Protein AF-A0A257SRW9-F1 (afdb_monomer_lite)

pLDDT: mean 84.06, std 11.7, range [25.64, 97.94]

Secondary structure (DSSP, 8-state):
---HHHHHHHHHHHHHT--SHHHHHHHHHHHHHHTT-SEEEEEEE-TTSBEEEEEEEETTHHHHHHH---BSSSSGGGSSHHHHHHHHSS-EEES-TTT-GGGTTTHHHHHHTT--EEEEEEEEETTEEEEEEEEEESSTTTTSSHHHHHHHHHHHHHHHHHHHHHHTTSB-TTT-SB-HHHHHHHHHHHHHHHHHHT-EEEEEEEEEETHHHHHHHH-HHHHHHHHHHHHHHHHHHS-TT-EEEEEETTEEEEEEEEESSGGGTHHHHHHHHHHHSS-EEETTEEE--EEEEEEEEETTSS---HHHHHHHHHHHHHHHHHTTTT-SSSEE-TT-----S------------PPPPSSSHHHHHHHGGGHHHHHHHHHHHHHHHHHHHTT-HHHHHHHTTS-HHHHHHHHHHHHHHHHHHT-TT--HHHHHHHHHHHHHHHHHHT--HHHHHHHHHHHHHHHHHHHTT--HHHHHHHHHHHHHHHHHHHHHHHHHHHHHHHHHHHHHHHHHHHHH--SHHHHHHHHHHHHHTSTT-SEEEEEEE-TTSBEEEEEEESHHHHHHHHHHHTTSSPPPBS-TTSGGGSSHHHHHHHHTS-EEES-TTT-STTGGGHHHHHHTT--EEEEEEEE-TTSSEEEEEEEEESSTTTT-SHHHHHHHHHHHHHHHHHHHHHHHHH-PPPP--HHHHHHHHHHHHTT-EEEEEEEEEETTT--EEEEEEEEEEEETTEEE-HHHHGGG--HHHHHHHHHHHHHHHHHHHHHHHHTT---EEEEEE-GGGGT-HHHHHHHHHHHHHSPPPTT--EEEEE---S--TT-SS-HHHHHHHHHHTT-EEEEEEETSSS-HHHHHHHS--SEEEEPHHHHTGGGG-HHHHHHHHHHHHHHHHHTT-EEEE----SHHHHHHHHHTT-SEE-STTT---EEGGGHHHHHHHHPSP----TTS--SHHHHHHHHHHHHHHHHHHTT-HHHHHHHHHHHHHHHHHHHHHTT-TTSHHHHHHHHHHHHHTTS-TTSHHHHHHHHHHHHHHHHHHHHHTT-

Sequence (1043 aa):
MIEPLTTLIDLGRRLLRVESREALDQVLVDWVLASGVDGAWSGRPDAEGHMRYCAWGGAGVAEYLRAVTIRADTGPSAEGPAGRAWRTGTIQTTADWDRSPEMAPWREAGALAGWRSTSAVPLAGPEGPVGVLLLYSHEPDRFSTHPWHQVLEHVALVAGMTLHRLNLALTDHLTGLPNRRAMEAQLEGALNRSARHKRLLAIGLLDLDDFKPVNDTYGHTMGDKVLRELAERLRDTSRSNDFVARMGGDEFLLIFEDLEDLDDLEPLLERVDARLTAPLPIDDLTVRVGASLGLVIYPLCEQDSPGELLRLADRALYQAKARKGTRTTWWSLPGEDHAPALNRQRVLPHPATESVPLYGETAARLLIPLREVLARSTEDLIRAFRDHIATNPGAAEILGKLTAVESARIEDNLAAHFRMISDPELSELRHRVAAERAGCVHCIMGVDQGWLINVYSLWLARLRSIAGSGVLRAHLALPILDQRLTADAEFQAAGYEQVARAREQVRTRIDTLAWTSERYADLIEGAVQAVVELQEVVAAAIARPNEQSIFLPEAIAGDACLRYLEAVQSGAVPPIATDPSFPGGRGIGPQSWRTHTIQRNIHFATDPDVSPWRDLALDAGVCSVASVPLSGVGGQTEAILLLFSPFPGGLNTAGQRALLEHLERTLSLGITRIEAEAGRTQVQALPERLHYRVLLRNGGLVMHYQPVVNLRTGHVVKMEALARLRHGEELIPPARFLPAFVAEDLFELFRLGLVTALDASRSWAREGLSVGVSVNLPPEGLLDRRYLEVTREALADHPLPEGCHLSLEVLETKEFARADRPLVEHIAPYRALGVEFAEDDLGTGYSNLSRLRELPFDVVKIDKSLVLPGREDPTRLLNLIGQLTALAHALGARVVVEGLADASLIEAVATLGADFGQGFGISPPLPAEDIPRWAKAHLPWVRSDPRRPRSALAVLAGFLQWQARVVLLGSDTPLTEQLAAHLSTLVAPYLEAHTLQESALARIVHQLGETARTGDLEAPDYCTHRQRFVTLLAEHIRTEASE

Foldseek 3Di:
DPALVVLLVVLLVCLVPDQDPLSLQASLQVSLVVVVFQWKWKFAADPVFWTDTSDIDHPLPVVLVVVATAGLDDDLNLLDQQNCCQVVVDKGWDQALVPDPSNVRRSVSCVVRLFTIKMKAFQDEPVGGGMIMMTTHNHGRPQVDPSNVVSSVSSNVSSRVSVHVNQVPFADPLQRAGEPVVVQVVLLVQLVVCVVVVAKKKKKKKFWPPLVVVCVPPNVVQSSVLQNQLSVLVVVLDDPPKGWYAHDDRIIMIMDHRHRDLVSVLVSQVSSQVSQQPWDDDPPDTDGIHMAMQMDMPPQDVDSDPVVRVVQRVQQSVVLNVCVPPDPGRGGGRPPDDDDDDDDDDDDDDPDPDARDLADDSLLSLLVVCLVVQLVCLVVLLVVVVVVLCPPPVSVVLLVQDDPVVNVVVSVLSSVLSSQLSHSHRDPVNLLVSLLVVLLQCLQSQPDLVVLVVSLVSVLVVLCVSLVPRRPSSVNNSVSSNVSSVVSSVSSVNSNVVLLVLLVVLLVQLLCLLVPPLAPLSNQQSNQVSQCSRLFFQKKFKWFADPQQFTFTLYMDHDLVVLVVVCCVVVVFPTQGLDCVDLNCLDQQSVCLVVVDKGWDQALVRDPSNVRCSVSCVVSLFGIKIKAFAAAPPSHGGMIMITTGSHRRRCPHPSSVVSSVSSRVSSNSSRRVSCVFVNHQDGDHNVRLVVLLCQLVVVQKFWFWFFKAFLAALDTAETETFIWGDDPPDTHHCVRHVSSDDPVSVLSNQLVSLLNQLVLQVVVVVVVDNHAYEYEDEQCLLVDCSNLVSNLVSCVVRPGDPPYAYEYEYEDGPDPVVRPDQSQVSCVSVVVVRYAYEHPAPPPDDCPVVCLVRDLHQEYEHDLVLVVVCLVPLLVSLVVLLVVQVVCVVSVHAYEYEAQCADLSSLLSVLSVHGIYTHVNQNDTHGSVCVSVSCVVQPSPDNNPSQQRQALSSLSSNVVVLLVVLLVCAQVQPVQLVSLVCQLSSCVNNCVNVVCCVPPLVVLSVQLSVVRSRSPCVPPSNVVSVVVNVVVSVVRNVVVVVD

Structure (mmCIF, N/CA/C/O backbone):
data_AF-A0A257SRW9-F1
#
_entry.id   AF-A0A257SRW9-F1
#
loop_
_atom_site.group_PDB
_atom_site.id
_atom_site.type_symbol
_atom_site.label_atom_id
_atom_site.label_alt_id
_atom_site.label_comp_id
_atom_site.label_asym_id
_atom_site.label_entity_id
_atom_site.label_seq_id
_atom_site.pdbx_PDB_ins_code
_atom_site.Cartn_x
_atom_site.Cartn_y
_atom_site.Cartn_z
_atom_site.occupancy
_atom_site.B_iso_or_equiv
_atom_site.auth_seq_id
_atom_site.auth_comp_id
_atom_site.auth_asym_id
_atom_site.auth_atom_id
_atom_site.pdbx_PDB_model_num
ATOM 1 N N . MET A 1 1 ? 0.388 40.499 -103.700 1.00 40.41 1 MET A N 1
ATOM 2 C CA . MET A 1 1 ? 1.775 40.021 -103.541 1.00 40.41 1 MET A CA 1
ATOM 3 C C . MET A 1 1 ? 2.471 40.964 -102.581 1.00 40.41 1 MET A C 1
ATOM 5 O O . MET A 1 1 ? 2.555 42.144 -102.889 1.00 40.41 1 MET A O 1
ATOM 9 N N . ILE A 1 2 ? 2.833 40.476 -101.396 1.00 44.50 2 ILE A N 1
ATOM 10 C CA . ILE A 1 2 ? 3.617 41.223 -100.402 1.00 44.50 2 ILE A CA 1
ATOM 11 C C . ILE A 1 2 ? 5.076 41.218 -100.890 1.00 44.50 2 ILE A C 1
ATOM 13 O O . ILE A 1 2 ? 5.514 40.215 -101.452 1.00 44.50 2 ILE A O 1
ATOM 17 N N . GLU A 1 3 ? 5.800 42.333 -100.761 1.00 55.59 3 GLU A N 1
ATOM 18 C CA . GLU A 1 3 ? 7.199 42.424 -101.201 1.00 55.59 3 GLU A CA 1
ATOM 19 C C . GLU A 1 3 ? 8.093 41.413 -100.447 1.00 55.59 3 GLU A C 1
ATOM 21 O O . GLU A 1 3 ? 8.016 41.342 -99.219 1.00 55.59 3 GLU A O 1
ATOM 26 N N . PRO A 1 4 ? 9.004 40.687 -101.129 1.00 57.69 4 PRO A N 1
ATOM 27 C CA . PRO A 1 4 ? 9.885 39.682 -100.509 1.00 57.69 4 PRO A CA 1
ATOM 28 C C . PRO A 1 4 ? 10.727 40.189 -99.319 1.00 57.69 4 PRO A C 1
ATOM 30 O O . PRO A 1 4 ? 11.128 39.414 -98.450 1.00 57.69 4 PRO A O 1
ATOM 33 N N . LEU A 1 5 ? 10.988 41.499 -99.255 1.00 56.44 5 LEU A N 1
ATOM 34 C CA . LEU A 1 5 ? 11.765 42.148 -98.194 1.00 56.44 5 LEU A CA 1
ATOM 35 C C . LEU A 1 5 ? 11.001 42.283 -96.866 1.00 56.44 5 LEU A C 1
ATOM 37 O O . LEU A 1 5 ? 11.609 42.180 -95.801 1.00 56.44 5 LEU A O 1
ATOM 41 N N . THR A 1 6 ? 9.678 42.481 -96.890 1.00 60.62 6 THR A N 1
ATOM 42 C CA . THR A 1 6 ? 8.885 42.650 -95.656 1.00 60.62 6 THR A CA 1
ATOM 43 C C . THR A 1 6 ? 8.702 41.325 -94.913 1.00 60.62 6 THR A C 1
ATOM 45 O O . THR A 1 6 ? 8.698 41.303 -93.682 1.00 60.62 6 THR A O 1
ATOM 48 N N . THR A 1 7 ? 8.636 40.211 -95.644 1.00 68.31 7 THR A N 1
ATOM 49 C CA . THR A 1 7 ? 8.534 38.849 -95.094 1.00 68.31 7 THR A CA 1
ATOM 50 C C . THR A 1 7 ? 9.811 38.386 -94.385 1.00 68.31 7 THR A C 1
ATOM 52 O O . THR A 1 7 ? 9.722 37.708 -93.362 1.00 68.31 7 THR A O 1
ATOM 55 N N . LEU A 1 8 ? 10.999 38.790 -94.853 1.00 73.06 8 LEU A N 1
ATOM 56 C CA . LEU A 1 8 ? 12.280 38.399 -94.238 1.00 73.06 8 LEU A CA 1
ATOM 57 C C . LEU A 1 8 ? 12.555 39.112 -92.900 1.00 73.06 8 LEU A C 1
ATOM 59 O O . LEU A 1 8 ? 13.119 38.514 -91.983 1.00 73.06 8 LEU A O 1
ATOM 63 N N . ILE A 1 9 ? 12.116 40.367 -92.748 1.00 76.81 9 ILE A N 1
ATOM 64 C CA . ILE A 1 9 ? 12.246 41.113 -91.482 1.00 76.81 9 ILE A CA 1
ATOM 65 C C . ILE A 1 9 ? 11.379 40.483 -90.379 1.00 76.81 9 ILE A C 1
ATOM 67 O O . ILE A 1 9 ? 11.805 40.418 -89.222 1.00 76.81 9 ILE A O 1
ATOM 71 N N . ASP A 1 10 ? 10.180 40.001 -90.724 1.00 79.94 10 ASP A N 1
ATOM 72 C CA . ASP A 1 10 ? 9.308 39.288 -89.782 1.00 79.94 10 ASP A CA 1
ATOM 73 C C . ASP A 1 10 ? 9.964 37.993 -89.282 1.00 79.94 10 ASP A C 1
ATOM 75 O O . ASP A 1 10 ? 10.011 37.754 -88.072 1.00 79.94 10 ASP A O 1
ATOM 79 N N . LEU A 1 11 ? 10.570 37.216 -90.188 1.00 82.31 11 LEU A N 1
ATOM 80 C CA . LEU A 1 11 ? 11.301 36.002 -89.824 1.00 82.31 11 LEU A CA 1
ATOM 81 C C . LEU A 1 11 ? 12.422 36.298 -88.821 1.00 82.31 11 LEU A C 1
ATOM 83 O O . LEU A 1 11 ? 12.477 35.678 -87.760 1.00 82.31 11 LEU A O 1
ATOM 87 N N . GLY A 1 12 ? 13.270 37.294 -89.101 1.00 78.56 12 GLY A N 1
ATOM 88 C CA . GLY A 1 12 ? 14.362 37.675 -88.200 1.00 78.56 12 GLY A CA 1
ATOM 89 C C . GLY A 1 12 ? 13.887 38.046 -86.787 1.00 78.56 12 GLY A C 1
ATOM 90 O O . GLY A 1 12 ? 14.513 37.657 -85.799 1.00 78.56 12 GLY A O 1
ATOM 91 N N . ARG A 1 13 ? 12.743 38.736 -86.656 1.00 81.88 13 ARG A N 1
ATOM 92 C CA . ARG A 1 13 ? 12.160 39.080 -85.343 1.00 81.88 13 ARG A CA 1
ATOM 93 C C . ARG A 1 13 ? 11.629 37.868 -84.587 1.00 81.88 13 ARG A C 1
ATOM 95 O O . ARG A 1 13 ? 11.797 37.812 -83.369 1.00 81.88 13 ARG A O 1
ATOM 102 N N . ARG A 1 14 ? 10.985 36.922 -85.279 1.00 84.56 14 ARG A N 1
ATOM 103 C CA . ARG A 1 14 ? 10.487 35.686 -84.655 1.00 84.56 14 ARG A CA 1
ATOM 104 C C . ARG A 1 14 ? 11.648 34.825 -84.167 1.00 84.56 14 ARG A C 1
ATOM 106 O O . ARG A 1 14 ? 11.629 34.384 -83.023 1.00 84.56 14 ARG A O 1
ATOM 113 N N . LEU A 1 15 ? 12.692 34.687 -84.985 1.00 84.44 15 LEU A N 1
ATOM 114 C CA . LEU A 1 15 ? 13.878 33.889 -84.670 1.00 84.44 15 LEU A CA 1
ATOM 115 C C . LEU A 1 15 ? 14.668 34.422 -83.464 1.00 84.44 15 LEU A C 1
ATOM 117 O O . LEU A 1 15 ? 15.165 33.636 -82.659 1.00 84.44 15 LEU A O 1
ATOM 121 N N . LEU A 1 16 ? 14.705 35.742 -83.240 1.00 78.00 16 LEU A N 1
ATOM 122 C CA . LEU A 1 16 ? 15.348 36.318 -82.050 1.00 78.00 16 LEU A CA 1
ATOM 123 C C . LEU A 1 16 ? 14.735 35.844 -80.723 1.00 78.00 16 LEU A C 1
ATOM 125 O O . LEU A 1 16 ? 15.458 35.799 -79.727 1.00 78.00 16 LEU A O 1
ATOM 129 N N . ARG A 1 17 ? 13.452 35.466 -80.702 1.00 79.62 17 ARG A N 1
ATOM 130 C CA . ARG A 1 17 ? 12.715 35.037 -79.497 1.00 79.62 17 ARG A CA 1
ATOM 131 C C . ARG A 1 17 ? 12.738 33.527 -79.261 1.00 79.62 17 ARG A C 1
ATOM 133 O O . ARG A 1 17 ? 12.138 33.056 -78.307 1.00 79.62 17 ARG A O 1
ATOM 140 N N . VAL A 1 18 ? 13.387 32.770 -80.140 1.00 81.25 18 VAL A N 1
ATOM 141 C CA . VAL A 1 18 ? 13.453 31.312 -80.037 1.00 81.25 18 VAL A CA 1
ATOM 142 C C . VAL A 1 18 ? 14.453 30.911 -78.951 1.00 81.25 18 VAL A C 1
ATOM 144 O O . VAL A 1 18 ? 15.627 31.279 -79.026 1.00 81.25 18 VAL A O 1
ATOM 147 N N . GLU A 1 19 ? 13.984 30.143 -77.967 1.00 75.75 19 GLU A N 1
ATOM 148 C CA . GLU A 1 19 ? 14.767 29.679 -76.806 1.00 75.75 19 GLU A CA 1
ATOM 149 C C . GLU A 1 19 ? 15.113 28.182 -76.858 1.00 75.75 19 GLU A C 1
ATOM 151 O O . GLU A 1 19 ? 15.943 27.714 -76.084 1.00 75.75 19 GLU A O 1
ATOM 156 N N . SER A 1 20 ? 14.528 27.428 -77.792 1.00 78.88 20 SER A N 1
ATOM 157 C CA . SER A 1 20 ? 14.808 26.003 -77.993 1.00 78.88 20 SER A CA 1
ATOM 158 C C . SER A 1 20 ? 14.834 25.636 -79.474 1.00 78.88 20 SER A C 1
ATOM 160 O O . SER A 1 20 ? 14.333 26.362 -80.335 1.00 78.88 20 SER A O 1
ATOM 162 N N . ARG A 1 21 ? 15.429 24.485 -79.786 1.00 77.75 21 ARG A N 1
ATOM 163 C CA . ARG A 1 21 ? 15.545 24.004 -81.165 1.00 77.75 21 ARG A CA 1
ATOM 164 C C . ARG A 1 21 ? 14.207 23.517 -81.719 1.00 77.75 21 ARG A C 1
ATOM 166 O O . ARG A 1 21 ? 13.920 23.734 -82.887 1.00 77.75 21 ARG A O 1
ATOM 173 N N . GLU A 1 22 ? 13.362 22.932 -80.882 1.00 77.12 22 GLU A N 1
ATOM 174 C CA . GLU A 1 22 ? 12.011 22.508 -81.255 1.00 77.12 22 GLU A CA 1
ATOM 175 C C . GLU A 1 22 ? 11.134 23.719 -81.615 1.00 77.12 22 GLU A C 1
ATOM 177 O O . GLU A 1 22 ? 10.390 23.682 -82.595 1.00 77.12 22 GLU A O 1
ATOM 182 N N . ALA A 1 23 ? 11.274 24.833 -80.885 1.00 82.44 23 ALA A N 1
ATOM 183 C CA . ALA A 1 23 ? 10.573 26.075 -81.204 1.00 82.44 23 ALA A CA 1
ATOM 184 C C . ALA A 1 23 ? 11.051 26.697 -82.529 1.00 82.44 23 ALA A C 1
ATOM 186 O O . ALA A 1 23 ? 10.253 27.310 -83.239 1.00 82.44 23 ALA A O 1
ATOM 187 N N . LEU A 1 24 ? 12.328 26.519 -82.893 1.00 85.94 24 LEU A N 1
ATOM 188 C CA . LEU A 1 24 ? 12.862 26.970 -84.181 1.00 85.94 24 LEU A CA 1
ATOM 189 C C . LEU A 1 24 ? 12.156 26.284 -85.355 1.00 85.94 24 LEU A C 1
ATOM 191 O O . LEU A 1 24 ? 11.716 26.964 -86.283 1.00 85.94 24 LEU A O 1
ATOM 195 N N . ASP A 1 25 ? 12.054 24.954 -85.304 1.00 88.44 25 ASP A N 1
ATOM 196 C CA . ASP A 1 25 ? 11.462 24.147 -86.374 1.00 88.44 25 ASP A CA 1
ATOM 197 C C . ASP A 1 25 ? 10.012 24.574 -86.652 1.00 88.44 25 ASP A C 1
ATOM 199 O O . ASP A 1 25 ? 9.630 24.761 -87.810 1.00 88.44 25 ASP A O 1
ATOM 203 N N . GLN A 1 26 ? 9.227 24.814 -85.596 1.00 89.31 26 GLN A N 1
ATOM 204 C CA . GLN A 1 26 ? 7.843 25.270 -85.730 1.00 89.31 26 GLN A CA 1
ATOM 205 C C . GLN A 1 26 ? 7.748 26.695 -86.296 1.00 89.31 26 GLN A C 1
ATOM 207 O O . GLN A 1 26 ? 6.968 26.941 -87.215 1.00 89.31 26 GLN A O 1
ATOM 212 N N . VAL A 1 27 ? 8.578 27.630 -85.812 1.00 90.38 27 VAL A N 1
ATOM 213 C CA . VAL A 1 27 ? 8.586 29.024 -86.296 1.00 90.38 27 VAL A CA 1
ATOM 214 C C . VAL A 1 27 ? 8.912 29.107 -87.788 1.00 90.38 27 VAL A C 1
ATOM 216 O O . VAL A 1 27 ? 8.319 29.926 -88.494 1.00 90.38 27 VAL A O 1
ATOM 219 N N . LEU A 1 28 ? 9.833 28.270 -88.278 1.00 89.56 28 LEU A N 1
ATOM 220 C CA . LEU A 1 28 ? 10.193 28.219 -89.696 1.00 89.56 28 LEU A CA 1
ATOM 221 C C . LEU A 1 28 ? 9.026 27.732 -90.562 1.00 89.56 28 LEU A C 1
ATOM 223 O O . LEU A 1 28 ? 8.707 28.373 -91.562 1.00 89.56 28 LEU A O 1
ATOM 227 N N . VAL A 1 29 ? 8.365 26.640 -90.167 1.00 90.56 29 VAL A N 1
ATOM 228 C CA . VAL A 1 29 ? 7.207 26.093 -90.894 1.00 90.56 29 VAL A CA 1
ATOM 229 C C . VAL A 1 29 ? 6.051 27.094 -90.920 1.00 90.56 29 VAL A C 1
ATOM 231 O O . VAL A 1 29 ? 5.517 27.383 -91.991 1.00 90.56 29 VAL A O 1
ATOM 234 N N . ASP A 1 30 ? 5.708 27.684 -89.774 1.00 89.62 30 ASP A N 1
ATOM 235 C CA . ASP A 1 30 ? 4.620 28.662 -89.674 1.00 89.62 30 ASP A CA 1
ATOM 236 C C . ASP A 1 30 ? 4.881 29.897 -90.543 1.00 89.62 30 ASP A C 1
ATOM 238 O O . ASP A 1 30 ? 3.973 30.428 -91.187 1.00 89.62 30 ASP A O 1
ATOM 242 N N . TRP A 1 31 ? 6.134 30.360 -90.584 1.00 89.69 31 TRP A N 1
ATOM 243 C CA . TRP A 1 31 ? 6.520 31.494 -91.416 1.00 89.69 31 TRP A CA 1
ATOM 244 C C . TRP A 1 31 ? 6.444 31.172 -92.914 1.00 89.69 31 TRP A C 1
ATOM 246 O O . TRP A 1 31 ? 5.969 32.004 -93.695 1.00 89.69 31 TRP A O 1
ATOM 256 N N . VAL A 1 32 ? 6.858 29.968 -93.326 1.00 87.88 32 VAL A N 1
ATOM 257 C CA . VAL A 1 32 ? 6.757 29.538 -94.729 1.00 87.88 32 VAL A CA 1
ATOM 258 C C . VAL A 1 32 ? 5.298 29.535 -95.189 1.00 87.88 32 VAL A C 1
ATOM 260 O O . VAL A 1 32 ? 4.984 30.099 -96.238 1.00 87.88 32 VAL A O 1
ATOM 263 N N . LEU A 1 33 ? 4.393 28.973 -94.387 1.00 87.69 33 LEU A N 1
ATOM 264 C CA . LEU A 1 33 ? 2.964 28.925 -94.710 1.00 87.69 33 LEU A CA 1
ATOM 265 C C . LEU A 1 33 ? 2.346 30.327 -94.751 1.00 87.69 33 LEU A C 1
ATOM 267 O O . LEU A 1 33 ? 1.610 30.659 -95.681 1.00 87.69 33 LEU A O 1
ATOM 271 N N . ALA A 1 34 ? 2.706 31.193 -93.799 1.00 85.50 34 ALA A N 1
ATOM 272 C CA . ALA A 1 34 ? 2.274 32.591 -93.794 1.00 85.50 34 ALA A CA 1
ATOM 273 C C . ALA A 1 34 ? 2.765 33.378 -95.026 1.00 85.50 34 ALA A C 1
ATOM 275 O O . ALA A 1 34 ? 2.148 34.373 -95.407 1.00 85.50 34 ALA A O 1
ATOM 276 N N . SER A 1 35 ? 3.841 32.921 -95.674 1.00 79.69 35 SER A N 1
ATOM 277 C CA . SER A 1 35 ? 4.391 33.516 -96.899 1.00 79.69 35 SER A CA 1
ATOM 278 C C . SER A 1 35 ? 3.653 33.084 -98.179 1.00 79.69 35 SER A C 1
ATOM 280 O O . SER A 1 35 ? 4.039 33.483 -99.279 1.00 79.69 35 SER A O 1
ATOM 282 N N . GLY A 1 36 ? 2.568 32.308 -98.052 1.00 80.19 36 GLY A N 1
ATOM 283 C CA . GLY A 1 36 ? 1.731 31.867 -99.172 1.00 80.19 36 GLY A CA 1
ATOM 284 C C . GLY A 1 36 ? 2.287 30.653 -99.918 1.00 80.19 36 GLY A C 1
ATOM 285 O O . GLY A 1 36 ? 2.084 30.539 -101.125 1.00 80.19 36 GLY A O 1
ATOM 286 N N . VAL A 1 37 ? 3.032 29.794 -99.219 1.00 88.12 37 VAL A N 1
ATOM 287 C CA . VAL A 1 37 ? 3.482 28.482 -99.702 1.00 88.12 37 VAL A CA 1
ATOM 288 C C . VAL A 1 37 ? 2.473 27.421 -99.262 1.00 88.12 37 VAL A C 1
ATOM 290 O O . VAL A 1 37 ? 1.991 27.466 -98.133 1.00 88.12 37 VAL A O 1
ATOM 293 N N . ASP A 1 38 ? 2.160 26.474 -100.146 1.00 91.12 38 ASP A N 1
ATOM 294 C CA . ASP A 1 38 ? 1.034 25.546 -99.967 1.00 91.12 38 ASP A CA 1
ATOM 295 C C . ASP A 1 38 ? 1.291 24.473 -98.886 1.00 91.12 38 ASP A C 1
ATOM 297 O O . ASP A 1 38 ? 0.367 24.041 -98.192 1.00 91.12 38 ASP A O 1
ATOM 301 N N . GLY A 1 39 ? 2.552 24.068 -98.694 1.00 92.12 39 GLY A N 1
ATOM 302 C CA . GLY A 1 39 ? 2.941 23.116 -97.653 1.00 92.12 39 GLY A CA 1
ATOM 303 C C . GLY A 1 39 ? 4.416 23.190 -97.268 1.00 92.12 39 GLY A C 1
ATOM 304 O O . GLY A 1 39 ? 5.258 23.536 -98.095 1.00 92.12 39 GLY A O 1
ATOM 305 N N . ALA A 1 40 ? 4.743 22.860 -96.014 1.00 94.50 40 ALA A N 1
ATOM 306 C CA . ALA A 1 40 ? 6.122 22.855 -95.527 1.00 94.50 40 ALA A CA 1
ATOM 307 C C . ALA A 1 40 ? 6.367 21.886 -94.363 1.00 94.50 40 ALA A C 1
ATOM 309 O O . ALA A 1 40 ? 5.455 21.564 -93.601 1.00 94.50 40 ALA A O 1
ATOM 310 N N . TRP A 1 41 ? 7.616 21.446 -94.200 1.00 95.06 41 TRP A N 1
ATOM 311 C CA . TRP A 1 41 ? 8.063 20.684 -93.030 1.00 95.06 41 TRP A CA 1
ATOM 312 C C . TRP A 1 41 ? 9.559 20.856 -92.755 1.00 95.06 41 TRP A C 1
ATOM 314 O O . TRP A 1 41 ? 10.337 21.071 -93.679 1.00 95.06 41 TRP A O 1
ATOM 324 N N . SER A 1 42 ? 9.962 20.733 -91.489 1.00 93.75 42 SER A N 1
ATOM 325 C CA . SER A 1 42 ? 11.363 20.687 -91.044 1.00 93.75 42 SER A CA 1
ATOM 326 C C . SER A 1 42 ? 11.688 19.313 -90.460 1.00 93.75 42 SER A C 1
ATOM 328 O O . SER A 1 42 ? 10.851 18.715 -89.776 1.00 93.75 42 SER A O 1
ATOM 330 N N . GLY A 1 43 ? 12.886 18.789 -90.716 1.00 90.06 43 GLY A N 1
ATOM 331 C CA . GLY A 1 43 ? 13.310 17.487 -90.201 1.00 90.06 43 GLY A CA 1
ATOM 332 C C . GLY A 1 43 ? 14.819 17.253 -90.210 1.00 90.06 43 GLY A C 1
ATOM 333 O O . GLY A 1 43 ? 15.594 18.044 -90.748 1.00 90.06 43 GLY A O 1
ATOM 334 N N . ARG A 1 44 ? 15.235 16.151 -89.578 1.00 90.38 44 ARG A N 1
ATOM 335 C CA . ARG A 1 44 ? 16.636 15.710 -89.446 1.00 90.38 44 ARG A CA 1
ATOM 336 C C . ARG A 1 44 ? 16.733 14.184 -89.503 1.00 90.38 44 ARG A C 1
ATOM 338 O O . ARG A 1 44 ? 15.789 13.533 -89.058 1.00 90.38 44 ARG A O 1
ATOM 345 N N . PRO A 1 45 ? 17.829 13.601 -90.008 1.00 87.94 45 PRO A N 1
ATOM 346 C CA . PRO A 1 45 ? 17.978 12.153 -90.004 1.00 87.94 45 PRO A CA 1
ATOM 347 C C . PRO A 1 45 ? 18.113 11.585 -88.584 1.00 87.94 45 PRO A C 1
ATOM 349 O O . PRO A 1 45 ? 18.675 12.238 -87.701 1.00 87.94 45 PRO A O 1
ATOM 352 N N . ASP A 1 46 ? 17.592 10.379 -88.372 1.00 83.62 46 ASP A N 1
ATOM 353 C CA . ASP A 1 46 ? 17.913 9.526 -87.225 1.00 83.62 46 ASP A CA 1
ATOM 354 C C . ASP A 1 46 ? 19.216 8.733 -87.452 1.00 83.62 46 ASP A C 1
ATOM 356 O O . ASP A 1 46 ? 19.916 8.930 -88.451 1.00 83.62 46 ASP A O 1
ATOM 360 N N . ALA A 1 47 ? 19.575 7.868 -86.497 1.00 76.06 47 ALA A N 1
ATOM 361 C CA . ALA A 1 47 ? 20.804 7.075 -86.554 1.00 76.06 47 ALA A CA 1
ATOM 362 C C . ALA A 1 47 ? 20.822 6.098 -87.747 1.00 76.06 47 ALA A C 1
ATOM 364 O O . ALA A 1 47 ? 21.889 5.745 -88.246 1.00 76.06 47 ALA A O 1
ATOM 365 N N . GLU A 1 48 ? 19.645 5.705 -88.236 1.00 77.75 48 GLU A N 1
ATOM 366 C CA . GLU A 1 48 ? 19.426 4.785 -89.350 1.00 77.75 48 GLU A CA 1
ATOM 367 C C . GLU A 1 48 ? 19.288 5.500 -90.711 1.00 77.75 48 GLU A C 1
ATOM 369 O O . GLU A 1 48 ? 19.055 4.848 -91.736 1.00 77.75 48 GLU A O 1
ATOM 374 N N . GLY A 1 49 ? 19.433 6.830 -90.743 1.00 79.88 49 GLY A N 1
ATOM 375 C CA . GLY A 1 49 ? 19.402 7.654 -91.953 1.00 79.88 49 GLY A CA 1
ATOM 376 C C . GLY A 1 49 ? 17.999 8.006 -92.467 1.00 79.88 49 GLY A C 1
ATOM 377 O O . GLY A 1 49 ? 17.881 8.599 -93.547 1.00 79.88 49 GLY A O 1
ATOM 378 N N . HIS A 1 50 ? 16.935 7.676 -91.727 1.00 86.44 50 HIS A N 1
ATOM 379 C CA . HIS A 1 50 ? 15.564 8.077 -92.042 1.00 86.44 50 HIS A CA 1
ATOM 380 C C . HIS A 1 50 ? 15.293 9.505 -91.575 1.00 86.44 50 HIS A C 1
ATOM 382 O O . HIS A 1 50 ? 15.702 9.919 -90.495 1.00 86.44 50 HIS A O 1
ATOM 388 N N . MET A 1 51 ? 14.572 10.282 -92.383 1.00 87.88 51 MET A N 1
ATOM 389 C CA . MET A 1 51 ? 14.250 11.656 -92.018 1.00 87.88 51 MET A CA 1
ATOM 390 C C . MET A 1 51 ? 13.155 11.692 -90.946 1.00 87.88 51 MET A C 1
ATOM 392 O O . MET A 1 51 ? 11.997 11.375 -91.216 1.00 87.88 51 MET A O 1
ATOM 396 N N . ARG A 1 52 ? 13.508 12.140 -89.739 1.00 89.38 52 ARG A N 1
ATOM 397 C CA . ARG A 1 52 ? 12.572 12.420 -88.651 1.00 89.38 52 ARG A CA 1
ATOM 398 C C . ARG A 1 52 ? 11.989 13.822 -88.806 1.00 89.38 52 ARG A C 1
ATOM 400 O O . ARG A 1 52 ? 12.720 14.814 -88.775 1.00 89.38 52 ARG A O 1
ATOM 407 N N . TYR A 1 53 ? 10.669 13.909 -88.929 1.00 91.19 53 TYR A N 1
ATOM 408 C CA . TYR A 1 53 ? 9.942 15.173 -89.056 1.00 91.19 53 TYR A CA 1
ATOM 409 C C . TYR A 1 53 ? 9.802 15.859 -87.689 1.00 91.19 53 TYR A C 1
ATOM 411 O O . TYR A 1 53 ? 9.253 15.276 -86.756 1.00 91.19 53 TYR A O 1
ATOM 419 N N . CYS A 1 54 ? 10.317 17.082 -87.562 1.00 89.19 54 CYS A N 1
ATOM 420 C CA . CYS A 1 54 ? 10.273 17.876 -86.330 1.00 89.19 54 CYS A CA 1
ATOM 421 C C . CYS A 1 54 ? 9.050 18.801 -86.273 1.00 89.19 54 CYS A C 1
ATOM 423 O O . CYS A 1 54 ? 8.472 18.978 -85.207 1.00 89.19 54 CYS A O 1
ATOM 425 N N . ALA A 1 55 ? 8.663 19.382 -87.411 1.00 90.94 55 ALA A N 1
ATOM 426 C CA . ALA A 1 55 ? 7.492 20.247 -87.554 1.00 90.94 55 ALA A CA 1
ATOM 427 C C . ALA A 1 55 ? 6.965 20.168 -88.992 1.00 90.94 55 ALA A C 1
ATOM 429 O O . ALA A 1 55 ? 7.747 19.967 -89.922 1.00 90.94 55 ALA A O 1
ATOM 430 N N . TRP A 1 56 ? 5.660 20.333 -89.198 1.00 94.12 56 TRP A N 1
ATOM 431 C CA . TRP A 1 56 ? 5.044 20.361 -90.529 1.00 94.12 56 TRP A CA 1
ATOM 432 C C . TRP A 1 56 ? 3.724 21.135 -90.516 1.00 94.12 56 TRP A C 1
ATOM 434 O O . TRP A 1 56 ? 3.094 21.290 -89.472 1.00 94.12 56 TRP A O 1
ATOM 444 N N . GLY A 1 57 ? 3.288 21.600 -91.685 1.00 90.25 57 GLY A N 1
ATOM 445 C CA . GLY A 1 57 ? 1.998 22.260 -91.853 1.00 90.25 57 GLY A CA 1
ATOM 446 C C . GLY A 1 57 ? 1.668 22.541 -93.320 1.00 90.25 57 GLY A C 1
ATOM 447 O O . GLY A 1 57 ? 2.513 22.387 -94.200 1.00 90.25 57 GLY A O 1
ATOM 448 N N . GLY A 1 58 ? 0.422 22.938 -93.575 1.00 88.25 58 GLY A N 1
ATOM 449 C CA . GLY A 1 58 ? -0.164 23.016 -94.918 1.00 88.25 58 GLY A CA 1
ATOM 450 C C . GLY A 1 58 ? -1.088 21.833 -95.209 1.00 88.25 58 GLY A C 1
ATOM 451 O O . GLY A 1 58 ? -0.936 20.747 -94.640 1.00 88.25 58 GLY A O 1
ATOM 452 N N . ALA A 1 59 ? -2.093 22.056 -96.053 1.00 82.81 59 ALA A N 1
ATOM 453 C CA . ALA A 1 59 ? -3.111 21.050 -96.344 1.00 82.81 59 ALA A CA 1
ATOM 454 C C . ALA A 1 59 ? -2.488 19.843 -97.069 1.00 82.81 59 ALA A C 1
ATOM 456 O O . ALA A 1 59 ? -1.746 20.010 -98.030 1.00 82.81 59 ALA A O 1
ATOM 457 N N . GLY A 1 60 ? -2.763 18.623 -96.596 1.00 80.94 60 GLY A N 1
ATOM 458 C CA . GLY A 1 60 ? -2.276 17.380 -97.212 1.00 80.94 60 GLY A CA 1
ATOM 459 C C . GLY A 1 60 ? -0.822 17.001 -96.900 1.00 80.94 60 GLY A C 1
ATOM 460 O O . GLY A 1 60 ? -0.387 15.915 -97.282 1.00 80.94 60 GLY A O 1
ATOM 461 N N . VAL A 1 61 ? -0.054 17.839 -96.184 1.00 90.31 61 VAL A N 1
ATOM 462 C CA . VAL A 1 61 ? 1.348 17.530 -95.834 1.00 90.31 61 VAL A CA 1
ATOM 463 C C . VAL A 1 61 ? 1.437 16.373 -94.838 1.00 90.31 61 VAL A C 1
ATOM 465 O O . VAL A 1 61 ? 2.283 15.498 -94.997 1.00 90.31 61 VAL A O 1
ATOM 468 N N . ALA A 1 62 ? 0.561 16.323 -93.832 1.00 88.44 62 ALA A N 1
ATOM 469 C CA . ALA A 1 62 ? 0.588 15.266 -92.819 1.00 88.44 62 ALA A CA 1
ATOM 470 C C . ALA A 1 62 ? 0.269 13.885 -93.418 1.00 88.44 62 ALA A C 1
ATOM 472 O O . ALA A 1 62 ? 0.955 12.906 -93.122 1.00 88.44 62 ALA A O 1
ATOM 473 N N . GLU A 1 63 ? -0.749 13.805 -94.278 1.00 87.75 63 GLU A N 1
ATOM 474 C CA . GLU A 1 63 ? -1.113 12.591 -95.008 1.00 87.75 63 GLU A CA 1
ATOM 475 C C . GLU A 1 63 ? 0.003 12.165 -95.966 1.00 87.75 63 GLU A C 1
ATOM 477 O O . GLU A 1 63 ? 0.368 10.989 -95.996 1.00 87.75 63 GLU A O 1
ATOM 482 N N . TYR A 1 64 ? 0.597 13.123 -96.685 1.00 89.50 64 TYR A N 1
ATOM 483 C CA . TYR A 1 64 ? 1.729 12.871 -97.573 1.00 89.50 64 TYR A CA 1
ATOM 484 C C . TYR A 1 64 ? 2.933 12.293 -96.816 1.00 89.50 64 TYR A C 1
ATOM 486 O O . TYR A 1 64 ? 3.447 11.251 -97.211 1.00 89.50 64 TYR A O 1
ATOM 494 N N . LEU A 1 65 ? 3.349 12.901 -95.696 1.00 90.31 65 LEU A N 1
ATOM 495 C CA . LEU A 1 65 ? 4.509 12.447 -94.913 1.00 90.31 65 LEU A CA 1
ATOM 496 C C . LEU A 1 65 ? 4.317 11.057 -94.286 1.00 90.31 65 LEU A C 1
ATOM 498 O O . LEU A 1 65 ? 5.297 10.353 -94.070 1.00 90.31 65 LEU A O 1
ATOM 502 N N . ARG A 1 66 ? 3.075 10.626 -94.029 1.00 87.69 66 ARG A N 1
ATOM 503 C CA . ARG A 1 66 ? 2.783 9.247 -93.591 1.00 87.69 66 ARG A CA 1
ATOM 504 C C . ARG A 1 66 ? 2.884 8.226 -94.724 1.00 87.69 66 ARG A C 1
ATOM 506 O O . ARG A 1 66 ? 3.145 7.058 -94.458 1.00 87.69 66 ARG A O 1
ATOM 513 N N . ALA A 1 67 ? 2.634 8.651 -95.961 1.00 84.62 67 ALA A N 1
ATOM 514 C CA . ALA A 1 67 ? 2.599 7.783 -97.135 1.00 84.62 67 ALA A CA 1
ATOM 515 C C . ALA A 1 67 ? 3.970 7.606 -97.806 1.00 84.62 67 ALA A C 1
ATOM 517 O O . ALA A 1 67 ? 4.112 6.766 -98.693 1.00 84.62 67 ALA A O 1
ATOM 518 N N . VAL A 1 68 ? 4.978 8.387 -97.408 1.00 86.81 68 VAL A N 1
ATOM 519 C CA . VAL A 1 68 ? 6.284 8.416 -98.071 1.00 86.81 68 VAL A CA 1
ATOM 520 C C . VAL A 1 68 ? 7.428 8.143 -97.113 1.00 86.81 68 VAL A C 1
ATOM 522 O O . VAL A 1 68 ? 7.386 8.482 -95.938 1.00 86.81 68 VAL A O 1
ATOM 525 N N . THR A 1 69 ? 8.501 7.559 -97.641 1.00 85.25 69 THR A N 1
ATOM 526 C CA . THR A 1 69 ? 9.775 7.439 -96.928 1.00 85.25 69 THR A CA 1
ATOM 527 C C . THR A 1 69 ? 10.784 8.398 -97.544 1.00 85.25 69 THR A C 1
ATOM 529 O O . THR A 1 69 ? 10.962 8.416 -98.764 1.00 85.25 69 THR A O 1
ATOM 532 N N . ILE A 1 70 ? 11.445 9.197 -96.704 1.00 88.81 70 ILE A N 1
ATOM 533 C CA . ILE A 1 70 ? 12.512 10.121 -97.103 1.00 88.81 70 ILE A CA 1
ATOM 534 C C . ILE A 1 70 ? 13.767 9.751 -96.320 1.00 88.81 70 ILE A C 1
ATOM 536 O O . ILE A 1 70 ? 13.723 9.637 -95.095 1.00 88.81 70 ILE A O 1
ATOM 540 N N . ARG A 1 71 ? 14.878 9.553 -97.029 1.00 88.81 71 ARG A N 1
ATOM 541 C CA . ARG A 1 71 ? 16.171 9.194 -96.439 1.00 88.81 71 ARG A CA 1
ATOM 542 C C . ARG A 1 71 ? 17.217 10.268 -96.715 1.00 88.81 71 ARG A C 1
ATOM 544 O O . ARG A 1 71 ? 17.144 10.980 -97.715 1.00 88.81 71 ARG A O 1
ATOM 551 N N . ALA A 1 72 ? 18.192 10.377 -95.823 1.00 84.50 72 ALA A N 1
ATOM 552 C CA . ALA A 1 72 ? 19.313 11.304 -95.951 1.00 84.50 72 ALA A CA 1
ATOM 553 C C . ALA A 1 72 ? 20.563 10.658 -96.583 1.00 84.50 72 ALA A C 1
ATOM 555 O O . ALA A 1 72 ? 21.429 11.367 -97.097 1.00 84.50 72 ALA A O 1
ATOM 556 N N . ASP A 1 73 ? 20.649 9.327 -96.575 1.00 81.12 73 ASP A N 1
ATOM 557 C CA . ASP A 1 73 ? 21.842 8.546 -96.907 1.00 81.12 73 ASP A CA 1
ATOM 558 C C . ASP A 1 73 ? 21.875 8.043 -98.369 1.00 81.12 73 ASP A C 1
ATOM 560 O O . ASP A 1 73 ? 22.100 8.846 -99.272 1.00 81.12 73 ASP A O 1
ATOM 564 N N . THR A 1 74 ? 21.697 6.742 -98.632 1.00 71.44 74 THR A N 1
ATOM 565 C CA . THR A 1 74 ? 21.831 6.122 -99.962 1.00 71.44 74 THR A CA 1
ATOM 566 C C . THR A 1 74 ? 20.560 5.364 -100.354 1.00 71.44 74 THR A C 1
ATOM 568 O O . THR A 1 74 ? 19.831 4.856 -99.506 1.00 71.44 74 THR A O 1
ATOM 571 N N . GLY A 1 75 ? 20.278 5.291 -101.658 1.00 73.62 75 GLY A N 1
ATOM 572 C CA . GLY A 1 75 ? 19.123 4.579 -102.220 1.00 73.62 75 GLY A CA 1
ATOM 573 C C . GLY A 1 75 ? 18.083 5.497 -102.881 1.00 73.62 75 GLY A C 1
ATOM 574 O O . GLY A 1 75 ? 18.194 6.719 -102.800 1.00 73.62 75 GLY A O 1
ATOM 575 N N . PRO A 1 76 ? 17.047 4.936 -103.538 1.00 70.81 76 PRO A N 1
ATOM 576 C CA . PRO A 1 76 ? 16.104 5.710 -104.356 1.00 70.81 76 PRO A CA 1
ATOM 577 C C . PRO A 1 76 ? 15.376 6.811 -103.571 1.00 70.81 76 PRO A C 1
ATOM 579 O O . PRO A 1 76 ? 15.202 7.919 -104.068 1.00 70.81 76 PRO A O 1
ATOM 582 N N . SER A 1 77 ? 15.028 6.541 -102.308 1.00 78.06 77 SER A N 1
ATOM 583 C CA . SER A 1 77 ? 14.393 7.503 -101.394 1.00 78.06 77 SER A CA 1
ATOM 584 C C . SER A 1 77 ? 15.359 8.528 -100.777 1.00 78.06 77 SER A C 1
ATOM 586 O O . SER A 1 77 ? 14.930 9.370 -99.989 1.00 78.06 77 SER A O 1
ATOM 588 N N . ALA A 1 78 ? 16.652 8.470 -101.106 1.00 78.94 78 ALA A N 1
ATOM 589 C CA . ALA A 1 78 ? 17.661 9.445 -100.692 1.00 78.94 78 ALA A CA 1
ATOM 590 C C . ALA A 1 78 ? 18.045 10.423 -101.817 1.00 78.94 78 ALA A C 1
ATOM 592 O O . ALA A 1 78 ? 18.699 11.434 -101.556 1.00 78.94 78 ALA A O 1
ATOM 593 N N . GLU A 1 79 ? 17.631 10.154 -103.060 1.00 83.56 79 GLU A N 1
ATOM 594 C CA . GLU A 1 79 ? 17.928 10.989 -104.235 1.00 83.56 79 GLU A CA 1
ATOM 595 C C . GLU A 1 79 ? 16.964 12.168 -104.414 1.00 83.56 79 GLU A C 1
ATOM 597 O O . GLU A 1 79 ? 17.149 12.988 -105.311 1.00 83.56 79 GLU A O 1
ATOM 602 N N . GLY A 1 80 ? 15.956 12.291 -103.550 1.00 85.56 80 GLY A N 1
ATOM 603 C CA . GLY A 1 80 ? 15.023 13.414 -103.550 1.00 85.56 80 GLY A CA 1
ATOM 604 C C . GLY A 1 80 ? 15.640 14.716 -103.021 1.00 85.56 80 GLY A C 1
ATOM 605 O O . GLY A 1 80 ? 16.703 14.694 -102.390 1.00 85.56 80 GLY A O 1
ATOM 606 N N . PRO A 1 81 ? 14.955 15.860 -103.206 1.00 88.56 81 PRO A N 1
ATOM 607 C CA . PRO A 1 81 ? 15.463 17.180 -102.825 1.00 88.56 81 PRO A CA 1
ATOM 608 C C . PRO A 1 81 ? 15.927 17.281 -101.366 1.00 88.56 81 PRO A C 1
ATOM 610 O O . PRO A 1 81 ? 16.971 17.871 -101.104 1.00 88.56 81 PRO A O 1
ATOM 613 N N . ALA A 1 82 ? 15.217 16.647 -100.424 1.00 90.19 82 ALA A N 1
ATOM 614 C CA . ALA A 1 82 ? 15.584 16.634 -99.004 1.00 90.19 82 ALA A CA 1
ATOM 615 C C . ALA A 1 82 ? 16.915 15.919 -98.724 1.00 90.19 82 ALA A C 1
ATOM 617 O O . ALA A 1 82 ? 17.781 16.462 -98.040 1.00 90.19 82 ALA A O 1
ATOM 618 N N . GLY A 1 83 ? 17.080 14.705 -99.260 1.00 87.25 83 GLY A N 1
ATOM 619 C CA . GLY A 1 83 ? 18.290 13.909 -99.060 1.00 87.25 83 GLY A CA 1
ATOM 620 C C . GLY A 1 83 ? 19.500 14.548 -99.737 1.00 87.25 83 GLY A C 1
ATOM 621 O O . GLY A 1 83 ? 20.572 14.627 -99.141 1.00 87.25 83 GLY A O 1
ATOM 622 N N . ARG A 1 84 ? 19.316 15.098 -100.944 1.00 88.81 84 ARG A N 1
ATOM 623 C CA . ARG A 1 84 ? 20.377 15.842 -101.632 1.00 88.81 84 ARG A CA 1
ATOM 624 C C . ARG A 1 84 ? 20.778 17.100 -100.867 1.00 88.81 84 ARG A C 1
ATOM 626 O O . ARG A 1 84 ? 21.965 17.273 -100.633 1.00 88.81 84 ARG A O 1
ATOM 633 N N . ALA A 1 85 ? 19.823 17.918 -100.416 1.00 90.19 85 ALA A N 1
ATOM 634 C CA . ALA A 1 85 ? 20.122 19.141 -99.666 1.00 90.19 85 ALA A CA 1
ATOM 635 C C . ALA A 1 85 ? 20.879 18.848 -98.362 1.00 90.19 85 ALA A C 1
ATOM 637 O O . ALA A 1 85 ? 21.813 19.570 -98.018 1.00 90.19 85 ALA A O 1
ATOM 638 N N . TRP A 1 86 ? 20.528 17.756 -97.674 1.00 90.06 86 TRP A N 1
ATOM 639 C CA . TRP A 1 86 ? 21.275 17.271 -96.513 1.00 90.06 86 TRP A CA 1
ATOM 640 C C . TRP A 1 86 ? 22.721 16.894 -96.857 1.00 90.06 86 TRP A C 1
ATOM 642 O O . TRP A 1 86 ? 23.641 17.286 -96.152 1.00 90.06 86 TRP A O 1
ATOM 652 N N . ARG A 1 87 ? 22.953 16.144 -97.939 1.00 88.38 87 ARG A N 1
ATOM 653 C CA . ARG A 1 87 ? 24.310 15.686 -98.284 1.00 88.38 87 ARG A CA 1
ATOM 654 C C . ARG A 1 87 ? 25.189 16.790 -98.859 1.00 88.38 87 ARG A C 1
ATOM 656 O O . ARG A 1 87 ? 26.385 16.816 -98.590 1.00 88.38 87 ARG A O 1
ATOM 663 N N . THR A 1 88 ? 24.623 17.667 -99.682 1.00 87.31 88 THR A N 1
ATOM 664 C CA . THR A 1 88 ? 25.392 18.707 -100.374 1.00 87.31 88 THR A CA 1
ATOM 665 C C . THR A 1 88 ? 25.530 19.982 -99.553 1.00 87.31 88 THR A C 1
ATOM 667 O O . THR A 1 88 ? 26.408 20.787 -99.846 1.00 87.31 88 THR A O 1
ATOM 670 N N . GLY A 1 89 ? 24.654 20.203 -98.566 1.00 85.00 89 GLY A N 1
ATOM 671 C CA . GLY A 1 89 ? 24.577 21.472 -97.842 1.00 85.00 89 GLY A CA 1
ATOM 672 C C . GLY A 1 89 ? 24.128 22.644 -98.722 1.00 85.00 89 GLY A C 1
ATOM 673 O O . GLY A 1 89 ? 24.286 23.796 -98.328 1.00 85.00 89 GLY A O 1
ATOM 674 N N . THR A 1 90 ? 23.557 22.373 -99.903 1.00 88.25 90 THR A N 1
ATOM 675 C CA . THR A 1 90 ? 23.077 23.388 -100.855 1.00 88.25 90 THR A CA 1
ATOM 676 C C . THR A 1 90 ? 21.576 23.267 -101.095 1.00 88.25 90 THR A C 1
ATOM 678 O O . THR A 1 90 ? 21.006 22.182 -100.989 1.00 88.25 90 THR A O 1
ATOM 681 N N . ILE A 1 91 ? 20.922 24.383 -101.430 1.00 90.62 91 ILE A N 1
ATOM 682 C CA . ILE A 1 91 ? 19.484 24.412 -101.734 1.00 90.62 91 ILE A CA 1
ATOM 683 C C . ILE A 1 91 ? 19.203 23.555 -102.976 1.00 90.62 91 ILE A C 1
ATOM 685 O O . ILE A 1 91 ? 19.917 23.642 -103.974 1.00 90.62 91 ILE A O 1
ATOM 689 N N . GLN A 1 92 ? 18.164 22.720 -102.908 1.00 92.81 92 GLN A N 1
ATOM 690 C CA . GLN A 1 92 ? 17.751 21.832 -103.997 1.00 92.81 92 GLN A CA 1
ATOM 691 C C . GLN A 1 92 ? 16.324 22.160 -104.427 1.00 92.81 92 GLN A C 1
ATOM 693 O O . GLN A 1 92 ? 15.388 21.951 -103.656 1.00 92.81 92 GLN A O 1
ATOM 698 N N . THR A 1 93 ? 16.157 22.618 -105.667 1.00 90.94 93 THR A N 1
ATOM 699 C CA . THR A 1 93 ? 14.856 23.034 -106.208 1.00 90.94 93 THR A CA 1
ATOM 700 C C . THR A 1 93 ? 14.424 22.132 -107.355 1.00 90.94 93 THR A C 1
ATOM 702 O O . THR A 1 93 ? 15.194 21.868 -108.276 1.00 90.94 93 THR A O 1
ATOM 705 N N . THR A 1 94 ? 13.166 21.701 -107.325 1.00 91.31 94 THR A N 1
ATOM 706 C CA . THR A 1 94 ? 12.518 20.948 -108.399 1.00 91.31 94 THR A CA 1
ATOM 707 C C . THR A 1 94 ? 11.370 21.773 -108.969 1.00 91.31 94 THR A C 1
ATOM 709 O O . THR A 1 94 ? 10.352 21.981 -108.304 1.00 91.31 94 THR A O 1
ATOM 712 N N . ALA A 1 95 ? 11.545 22.226 -110.213 1.00 87.31 95 ALA A N 1
ATOM 713 C CA . ALA A 1 95 ? 10.602 23.090 -110.917 1.00 87.31 95 ALA A CA 1
ATOM 714 C C . ALA A 1 95 ? 9.279 22.388 -111.263 1.00 87.31 95 ALA A C 1
ATOM 716 O O . ALA A 1 95 ? 8.220 22.970 -111.074 1.00 87.31 95 ALA A O 1
ATOM 717 N N . ASP A 1 96 ? 9.304 21.145 -111.748 1.00 88.62 96 ASP A N 1
ATOM 718 C CA . ASP A 1 96 ? 8.083 20.410 -112.112 1.00 88.62 96 ASP A CA 1
ATOM 719 C C . ASP A 1 96 ? 8.245 18.917 -111.813 1.00 88.62 96 ASP A C 1
ATOM 721 O O . ASP A 1 96 ? 9.061 18.231 -112.432 1.00 88.62 96 ASP A O 1
ATOM 725 N N . TRP A 1 97 ? 7.463 18.403 -110.863 1.00 89.88 97 TRP A N 1
ATOM 726 C CA . TRP A 1 97 ? 7.540 17.008 -110.408 1.00 89.88 97 TRP A CA 1
ATOM 727 C C . TRP A 1 97 ? 7.265 15.996 -111.524 1.00 89.88 97 TRP A C 1
ATOM 729 O O . TRP A 1 97 ? 7.868 14.917 -111.540 1.00 89.88 97 TRP A O 1
ATOM 739 N N . ASP A 1 98 ? 6.394 16.341 -112.475 1.00 85.44 98 ASP A N 1
ATOM 740 C CA . ASP A 1 98 ? 6.028 15.450 -113.581 1.00 85.44 98 ASP A CA 1
ATOM 741 C C . ASP A 1 98 ? 7.187 15.264 -114.566 1.00 85.44 98 ASP A C 1
ATOM 743 O O . ASP A 1 98 ? 7.316 14.215 -115.202 1.00 85.44 98 ASP A O 1
ATOM 747 N N . ARG A 1 99 ? 8.061 16.272 -114.670 1.00 84.69 99 ARG A N 1
ATOM 748 C CA . ARG A 1 99 ? 9.205 16.297 -115.594 1.00 84.69 99 ARG A CA 1
ATOM 749 C C . ARG A 1 99 ? 10.519 15.868 -114.949 1.00 84.69 99 ARG A C 1
ATOM 751 O O . ARG A 1 99 ? 11.490 15.650 -115.668 1.00 84.69 99 ARG A O 1
ATOM 758 N N . SER A 1 100 ? 10.543 15.717 -113.628 1.00 86.19 100 SER A N 1
ATOM 759 C CA . SER A 1 100 ? 11.741 15.395 -112.856 1.00 86.19 100 SER A CA 1
ATOM 760 C C . SER A 1 100 ? 11.817 13.899 -112.516 1.00 86.19 100 SER A C 1
ATOM 762 O O . SER A 1 100 ? 10.974 13.395 -111.760 1.00 86.19 100 SER A O 1
ATOM 764 N N . PRO A 1 101 ? 12.799 13.151 -113.064 1.00 83.06 101 PRO A N 1
ATOM 765 C CA . PRO A 1 101 ? 12.982 11.726 -112.782 1.00 83.06 101 PRO A CA 1
ATOM 766 C C . PRO A 1 101 ? 13.254 11.431 -111.305 1.00 83.06 101 PRO A C 1
ATOM 768 O O . PRO A 1 101 ? 12.814 10.403 -110.800 1.00 83.06 101 PRO A O 1
ATOM 771 N N . GLU A 1 102 ? 13.923 12.339 -110.593 1.00 82.94 102 GLU A N 1
ATOM 772 C CA . GLU A 1 102 ? 14.239 12.178 -109.171 1.00 82.94 102 GLU A CA 1
ATOM 773 C C . GLU A 1 102 ? 13.001 12.146 -108.270 1.00 82.94 102 GLU A C 1
ATOM 775 O O . GLU A 1 102 ? 13.063 11.622 -107.163 1.00 82.94 102 GLU A O 1
ATOM 780 N N . MET A 1 103 ? 11.865 12.668 -108.743 1.00 87.25 103 MET A N 1
ATOM 781 C CA . MET A 1 103 ? 10.614 12.657 -107.986 1.00 87.25 103 MET A CA 1
ATOM 782 C C . MET A 1 103 ? 9.840 11.349 -108.148 1.00 87.25 103 MET A C 1
ATOM 784 O O . MET A 1 103 ? 8.805 11.188 -107.508 1.00 87.25 103 MET A O 1
ATOM 788 N N . ALA A 1 104 ? 10.321 10.399 -108.961 1.00 84.38 104 ALA A N 1
ATOM 789 C CA . ALA A 1 104 ? 9.629 9.138 -109.229 1.00 84.38 104 ALA A CA 1
ATOM 790 C C . ALA A 1 104 ? 9.181 8.372 -107.963 1.00 84.38 104 ALA A C 1
ATOM 792 O O . ALA A 1 104 ? 8.030 7.938 -107.956 1.00 84.38 104 ALA A O 1
ATOM 793 N N . PRO A 1 105 ? 9.983 8.258 -106.878 1.00 84.62 105 PRO A N 1
ATOM 794 C CA . PRO A 1 105 ? 9.551 7.562 -105.659 1.00 84.62 105 PRO A CA 1
ATOM 795 C C . PRO A 1 105 ? 8.383 8.237 -104.927 1.00 84.62 105 PRO A C 1
ATOM 797 O O . PRO A 1 105 ? 7.677 7.584 -104.166 1.00 84.62 105 PRO A O 1
ATOM 800 N N . TRP A 1 106 ? 8.183 9.539 -105.143 1.00 89.12 106 TRP A N 1
ATOM 801 C CA . TRP A 1 106 ? 7.196 10.357 -104.433 1.00 89.12 106 TRP A CA 1
ATOM 802 C C . TRP A 1 106 ? 6.059 10.855 -105.324 1.00 89.12 106 TRP A C 1
ATOM 804 O O . TRP A 1 106 ? 5.120 11.462 -104.817 1.00 89.12 106 TRP A O 1
ATOM 814 N N . ARG A 1 107 ? 6.120 10.622 -106.641 1.00 85.12 107 ARG A N 1
ATOM 815 C CA . ARG A 1 107 ? 5.220 11.243 -107.624 1.00 85.12 107 ARG A CA 1
ATOM 816 C C . ARG A 1 107 ? 3.754 10.878 -107.401 1.00 85.12 107 ARG A C 1
ATOM 818 O O . ARG A 1 107 ? 2.905 11.755 -107.485 1.00 85.12 107 ARG A O 1
ATOM 825 N N . GLU A 1 108 ? 3.457 9.620 -107.083 1.00 85.44 108 GLU A N 1
ATOM 826 C CA . GLU A 1 108 ? 2.080 9.156 -106.852 1.00 85.44 108 GLU A CA 1
ATOM 827 C C . GLU A 1 108 ? 1.472 9.788 -105.590 1.00 85.44 108 GLU A C 1
ATOM 829 O O . GLU A 1 108 ? 0.409 10.404 -105.649 1.00 85.44 108 GLU A O 1
ATOM 834 N N . ALA A 1 109 ? 2.192 9.728 -104.465 1.00 85.31 109 ALA A N 1
ATOM 835 C CA . ALA A 1 109 ? 1.767 10.359 -103.215 1.00 85.31 109 ALA A CA 1
ATOM 836 C C . ALA A 1 109 ? 1.709 11.894 -103.327 1.00 85.31 109 ALA A C 1
ATOM 838 O O . ALA A 1 109 ? 0.811 12.529 -102.777 1.00 85.31 109 ALA A O 1
ATOM 839 N N . GLY A 1 110 ? 2.642 12.498 -104.067 1.00 84.38 110 GLY A N 1
ATOM 840 C CA . GLY A 1 110 ? 2.682 13.936 -104.318 1.00 84.38 110 GLY A CA 1
ATOM 841 C C . GLY A 1 110 ? 1.532 14.417 -105.196 1.00 84.38 110 GLY A C 1
ATOM 842 O O . GLY A 1 110 ? 0.955 15.458 -104.902 1.00 84.38 110 GLY A O 1
ATOM 843 N N . ALA A 1 111 ? 1.131 13.641 -106.209 1.00 84.44 111 ALA A N 1
ATOM 844 C CA . ALA A 1 111 ? -0.022 13.950 -107.052 1.00 84.44 111 ALA A CA 1
ATOM 845 C C . ALA A 1 111 ? -1.340 13.940 -106.258 1.00 84.44 111 ALA A C 1
ATOM 847 O O . ALA A 1 111 ? -2.182 14.809 -106.474 1.00 84.44 111 ALA A O 1
ATOM 848 N N . LEU A 1 112 ? -1.495 13.017 -105.298 1.00 84.69 112 LEU A N 1
ATOM 849 C CA . LEU A 1 112 ? -2.650 12.982 -104.387 1.00 84.69 112 LEU A CA 1
ATOM 850 C C . LEU A 1 112 ? -2.722 14.217 -103.480 1.00 84.69 112 LEU A C 1
ATOM 852 O O . LEU A 1 112 ? -3.812 14.704 -103.191 1.00 84.69 112 LEU A O 1
ATOM 856 N N . ALA A 1 113 ? -1.568 14.735 -103.060 1.00 83.81 113 ALA A N 1
ATOM 857 C CA . ALA A 1 113 ? -1.466 15.975 -102.298 1.00 83.81 113 ALA A CA 1
ATOM 858 C C . ALA A 1 113 ? -1.411 17.232 -103.191 1.00 83.81 113 ALA A C 1
ATOM 860 O O . ALA A 1 113 ? -1.367 18.342 -102.679 1.00 83.81 113 ALA A O 1
ATOM 861 N N . GLY A 1 114 ? -1.432 17.080 -104.521 1.00 86.88 114 GLY A N 1
ATOM 862 C CA . GLY A 1 114 ? -1.419 18.175 -105.492 1.00 86.88 114 GLY A CA 1
ATOM 863 C C . GLY A 1 114 ? -0.067 18.870 -105.689 1.00 86.88 114 GLY A C 1
ATOM 864 O O . GLY A 1 114 ? -0.044 19.973 -106.229 1.00 86.88 114 GLY A O 1
ATOM 865 N N . TRP A 1 115 ? 1.056 18.296 -105.255 1.00 91.81 115 TRP A N 1
ATOM 866 C CA . TRP A 1 115 ? 2.374 18.935 -105.361 1.00 91.81 115 TRP A CA 1
ATOM 867 C C . TRP A 1 115 ? 2.897 18.955 -106.799 1.00 91.81 115 TRP A C 1
ATOM 869 O O . TRP A 1 115 ? 2.941 17.931 -107.478 1.00 91.81 115 TRP A O 1
ATOM 879 N N . ARG A 1 116 ? 3.328 20.135 -107.256 1.00 91.25 116 ARG A N 1
ATOM 880 C CA . ARG A 1 116 ? 3.870 20.369 -108.603 1.00 91.25 116 ARG A CA 1
ATOM 881 C C . ARG A 1 116 ? 5.296 20.901 -108.598 1.00 91.25 116 ARG A C 1
ATOM 883 O O . ARG A 1 116 ? 6.034 20.597 -109.528 1.00 91.25 116 ARG A O 1
ATOM 890 N N . SER A 1 117 ? 5.720 21.618 -107.560 1.00 92.06 117 SER A N 1
ATOM 891 C CA . SER A 1 117 ? 7.116 22.046 -107.375 1.00 92.06 117 SER A CA 1
ATOM 892 C C . SER A 1 117 ? 7.544 21.958 -105.905 1.00 92.06 117 SER A C 1
ATOM 894 O O . SER A 1 117 ? 6.707 21.935 -105.000 1.00 92.06 117 SER A O 1
ATOM 896 N N . THR A 1 118 ? 8.850 21.841 -105.644 1.00 93.06 118 THR A N 1
ATOM 897 C CA . THR A 1 118 ? 9.397 21.803 -104.273 1.00 93.06 118 THR A CA 1
ATOM 898 C C . THR A 1 118 ? 10.774 22.444 -104.181 1.00 93.06 118 THR A C 1
ATOM 900 O O . THR A 1 118 ? 11.515 22.468 -105.163 1.00 93.06 118 THR A O 1
ATOM 903 N N . SER A 1 119 ? 11.127 22.942 -102.998 1.00 93.19 119 SER A N 1
ATOM 904 C CA . SER A 1 119 ? 12.488 23.358 -102.674 1.00 93.19 119 SER A CA 1
ATOM 905 C C . SER A 1 119 ? 12.884 22.870 -101.284 1.00 93.19 119 SER A C 1
ATOM 907 O O . SER A 1 119 ? 12.115 23.004 -100.334 1.00 93.19 119 SER A O 1
ATOM 909 N N . ALA A 1 120 ? 14.096 22.332 -101.164 1.00 93.19 120 ALA A N 1
ATOM 910 C CA . ALA A 1 120 ? 14.696 21.895 -99.910 1.00 93.19 120 ALA A CA 1
ATOM 911 C C . ALA A 1 120 ? 15.846 22.830 -99.521 1.00 93.19 120 ALA A C 1
ATOM 913 O O . ALA A 1 120 ? 16.776 23.041 -100.300 1.00 93.19 120 ALA A O 1
ATOM 914 N N . VAL A 1 121 ? 15.771 23.383 -98.313 1.00 93.19 121 VAL A N 1
ATOM 915 C CA . VAL A 1 121 ? 16.721 24.344 -97.751 1.00 93.19 121 VAL A CA 1
ATOM 916 C C . VAL A 1 121 ? 17.478 23.686 -96.594 1.00 93.19 121 VAL A C 1
ATOM 918 O O . VAL A 1 121 ? 16.851 23.306 -95.603 1.00 93.19 121 VAL A O 1
ATOM 921 N N . PRO A 1 122 ? 18.809 23.535 -96.677 1.00 91.44 122 PRO A N 1
ATOM 922 C CA . PRO A 1 122 ? 19.598 22.996 -95.577 1.00 91.44 122 PRO A CA 1
ATOM 923 C C . PRO A 1 122 ? 19.745 24.029 -94.451 1.00 91.44 122 PRO A C 1
ATOM 925 O O . PRO A 1 122 ? 20.073 25.191 -94.690 1.00 91.44 122 PRO A O 1
ATOM 928 N N . LEU A 1 123 ? 19.529 23.596 -93.209 1.00 89.25 123 LEU A N 1
ATOM 929 C CA . LEU A 1 123 ? 19.743 24.402 -92.009 1.00 89.25 123 LEU A CA 1
ATOM 930 C C . LEU A 1 123 ? 21.161 24.137 -91.500 1.00 89.25 123 LEU A C 1
ATOM 932 O O . LEU A 1 123 ? 21.437 23.077 -90.933 1.00 89.25 123 LEU A O 1
ATOM 936 N N . ALA A 1 124 ? 22.071 25.075 -91.749 1.00 80.56 124 ALA A N 1
ATOM 937 C CA . ALA A 1 124 ? 23.488 24.910 -91.443 1.00 80.56 124 ALA A CA 1
ATOM 938 C C . ALA A 1 124 ? 23.780 25.049 -89.939 1.00 80.56 124 ALA A C 1
ATOM 940 O O . ALA A 1 124 ? 23.365 26.013 -89.296 1.00 80.56 124 ALA A O 1
ATOM 941 N N . GLY A 1 125 ? 24.528 24.095 -89.390 1.00 71.06 125 GLY A N 1
ATOM 942 C CA . GLY A 1 125 ? 25.278 24.234 -88.144 1.00 71.06 125 GLY A CA 1
ATOM 943 C C . GLY A 1 125 ? 26.778 24.430 -88.423 1.00 71.06 125 GLY A C 1
ATOM 944 O O . GLY A 1 125 ? 27.185 24.481 -89.583 1.00 71.06 125 GLY A O 1
ATOM 945 N N . PRO A 1 126 ? 27.619 24.532 -87.379 1.00 60.50 126 PRO A N 1
ATOM 946 C CA . PRO A 1 126 ? 29.048 24.832 -87.527 1.00 60.50 126 PRO A CA 1
ATOM 947 C C . PRO A 1 126 ? 29.861 23.772 -88.294 1.00 60.50 126 PRO A C 1
ATOM 949 O O . PRO A 1 126 ? 30.866 24.125 -88.900 1.00 60.50 126 PRO A O 1
ATOM 952 N N . GLU A 1 127 ? 29.431 22.505 -88.311 1.00 63.94 127 GLU A N 1
ATOM 953 C CA . GLU A 1 127 ? 30.156 21.389 -88.955 1.00 63.94 127 GLU A CA 1
ATOM 954 C C . GLU A 1 127 ? 29.444 20.814 -90.194 1.00 63.94 127 GLU A C 1
ATOM 956 O O . GLU A 1 127 ? 29.910 19.853 -90.801 1.00 63.94 127 GLU A O 1
ATOM 961 N N . GLY A 1 128 ? 28.308 21.395 -90.587 1.00 77.12 128 GLY A N 1
ATOM 962 C CA . GLY A 1 128 ? 27.483 20.893 -91.685 1.00 77.12 128 GLY A CA 1
ATOM 963 C C . GLY A 1 128 ? 25.988 21.115 -91.450 1.00 77.12 128 GLY A C 1
ATOM 964 O O . GLY A 1 128 ? 25.599 21.726 -90.451 1.00 77.12 128 GLY A O 1
ATOM 965 N N . PRO A 1 129 ? 25.120 20.656 -92.365 1.00 82.88 129 PRO A N 1
ATOM 966 C CA . PRO A 1 129 ? 23.677 20.743 -92.183 1.00 82.88 129 PRO A CA 1
ATOM 967 C C . PRO A 1 129 ? 23.244 19.930 -90.961 1.00 82.88 129 PRO A C 1
ATOM 969 O O . PRO A 1 129 ? 23.651 18.790 -90.773 1.00 82.88 129 PRO A O 1
ATOM 972 N N . VAL A 1 130 ? 22.414 20.536 -90.114 1.00 84.88 130 VAL A N 1
ATOM 973 C CA . VAL A 1 130 ? 21.878 19.922 -88.888 1.00 84.88 130 VAL A CA 1
ATOM 974 C C . VAL A 1 130 ? 20.359 19.722 -88.951 1.00 84.88 130 VAL A C 1
ATOM 976 O O . VAL A 1 130 ? 19.770 19.129 -88.047 1.00 84.88 130 VAL A O 1
ATOM 979 N N . GLY A 1 131 ? 19.725 20.186 -90.027 1.00 88.81 131 GLY A N 1
ATOM 980 C CA . GLY A 1 131 ? 18.348 19.882 -90.408 1.00 88.81 131 GLY A CA 1
ATOM 981 C C . GLY A 1 131 ? 18.073 20.319 -91.848 1.00 88.81 131 GLY A C 1
ATOM 982 O O . GLY A 1 131 ? 18.929 20.930 -92.490 1.00 88.81 131 GLY A O 1
ATOM 983 N N . VAL A 1 132 ? 16.881 20.021 -92.356 1.00 91.25 132 VAL A N 1
ATOM 984 C CA . VAL A 1 132 ? 16.408 20.475 -93.671 1.00 91.25 132 VAL A CA 1
ATOM 985 C C . VAL A 1 132 ? 14.979 20.993 -93.539 1.00 91.25 132 VAL A C 1
ATOM 987 O O . VAL A 1 132 ? 14.146 20.346 -92.908 1.00 91.25 132 VAL A O 1
ATOM 990 N N . LEU A 1 133 ? 14.698 22.137 -94.161 1.00 93.94 133 LEU A N 1
ATOM 991 C CA . LEU A 1 133 ? 13.366 22.716 -94.318 1.00 93.94 133 LEU A CA 1
ATOM 992 C C . LEU A 1 133 ? 12.889 22.499 -95.758 1.00 93.94 133 LEU A C 1
ATOM 994 O O . LEU A 1 133 ? 13.555 22.920 -96.702 1.00 93.94 133 LEU A O 1
ATOM 998 N N . LEU A 1 134 ? 11.740 21.856 -95.940 1.00 94.00 134 LEU A N 1
ATOM 999 C CA . LEU A 1 134 ? 11.132 21.613 -97.245 1.00 94.00 134 LEU A CA 1
ATOM 1000 C C . LEU A 1 134 ? 9.868 22.430 -97.451 1.00 94.00 134 LEU A C 1
ATOM 1002 O O . LEU A 1 134 ? 9.067 22.601 -96.536 1.00 94.00 134 LEU A O 1
ATOM 1006 N N . LEU A 1 135 ? 9.702 22.880 -98.692 1.00 93.69 135 LEU A N 1
ATOM 1007 C CA . LEU A 1 135 ? 8.600 23.698 -99.172 1.00 93.69 135 LEU A CA 1
ATOM 1008 C C . LEU A 1 135 ? 7.950 23.024 -100.387 1.00 93.69 135 LEU A C 1
ATOM 1010 O O . LEU A 1 135 ? 8.657 22.516 -101.261 1.00 93.69 135 LEU A O 1
ATOM 1014 N N . TYR A 1 136 ? 6.623 23.054 -100.472 1.00 93.31 136 TYR A N 1
ATOM 1015 C CA . TYR A 1 136 ? 5.828 22.489 -101.563 1.00 93.31 136 TYR A CA 1
ATOM 1016 C C . TYR A 1 136 ? 4.875 23.527 -102.149 1.00 93.31 136 TYR A C 1
ATOM 1018 O O . TYR A 1 136 ? 4.356 24.378 -101.426 1.00 93.31 136 TYR A O 1
ATOM 1026 N N . SER A 1 137 ? 4.627 23.438 -103.458 1.00 91.06 137 SER A N 1
ATOM 1027 C CA . SER A 1 137 ? 3.591 24.230 -104.117 1.00 91.06 137 SER A CA 1
ATOM 1028 C C . SER A 1 137 ? 2.774 23.429 -105.125 1.00 91.06 137 SER A C 1
ATOM 1030 O O . SER A 1 137 ? 3.289 22.502 -105.757 1.00 91.06 137 SER A O 1
ATOM 1032 N N . HIS A 1 138 ? 1.507 23.814 -105.288 1.00 91.44 138 HIS A N 1
ATOM 1033 C CA . HIS A 1 138 ? 0.605 23.337 -106.337 1.00 91.44 138 HIS A CA 1
ATOM 1034 C C . HIS A 1 138 ? 0.906 23.951 -107.716 1.00 91.44 138 HIS A C 1
ATOM 1036 O O . HIS A 1 138 ? 0.429 23.445 -108.732 1.00 91.44 138 HIS A O 1
ATOM 1042 N N . GLU A 1 139 ? 1.711 25.016 -107.781 1.00 88.38 139 GLU A N 1
ATOM 1043 C CA . GLU A 1 139 ? 2.154 25.633 -109.034 1.00 88.38 139 GLU A CA 1
ATOM 1044 C C . GLU A 1 139 ? 3.495 25.030 -109.494 1.00 88.38 139 GLU A C 1
ATOM 1046 O O . GLU A 1 139 ? 4.428 24.914 -108.688 1.00 88.38 139 GLU A O 1
ATOM 1051 N N . PRO A 1 140 ? 3.649 24.656 -110.780 1.00 88.38 140 PRO A N 1
ATOM 1052 C CA . PRO A 1 140 ? 4.965 24.361 -111.326 1.00 88.38 140 PRO A CA 1
ATOM 1053 C C . PRO A 1 140 ? 5.822 25.638 -111.368 1.00 88.38 140 PRO A C 1
ATOM 1055 O O . PRO A 1 140 ? 5.325 26.746 -111.546 1.00 88.38 140 PRO A O 1
ATOM 1058 N N . ASP A 1 141 ? 7.127 25.458 -111.212 1.00 86.25 141 ASP A N 1
ATOM 1059 C CA . ASP A 1 141 ? 8.195 26.461 -111.285 1.00 86.25 141 ASP A CA 1
ATOM 1060 C C . ASP A 1 141 ? 8.151 27.584 -110.230 1.00 86.25 141 ASP A C 1
ATOM 1062 O O . ASP A 1 141 ? 8.842 28.597 -110.345 1.00 86.25 141 ASP A O 1
ATOM 1066 N N . ARG A 1 142 ? 7.389 27.389 -109.144 1.00 84.88 142 ARG A N 1
ATOM 1067 C CA . ARG A 1 142 ? 7.192 28.390 -108.083 1.00 84.88 142 ARG A CA 1
ATOM 1068 C C . ARG A 1 142 ? 8.508 28.902 -107.488 1.00 84.88 142 ARG A C 1
ATOM 1070 O O . ARG A 1 142 ? 8.701 30.109 -107.341 1.00 84.88 142 ARG A O 1
ATOM 1077 N N . PHE A 1 143 ? 9.406 27.980 -107.147 1.00 85.50 143 PHE A N 1
ATOM 1078 C CA . PHE A 1 143 ? 10.615 28.264 -106.367 1.00 85.50 143 PHE A CA 1
ATOM 1079 C C . PHE A 1 143 ? 11.869 28.526 -107.214 1.00 85.50 143 PHE A C 1
ATOM 1081 O O . PHE A 1 143 ? 12.887 28.940 -106.664 1.00 85.50 143 PHE A O 1
ATOM 1088 N N . SER A 1 144 ? 11.817 28.313 -108.534 1.00 78.25 144 SER A N 1
ATOM 1089 C CA . SER A 1 144 ? 12.965 28.541 -109.430 1.00 78.25 144 SER A CA 1
ATOM 1090 C C . SER A 1 144 ? 13.087 30.001 -109.885 1.00 78.25 144 SER A C 1
ATOM 1092 O O . SER A 1 144 ? 14.068 30.380 -110.526 1.00 78.25 144 SER A O 1
ATOM 1094 N N . THR A 1 145 ? 12.092 30.838 -109.578 1.00 74.38 145 THR A N 1
ATOM 1095 C CA . THR A 1 145 ? 12.105 32.261 -109.931 1.00 74.38 145 THR A CA 1
ATOM 1096 C C . THR A 1 145 ? 13.109 33.046 -109.077 1.00 74.38 145 THR A C 1
ATOM 1098 O O . THR A 1 145 ? 13.315 32.765 -107.895 1.00 74.38 145 THR A O 1
ATOM 1101 N N . HIS A 1 146 ? 13.726 34.078 -109.668 1.00 65.69 146 HIS A N 1
ATOM 1102 C CA . HIS A 1 146 ? 14.786 34.876 -109.029 1.00 65.69 146 HIS A CA 1
ATOM 1103 C C . HIS A 1 146 ? 14.427 35.441 -107.629 1.00 65.69 146 HIS A C 1
ATOM 1105 O O . HIS A 1 146 ? 15.294 35.416 -106.756 1.00 65.69 146 HIS A O 1
ATOM 1111 N N . PRO A 1 147 ? 13.180 35.888 -107.350 1.00 76.06 147 PRO A N 1
ATOM 1112 C CA . PRO A 1 147 ? 12.801 36.357 -106.013 1.00 76.06 147 PRO A CA 1
ATOM 1113 C C . PRO A 1 147 ? 12.784 35.258 -104.940 1.00 76.06 147 PRO A C 1
ATOM 1115 O O . PRO A 1 147 ? 13.140 35.526 -103.797 1.00 76.06 147 PRO A O 1
ATOM 1118 N N . TRP A 1 148 ? 12.396 34.024 -105.283 1.00 82.00 148 TRP A N 1
ATOM 1119 C CA . TRP A 1 148 ? 12.331 32.921 -104.316 1.00 82.00 148 TRP A CA 1
ATOM 1120 C C . TRP A 1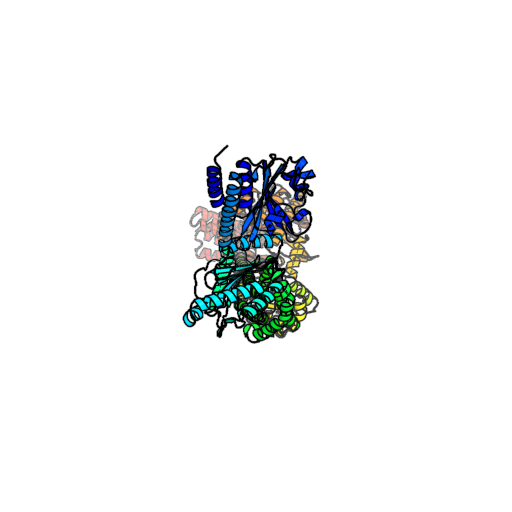 148 ? 13.710 32.363 -103.977 1.00 82.00 148 TRP A C 1
ATOM 1122 O O . TRP A 1 148 ? 13.961 32.062 -102.814 1.00 82.00 148 TRP A O 1
ATOM 1132 N N . HIS A 1 149 ? 14.633 32.311 -104.941 1.00 78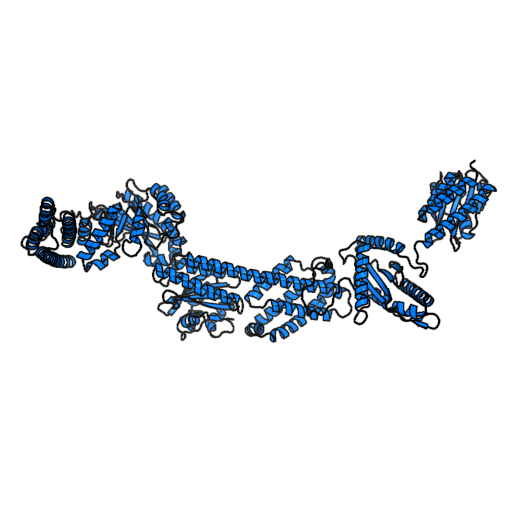.69 149 HIS A N 1
ATOM 1133 C CA . HIS A 1 149 ? 16.005 31.870 -104.678 1.00 78.69 149 HIS A CA 1
ATOM 1134 C C . HIS A 1 149 ? 16.679 32.704 -103.572 1.00 78.69 149 HIS A C 1
ATOM 1136 O O . HIS A 1 149 ? 17.213 32.151 -102.613 1.00 78.69 149 HIS A O 1
ATOM 1142 N N . GLN A 1 150 ? 16.576 34.037 -103.649 1.00 78.44 150 GLN A N 1
ATOM 1143 C CA . GLN A 1 150 ? 17.156 34.943 -102.646 1.00 78.44 150 GLN A CA 1
ATOM 1144 C C . GLN A 1 150 ? 16.511 34.791 -101.261 1.00 78.44 150 GLN A C 1
ATOM 1146 O O . GLN A 1 150 ? 17.196 34.888 -100.241 1.00 78.44 150 GLN A O 1
ATOM 1151 N N . VAL A 1 151 ? 15.197 34.550 -101.213 1.00 82.69 151 VAL A N 1
ATOM 1152 C CA . VAL A 1 151 ? 14.463 34.328 -99.958 1.00 82.69 151 VAL A CA 1
ATOM 1153 C C . VAL A 1 151 ? 14.937 33.043 -99.279 1.00 82.69 151 VAL A C 1
ATOM 1155 O O . VAL A 1 151 ? 15.197 33.050 -98.078 1.00 82.69 151 VAL A O 1
ATOM 1158 N N . LEU A 1 152 ? 15.105 31.957 -100.035 1.00 85.75 152 LEU A N 1
ATOM 1159 C CA . LEU A 1 152 ? 15.526 30.661 -99.495 1.00 85.75 152 LEU A CA 1
ATOM 1160 C C . LEU A 1 152 ? 16.971 30.689 -98.965 1.00 85.75 152 LEU A C 1
ATOM 1162 O O . LEU A 1 152 ? 17.235 30.118 -97.906 1.00 85.75 152 LEU A O 1
ATOM 1166 N N . GLU A 1 153 ? 17.883 31.407 -99.629 1.00 84.12 153 GLU A N 1
ATOM 1167 C CA . GLU A 1 153 ? 19.253 31.628 -99.132 1.00 84.12 153 GLU A CA 1
ATOM 1168 C C . GLU A 1 153 ? 19.273 32.393 -97.800 1.00 84.12 153 GLU A C 1
ATOM 1170 O O . GLU A 1 153 ? 20.003 32.028 -96.876 1.00 84.12 153 GLU A O 1
ATOM 1175 N N . HIS A 1 154 ? 18.432 33.423 -97.659 1.00 83.31 154 HIS A N 1
ATOM 1176 C CA . HIS A 1 154 ? 18.339 34.184 -96.410 1.00 83.31 154 HIS A CA 1
ATOM 1177 C C . HIS A 1 154 ? 17.760 33.352 -95.261 1.00 83.31 154 HIS A C 1
ATOM 1179 O O . HIS A 1 154 ? 18.249 33.444 -94.134 1.00 83.31 154 HIS A O 1
ATOM 1185 N N . VAL A 1 155 ? 16.749 32.520 -95.527 1.00 85.81 155 VAL A N 1
ATOM 1186 C CA . VAL A 1 155 ? 16.170 31.618 -94.518 1.00 85.81 155 VAL A CA 1
ATOM 1187 C C . VAL A 1 155 ? 17.231 30.652 -93.985 1.00 85.81 155 VAL A C 1
ATOM 1189 O O . VAL A 1 155 ? 17.351 30.502 -92.767 1.00 85.81 155 VAL A O 1
ATOM 1192 N N . ALA A 1 156 ? 18.042 30.059 -94.870 1.00 84.12 156 ALA A N 1
ATOM 1193 C CA . ALA A 1 156 ? 19.133 29.162 -94.486 1.00 84.12 156 ALA A CA 1
ATOM 1194 C C . ALA A 1 156 ? 20.139 29.845 -93.542 1.00 84.12 156 ALA A C 1
ATOM 1196 O O . ALA A 1 156 ? 20.503 29.289 -92.502 1.00 84.12 156 ALA A O 1
ATOM 1197 N N . LEU A 1 157 ? 20.547 31.075 -93.876 1.00 81.31 157 LEU A N 1
ATOM 1198 C CA . LEU A 1 157 ? 21.529 31.842 -93.110 1.00 81.31 157 LEU A CA 1
ATOM 1199 C C . LEU A 1 157 ? 21.026 32.204 -91.702 1.00 81.31 157 LEU A C 1
ATOM 1201 O O . LEU A 1 157 ? 21.713 31.954 -90.709 1.00 81.31 157 LEU A O 1
ATOM 1205 N N . VAL A 1 158 ? 19.825 32.781 -91.594 1.00 82.69 158 VAL A N 1
ATOM 1206 C CA . VAL A 1 158 ? 19.310 33.294 -90.309 1.00 82.69 158 VAL A CA 1
ATOM 1207 C C . VAL A 1 158 ? 18.915 32.151 -89.363 1.00 82.69 158 VAL A C 1
ATOM 1209 O O . VAL A 1 158 ? 19.140 32.239 -88.149 1.00 82.69 158 VAL A O 1
ATOM 1212 N N . ALA A 1 159 ? 18.389 31.044 -89.896 1.00 83.06 159 ALA A N 1
ATOM 1213 C CA . ALA A 1 159 ? 18.122 29.847 -89.102 1.00 83.06 159 ALA A CA 1
ATOM 1214 C C . ALA A 1 159 ? 19.422 29.237 -88.541 1.00 83.06 159 ALA A C 1
ATOM 1216 O O . ALA A 1 159 ? 19.478 28.901 -87.355 1.00 83.06 159 ALA A O 1
ATOM 1217 N N . GLY A 1 160 ? 20.489 29.179 -89.348 1.00 77.06 160 GLY A N 1
ATOM 1218 C CA . GLY A 1 160 ? 21.799 28.681 -88.915 1.00 77.06 160 GLY A CA 1
ATOM 1219 C C . GLY A 1 160 ? 22.435 29.516 -87.797 1.00 77.06 160 GLY A C 1
ATOM 1220 O O . GLY A 1 160 ? 22.917 28.974 -86.801 1.00 77.06 160 GLY A O 1
ATOM 1221 N N . MET A 1 161 ? 22.351 30.848 -87.884 1.00 78.12 161 MET A N 1
ATOM 1222 C CA . MET A 1 161 ? 22.816 31.741 -86.810 1.00 78.12 161 MET A CA 1
ATOM 1223 C C . MET A 1 161 ? 22.060 31.523 -85.489 1.00 78.12 161 MET A C 1
ATOM 1225 O O . MET A 1 161 ? 22.651 31.573 -84.408 1.00 78.12 161 MET A O 1
ATOM 1229 N N . THR A 1 162 ? 20.753 31.260 -85.566 1.00 80.31 162 THR A N 1
ATOM 1230 C CA . THR A 1 162 ? 19.910 31.020 -84.384 1.00 80.31 162 THR A CA 1
ATOM 1231 C C . THR A 1 162 ? 20.293 29.712 -83.688 1.00 80.31 162 THR A C 1
ATOM 1233 O O . THR A 1 162 ? 20.387 29.672 -82.461 1.00 80.31 162 THR A O 1
ATOM 1236 N N . LEU A 1 163 ? 20.604 28.666 -84.459 1.00 73.62 163 LEU A N 1
ATOM 1237 C CA . LEU A 1 163 ? 21.090 27.384 -83.936 1.00 73.62 163 LEU A CA 1
ATOM 1238 C C . LEU A 1 163 ? 22.429 27.515 -83.202 1.00 73.62 163 LEU A C 1
ATOM 1240 O O . LEU A 1 163 ? 22.602 26.934 -82.133 1.00 73.62 163 LEU A O 1
ATOM 1244 N N . HIS A 1 164 ? 23.357 28.316 -83.730 1.00 69.69 164 HIS A N 1
ATOM 1245 C CA . HIS A 1 164 ? 24.639 28.567 -83.070 1.00 69.69 164 HIS A CA 1
ATOM 1246 C C . HIS A 1 164 ? 24.469 29.267 -81.709 1.00 69.69 164 HIS A C 1
ATOM 1248 O O . HIS A 1 164 ? 25.111 28.887 -80.729 1.00 69.69 164 HIS A O 1
ATOM 1254 N N . ARG A 1 165 ? 23.543 30.233 -81.616 1.00 76.81 165 ARG A N 1
ATOM 1255 C CA . ARG A 1 165 ? 23.223 30.944 -80.366 1.00 76.81 165 ARG A CA 1
ATOM 1256 C C . ARG A 1 165 ? 22.699 30.012 -79.270 1.00 76.81 165 ARG A C 1
ATOM 1258 O O . ARG A 1 165 ? 23.062 30.186 -78.112 1.00 76.81 165 ARG A O 1
ATOM 1265 N N . LEU A 1 166 ? 21.845 29.050 -79.622 1.00 67.88 166 LEU A N 1
ATOM 1266 C CA . LEU A 1 166 ? 21.235 28.131 -78.652 1.00 67.88 166 LEU A CA 1
ATOM 1267 C C . LEU A 1 166 ? 22.259 27.170 -78.022 1.00 67.88 166 LEU A C 1
ATOM 1269 O O . LEU A 1 166 ? 22.161 26.880 -76.833 1.00 67.88 166 LEU A O 1
ATOM 1273 N N . ASN A 1 167 ? 23.278 26.735 -78.770 1.00 60.72 167 ASN A N 1
ATOM 1274 C CA . ASN A 1 167 ? 24.317 25.836 -78.248 1.00 60.72 167 ASN A CA 1
ATOM 1275 C C . ASN A 1 167 ? 25.264 26.511 -77.239 1.00 60.72 167 ASN A C 1
ATOM 1277 O O . ASN A 1 167 ? 25.677 25.878 -76.273 1.00 60.72 167 ASN A O 1
ATOM 1281 N N . LEU A 1 168 ? 25.576 27.799 -77.411 1.00 58.75 168 LEU A N 1
ATOM 1282 C CA . LEU A 1 168 ? 26.487 28.530 -76.516 1.00 58.75 168 LEU A CA 1
ATOM 1283 C C . LEU A 1 168 ? 25.903 28.809 -75.114 1.00 58.75 168 LEU A C 1
ATOM 1285 O O . LEU A 1 168 ? 26.626 29.264 -74.232 1.00 58.75 168 LEU A O 1
ATOM 1289 N N . ALA A 1 169 ? 24.611 28.554 -74.881 1.00 62.72 169 ALA A N 1
ATOM 1290 C CA . ALA A 1 169 ? 23.939 28.880 -73.621 1.00 62.72 169 ALA A CA 1
ATOM 1291 C C . ALA A 1 169 ? 24.063 27.797 -72.523 1.00 62.72 169 ALA A C 1
ATOM 1293 O O . ALA A 1 169 ? 23.826 28.103 -71.351 1.00 62.72 169 ALA A O 1
ATOM 1294 N N . LEU A 1 170 ? 24.439 26.556 -72.867 1.00 70.00 170 LEU A N 1
ATOM 1295 C CA . LEU A 1 170 ? 24.340 25.382 -71.974 1.00 70.00 170 LEU A CA 1
ATOM 1296 C C . LEU A 1 170 ? 25.682 24.706 -71.629 1.00 70.00 170 LEU A C 1
ATOM 1298 O O . LEU A 1 170 ? 25.721 23.826 -70.771 1.00 70.00 170 LEU A O 1
ATOM 1302 N N . THR A 1 171 ? 26.789 25.130 -72.239 1.00 77.44 171 THR A N 1
ATOM 1303 C CA . THR A 1 171 ? 28.122 24.533 -72.036 1.00 77.44 171 THR A CA 1
ATOM 1304 C C . THR A 1 171 ? 29.119 25.531 -71.446 1.00 77.44 171 THR A C 1
ATOM 1306 O O . THR A 1 171 ? 29.043 26.730 -71.715 1.00 77.44 171 THR A O 1
ATOM 1309 N N . ASP A 1 172 ? 30.071 25.045 -70.651 1.00 83.38 172 ASP A N 1
ATOM 1310 C CA . ASP A 1 172 ? 31.238 25.792 -70.182 1.00 83.38 172 ASP A CA 1
ATOM 1311 C C . ASP A 1 172 ? 32.263 25.937 -71.316 1.00 83.38 172 ASP A C 1
ATOM 1313 O O . ASP A 1 172 ? 32.695 24.952 -71.914 1.00 83.38 172 ASP A O 1
ATOM 1317 N N . HIS A 1 173 ? 32.678 27.171 -71.605 1.00 77.69 173 HIS A N 1
ATOM 1318 C CA . HIS A 1 173 ? 33.518 27.480 -72.769 1.00 77.69 173 HIS A CA 1
ATOM 1319 C C . HIS A 1 173 ? 34.959 26.945 -72.640 1.00 77.69 173 HIS A C 1
ATOM 1321 O O . HIS A 1 173 ? 35.661 26.813 -73.643 1.00 77.69 173 HIS A O 1
ATOM 1327 N N . LEU A 1 174 ? 35.427 26.654 -71.422 1.00 83.44 174 LEU A N 1
ATOM 1328 C CA . LEU A 1 174 ? 36.791 26.176 -71.190 1.00 83.44 174 LEU A CA 1
ATOM 1329 C C . LEU A 1 174 ? 36.887 24.643 -71.233 1.00 83.44 174 LEU A C 1
ATOM 1331 O O . LEU A 1 174 ? 37.842 24.122 -71.801 1.00 83.44 174 LEU A O 1
ATOM 1335 N N . THR A 1 175 ? 35.920 23.926 -70.657 1.00 85.56 175 THR A N 1
ATOM 1336 C CA . THR A 1 175 ? 35.964 22.454 -70.515 1.00 85.56 175 THR A CA 1
ATOM 1337 C C . THR A 1 175 ? 35.026 21.695 -71.457 1.00 85.56 175 THR A C 1
ATOM 1339 O O . THR A 1 175 ? 35.134 20.475 -71.597 1.00 85.56 175 THR A O 1
ATOM 1342 N N . GLY A 1 176 ? 34.068 22.385 -72.081 1.00 81.38 176 GLY A N 1
ATOM 1343 C CA . GLY A 1 176 ? 33.015 21.759 -72.884 1.00 81.38 176 GLY A CA 1
ATOM 1344 C C . GLY A 1 176 ? 32.011 20.934 -72.069 1.00 81.38 176 GLY A C 1
ATOM 1345 O O . GLY A 1 176 ? 31.131 20.308 -72.653 1.00 81.38 176 GLY A O 1
ATOM 1346 N N . LEU A 1 177 ? 32.122 20.912 -70.734 1.00 88.62 177 LEU A N 1
ATOM 1347 C CA . LEU A 1 177 ? 31.126 20.294 -69.860 1.00 88.62 177 LEU A CA 1
ATOM 1348 C C . LEU A 1 177 ? 29.851 21.151 -69.781 1.00 88.62 177 LEU A C 1
ATOM 1350 O O . LEU A 1 177 ? 29.907 22.358 -70.024 1.00 88.62 177 LEU A O 1
ATOM 1354 N N . PRO A 1 178 ? 28.703 20.563 -69.407 1.00 88.88 178 PRO A N 1
ATOM 1355 C CA . PRO A 1 178 ? 27.520 21.311 -68.995 1.00 88.88 178 PRO A CA 1
ATOM 1356 C C . PRO A 1 178 ? 27.854 22.399 -67.963 1.00 88.88 178 PRO A C 1
ATOM 1358 O O . PRO A 1 178 ? 28.626 22.172 -67.027 1.00 88.88 178 PRO A O 1
ATOM 1361 N N . ASN A 1 179 ? 27.273 23.588 -68.139 1.00 84.69 179 ASN A N 1
ATOM 1362 C CA . ASN A 1 179 ? 27.423 24.700 -67.197 1.00 84.69 179 ASN A CA 1
ATOM 1363 C C . ASN A 1 179 ? 26.371 24.636 -66.069 1.00 84.69 179 ASN A C 1
ATOM 1365 O O . ASN A 1 179 ? 25.470 23.795 -66.078 1.00 84.69 179 ASN A O 1
ATOM 1369 N N . ARG A 1 180 ? 26.442 25.571 -65.110 1.00 82.56 180 ARG A N 1
ATOM 1370 C CA . ARG A 1 180 ? 25.496 25.668 -63.980 1.00 82.56 180 ARG A CA 1
ATOM 1371 C C . ARG A 1 180 ? 24.014 25.642 -64.396 1.00 82.56 180 ARG A C 1
ATOM 1373 O O . ARG A 1 180 ? 23.217 25.005 -63.721 1.00 82.56 180 ARG A O 1
ATOM 1380 N N . ARG A 1 181 ? 23.642 26.280 -65.513 1.00 78.38 181 ARG A N 1
ATOM 1381 C CA . ARG A 1 181 ? 22.248 26.293 -65.998 1.00 78.38 181 ARG A CA 1
ATOM 1382 C C . ARG A 1 181 ? 21.793 24.928 -66.507 1.00 78.38 181 ARG A C 1
ATOM 1384 O O . ARG A 1 181 ? 20.665 24.525 -66.246 1.00 78.38 181 ARG A O 1
ATOM 1391 N N . ALA A 1 182 ? 22.660 24.217 -67.227 1.00 80.62 182 ALA A N 1
ATOM 1392 C CA . ALA A 1 182 ? 22.369 22.859 -67.682 1.00 80.62 182 ALA A CA 1
ATOM 1393 C C . ALA A 1 182 ? 22.265 21.875 -66.504 1.00 80.62 182 ALA A C 1
ATOM 1395 O O . ALA A 1 182 ? 21.432 20.973 -66.525 1.00 80.62 182 ALA A O 1
ATOM 1396 N N . MET A 1 183 ? 23.070 22.085 -65.460 1.00 86.19 183 MET A N 1
ATOM 1397 C CA . MET A 1 183 ? 23.006 21.310 -64.224 1.00 86.19 183 MET A CA 1
ATOM 1398 C C . MET A 1 183 ? 21.658 21.444 -63.509 1.00 86.19 183 MET A C 1
ATOM 1400 O O . MET A 1 183 ? 21.053 20.423 -63.189 1.00 86.19 183 MET A O 1
ATOM 1404 N N . GLU A 1 184 ? 21.171 22.672 -63.291 1.00 81.75 184 GLU A N 1
ATOM 1405 C CA . GLU A 1 184 ? 19.917 22.919 -62.560 1.00 81.75 184 GLU A CA 1
ATOM 1406 C C . GLU A 1 184 ? 18.733 22.174 -63.201 1.00 81.75 184 GLU A C 1
ATOM 1408 O O . GLU A 1 184 ? 17.967 21.507 -62.506 1.00 81.75 184 GLU A O 1
ATOM 1413 N N . ALA A 1 185 ? 18.645 22.201 -64.536 1.00 78.12 185 ALA A N 1
ATOM 1414 C CA . ALA A 1 185 ? 17.619 21.480 -65.288 1.00 78.12 185 ALA A CA 1
ATOM 1415 C C . ALA A 1 185 ? 17.769 19.946 -65.204 1.00 78.12 185 ALA A C 1
ATOM 1417 O O . ALA A 1 185 ? 16.771 19.223 -65.161 1.00 78.12 185 ALA A O 1
ATOM 1418 N N . GLN A 1 186 ? 19.003 19.433 -65.174 1.00 84.56 186 GLN A N 1
ATOM 1419 C CA . GLN A 1 186 ? 19.257 17.993 -65.112 1.00 84.56 186 GLN A CA 1
ATOM 1420 C C . GLN A 1 186 ? 18.972 17.408 -63.722 1.00 84.56 186 GLN A C 1
ATOM 1422 O O . GLN A 1 186 ? 18.409 16.314 -63.631 1.00 84.56 186 GLN A O 1
ATOM 1427 N N . LEU A 1 187 ? 19.320 18.128 -62.649 1.00 85.38 187 LEU A N 1
ATOM 1428 C CA . LEU A 1 187 ? 19.145 17.677 -61.265 1.00 85.38 187 LEU A CA 1
ATOM 1429 C C . LEU A 1 187 ? 17.662 17.500 -60.897 1.00 85.38 187 LEU A C 1
ATOM 1431 O O . LEU A 1 187 ? 17.287 16.483 -60.313 1.00 85.38 187 LEU A O 1
ATOM 1435 N N . GLU A 1 188 ? 16.802 18.438 -61.300 1.00 83.44 188 GLU A N 1
ATOM 1436 C CA . GLU A 1 188 ? 15.350 18.323 -61.101 1.00 83.44 188 GLU A CA 1
ATOM 1437 C C . GLU A 1 188 ? 14.770 17.107 -61.849 1.00 83.44 188 GLU A C 1
ATOM 1439 O O . GLU A 1 188 ? 13.930 16.368 -61.325 1.00 83.44 188 GLU A O 1
ATOM 1444 N N . GLY A 1 189 ? 15.263 16.833 -63.060 1.00 83.75 189 GLY A N 1
ATOM 1445 C CA . GLY A 1 189 ? 14.907 15.631 -63.812 1.00 83.75 189 GLY A CA 1
ATOM 1446 C C . GLY A 1 189 ? 15.363 14.334 -63.132 1.00 83.75 189 GLY A C 1
ATOM 1447 O O . GLY A 1 189 ? 14.600 13.366 -63.100 1.00 83.75 189 GLY A O 1
ATOM 1448 N N . ALA A 1 190 ? 16.580 14.312 -62.581 1.00 85.81 190 ALA A N 1
ATOM 1449 C CA . ALA A 1 190 ? 17.161 13.146 -61.914 1.00 85.81 190 ALA A CA 1
ATOM 1450 C C . ALA A 1 190 ? 16.398 12.765 -60.634 1.00 85.81 190 ALA A C 1
ATOM 1452 O O . ALA A 1 190 ? 16.069 11.593 -60.441 1.00 85.81 190 ALA A O 1
ATOM 1453 N N . LEU A 1 191 ? 16.019 13.748 -59.809 1.00 85.12 191 LEU A N 1
ATOM 1454 C CA . LEU A 1 191 ? 15.213 13.526 -58.599 1.00 85.12 191 LEU A CA 1
ATOM 1455 C C . LEU A 1 191 ? 13.854 12.898 -58.926 1.00 85.12 191 LEU A C 1
ATOM 1457 O O . LEU A 1 191 ? 13.468 11.883 -58.345 1.00 85.12 191 LEU A O 1
ATOM 1461 N N . ASN A 1 192 ? 13.162 13.440 -59.933 1.00 83.75 192 ASN A N 1
ATOM 1462 C CA . ASN A 1 192 ? 11.876 12.911 -60.387 1.00 83.75 192 ASN A CA 1
ATOM 1463 C C . ASN A 1 192 ? 11.978 11.465 -60.909 1.00 83.75 192 ASN A C 1
ATOM 1465 O O . ASN A 1 192 ? 11.072 10.656 -60.684 1.00 83.75 192 ASN A O 1
ATOM 1469 N N . ARG A 1 193 ? 13.072 11.120 -61.605 1.00 85.62 193 ARG A N 1
ATOM 1470 C CA . ARG A 1 193 ? 13.334 9.746 -62.067 1.00 85.62 193 ARG A CA 1
ATOM 1471 C C . ARG A 1 193 ? 13.621 8.803 -60.901 1.00 85.62 193 ARG A C 1
ATOM 1473 O O . ARG A 1 193 ? 13.010 7.738 -60.837 1.00 85.62 193 ARG A O 1
ATOM 1480 N N . SER A 1 194 ? 14.489 9.203 -59.974 1.00 84.38 194 SER A N 1
ATOM 1481 C CA . SER A 1 194 ? 14.837 8.426 -58.777 1.00 84.38 194 SER A CA 1
ATOM 1482 C C . SER A 1 194 ? 13.602 8.112 -57.925 1.00 84.38 194 SER A C 1
ATOM 1484 O O . SER A 1 194 ? 13.343 6.940 -57.639 1.00 84.38 194 SER A O 1
ATOM 1486 N N . ALA A 1 195 ? 12.765 9.116 -57.632 1.00 79.31 195 ALA A N 1
ATOM 1487 C CA . ALA A 1 195 ? 11.521 8.936 -56.883 1.00 79.31 195 ALA A CA 1
ATOM 1488 C C . ALA A 1 195 ? 10.544 7.968 -57.581 1.00 79.31 195 ALA A C 1
ATOM 1490 O O . ALA A 1 195 ? 9.922 7.124 -56.933 1.00 79.31 195 ALA A O 1
ATOM 1491 N N . ARG A 1 196 ? 10.434 8.039 -58.917 1.00 82.00 196 ARG A N 1
ATOM 1492 C CA . ARG A 1 196 ? 9.561 7.154 -59.707 1.00 82.00 196 ARG A CA 1
ATOM 1493 C C . ARG A 1 196 ? 10.076 5.716 -59.768 1.00 82.00 196 ARG A C 1
ATOM 1495 O O . ARG A 1 196 ? 9.274 4.787 -59.697 1.00 82.00 196 ARG A O 1
ATOM 1502 N N . HIS A 1 197 ? 11.382 5.530 -59.936 1.00 81.88 197 HIS A N 1
ATOM 1503 C CA . HIS A 1 197 ? 11.999 4.211 -60.103 1.00 81.88 197 HIS A CA 1
ATOM 1504 C C . HIS A 1 197 ? 12.397 3.554 -58.773 1.00 81.88 197 HIS A C 1
ATOM 1506 O O . HIS A 1 197 ? 12.768 2.385 -58.774 1.00 81.88 197 HIS A O 1
ATOM 1512 N N . LYS A 1 198 ? 12.287 4.270 -57.642 1.00 77.81 198 LYS A N 1
ATOM 1513 C CA . LYS A 1 198 ? 12.723 3.827 -56.303 1.00 77.81 198 LYS A CA 1
ATOM 1514 C C . LYS A 1 198 ? 14.202 3.415 -56.263 1.00 77.81 198 LYS A C 1
ATOM 1516 O O . LYS A 1 198 ? 14.565 2.453 -55.592 1.00 77.81 198 LYS A O 1
ATOM 1521 N N . ARG A 1 199 ? 15.039 4.153 -56.990 1.00 84.12 199 ARG A N 1
ATOM 1522 C CA . ARG A 1 199 ? 16.496 3.969 -57.061 1.00 84.12 199 ARG A CA 1
ATOM 1523 C C . ARG A 1 199 ? 17.195 5.094 -56.316 1.00 84.12 199 ARG A C 1
ATOM 1525 O O . ARG A 1 199 ? 16.671 6.208 -56.293 1.00 84.12 199 ARG A O 1
ATOM 1532 N N . LEU A 1 200 ? 18.350 4.820 -55.721 1.00 83.56 200 LEU A N 1
ATOM 1533 C CA . LEU A 1 200 ? 19.148 5.841 -55.052 1.00 83.56 200 LEU A CA 1
ATOM 1534 C C . LEU A 1 200 ? 19.770 6.797 -56.082 1.00 83.56 200 LEU A C 1
ATOM 1536 O O . LEU A 1 200 ? 20.065 6.422 -57.220 1.00 83.56 200 LEU A O 1
ATOM 1540 N N . LEU A 1 201 ? 19.955 8.043 -55.661 1.00 89.06 201 LEU A N 1
ATOM 1541 C CA . LEU A 1 201 ? 20.616 9.098 -56.424 1.00 89.06 201 LEU A CA 1
ATOM 1542 C C . LEU A 1 201 ? 21.717 9.693 -55.551 1.00 89.06 201 LEU A C 1
ATOM 1544 O O . LEU A 1 201 ? 21.431 10.153 -54.446 1.00 89.06 201 LEU A O 1
ATOM 1548 N N . ALA A 1 202 ? 22.958 9.706 -56.034 1.00 89.75 202 ALA A N 1
ATOM 1549 C CA . ALA A 1 202 ? 24.068 10.326 -55.317 1.00 89.75 202 ALA A CA 1
ATOM 1550 C C . ALA A 1 202 ? 24.506 11.622 -56.005 1.00 89.75 202 ALA A C 1
ATOM 1552 O O . ALA A 1 202 ? 24.768 11.640 -57.206 1.00 89.75 202 ALA A O 1
ATOM 1553 N N . ILE A 1 203 ? 24.586 12.704 -55.234 1.00 92.00 203 ILE A N 1
ATOM 1554 C CA . ILE A 1 203 ? 24.958 14.045 -55.687 1.00 92.00 203 ILE A CA 1
ATOM 1555 C C . ILE A 1 203 ? 26.267 14.417 -54.995 1.00 92.00 203 ILE A C 1
ATOM 1557 O O . ILE A 1 203 ? 26.329 14.466 -53.768 1.00 92.00 203 ILE A O 1
ATOM 1561 N N . GLY A 1 204 ? 27.314 14.659 -55.774 1.00 92.31 204 GLY A N 1
ATOM 1562 C CA . GLY A 1 204 ? 28.653 14.970 -55.292 1.00 92.31 204 GLY A CA 1
ATOM 1563 C C . GLY A 1 204 ? 29.115 16.349 -55.746 1.00 92.31 204 GLY A C 1
ATOM 1564 O O . GLY A 1 204 ? 29.224 16.585 -56.948 1.00 92.31 204 GLY A O 1
ATOM 1565 N N . LEU A 1 205 ? 29.427 17.246 -54.810 1.00 92.19 205 LEU A N 1
ATOM 1566 C CA . LEU A 1 205 ? 30.104 18.509 -55.105 1.00 92.19 205 LEU A CA 1
ATOM 1567 C C . LEU A 1 205 ? 31.606 18.340 -54.882 1.00 92.19 205 LEU A C 1
ATOM 1569 O O . LEU A 1 205 ? 32.036 18.008 -53.779 1.00 92.19 205 LEU A O 1
ATOM 1573 N N . LEU A 1 206 ? 32.389 18.528 -55.938 1.00 92.44 206 LEU A N 1
ATOM 1574 C CA . LEU A 1 206 ? 33.822 18.271 -55.977 1.00 92.44 206 LEU A CA 1
ATOM 1575 C C . LEU A 1 206 ? 34.596 19.573 -56.123 1.00 92.44 206 LEU A C 1
ATOM 1577 O O . LEU A 1 206 ? 34.256 20.407 -56.958 1.00 92.44 206 LEU A O 1
ATOM 1581 N N . ASP A 1 207 ? 35.685 19.698 -55.377 1.00 91.81 207 ASP A N 1
ATOM 1582 C CA . ASP A 1 207 ? 36.624 20.808 -55.496 1.00 91.81 207 ASP A CA 1
ATOM 1583 C C . ASP A 1 207 ? 38.071 20.310 -55.436 1.00 91.81 207 ASP A C 1
ATOM 1585 O O . ASP A 1 207 ? 38.378 19.314 -54.771 1.00 91.81 207 ASP A O 1
ATOM 1589 N N . LEU A 1 208 ? 38.949 20.977 -56.184 1.00 88.50 208 LEU A N 1
ATOM 1590 C CA . LEU A 1 208 ? 40.354 20.613 -56.301 1.00 88.50 208 LEU A CA 1
ATOM 1591 C C . LEU A 1 208 ? 41.177 21.187 -55.150 1.00 88.50 208 LEU A C 1
ATOM 1593 O O . LEU A 1 208 ? 41.286 22.396 -54.951 1.00 88.50 208 LEU A O 1
ATOM 1597 N N . ASP A 1 209 ? 41.872 20.313 -54.432 1.00 84.88 209 ASP A N 1
ATOM 1598 C CA . ASP A 1 209 ? 42.639 20.757 -53.286 1.00 84.88 209 ASP A CA 1
ATOM 1599 C C . ASP A 1 209 ? 43.932 21.486 -53.706 1.00 84.88 209 ASP A C 1
ATOM 1601 O O . ASP A 1 209 ? 44.727 20.973 -54.494 1.00 84.88 209 ASP A O 1
ATOM 1605 N N . ASP A 1 210 ? 44.205 22.641 -53.090 1.00 79.81 210 ASP A N 1
ATOM 1606 C CA . ASP A 1 210 ? 45.392 23.486 -53.332 1.00 79.81 210 ASP A CA 1
ATOM 1607 C C . ASP A 1 210 ? 45.594 23.903 -54.808 1.00 79.81 210 ASP A C 1
ATOM 1609 O O . ASP A 1 210 ? 46.722 24.126 -55.258 1.00 79.81 210 ASP A O 1
ATOM 1613 N N . PHE A 1 211 ? 44.512 24.071 -55.574 1.00 81.88 211 PHE A N 1
ATOM 1614 C CA . PHE A 1 211 ? 44.596 24.448 -56.990 1.00 81.88 211 PHE A CA 1
ATOM 1615 C C . PHE A 1 211 ? 45.124 25.878 -57.225 1.00 81.88 211 PHE A C 1
ATOM 1617 O O . PHE A 1 211 ? 45.816 26.150 -58.208 1.00 81.88 211 PHE A O 1
ATOM 1624 N N . LYS A 1 212 ? 44.875 26.811 -56.299 1.00 78.06 212 LYS A N 1
ATOM 1625 C CA . LYS A 1 212 ? 45.364 28.198 -56.399 1.00 78.06 212 LYS A CA 1
ATOM 1626 C C . LYS A 1 212 ? 46.906 28.300 -56.477 1.00 78.06 212 LYS A C 1
ATOM 1628 O O . LYS A 1 212 ? 47.384 28.936 -57.412 1.00 78.06 212 LYS A O 1
ATOM 1633 N N . PRO A 1 213 ? 47.694 27.630 -55.612 1.00 77.19 213 PRO A N 1
ATOM 1634 C CA . PRO A 1 213 ? 49.145 27.503 -55.780 1.00 77.19 213 PRO A CA 1
ATOM 1635 C C . PRO A 1 213 ? 49.606 27.002 -57.155 1.00 77.19 213 PRO A C 1
ATOM 1637 O O . PRO A 1 213 ? 50.649 27.445 -57.635 1.00 77.19 213 PRO A O 1
ATOM 1640 N N . VAL A 1 214 ? 48.852 26.111 -57.813 1.00 76.00 214 VAL A N 1
ATOM 1641 C CA . VAL A 1 214 ? 49.178 25.634 -59.171 1.00 76.00 214 VAL A CA 1
ATOM 1642 C C . VAL A 1 214 ? 49.074 26.784 -60.177 1.00 76.00 214 VAL A C 1
ATOM 1644 O O . VAL A 1 214 ? 49.993 26.987 -60.973 1.00 76.00 214 VAL A O 1
ATOM 1647 N N . ASN A 1 215 ? 48.011 27.590 -60.090 1.00 78.62 215 ASN A N 1
ATOM 1648 C CA . ASN A 1 215 ? 47.849 28.800 -60.904 1.00 78.62 215 ASN A CA 1
ATOM 1649 C C . ASN A 1 215 ? 48.916 29.857 -60.608 1.00 78.62 215 ASN A C 1
ATOM 1651 O O . ASN A 1 215 ? 49.456 30.453 -61.538 1.00 78.62 215 ASN A O 1
ATOM 1655 N N . ASP A 1 216 ? 49.242 30.065 -59.333 1.00 79.06 216 ASP A N 1
ATOM 1656 C CA . ASP A 1 216 ? 50.230 31.060 -58.907 1.00 79.06 216 ASP A CA 1
ATOM 1657 C C . ASP A 1 216 ? 51.661 30.661 -59.326 1.00 79.06 216 ASP A C 1
ATOM 1659 O O . ASP A 1 216 ? 52.490 31.525 -59.605 1.00 79.06 216 ASP A O 1
ATOM 1663 N N . THR A 1 217 ? 51.949 29.356 -59.413 1.00 76.56 217 THR A N 1
ATOM 1664 C CA . THR A 1 217 ? 53.281 28.826 -59.759 1.00 76.56 217 THR A CA 1
ATOM 1665 C C . THR A 1 217 ? 53.498 28.693 -61.269 1.00 76.56 217 THR A C 1
ATOM 1667 O O . THR A 1 217 ? 54.589 28.985 -61.756 1.00 76.56 217 THR A O 1
ATOM 1670 N N . TYR A 1 218 ? 52.483 28.254 -62.023 1.00 74.69 218 TYR A N 1
ATOM 1671 C CA . TYR A 1 218 ? 52.619 27.909 -63.449 1.00 74.69 218 TYR A CA 1
ATOM 1672 C C . TYR A 1 218 ? 51.779 28.786 -64.395 1.00 74.69 218 TYR A C 1
ATOM 1674 O O . TYR A 1 218 ? 51.849 28.627 -65.615 1.00 74.69 218 TYR A O 1
ATOM 1682 N N . GLY A 1 219 ? 51.016 29.737 -63.850 1.00 78.94 219 GLY A N 1
ATOM 1683 C CA . GLY A 1 219 ? 50.161 30.663 -64.589 1.00 78.94 219 GLY A CA 1
ATOM 1684 C C . GLY A 1 219 ? 48.781 30.094 -64.938 1.00 78.94 219 GLY A C 1
ATOM 1685 O O . GLY A 1 219 ? 48.592 28.886 -65.084 1.00 78.94 219 GLY A O 1
ATOM 1686 N N . HIS A 1 220 ? 47.805 30.986 -65.136 1.00 80.25 220 HIS A N 1
ATOM 1687 C CA . HIS A 1 220 ? 46.410 30.621 -65.431 1.00 80.25 220 HIS A CA 1
ATOM 1688 C C . HIS A 1 220 ? 46.247 29.745 -66.683 1.00 80.25 220 HIS A C 1
ATOM 1690 O O . HIS A 1 220 ? 45.416 28.846 -66.694 1.00 80.25 220 HIS A O 1
ATOM 1696 N N . THR A 1 221 ? 47.079 29.931 -67.712 1.00 79.56 221 THR A N 1
ATOM 1697 C CA . THR A 1 221 ? 47.042 29.100 -68.928 1.00 79.56 221 THR A CA 1
ATOM 1698 C C . THR A 1 221 ? 47.365 27.630 -68.642 1.00 79.56 221 THR A C 1
ATOM 1700 O O . THR A 1 221 ? 46.840 26.746 -69.318 1.00 79.56 221 THR A O 1
ATOM 1703 N N . MET A 1 222 ? 48.222 27.356 -67.650 1.00 80.38 222 MET A N 1
ATOM 1704 C CA . MET A 1 222 ? 48.517 25.994 -67.201 1.00 80.38 222 MET A CA 1
ATOM 1705 C C . MET A 1 222 ? 47.347 25.426 -66.391 1.00 80.38 222 MET A C 1
ATOM 1707 O O . MET A 1 222 ? 46.932 24.295 -66.632 1.00 80.38 222 MET A O 1
ATOM 1711 N N . GLY A 1 223 ? 46.757 26.224 -65.496 1.00 82.31 223 GLY A N 1
ATOM 1712 C CA . GLY A 1 223 ? 45.537 25.844 -64.777 1.00 82.31 223 GLY A CA 1
ATOM 1713 C C . GLY A 1 223 ? 44.374 25.495 -65.701 1.00 82.31 223 GLY A C 1
ATOM 1714 O O . GLY A 1 223 ? 43.694 24.498 -65.489 1.00 82.31 223 GLY A O 1
ATOM 1715 N N . ASP A 1 224 ? 44.196 26.244 -66.786 1.00 84.81 224 ASP A N 1
ATOM 1716 C CA . ASP A 1 224 ? 43.186 25.959 -67.805 1.00 84.81 224 ASP A CA 1
ATOM 1717 C C . ASP A 1 224 ? 43.410 24.604 -68.494 1.00 84.81 224 ASP A C 1
ATOM 1719 O O . ASP A 1 224 ? 42.445 23.901 -68.800 1.00 84.81 224 ASP A O 1
ATOM 1723 N N . LYS A 1 225 ? 44.672 24.213 -68.732 1.00 84.88 225 LYS A N 1
ATOM 1724 C CA . LYS A 1 225 ? 45.012 22.881 -69.261 1.00 84.88 225 LYS A CA 1
ATOM 1725 C C . LYS A 1 225 ? 44.717 21.784 -68.235 1.00 84.88 225 LYS A C 1
ATOM 1727 O O . LYS A 1 225 ? 44.146 20.765 -68.610 1.00 84.88 225 LYS A O 1
ATOM 1732 N N . VAL A 1 226 ? 45.035 22.017 -66.957 1.00 85.00 226 VAL A N 1
ATOM 1733 C CA . VAL A 1 226 ? 44.706 21.100 -65.849 1.00 85.00 226 VAL A CA 1
ATOM 1734 C C . VAL A 1 226 ? 43.195 20.876 -65.764 1.00 85.00 226 VAL A C 1
ATOM 1736 O O . VAL A 1 226 ? 42.748 19.736 -65.696 1.00 85.00 226 VAL A O 1
ATOM 1739 N N . LEU A 1 227 ? 42.397 21.944 -65.825 1.00 88.62 227 LEU A N 1
ATOM 1740 C CA . LEU A 1 227 ? 40.937 21.859 -65.742 1.00 88.62 227 LEU A CA 1
ATOM 1741 C C . LEU A 1 227 ? 40.314 21.155 -66.953 1.00 88.62 227 LEU A C 1
ATOM 1743 O O . LEU A 1 227 ? 39.332 20.437 -66.783 1.00 88.62 227 LEU A O 1
ATOM 1747 N N . ARG A 1 228 ? 40.875 21.327 -68.160 1.00 88.50 228 ARG A N 1
ATOM 1748 C CA . ARG A 1 228 ? 40.440 20.592 -69.362 1.00 88.50 228 ARG A CA 1
ATOM 1749 C C . ARG A 1 228 ? 40.703 19.095 -69.247 1.00 88.50 228 ARG A C 1
ATOM 1751 O O . ARG A 1 228 ? 39.779 18.312 -69.427 1.00 88.50 228 ARG A O 1
ATOM 1758 N N . GLU A 1 229 ? 41.922 18.719 -68.882 1.00 86.94 229 GLU A N 1
ATOM 175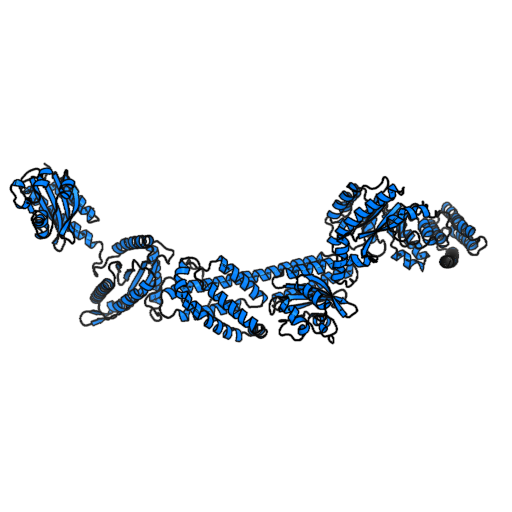9 C CA . GLU A 1 229 ? 42.308 17.316 -68.700 1.00 86.94 229 GLU A CA 1
ATOM 1760 C C . GLU A 1 229 ? 41.484 16.648 -67.581 1.00 86.94 229 GLU A C 1
ATOM 1762 O O . GLU A 1 229 ? 41.005 15.527 -67.734 1.00 86.94 229 GLU A O 1
ATOM 1767 N N . LEU A 1 230 ? 41.244 17.343 -66.462 1.00 87.19 230 LEU A N 1
ATOM 1768 C CA . LEU A 1 230 ? 40.396 16.827 -65.381 1.00 87.19 230 LEU A CA 1
ATOM 1769 C C . LEU A 1 230 ? 38.929 16.682 -65.804 1.00 87.19 230 LEU A C 1
ATOM 1771 O O . LEU A 1 230 ? 38.286 15.694 -65.450 1.00 87.19 230 LEU A O 1
ATOM 1775 N N . ALA A 1 231 ? 38.404 17.626 -66.587 1.00 88.56 231 ALA A N 1
ATOM 1776 C CA . ALA A 1 231 ? 37.056 17.536 -67.138 1.00 88.56 231 ALA A CA 1
ATOM 1777 C C . ALA A 1 231 ? 36.891 16.339 -68.088 1.00 88.56 231 ALA A C 1
ATOM 1779 O O . ALA A 1 231 ? 35.853 15.677 -68.051 1.00 88.56 231 ALA A O 1
ATOM 1780 N N . GLU A 1 232 ? 37.902 16.043 -68.908 1.00 87.44 232 GLU A N 1
ATOM 1781 C CA . GLU A 1 232 ? 37.929 14.852 -69.766 1.00 87.44 232 GLU A CA 1
ATOM 1782 C C . GLU A 1 232 ? 37.981 13.568 -68.933 1.00 87.44 232 GLU A C 1
ATOM 1784 O O . GLU A 1 232 ? 37.148 12.684 -69.121 1.00 87.44 232 GLU A O 1
ATOM 1789 N N . ARG A 1 233 ? 38.856 13.499 -67.923 1.00 88.31 233 ARG A N 1
ATOM 1790 C CA . ARG A 1 233 ? 38.937 12.338 -67.020 1.00 88.31 233 ARG A CA 1
ATOM 1791 C C . ARG A 1 233 ? 37.634 12.061 -66.280 1.00 88.31 233 ARG A C 1
ATOM 1793 O O . ARG A 1 233 ? 37.246 10.900 -66.152 1.00 88.31 233 ARG A O 1
ATOM 1800 N N . LEU A 1 234 ? 36.962 13.099 -65.781 1.00 87.69 234 LEU A N 1
ATOM 1801 C CA . LEU A 1 234 ? 35.662 12.951 -65.125 1.00 87.69 234 LEU A CA 1
ATOM 1802 C C . LEU A 1 234 ? 34.606 12.440 -66.108 1.00 87.69 234 LEU A C 1
ATOM 1804 O O . LEU A 1 234 ? 33.890 11.497 -65.785 1.00 87.69 234 LEU A O 1
ATOM 1808 N N . ARG A 1 235 ? 34.564 12.995 -67.325 1.00 84.88 235 ARG A N 1
ATOM 1809 C CA . ARG A 1 235 ? 33.643 12.562 -68.385 1.00 84.88 235 ARG A CA 1
ATOM 1810 C C . ARG A 1 235 ? 33.852 11.097 -68.774 1.00 84.88 235 ARG A C 1
ATOM 1812 O O . ARG A 1 235 ? 32.874 10.369 -68.887 1.00 84.88 235 ARG A O 1
ATOM 1819 N N . ASP A 1 236 ? 35.100 10.658 -68.914 1.00 83.00 236 ASP A N 1
ATOM 1820 C CA . ASP A 1 236 ? 35.449 9.276 -69.275 1.00 83.00 236 ASP A CA 1
ATOM 1821 C C . ASP A 1 236 ? 35.175 8.268 -68.147 1.00 83.00 236 ASP A C 1
ATOM 1823 O O . ASP A 1 236 ? 35.033 7.067 -68.387 1.00 83.00 236 ASP A O 1
ATOM 1827 N N . THR A 1 237 ? 35.123 8.737 -66.897 1.00 82.06 237 THR A N 1
ATOM 1828 C CA . THR A 1 237 ? 34.875 7.881 -65.726 1.00 82.06 237 THR A CA 1
ATOM 1829 C C . THR A 1 237 ? 33.378 7.666 -65.460 1.00 82.06 237 THR A C 1
ATOM 1831 O O . THR A 1 237 ? 32.997 6.674 -64.815 1.00 82.06 237 THR A O 1
ATOM 1834 N N . SER A 1 238 ? 32.547 8.574 -65.974 1.00 79.50 238 SER A N 1
ATOM 1835 C CA . SER A 1 238 ? 31.090 8.585 -65.863 1.00 79.50 238 SER A CA 1
ATOM 1836 C C . SER A 1 238 ? 30.414 7.630 -66.850 1.00 79.50 238 SER A C 1
ATOM 1838 O O . SER A 1 238 ? 30.806 7.503 -68.009 1.00 79.50 238 SER A O 1
ATOM 1840 N N . ARG A 1 239 ? 29.373 6.933 -66.383 1.00 80.75 239 ARG A N 1
ATOM 1841 C CA . ARG A 1 239 ? 28.510 6.082 -67.217 1.00 80.75 239 ARG A CA 1
ATOM 1842 C C . ARG A 1 239 ? 27.574 6.949 -68.068 1.00 80.75 239 ARG A C 1
ATOM 1844 O O . ARG A 1 239 ? 27.404 8.132 -67.807 1.00 80.75 239 ARG A O 1
ATOM 1851 N N . SER A 1 240 ? 26.886 6.344 -69.040 1.00 69.25 240 SER A N 1
ATOM 1852 C CA . SER A 1 240 ? 25.923 7.047 -69.910 1.00 69.25 240 SER A CA 1
ATOM 1853 C C . SER A 1 240 ? 24.768 7.733 -69.165 1.00 69.25 240 SER A C 1
ATOM 1855 O O . SER A 1 240 ? 24.162 8.647 -69.715 1.00 69.25 240 SER A O 1
ATOM 1857 N N . ASN A 1 241 ? 24.460 7.279 -67.945 1.00 75.69 241 ASN A N 1
ATOM 1858 C CA . ASN A 1 241 ? 23.408 7.833 -67.088 1.00 75.69 241 ASN A CA 1
ATOM 1859 C C . ASN A 1 241 ? 23.950 8.772 -65.997 1.00 75.69 241 ASN A C 1
ATOM 1861 O O . ASN A 1 241 ? 23.153 9.397 -65.304 1.00 75.69 241 ASN A O 1
ATOM 1865 N N . ASP A 1 242 ? 25.272 8.867 -65.835 1.00 84.56 242 ASP A N 1
ATOM 1866 C CA . ASP A 1 242 ? 25.885 9.778 -64.870 1.00 84.56 242 ASP A CA 1
ATOM 1867 C C . ASP A 1 242 ? 26.028 11.165 -65.504 1.00 84.56 242 ASP A C 1
ATOM 1869 O O . ASP A 1 242 ? 26.219 11.306 -66.716 1.00 84.56 242 ASP A O 1
ATOM 1873 N N . PHE A 1 243 ? 25.978 12.207 -64.682 1.00 88.94 243 PHE A N 1
ATOM 1874 C CA . PHE A 1 243 ? 26.079 13.582 -65.152 1.00 88.94 243 PHE A CA 1
ATOM 1875 C C . PHE A 1 243 ? 27.223 14.323 -64.468 1.00 88.94 243 PHE A C 1
ATOM 1877 O O . PHE A 1 243 ? 27.344 14.319 -63.244 1.00 88.94 243 PHE A O 1
ATOM 1884 N N . VAL A 1 244 ? 28.050 14.986 -65.279 1.00 91.44 244 VAL A N 1
ATOM 1885 C CA . VAL A 1 244 ? 29.177 15.806 -64.825 1.00 91.44 244 VAL A CA 1
ATOM 1886 C C . VAL A 1 244 ? 28.983 17.220 -65.338 1.00 91.44 244 VAL A C 1
ATOM 1888 O O . VAL A 1 244 ? 28.833 17.424 -66.542 1.00 91.44 244 VAL A O 1
ATOM 1891 N N . ALA A 1 245 ? 29.032 18.201 -64.445 1.00 91.31 245 ALA A N 1
ATOM 1892 C CA . ALA A 1 245 ? 28.971 19.614 -64.796 1.00 91.31 245 ALA A CA 1
ATOM 1893 C C . ALA A 1 245 ? 30.104 20.392 -64.136 1.00 91.31 245 ALA A C 1
ATOM 1895 O O . ALA A 1 245 ? 30.598 20.016 -63.074 1.00 91.31 245 ALA A O 1
ATOM 1896 N N . ARG A 1 246 ? 30.486 21.515 -64.747 1.00 92.19 246 ARG A N 1
ATOM 1897 C CA . ARG A 1 246 ? 31.404 22.471 -64.126 1.00 92.19 246 ARG A CA 1
ATOM 1898 C C . ARG A 1 246 ? 30.622 23.667 -63.602 1.00 92.19 246 ARG A C 1
ATOM 1900 O O . ARG A 1 246 ? 29.909 24.342 -64.348 1.00 92.19 246 ARG A O 1
ATOM 1907 N N . MET A 1 247 ? 30.774 23.929 -62.308 1.00 86.31 247 MET A N 1
ATOM 1908 C CA . MET A 1 247 ? 30.012 24.952 -61.591 1.00 86.31 247 MET A CA 1
ATOM 1909 C C . MET A 1 247 ? 30.650 26.342 -61.682 1.00 86.31 247 MET A C 1
ATOM 1911 O O . MET A 1 247 ? 29.942 27.345 -61.545 1.00 86.31 247 MET A O 1
ATOM 1915 N N . GLY A 1 248 ? 31.955 26.383 -61.967 1.00 81.81 248 GLY A N 1
ATOM 1916 C CA . GLY A 1 248 ? 32.794 27.575 -62.085 1.00 81.81 248 GLY A CA 1
ATOM 1917 C C . GLY A 1 248 ? 34.124 27.363 -61.356 1.00 81.81 248 GLY A C 1
ATOM 1918 O O . GLY A 1 248 ? 34.192 26.552 -60.443 1.00 81.81 248 GLY A O 1
ATOM 1919 N N . GLY A 1 249 ? 35.197 28.050 -61.764 1.00 86.38 249 GLY A N 1
ATOM 1920 C CA . GLY A 1 249 ? 36.508 27.887 -61.114 1.00 86.38 249 GLY A CA 1
ATOM 1921 C C . GLY A 1 249 ? 37.018 26.439 -61.173 1.00 86.38 249 GLY A C 1
ATOM 1922 O O . GLY A 1 249 ? 37.091 25.857 -62.258 1.00 86.38 249 GLY A O 1
ATOM 1923 N N . ASP A 1 250 ? 37.360 25.885 -60.020 1.00 88.81 250 ASP A N 1
ATOM 1924 C CA . ASP A 1 250 ? 37.813 24.515 -59.757 1.00 88.81 250 ASP A CA 1
ATOM 1925 C C . ASP A 1 250 ? 36.715 23.583 -59.206 1.00 88.81 250 ASP A C 1
ATOM 1927 O O . ASP A 1 250 ? 37.008 22.457 -58.805 1.00 88.81 250 ASP A O 1
ATOM 1931 N N . GLU A 1 251 ? 35.449 24.011 -59.245 1.00 91.25 251 GLU A N 1
ATOM 1932 C CA . GLU A 1 251 ? 34.307 23.249 -58.734 1.00 91.25 251 GLU A CA 1
ATOM 1933 C C . GLU A 1 251 ? 33.583 22.447 -59.831 1.00 91.25 251 GLU A C 1
ATOM 1935 O O . GLU A 1 251 ? 33.187 22.975 -60.884 1.00 91.25 251 GLU A O 1
ATOM 1940 N N . PHE A 1 252 ? 33.322 21.174 -59.539 1.00 93.06 252 PHE A N 1
ATOM 1941 C CA . PHE A 1 252 ? 32.589 20.237 -60.390 1.00 93.06 252 PHE A CA 1
ATOM 1942 C C . PHE A 1 252 ? 31.406 19.623 -59.633 1.00 93.06 252 PHE A C 1
ATOM 1944 O O . PHE A 1 252 ? 31.456 19.442 -58.420 1.00 93.06 252 PHE A O 1
ATOM 1951 N N . LEU A 1 253 ? 30.342 19.272 -60.353 1.00 92.31 253 LEU A N 1
ATOM 1952 C CA . LEU A 1 253 ? 29.224 18.492 -59.826 1.00 92.31 253 LEU A CA 1
ATOM 1953 C C . LEU A 1 253 ? 29.190 17.123 -60.503 1.00 92.31 253 LEU A C 1
ATOM 1955 O O . LEU A 1 253 ? 29.285 17.038 -61.728 1.00 92.31 253 LEU A O 1
ATOM 1959 N N . LEU A 1 254 ? 28.998 16.082 -59.701 1.00 92.81 254 LEU A N 1
ATOM 1960 C CA . LEU A 1 254 ? 28.785 14.702 -60.114 1.00 92.81 254 LEU A CA 1
ATOM 1961 C C . LEU A 1 254 ? 27.382 14.264 -59.683 1.00 92.81 254 LEU A C 1
ATOM 1963 O O . LEU A 1 254 ? 26.995 14.471 -58.535 1.00 92.81 254 LEU A O 1
ATOM 1967 N N . ILE A 1 255 ? 26.623 13.650 -60.585 1.00 91.62 255 ILE A N 1
ATOM 1968 C CA . ILE A 1 255 ? 25.338 13.015 -60.281 1.00 91.62 255 ILE A CA 1
ATOM 1969 C C . ILE A 1 255 ? 25.414 11.565 -60.759 1.00 91.62 255 ILE A C 1
ATOM 1971 O O . ILE A 1 255 ? 25.624 11.325 -61.948 1.00 91.62 255 ILE A O 1
ATOM 1975 N N . PHE A 1 256 ? 25.233 10.620 -59.839 1.00 90.94 256 PHE A N 1
ATOM 1976 C CA . PHE A 1 256 ? 25.171 9.187 -60.123 1.00 90.94 256 PHE A CA 1
ATOM 1977 C C . PHE A 1 256 ? 23.721 8.714 -59.988 1.00 90.94 256 PHE A C 1
ATOM 1979 O O . PHE A 1 256 ? 23.161 8.723 -58.887 1.00 90.94 256 PHE A O 1
ATOM 1986 N N . GLU A 1 257 ? 23.107 8.351 -61.114 1.00 88.31 257 GLU A N 1
ATOM 1987 C CA . GLU A 1 257 ? 21.707 7.916 -61.200 1.00 88.31 257 GLU A CA 1
ATOM 1988 C C . GLU A 1 257 ? 21.588 6.380 -61.235 1.00 88.31 257 GLU A C 1
ATOM 1990 O O . GLU A 1 257 ? 22.539 5.675 -61.569 1.00 88.31 257 GLU A O 1
ATOM 1995 N N . ASP A 1 258 ? 20.383 5.868 -60.953 1.00 81.88 258 ASP A N 1
ATOM 1996 C CA . ASP A 1 258 ? 20.023 4.441 -61.077 1.00 81.88 258 ASP A CA 1
ATOM 1997 C C . ASP A 1 258 ? 20.856 3.494 -60.190 1.00 81.88 258 ASP A C 1
ATOM 1999 O O . ASP A 1 258 ? 21.181 2.374 -60.577 1.00 81.88 258 ASP A O 1
ATOM 2003 N N . LEU A 1 259 ? 21.195 3.948 -58.981 1.00 83.19 259 LEU A N 1
ATOM 2004 C CA . LEU A 1 259 ? 21.872 3.126 -57.978 1.00 83.19 259 LEU A CA 1
ATOM 2005 C C . LEU A 1 259 ? 20.845 2.205 -57.296 1.00 83.19 259 LEU A C 1
ATOM 2007 O O . LEU A 1 259 ? 19.812 2.671 -56.801 1.00 83.19 259 LEU A O 1
ATOM 2011 N N . GLU A 1 260 ? 21.096 0.896 -57.283 1.00 78.44 260 GLU A N 1
ATOM 2012 C CA . GLU A 1 260 ? 20.219 -0.084 -56.636 1.00 78.44 260 GLU A CA 1
ATOM 2013 C C . GLU A 1 260 ? 20.372 -0.017 -55.118 1.00 78.44 260 GLU A C 1
ATOM 2015 O O . GLU A 1 260 ? 19.373 0.041 -54.395 1.00 78.44 260 GLU A O 1
ATOM 2020 N N . ASP A 1 261 ? 21.616 0.070 -54.650 1.00 74.31 261 ASP A N 1
ATOM 2021 C CA . ASP A 1 261 ? 21.954 0.243 -53.245 1.00 74.31 261 ASP A CA 1
ATOM 2022 C C . ASP A 1 261 ? 23.261 1.045 -53.045 1.00 74.31 261 ASP A C 1
ATOM 2024 O O . ASP A 1 261 ? 23.851 1.589 -53.976 1.00 74.31 261 ASP A O 1
ATOM 2028 N N . LEU A 1 262 ? 23.682 1.193 -51.784 1.00 71.00 262 LEU A N 1
ATOM 2029 C CA . LEU A 1 262 ? 24.911 1.910 -51.420 1.00 71.00 262 LEU A CA 1
ATOM 2030 C C . LEU A 1 262 ? 26.204 1.208 -51.867 1.00 71.00 262 LEU A C 1
ATOM 2032 O O . LEU A 1 262 ? 27.224 1.884 -51.998 1.00 71.00 262 LEU A O 1
ATOM 2036 N N . ASP A 1 263 ? 26.175 -0.107 -52.088 1.00 72.94 263 ASP A N 1
ATOM 2037 C CA . ASP A 1 263 ? 27.352 -0.886 -52.485 1.00 72.94 263 ASP A CA 1
ATOM 2038 C C . ASP A 1 263 ? 27.704 -0.624 -53.963 1.00 72.94 263 ASP A C 1
ATOM 2040 O O . ASP A 1 263 ? 28.858 -0.776 -54.359 1.00 72.94 263 ASP A O 1
ATOM 2044 N N . ASP A 1 264 ? 26.753 -0.130 -54.768 1.00 76.06 264 ASP A N 1
ATOM 2045 C CA . ASP A 1 264 ? 27.007 0.346 -56.136 1.00 76.06 264 ASP A CA 1
ATOM 2046 C C . ASP A 1 264 ? 27.851 1.630 -56.184 1.00 76.06 264 ASP A C 1
ATOM 2048 O O . ASP A 1 264 ? 28.537 1.889 -57.179 1.00 76.06 264 ASP A O 1
ATOM 2052 N N . LEU A 1 265 ? 27.787 2.461 -55.137 1.00 82.12 265 LEU A N 1
ATOM 2053 C CA . LEU A 1 265 ? 28.384 3.798 -55.119 1.00 82.12 265 LEU A CA 1
ATOM 2054 C C . LEU A 1 265 ? 29.865 3.781 -54.728 1.00 82.12 265 LEU A C 1
ATOM 2056 O O . LEU A 1 265 ? 30.656 4.562 -55.254 1.00 82.12 265 LEU A O 1
ATOM 2060 N N . GLU A 1 266 ? 30.266 2.883 -53.835 1.00 77.44 266 GLU A N 1
ATOM 2061 C CA . GLU A 1 266 ? 31.641 2.807 -53.332 1.00 77.44 266 GLU A CA 1
ATOM 2062 C C . GLU A 1 266 ? 32.668 2.514 -54.453 1.00 77.44 266 GLU A C 1
ATOM 2064 O O . GLU A 1 266 ? 33.591 3.318 -54.625 1.00 77.44 266 GLU A O 1
ATOM 2069 N N . PRO A 1 267 ? 32.465 1.518 -55.345 1.00 79.19 267 PRO A N 1
ATOM 2070 C CA . PRO A 1 267 ? 33.349 1.291 -56.492 1.00 79.19 267 PRO A CA 1
ATOM 2071 C C . PRO A 1 267 ? 33.369 2.454 -57.495 1.00 79.19 267 PRO A C 1
ATOM 2073 O O . PRO A 1 267 ? 34.338 2.622 -58.241 1.00 79.19 267 PRO A O 1
ATOM 2076 N N . LEU A 1 268 ? 32.292 3.249 -57.565 1.00 82.50 268 LEU A N 1
ATOM 2077 C CA . LEU A 1 268 ? 32.245 4.450 -58.403 1.00 82.50 268 LEU A CA 1
ATOM 2078 C C . LEU A 1 268 ? 33.148 5.543 -57.830 1.00 82.50 268 LEU A C 1
ATOM 2080 O O . LEU A 1 268 ? 33.956 6.103 -58.570 1.00 82.50 268 LEU A O 1
ATOM 2084 N N . LEU A 1 269 ? 33.057 5.802 -56.525 1.00 86.00 269 LEU A N 1
ATOM 2085 C CA . LEU A 1 269 ? 33.883 6.795 -55.839 1.00 86.00 269 LEU A CA 1
ATOM 2086 C C . LEU A 1 269 ? 35.370 6.418 -55.873 1.00 86.00 269 LEU A C 1
ATOM 2088 O O . LEU A 1 269 ? 36.201 7.274 -56.165 1.00 86.00 269 LEU A O 1
ATOM 2092 N N . GLU A 1 270 ? 35.717 5.148 -55.659 1.00 83.75 270 GLU A N 1
ATOM 2093 C CA . GLU A 1 270 ? 37.103 4.670 -55.783 1.00 83.75 270 GLU A CA 1
ATOM 2094 C C . GLU A 1 270 ? 37.652 4.851 -57.203 1.00 83.75 270 GLU A C 1
ATOM 2096 O O . GLU A 1 270 ? 38.790 5.289 -57.396 1.00 83.75 270 GLU A O 1
ATOM 2101 N N . ARG A 1 271 ? 36.835 4.554 -58.224 1.00 83.44 271 ARG A N 1
ATOM 2102 C CA . ARG A 1 271 ? 37.237 4.721 -59.625 1.00 83.44 271 ARG A CA 1
ATOM 2103 C C . ARG A 1 271 ? 37.472 6.190 -59.975 1.00 83.44 271 ARG A C 1
ATOM 2105 O O . ARG A 1 271 ? 38.427 6.485 -60.696 1.00 83.44 271 ARG A O 1
ATOM 2112 N N . VAL A 1 272 ? 36.623 7.092 -59.481 1.00 86.12 272 VAL A N 1
ATOM 2113 C CA . VAL A 1 272 ? 36.774 8.543 -59.673 1.00 86.12 272 VAL A CA 1
ATOM 2114 C C . VAL A 1 272 ? 38.038 9.053 -58.975 1.00 86.12 272 VAL A C 1
ATOM 2116 O O . VAL A 1 272 ? 38.840 9.730 -59.616 1.00 86.12 272 VAL A O 1
ATOM 2119 N N . ASP A 1 273 ? 38.284 8.661 -57.724 1.00 86.50 273 ASP A N 1
ATOM 2120 C CA . ASP A 1 273 ? 39.487 9.053 -56.975 1.00 86.50 273 ASP A CA 1
ATOM 2121 C C . ASP A 1 273 ? 40.779 8.618 -57.668 1.00 86.50 273 ASP A C 1
ATOM 2123 O O . ASP A 1 273 ? 41.677 9.425 -57.922 1.00 86.50 273 ASP A O 1
ATOM 2127 N N . ALA A 1 274 ? 40.852 7.341 -58.061 1.00 83.19 274 ALA A N 1
ATOM 2128 C CA . ALA A 1 274 ? 42.020 6.778 -58.728 1.00 83.19 274 ALA A CA 1
ATOM 2129 C C . ALA A 1 274 ? 42.338 7.494 -60.053 1.00 83.19 274 ALA A C 1
ATOM 2131 O O . ALA A 1 274 ? 43.502 7.614 -60.440 1.00 83.19 274 ALA A O 1
ATOM 2132 N N . ARG A 1 275 ? 41.313 7.988 -60.761 1.00 84.38 275 ARG A N 1
ATOM 2133 C CA . ARG A 1 275 ? 41.470 8.737 -62.018 1.00 84.38 275 ARG A CA 1
ATOM 2134 C C . ARG A 1 275 ? 41.866 10.195 -61.801 1.00 84.38 275 ARG A C 1
ATOM 2136 O O . ARG A 1 275 ? 42.673 10.714 -62.578 1.00 84.38 275 ARG A O 1
ATOM 2143 N N . LEU A 1 276 ? 41.346 10.838 -60.760 1.00 83.88 276 LEU A N 1
ATOM 2144 C CA . LEU A 1 276 ? 41.670 12.226 -60.423 1.00 83.88 276 LEU A CA 1
ATOM 2145 C C . LEU A 1 276 ? 43.078 12.370 -59.838 1.00 83.88 276 LEU A C 1
ATOM 2147 O O . LEU A 1 276 ? 43.805 13.287 -60.209 1.00 83.88 276 LEU A O 1
ATOM 2151 N N . THR A 1 277 ? 43.491 11.435 -58.983 1.00 81.56 277 THR A N 1
ATOM 2152 C CA . THR A 1 277 ? 44.806 11.459 -58.317 1.00 81.56 277 THR A CA 1
ATOM 2153 C C . THR A 1 277 ? 45.955 10.954 -59.198 1.00 81.56 277 THR A C 1
ATOM 2155 O O . THR A 1 277 ? 47.132 11.162 -58.874 1.00 81.56 277 THR A O 1
ATOM 2158 N N . ALA A 1 278 ? 45.649 10.317 -60.335 1.00 83.25 278 ALA A N 1
ATOM 2159 C CA . ALA A 1 278 ? 46.653 9.889 -61.300 1.00 83.25 278 ALA A CA 1
ATOM 2160 C C . ALA A 1 278 ? 47.435 11.095 -61.870 1.00 83.25 278 ALA A C 1
ATOM 2162 O O . ALA A 1 278 ? 46.833 12.127 -62.172 1.00 83.25 278 ALA A O 1
ATOM 2163 N N . PRO A 1 279 ? 48.762 10.989 -62.088 1.00 82.75 279 PRO A N 1
ATOM 2164 C CA . PRO A 1 279 ? 49.559 12.108 -62.589 1.00 82.75 279 PRO A CA 1
ATOM 2165 C C . PRO A 1 279 ? 49.033 12.670 -63.925 1.00 82.75 279 PRO A C 1
ATOM 2167 O O . PRO A 1 279 ? 48.668 11.908 -64.822 1.00 82.75 279 PRO A O 1
ATOM 2170 N N . LEU A 1 280 ? 48.980 13.997 -64.049 1.00 81.69 280 LEU A N 1
ATOM 2171 C CA . LEU A 1 280 ? 48.512 14.730 -65.230 1.00 81.69 280 LEU A CA 1
ATOM 2172 C C . LEU A 1 280 ? 49.723 15.123 -66.094 1.00 81.69 280 LEU A C 1
ATOM 2174 O O . LEU A 1 280 ? 50.491 15.991 -65.665 1.00 81.69 280 LEU A O 1
ATOM 2178 N N . PRO A 1 281 ? 49.939 14.496 -67.267 1.00 76.12 281 PRO A N 1
ATOM 2179 C CA . PRO A 1 281 ? 50.963 14.934 -68.206 1.00 76.12 281 PRO A CA 1
ATOM 2180 C C . PRO A 1 281 ? 50.457 16.171 -68.954 1.00 76.12 281 PRO A C 1
ATOM 2182 O O . PRO A 1 281 ? 49.565 16.073 -69.792 1.00 76.12 281 PRO A O 1
ATOM 2185 N N . ILE A 1 282 ? 51.007 17.343 -68.643 1.00 77.81 282 ILE A N 1
ATOM 2186 C CA . ILE A 1 282 ? 50.643 18.596 -69.310 1.00 77.81 282 ILE A CA 1
ATOM 2187 C C . ILE A 1 282 ? 51.920 19.228 -69.850 1.00 77.81 282 ILE A C 1
ATOM 2189 O O . ILE A 1 282 ? 52.773 19.684 -69.087 1.00 77.81 282 ILE A O 1
ATOM 2193 N N . ASP A 1 283 ? 52.044 19.242 -71.177 1.00 77.38 283 ASP A N 1
ATOM 2194 C CA . ASP A 1 283 ? 53.285 19.567 -71.887 1.00 77.38 283 ASP A CA 1
ATOM 2195 C C . ASP A 1 283 ? 54.464 18.697 -71.371 1.00 77.38 283 ASP A C 1
ATOM 2197 O O . ASP A 1 283 ? 54.369 17.471 -71.403 1.00 77.38 283 ASP A O 1
ATOM 2201 N N . ASP A 1 284 ? 55.547 19.305 -70.864 1.00 73.81 284 ASP A N 1
ATOM 2202 C CA . ASP A 1 284 ? 56.732 18.614 -70.318 1.00 73.81 284 ASP A CA 1
ATOM 2203 C C . ASP A 1 284 ? 56.672 18.387 -68.788 1.00 73.81 284 ASP A C 1
ATOM 2205 O O . ASP A 1 284 ? 57.637 17.913 -68.180 1.00 73.81 284 ASP A O 1
ATOM 2209 N N . LEU A 1 285 ? 55.563 18.749 -68.128 1.00 75.50 285 LEU A N 1
ATOM 2210 C CA . LEU A 1 285 ? 55.404 18.678 -66.673 1.00 75.50 285 LEU A CA 1
ATOM 2211 C C . LEU A 1 285 ? 54.399 17.600 -66.261 1.00 75.50 285 LEU A C 1
ATOM 2213 O O . LEU A 1 285 ? 53.430 17.302 -66.953 1.00 75.50 285 LEU A O 1
ATOM 2217 N N . THR A 1 286 ? 54.621 17.026 -65.079 1.00 79.44 286 THR A N 1
ATOM 2218 C CA . THR A 1 286 ? 53.683 16.096 -64.445 1.00 79.44 286 THR A CA 1
ATOM 2219 C C . THR A 1 286 ? 53.099 16.744 -63.197 1.00 79.44 286 THR A C 1
ATOM 2221 O O . THR A 1 286 ? 53.803 16.916 -62.201 1.00 79.44 286 THR A O 1
ATOM 2224 N N . VAL A 1 287 ? 51.815 17.098 -63.243 1.00 79.62 287 VAL A N 1
ATOM 2225 C CA . VAL A 1 287 ? 51.103 17.754 -62.135 1.00 79.62 287 VAL A CA 1
ATOM 2226 C C . VAL A 1 287 ? 50.260 16.721 -61.385 1.00 79.62 287 VAL A C 1
ATOM 2228 O O . VAL A 1 287 ? 49.662 15.835 -61.993 1.00 79.62 287 VAL A O 1
ATOM 2231 N N . ARG A 1 288 ? 50.215 16.805 -60.053 1.00 81.31 288 ARG A N 1
ATOM 2232 C CA . ARG A 1 288 ? 49.306 16.010 -59.214 1.00 81.31 288 ARG A CA 1
ATOM 2233 C C . ARG A 1 288 ? 48.394 16.955 -58.452 1.00 81.31 288 ARG A C 1
ATOM 2235 O O . ARG A 1 288 ? 48.886 17.895 -57.834 1.00 81.31 288 ARG A O 1
ATOM 2242 N N . VAL A 1 289 ? 47.095 16.688 -58.494 1.00 81.38 289 VAL A N 1
ATOM 2243 C CA . VAL A 1 289 ? 46.067 17.492 -57.828 1.00 81.38 289 VAL A CA 1
ATOM 2244 C C . VAL A 1 289 ? 45.204 16.539 -57.006 1.00 81.38 289 VAL A C 1
ATOM 2246 O O . VAL A 1 289 ? 44.827 15.476 -57.493 1.00 81.38 289 VAL A O 1
ATOM 2249 N N . GLY A 1 290 ? 44.975 16.875 -55.737 1.00 82.88 290 GLY A N 1
ATOM 2250 C CA . GLY A 1 290 ? 44.015 16.161 -54.892 1.00 82.88 290 GLY A CA 1
ATOM 2251 C C . GLY A 1 290 ? 42.613 16.730 -55.082 1.00 82.88 290 GLY A C 1
ATOM 2252 O O . GLY A 1 290 ? 42.459 17.818 -55.632 1.00 82.88 290 GLY A O 1
ATOM 2253 N N . ALA A 1 291 ? 41.592 16.027 -54.608 1.00 88.00 291 ALA A N 1
ATOM 2254 C CA . ALA A 1 291 ? 40.228 16.537 -54.609 1.00 88.00 291 ALA A CA 1
ATOM 2255 C C . ALA A 1 291 ? 39.543 16.265 -53.270 1.00 88.00 291 ALA A C 1
ATOM 2257 O O . ALA A 1 291 ? 39.877 15.316 -52.553 1.00 88.00 291 ALA A O 1
ATOM 2258 N N . SER A 1 292 ? 38.559 17.095 -52.958 1.00 90.12 292 SER A N 1
ATOM 2259 C CA . SER A 1 292 ? 37.607 16.885 -51.877 1.00 90.12 292 SER A CA 1
ATOM 2260 C C . SER A 1 292 ? 36.206 16.779 -52.461 1.00 90.12 292 SER A C 1
ATOM 2262 O O . SER A 1 292 ? 35.866 17.527 -53.377 1.00 90.12 292 SER A O 1
ATOM 2264 N N . LEU A 1 293 ? 35.395 15.861 -51.932 1.00 90.62 293 LEU A N 1
ATOM 2265 C CA . LEU A 1 293 ? 34.023 15.633 -52.388 1.00 90.62 293 LEU A CA 1
ATOM 2266 C C . LEU A 1 293 ? 33.027 15.723 -51.222 1.00 90.62 293 LEU A C 1
ATOM 2268 O O . LEU A 1 293 ? 33.164 15.031 -50.216 1.00 90.62 293 LEU A O 1
ATOM 2272 N N . GLY A 1 294 ? 31.996 16.547 -51.367 1.00 89.94 294 GLY A N 1
ATOM 2273 C CA . GLY A 1 294 ? 30.820 16.535 -50.502 1.00 89.94 294 GLY A CA 1
ATOM 2274 C C . GLY A 1 294 ? 29.702 15.727 -51.139 1.00 89.9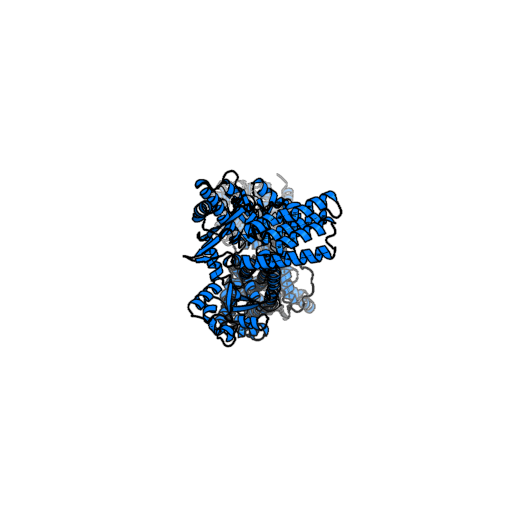4 294 GLY A C 1
ATOM 2275 O O . GLY A 1 294 ? 29.246 16.078 -52.224 1.00 89.94 294 GLY A O 1
ATOM 2276 N N . LEU A 1 295 ? 29.274 14.645 -50.491 1.00 89.75 295 LEU A N 1
ATOM 2277 C CA . LEU A 1 295 ? 28.346 13.667 -51.057 1.00 89.75 295 LEU A CA 1
ATOM 2278 C C . LEU A 1 295 ? 26.983 13.722 -50.357 1.00 89.75 295 LEU A C 1
ATOM 2280 O O . LEU A 1 295 ? 26.919 13.762 -49.136 1.00 89.75 295 LEU A O 1
ATOM 2284 N N . VAL A 1 296 ? 25.885 13.670 -51.109 1.00 88.69 296 VAL A N 1
ATOM 2285 C CA . VAL A 1 296 ? 24.509 13.556 -50.592 1.00 88.69 296 VAL A CA 1
ATOM 2286 C C . VAL A 1 296 ? 23.801 12.420 -51.315 1.00 88.69 296 VAL A C 1
ATOM 2288 O O . VAL A 1 296 ? 23.970 12.259 -52.521 1.00 88.69 296 VAL A O 1
ATOM 2291 N N . ILE A 1 297 ? 23.013 11.624 -50.588 1.00 87.00 297 ILE A N 1
ATOM 2292 C CA . ILE A 1 297 ? 22.350 10.432 -51.128 1.00 87.00 297 ILE A CA 1
ATOM 2293 C C . ILE A 1 297 ? 20.845 10.553 -50.911 1.00 87.00 297 ILE A C 1
ATOM 2295 O O . ILE A 1 297 ? 20.360 10.544 -49.782 1.00 87.00 297 ILE A O 1
ATOM 2299 N N . TYR A 1 298 ? 20.101 10.630 -52.004 1.00 82.94 298 TYR A N 1
ATOM 2300 C CA . TYR A 1 298 ? 18.649 10.713 -52.015 1.00 82.94 298 TYR A CA 1
ATOM 2301 C C . TYR A 1 298 ? 18.024 9.316 -52.207 1.00 82.94 298 TYR A C 1
ATOM 2303 O O . TYR A 1 298 ? 18.528 8.546 -53.034 1.00 82.94 298 TYR A O 1
ATOM 2311 N N . PRO A 1 299 ? 16.942 8.955 -51.483 1.00 74.69 299 PRO A N 1
ATOM 2312 C CA . PRO A 1 299 ? 16.190 9.745 -50.496 1.00 74.69 299 PRO A CA 1
ATOM 2313 C C . PRO A 1 299 ? 16.619 9.462 -49.040 1.00 74.69 299 PRO A C 1
ATOM 2315 O O . PRO A 1 299 ? 15.778 9.372 -48.150 1.00 74.69 299 PRO A O 1
ATOM 2318 N N . LEU A 1 300 ? 17.911 9.227 -48.769 1.00 72.94 300 LEU A N 1
ATOM 2319 C CA . LEU A 1 300 ? 18.379 8.994 -47.389 1.00 72.94 300 LEU A CA 1
ATOM 2320 C C . LEU A 1 300 ? 18.420 10.286 -46.553 1.00 72.94 300 LEU A C 1
ATOM 2322 O O . LEU A 1 300 ? 18.544 10.220 -45.333 1.00 72.94 300 LEU A O 1
ATOM 2326 N N . CYS A 1 301 ? 18.299 11.439 -47.207 1.00 69.38 301 CYS A N 1
ATOM 2327 C CA . CYS A 1 301 ? 18.070 12.751 -46.613 1.00 69.38 301 CYS A CA 1
ATOM 2328 C C . CYS A 1 301 ? 16.584 13.148 -46.716 1.00 69.38 301 CYS A C 1
ATOM 2330 O O . CYS A 1 301 ? 15.903 12.735 -47.651 1.00 69.38 301 CYS A O 1
ATOM 2332 N N . GLU A 1 302 ? 16.087 13.963 -45.778 1.00 60.34 302 GLU A N 1
ATOM 2333 C CA . GLU A 1 302 ? 14.674 14.394 -45.736 1.00 60.34 302 GLU A CA 1
ATOM 2334 C C . GLU A 1 302 ? 14.318 15.468 -46.781 1.00 60.34 302 GLU A C 1
ATOM 2336 O O . GLU A 1 302 ? 13.143 15.751 -47.004 1.00 60.34 302 GLU A O 1
ATOM 2341 N N . GLN A 1 303 ? 15.315 16.099 -47.405 1.00 72.81 303 GLN A N 1
ATOM 2342 C CA . GLN A 1 303 ? 15.113 17.193 -48.353 1.00 72.81 303 GLN A CA 1
ATOM 2343 C C . GLN A 1 303 ? 14.892 16.656 -49.760 1.00 72.81 303 GLN A C 1
ATOM 2345 O O . GLN A 1 303 ? 15.702 15.894 -50.287 1.00 72.81 303 GLN A O 1
ATOM 2350 N N . ASP A 1 304 ? 13.845 17.162 -50.400 1.00 71.19 304 ASP A N 1
ATOM 2351 C CA . ASP A 1 304 ? 13.473 16.786 -51.763 1.00 71.19 304 ASP A CA 1
ATOM 2352 C C . ASP A 1 304 ? 13.789 17.895 -52.784 1.00 71.19 304 ASP A C 1
ATOM 2354 O O . ASP A 1 304 ? 13.602 17.711 -53.989 1.00 71.19 304 ASP A O 1
ATOM 2358 N N . SER A 1 305 ? 14.253 19.070 -52.330 1.00 82.50 305 SER A N 1
ATOM 2359 C CA . SER A 1 305 ? 14.497 20.213 -53.213 1.00 82.50 305 SER A CA 1
ATOM 2360 C C . SER A 1 305 ? 15.940 20.243 -53.755 1.00 82.50 305 SER A C 1
ATOM 2362 O O . SER A 1 305 ? 16.897 20.109 -52.983 1.00 82.50 305 SER A O 1
ATOM 2364 N N . PRO A 1 306 ? 16.146 20.493 -55.068 1.00 81.19 306 PRO A N 1
ATOM 2365 C CA . PRO A 1 306 ? 17.481 20.585 -55.668 1.00 81.19 306 PRO A CA 1
ATOM 2366 C C . PRO A 1 306 ? 18.419 21.566 -54.946 1.00 81.19 306 PRO A C 1
ATOM 2368 O O . PRO A 1 306 ? 19.597 21.279 -54.742 1.00 81.19 306 PRO A O 1
ATOM 2371 N N . GLY A 1 307 ? 17.896 22.727 -54.535 1.00 81.06 307 GLY A N 1
ATOM 2372 C CA . GLY A 1 307 ? 18.683 23.771 -53.876 1.00 81.06 307 GLY A CA 1
ATOM 2373 C C . GLY A 1 307 ? 19.158 23.386 -52.472 1.00 81.06 307 GLY A C 1
ATOM 2374 O O . GLY A 1 307 ? 20.291 23.694 -52.101 1.00 81.06 307 GLY A O 1
ATOM 2375 N N . GLU A 1 308 ? 18.328 22.690 -51.692 1.00 80.69 308 GLU A N 1
ATOM 2376 C CA . GLU A 1 308 ? 18.706 22.237 -50.349 1.00 80.69 308 GLU A CA 1
ATOM 2377 C C . GLU A 1 308 ? 19.706 21.085 -50.403 1.00 80.69 308 GLU A C 1
ATOM 2379 O O . GLU A 1 308 ? 20.677 21.098 -49.644 1.00 80.69 308 GLU A O 1
ATOM 2384 N N . LEU A 1 309 ? 19.532 20.150 -51.343 1.00 83.06 309 LEU A N 1
ATOM 2385 C CA . LEU A 1 309 ? 20.469 19.048 -51.570 1.00 83.06 309 LEU A CA 1
ATOM 2386 C C . LEU A 1 309 ? 21.865 19.554 -51.950 1.00 83.06 309 LEU A C 1
ATOM 2388 O O . LEU A 1 309 ? 22.861 19.097 -51.391 1.00 83.06 309 LEU A O 1
ATOM 2392 N N . LEU A 1 310 ? 21.951 20.556 -52.832 1.00 85.44 310 LEU A N 1
ATOM 2393 C CA . LEU A 1 310 ? 23.226 21.192 -53.178 1.00 85.44 310 LEU A CA 1
ATOM 2394 C C . LEU A 1 310 ? 23.860 21.907 -51.978 1.00 85.44 310 LEU A C 1
ATOM 2396 O O . LEU A 1 310 ? 25.071 21.820 -51.783 1.00 85.44 310 LEU A O 1
ATOM 2400 N N . ARG A 1 311 ? 23.059 22.565 -51.130 1.00 83.06 311 ARG A N 1
ATOM 2401 C CA . ARG A 1 311 ? 23.556 23.196 -49.896 1.00 83.06 311 ARG A CA 1
ATOM 2402 C C . ARG A 1 311 ? 24.100 22.164 -48.903 1.00 83.06 311 ARG A C 1
ATOM 2404 O O . ARG A 1 311 ? 25.060 22.446 -48.190 1.00 83.06 311 ARG A O 1
ATOM 2411 N N . LEU A 1 312 ? 23.488 20.983 -48.824 1.00 79.50 312 LEU A N 1
ATOM 2412 C CA . LEU A 1 312 ? 23.988 19.882 -47.998 1.00 79.50 312 LEU A CA 1
ATOM 2413 C C . LEU A 1 312 ? 25.297 19.308 -48.551 1.00 79.50 312 LEU A C 1
ATOM 2415 O O . LEU A 1 312 ? 26.227 19.097 -47.773 1.00 79.50 312 LEU A O 1
ATOM 2419 N N . ALA A 1 313 ? 25.397 19.133 -49.872 1.00 86.00 313 ALA A N 1
ATOM 2420 C CA . ALA A 1 313 ? 26.623 18.685 -50.530 1.00 86.00 313 ALA A CA 1
ATOM 2421 C C . ALA A 1 313 ? 27.775 19.675 -50.307 1.00 86.00 313 ALA A C 1
ATOM 2423 O O . ALA A 1 313 ? 28.878 19.265 -49.959 1.00 86.00 313 ALA A O 1
ATOM 2424 N N . ASP A 1 314 ? 27.511 20.979 -50.397 1.00 83.62 314 ASP A N 1
ATOM 2425 C CA . ASP A 1 314 ? 28.498 22.029 -50.119 1.00 83.62 314 ASP A CA 1
ATOM 2426 C C . ASP A 1 314 ? 29.000 22.010 -48.663 1.00 83.62 314 ASP A C 1
ATOM 2428 O O . ASP A 1 314 ? 30.202 22.071 -48.393 1.00 83.62 314 ASP A O 1
ATOM 2432 N N . ARG A 1 315 ? 28.096 21.815 -47.693 1.00 82.56 315 ARG A N 1
ATOM 2433 C CA . ARG A 1 315 ? 28.483 21.653 -46.280 1.00 82.56 315 ARG A CA 1
ATOM 2434 C C . ARG A 1 315 ? 29.377 20.432 -46.067 1.00 82.56 315 ARG A C 1
ATOM 2436 O O . ARG A 1 315 ? 30.369 20.531 -45.343 1.00 82.56 315 ARG A O 1
ATOM 2443 N N . ALA A 1 316 ? 29.037 19.305 -46.688 1.00 82.81 316 ALA A N 1
ATOM 2444 C CA . ALA A 1 316 ? 29.837 18.085 -46.622 1.00 82.81 316 ALA A CA 1
ATOM 2445 C C . ALA A 1 316 ? 31.216 18.277 -47.285 1.00 82.81 316 ALA A C 1
ATOM 2447 O O . ALA A 1 316 ? 32.236 17.833 -46.757 1.00 82.81 316 ALA A O 1
ATOM 2448 N N . LEU A 1 317 ? 31.279 19.031 -48.387 1.00 85.75 317 LEU A N 1
ATOM 2449 C CA . LEU A 1 317 ? 32.531 19.394 -49.050 1.00 85.75 317 LEU A CA 1
ATOM 2450 C C . LEU A 1 317 ? 33.428 20.239 -48.134 1.00 85.75 317 LEU A C 1
ATOM 2452 O O . LEU A 1 317 ? 34.624 19.963 -48.005 1.00 85.75 317 LEU A O 1
ATOM 2456 N N . TYR A 1 318 ? 32.862 21.236 -47.447 1.00 81.19 318 TYR A N 1
ATOM 2457 C CA . TYR A 1 318 ? 33.603 22.043 -46.475 1.00 81.19 318 TYR A CA 1
ATOM 2458 C C . TYR A 1 318 ? 34.186 21.185 -45.338 1.00 81.19 318 TYR A C 1
ATOM 2460 O O . TYR A 1 318 ? 35.334 21.387 -44.930 1.00 81.19 318 TYR A O 1
ATOM 2468 N N . GLN A 1 319 ? 33.438 20.185 -44.858 1.00 77.06 319 GLN A N 1
ATOM 2469 C CA . GLN A 1 319 ? 33.909 19.229 -43.847 1.00 77.06 319 GLN A CA 1
ATOM 2470 C C . GLN A 1 319 ? 35.070 18.366 -44.365 1.00 77.06 319 GLN A C 1
ATOM 2472 O O . GLN A 1 319 ? 36.086 18.230 -43.673 1.00 77.06 319 GLN A O 1
ATOM 2477 N N . ALA A 1 320 ? 34.966 17.851 -45.595 1.00 81.56 320 ALA A N 1
ATOM 2478 C CA . ALA A 1 320 ? 36.036 17.094 -46.244 1.00 81.56 320 ALA A CA 1
ATOM 2479 C C . ALA A 1 320 ? 37.325 17.929 -46.386 1.00 81.56 320 ALA A C 1
ATOM 2481 O O . ALA A 1 320 ? 38.419 17.437 -46.088 1.00 81.56 320 ALA A O 1
ATOM 2482 N N . LYS A 1 321 ? 37.198 19.213 -46.750 1.00 80.38 321 LYS A N 1
ATOM 2483 C CA . LYS A 1 321 ? 38.322 20.158 -46.859 1.00 80.38 321 LYS A CA 1
ATOM 2484 C C . LYS A 1 321 ? 38.969 20.481 -45.513 1.00 80.38 321 LYS A C 1
ATOM 2486 O O . LYS A 1 321 ? 40.195 20.486 -45.405 1.00 80.38 321 LYS A O 1
ATOM 2491 N N . ALA A 1 322 ? 38.173 20.711 -44.467 1.00 77.25 322 ALA A N 1
ATOM 2492 C CA . ALA A 1 322 ? 38.685 21.038 -43.133 1.00 77.25 322 ALA A CA 1
ATOM 2493 C C . ALA A 1 322 ? 39.562 19.920 -42.531 1.00 77.25 322 ALA A C 1
ATOM 2495 O O . ALA A 1 322 ? 40.421 20.191 -41.691 1.00 77.25 322 ALA A O 1
ATOM 2496 N N . ARG A 1 323 ? 39.372 18.667 -42.971 1.00 70.12 323 ARG A N 1
ATOM 2497 C CA . ARG A 1 323 ? 40.090 17.475 -42.483 1.00 70.12 323 ARG A CA 1
ATOM 2498 C C . ARG A 1 323 ? 41.114 16.911 -43.469 1.00 70.12 323 ARG A C 1
ATOM 2500 O O . ARG A 1 323 ? 41.600 15.802 -43.260 1.00 70.12 323 ARG A O 1
ATOM 2507 N N . LYS A 1 324 ? 41.498 17.662 -44.509 1.00 70.12 324 LYS A N 1
ATOM 2508 C CA . LYS A 1 324 ? 42.394 17.204 -45.590 1.00 70.12 324 LYS A CA 1
ATOM 2509 C C . LYS A 1 324 ? 43.660 16.467 -45.110 1.00 70.12 324 LYS A C 1
ATOM 2511 O O . LYS A 1 324 ? 44.097 15.532 -45.771 1.00 70.12 324 LYS A O 1
ATOM 2516 N N . GLY A 1 325 ? 44.233 16.852 -43.963 1.00 60.44 325 GLY A N 1
ATOM 2517 C CA . GLY A 1 325 ? 45.452 16.244 -43.406 1.00 60.44 325 GLY A CA 1
ATOM 2518 C C . GLY A 1 325 ? 45.265 14.983 -42.546 1.00 60.44 325 GLY A C 1
ATOM 2519 O O . GLY A 1 325 ? 46.251 14.308 -42.268 1.00 60.44 325 GLY A O 1
ATOM 2520 N N . THR A 1 326 ? 44.043 14.666 -42.104 1.00 60.75 326 THR A N 1
ATOM 2521 C CA . THR A 1 326 ? 43.751 13.541 -41.186 1.00 60.75 326 THR A CA 1
ATOM 2522 C C . THR A 1 326 ? 42.607 12.638 -41.657 1.00 60.75 326 THR A C 1
ATOM 2524 O O . THR A 1 326 ? 42.253 11.689 -40.958 1.00 60.75 326 THR A O 1
ATOM 2527 N N . ARG A 1 327 ? 42.017 12.924 -42.824 1.00 66.81 327 ARG A N 1
ATOM 2528 C CA . ARG A 1 327 ? 40.918 12.148 -43.410 1.00 66.81 327 ARG A CA 1
ATOM 2529 C C . ARG A 1 327 ? 41.380 10.770 -43.895 1.00 66.81 327 ARG A C 1
ATOM 2531 O O . ARG A 1 327 ? 42.467 10.634 -44.450 1.00 66.81 327 ARG A O 1
ATOM 2538 N N . THR A 1 328 ? 40.529 9.763 -43.712 1.00 62.34 328 THR A N 1
ATOM 2539 C CA . THR A 1 328 ? 40.705 8.402 -44.251 1.00 62.34 328 THR A CA 1
ATOM 2540 C C . THR A 1 328 ? 40.098 8.239 -45.645 1.00 62.34 328 THR A C 1
ATOM 2542 O O . THR A 1 328 ? 40.547 7.388 -46.403 1.00 62.34 328 THR A O 1
ATOM 2545 N N . THR A 1 329 ? 39.111 9.068 -45.995 1.00 71.38 329 THR A N 1
ATOM 2546 C CA . THR A 1 329 ? 38.423 9.116 -47.294 1.00 71.38 329 THR A CA 1
ATOM 2547 C C . THR A 1 329 ? 38.529 10.518 -47.898 1.00 71.38 329 THR A C 1
ATOM 2549 O O . THR A 1 329 ? 38.666 11.503 -47.175 1.00 71.38 329 THR A O 1
ATOM 2552 N N . TRP A 1 330 ? 38.474 10.635 -49.227 1.00 81.12 330 TRP A N 1
ATOM 2553 C CA . TRP A 1 330 ? 38.511 11.923 -49.943 1.00 81.12 330 TRP A CA 1
ATOM 2554 C C . TRP A 1 330 ? 37.132 12.608 -50.044 1.00 81.12 330 TRP A C 1
ATOM 2556 O O . TRP A 1 330 ? 37.033 13.771 -50.444 1.00 81.12 330 TRP A O 1
ATOM 2566 N N . TRP A 1 331 ? 36.078 11.902 -49.628 1.00 86.94 331 TRP A N 1
ATOM 2567 C CA . TRP A 1 331 ? 34.695 12.366 -49.564 1.00 86.94 331 TRP A CA 1
ATOM 2568 C C . TRP A 1 331 ? 34.172 12.424 -48.119 1.00 86.94 331 TRP A C 1
ATOM 2570 O O . TRP A 1 331 ? 34.703 11.738 -47.244 1.00 86.94 331 TRP A O 1
ATOM 2580 N N . SER A 1 332 ? 33.127 13.223 -47.874 1.00 80.56 332 SER A N 1
ATOM 2581 C CA . SER A 1 332 ? 32.387 13.281 -46.599 1.00 80.56 332 SER A CA 1
ATOM 2582 C C . SER A 1 332 ? 30.879 13.406 -46.847 1.00 80.56 332 SER A C 1
ATOM 2584 O O . SER A 1 332 ? 30.451 13.852 -47.917 1.00 80.56 332 SER A O 1
ATOM 2586 N N . LEU A 1 333 ? 30.082 12.993 -45.860 1.00 79.75 333 LEU A N 1
ATOM 2587 C CA . LEU A 1 333 ? 28.622 13.106 -45.832 1.00 79.75 333 LEU A CA 1
ATOM 2588 C C . LEU A 1 333 ? 28.188 14.226 -44.862 1.00 79.75 333 LEU A C 1
ATOM 2590 O O . LEU A 1 333 ? 28.910 14.524 -43.908 1.00 79.75 333 LEU A O 1
ATOM 2594 N N . PRO A 1 334 ? 26.998 14.831 -45.034 1.00 68.38 334 PRO A N 1
ATOM 2595 C CA . PRO A 1 334 ? 26.501 15.853 -44.122 1.00 68.38 334 PRO A CA 1
ATOM 2596 C C . PRO A 1 334 ? 26.393 15.326 -42.682 1.00 68.38 334 PRO A C 1
ATOM 2598 O O . PRO A 1 334 ? 25.714 14.335 -42.430 1.00 68.38 334 PRO A O 1
ATOM 2601 N N . GLY A 1 335 ? 27.013 16.025 -41.724 1.00 59.66 335 GLY A N 1
ATOM 2602 C CA . GLY A 1 335 ? 26.815 15.772 -40.285 1.00 59.66 335 GLY A CA 1
ATOM 2603 C C . GLY A 1 335 ? 27.893 14.936 -39.585 1.00 59.66 335 GLY A C 1
ATOM 2604 O O . GLY A 1 335 ? 27.751 14.647 -38.398 1.00 59.66 335 GLY A O 1
ATOM 2605 N N . GLU A 1 336 ? 28.997 14.599 -40.254 1.00 57.00 336 GLU A N 1
ATOM 2606 C CA . GLU A 1 336 ? 30.138 13.915 -39.630 1.00 57.00 336 GLU A CA 1
ATOM 2607 C C . GLU A 1 336 ? 30.952 14.854 -38.707 1.00 57.00 336 GLU A C 1
ATOM 2609 O O . GLU A 1 336 ? 32.097 15.191 -39.004 1.00 57.00 336 GLU A O 1
ATOM 2614 N N . ASP A 1 337 ? 30.419 15.300 -37.565 1.00 49.62 337 ASP A N 1
ATOM 2615 C CA . ASP A 1 337 ? 31.198 16.022 -36.543 1.00 49.62 337 ASP A CA 1
ATOM 2616 C C . ASP A 1 337 ? 31.931 15.039 -35.610 1.00 49.62 337 ASP A C 1
ATOM 2618 O O . ASP A 1 337 ? 31.398 14.525 -34.628 1.00 49.62 337 ASP A O 1
ATOM 2622 N N . HIS A 1 338 ? 33.207 14.778 -35.898 1.00 45.22 338 HIS A N 1
ATOM 2623 C CA . HIS A 1 338 ? 34.127 14.092 -34.994 1.00 45.22 338 HIS A CA 1
ATOM 2624 C C . HIS A 1 338 ? 35.022 15.117 -34.296 1.00 45.22 338 HIS A C 1
ATOM 2626 O O . HIS A 1 338 ? 36.158 15.357 -34.700 1.00 45.22 338 HIS A O 1
ATOM 2632 N N . ALA A 1 339 ? 34.508 15.718 -33.224 1.00 28.75 339 ALA A N 1
ATOM 2633 C CA . ALA A 1 339 ? 35.354 16.298 -32.188 1.00 28.75 339 ALA A CA 1
ATOM 2634 C C . ALA A 1 339 ? 35.586 15.242 -31.087 1.00 28.75 339 ALA A C 1
ATOM 2636 O O . ALA A 1 339 ? 34.628 14.578 -30.681 1.00 28.75 339 ALA A O 1
ATOM 2637 N N . PRO A 1 340 ? 36.815 15.064 -30.567 1.00 32.28 340 PRO A N 1
ATOM 2638 C CA . PRO A 1 340 ? 37.025 14.249 -29.379 1.00 32.28 340 PRO A CA 1
ATOM 2639 C C . PRO A 1 340 ? 36.334 14.930 -28.190 1.00 32.28 340 PRO A C 1
ATOM 2641 O O . PRO A 1 340 ? 36.617 16.079 -27.847 1.00 32.28 340 PRO A O 1
ATOM 2644 N N . ALA A 1 341 ? 35.381 14.225 -27.587 1.00 34.62 341 ALA A N 1
ATOM 2645 C CA . ALA A 1 341 ? 34.584 14.706 -26.472 1.00 34.62 341 ALA A CA 1
ATOM 2646 C C . ALA A 1 341 ? 35.448 14.891 -25.216 1.00 34.62 341 ALA A C 1
ATOM 2648 O O . ALA A 1 341 ? 35.754 13.920 -24.536 1.00 34.62 341 ALA A O 1
ATOM 2649 N N . LEU A 1 342 ? 35.810 16.138 -24.900 1.00 30.48 342 LEU A N 1
ATOM 2650 C CA . LEU A 1 342 ? 36.322 16.553 -23.587 1.00 30.48 342 LEU A CA 1
ATOM 2651 C C . LEU A 1 342 ? 36.113 18.066 -23.359 1.00 30.48 342 LEU A C 1
ATOM 2653 O O . LEU A 1 342 ? 37.027 18.775 -22.964 1.00 30.48 342 LEU A O 1
ATOM 2657 N N . ASN A 1 343 ? 34.911 18.591 -23.625 1.00 27.23 343 ASN A N 1
ATOM 2658 C CA . ASN A 1 343 ? 34.388 19.755 -22.892 1.00 27.23 343 ASN A CA 1
ATOM 2659 C C . ASN A 1 343 ? 32.910 20.008 -23.227 1.00 27.23 343 ASN A C 1
ATOM 2661 O O . ASN A 1 343 ? 32.584 20.598 -24.254 1.00 27.23 343 ASN A O 1
ATOM 2665 N N . ARG A 1 344 ? 31.993 19.594 -22.345 1.00 37.44 344 ARG A N 1
ATOM 2666 C CA . ARG A 1 344 ? 30.616 20.110 -22.349 1.00 37.44 344 ARG A CA 1
ATOM 2667 C C . ARG A 1 344 ? 30.574 21.361 -21.476 1.00 37.44 344 ARG A C 1
ATOM 2669 O O . ARG A 1 344 ? 30.297 21.278 -20.284 1.00 37.44 344 ARG A O 1
ATOM 2676 N N . GLN A 1 345 ? 30.802 22.525 -22.073 1.00 28.16 345 GLN A N 1
ATOM 2677 C CA . GLN A 1 345 ? 30.267 23.774 -21.538 1.00 28.16 345 GLN A CA 1
ATOM 2678 C C . GLN A 1 345 ? 29.552 24.542 -22.649 1.00 28.16 345 GLN A C 1
ATOM 2680 O O . GLN A 1 345 ? 30.158 24.910 -23.646 1.00 28.16 345 GLN A O 1
ATOM 2685 N N . ARG A 1 346 ? 28.241 24.723 -22.428 1.00 37.28 346 ARG A N 1
ATOM 2686 C CA . ARG A 1 346 ? 27.315 25.691 -23.039 1.00 37.28 346 ARG A CA 1
ATOM 2687 C C . ARG A 1 346 ? 27.712 26.217 -24.425 1.00 37.28 346 ARG A C 1
ATOM 2689 O O . ARG A 1 346 ? 28.382 27.238 -24.537 1.00 37.28 346 ARG A O 1
ATOM 2696 N N . VAL A 1 347 ? 27.136 25.607 -25.457 1.00 27.28 347 VAL A N 1
ATOM 2697 C CA . VAL A 1 347 ? 26.931 26.253 -26.757 1.00 27.28 347 VAL A CA 1
ATOM 2698 C C . VAL A 1 347 ? 25.424 26.333 -27.003 1.00 27.28 347 VAL A C 1
ATOM 2700 O O . VAL A 1 347 ? 24.688 25.390 -26.721 1.00 27.28 347 VAL A O 1
ATOM 2703 N N . LEU A 1 348 ? 24.982 27.518 -27.425 1.00 25.64 348 LEU A N 1
ATOM 2704 C CA . LEU A 1 348 ? 23.620 27.883 -27.827 1.00 25.64 348 LEU A CA 1
ATOM 2705 C C . LEU A 1 348 ? 23.033 26.887 -28.853 1.00 25.64 348 LEU A C 1
ATOM 2707 O O . LEU A 1 348 ? 23.805 26.236 -29.556 1.00 25.64 348 LEU A O 1
ATOM 2711 N N . PRO A 1 349 ? 21.695 26.766 -28.973 1.00 26.09 349 PRO A N 1
ATOM 2712 C CA . PRO A 1 349 ? 21.073 25.794 -29.869 1.00 26.09 349 PRO A CA 1
ATOM 2713 C C . PRO A 1 349 ? 21.451 26.088 -31.328 1.00 26.09 349 PRO A C 1
ATOM 2715 O O . PRO A 1 349 ? 21.052 27.106 -31.893 1.00 26.09 349 PRO A O 1
ATOM 2718 N N . HIS A 1 350 ? 22.235 25.196 -31.933 1.00 26.67 350 HIS A N 1
ATOM 2719 C CA . HIS A 1 350 ? 22.461 25.170 -33.376 1.00 26.67 350 HIS A CA 1
ATOM 2720 C C . HIS A 1 350 ? 21.171 24.643 -34.042 1.00 26.67 350 HIS A C 1
ATOM 2722 O O . HIS A 1 350 ? 20.636 23.638 -33.567 1.00 26.67 350 HIS A O 1
ATOM 2728 N N . PRO A 1 351 ? 20.625 25.287 -35.093 1.00 27.72 351 PRO A N 1
ATOM 2729 C CA . PRO A 1 351 ? 19.392 24.822 -35.712 1.00 27.72 351 PRO A CA 1
ATOM 2730 C C . PRO A 1 351 ? 19.654 23.555 -36.536 1.00 27.72 351 PRO A C 1
ATOM 2732 O O . PRO A 1 351 ? 20.593 23.529 -37.330 1.00 27.72 351 PRO A O 1
ATOM 2735 N N . ALA A 1 352 ? 18.814 22.543 -36.293 1.00 33.88 352 ALA A N 1
ATOM 2736 C CA . ALA A 1 352 ? 18.531 21.345 -37.089 1.00 33.88 352 ALA A CA 1
ATOM 2737 C C . ALA A 1 352 ? 19.645 20.867 -38.042 1.00 33.88 352 ALA A C 1
ATOM 2739 O O . ALA A 1 352 ? 19.719 21.256 -39.206 1.00 33.88 352 ALA A O 1
ATOM 2740 N N . THR A 1 353 ? 20.487 19.959 -37.558 1.00 36.22 353 THR A N 1
ATOM 2741 C CA . THR A 1 353 ? 21.152 18.964 -38.407 1.00 36.22 353 THR A CA 1
ATOM 2742 C C . THR A 1 353 ? 20.206 17.767 -38.510 1.00 36.22 353 THR A C 1
ATOM 2744 O O . THR A 1 353 ? 20.066 17.014 -37.550 1.00 36.22 353 THR A O 1
ATOM 2747 N N . GLU A 1 354 ? 19.490 17.654 -39.632 1.00 48.06 354 GLU A N 1
ATOM 2748 C CA . GLU A 1 354 ? 18.503 16.599 -39.891 1.00 48.06 354 GLU A CA 1
ATOM 2749 C C . GLU A 1 354 ? 19.172 15.215 -39.894 1.00 48.06 354 GLU A C 1
ATOM 2751 O O . GLU A 1 354 ? 20.099 14.958 -40.665 1.00 48.06 354 GLU A O 1
ATOM 2756 N N . SER A 1 355 ? 18.736 14.348 -38.972 1.00 55.62 355 SER A N 1
ATOM 2757 C CA . SER A 1 355 ? 19.290 13.010 -38.747 1.00 55.62 355 SER A CA 1
ATOM 2758 C C . SER A 1 355 ? 18.427 11.936 -39.397 1.00 55.62 355 SER A C 1
ATOM 2760 O O . SER A 1 355 ? 17.203 12.011 -39.354 1.00 55.62 355 SER A O 1
ATOM 2762 N N . VAL A 1 356 ? 19.069 10.887 -39.914 1.00 63.94 356 VAL A N 1
ATOM 2763 C CA . VAL A 1 356 ? 18.402 9.656 -40.366 1.00 63.94 356 VAL A CA 1
ATOM 2764 C C . VAL A 1 356 ? 17.424 9.165 -39.277 1.00 63.94 356 VAL A C 1
ATOM 2766 O O . VAL A 1 356 ? 17.820 9.117 -38.108 1.00 63.94 356 VAL A O 1
ATOM 2769 N N . PRO A 1 357 ? 16.170 8.794 -39.610 1.00 74.69 357 PRO A N 1
ATOM 2770 C CA . PRO A 1 357 ? 15.212 8.299 -38.624 1.00 74.69 357 PRO A CA 1
ATOM 2771 C C . PRO A 1 357 ? 15.756 7.098 -37.839 1.00 74.69 357 PRO A C 1
ATOM 2773 O O . PRO A 1 357 ? 16.321 6.174 -38.421 1.00 74.69 357 PRO A O 1
ATOM 2776 N N . LEU A 1 358 ? 15.544 7.076 -36.518 1.00 83.12 358 LEU A N 1
ATOM 2777 C CA . LEU A 1 358 ? 16.051 6.011 -35.632 1.00 83.12 358 LEU A CA 1
ATOM 2778 C C . LEU A 1 358 ? 15.417 4.642 -35.892 1.00 83.12 358 LEU A C 1
ATOM 2780 O O . LEU A 1 358 ? 16.016 3.603 -35.608 1.00 83.12 358 LEU A O 1
ATOM 2784 N N . TYR A 1 359 ? 14.181 4.637 -36.383 1.00 88.56 359 TYR A N 1
ATOM 2785 C CA . TYR A 1 359 ? 13.342 3.456 -36.556 1.00 88.56 359 TYR A CA 1
ATOM 2786 C C . TYR A 1 359 ? 12.656 3.499 -37.925 1.00 88.56 359 TYR A C 1
ATOM 2788 O O . TYR A 1 359 ? 12.590 4.545 -38.568 1.00 88.56 359 TYR A O 1
ATOM 2796 N N . GLY A 1 360 ? 12.100 2.365 -38.351 1.00 83.94 360 GLY A N 1
ATOM 2797 C CA . GLY A 1 360 ? 11.362 2.259 -39.610 1.00 83.94 360 GLY A CA 1
ATOM 2798 C C . GLY A 1 360 ? 12.228 1.825 -40.792 1.00 83.94 360 GLY A C 1
ATOM 2799 O O . GLY A 1 360 ? 13.358 1.367 -40.633 1.00 83.94 360 GLY A O 1
ATOM 2800 N N . GLU A 1 361 ? 11.666 1.932 -41.995 1.00 80.25 361 GLU A N 1
ATOM 2801 C CA . GLU A 1 361 ? 12.214 1.289 -43.195 1.00 80.25 361 GLU A CA 1
ATOM 2802 C C . GLU A 1 361 ? 13.611 1.810 -43.574 1.00 80.25 361 GLU A C 1
ATOM 2804 O O . GLU A 1 361 ? 14.484 1.021 -43.932 1.00 80.25 361 GLU A O 1
ATOM 2809 N N . THR A 1 362 ? 13.862 3.114 -43.426 1.00 76.69 362 THR A N 1
ATOM 2810 C CA . THR A 1 362 ? 15.169 3.730 -43.713 1.00 76.69 362 THR A CA 1
ATOM 2811 C C . THR A 1 362 ? 16.267 3.205 -42.783 1.00 76.69 362 THR A C 1
ATOM 2813 O O . THR A 1 362 ? 17.336 2.820 -43.255 1.00 76.69 362 THR A O 1
ATOM 2816 N N . ALA A 1 363 ? 15.991 3.103 -41.477 1.00 82.75 363 ALA A N 1
ATOM 2817 C CA . ALA A 1 363 ? 16.921 2.520 -40.508 1.00 82.75 363 ALA A CA 1
ATOM 2818 C C . ALA A 1 363 ? 17.164 1.029 -40.786 1.00 82.75 363 ALA A C 1
ATOM 2820 O O . ALA A 1 363 ? 18.303 0.560 -40.739 1.00 82.75 363 ALA A O 1
ATOM 2821 N N . ALA A 1 364 ? 16.102 0.290 -41.128 1.00 84.56 364 ALA A N 1
ATOM 2822 C CA . ALA A 1 364 ? 16.192 -1.133 -41.425 1.00 84.56 364 ALA A CA 1
ATOM 2823 C C . ALA A 1 364 ? 17.104 -1.408 -42.631 1.00 84.56 364 ALA A C 1
ATOM 2825 O O . ALA A 1 364 ? 17.979 -2.270 -42.553 1.00 84.56 364 ALA A O 1
ATOM 2826 N N . ARG A 1 365 ? 16.968 -0.631 -43.715 1.00 79.94 365 ARG A N 1
ATOM 2827 C CA . ARG A 1 365 ? 17.816 -0.755 -44.917 1.00 79.94 365 ARG A CA 1
ATOM 2828 C C . ARG A 1 365 ? 19.308 -0.568 -44.619 1.00 79.94 365 ARG A C 1
ATOM 2830 O O . ARG A 1 365 ? 20.130 -1.240 -45.234 1.00 79.94 365 ARG A O 1
ATOM 2837 N N . LEU A 1 366 ? 19.659 0.304 -43.672 1.00 78.00 366 LEU A N 1
ATOM 2838 C CA . LEU A 1 366 ? 21.052 0.550 -43.278 1.00 78.00 366 LEU A CA 1
ATOM 2839 C C . LEU A 1 366 ? 21.600 -0.523 -42.321 1.00 78.00 366 LEU A C 1
ATOM 2841 O O . LEU A 1 366 ? 22.779 -0.867 -42.401 1.00 78.00 366 LEU A O 1
ATOM 2845 N N . LEU A 1 367 ? 20.758 -1.075 -41.440 1.00 83.94 367 LEU A N 1
ATOM 2846 C CA . LEU A 1 367 ? 21.170 -2.035 -40.408 1.00 83.94 367 LEU A CA 1
ATOM 2847 C C . LEU A 1 367 ? 21.149 -3.505 -40.865 1.00 83.94 367 LEU A C 1
ATOM 2849 O O . LEU A 1 367 ? 21.971 -4.285 -40.383 1.00 83.94 367 LEU A O 1
ATOM 2853 N N . ILE A 1 368 ? 20.262 -3.904 -41.792 1.00 84.25 368 ILE A N 1
ATOM 2854 C CA . ILE A 1 368 ? 20.140 -5.301 -42.268 1.00 84.25 368 ILE A CA 1
ATOM 2855 C C . ILE A 1 368 ? 21.493 -5.886 -42.717 1.00 84.25 368 ILE A C 1
ATOM 2857 O O . ILE A 1 368 ? 21.846 -6.964 -42.231 1.00 84.25 368 ILE A O 1
ATOM 2861 N N . PRO A 1 369 ? 22.297 -5.208 -43.560 1.00 76.50 369 PRO A N 1
ATOM 2862 C CA . PRO A 1 369 ? 23.562 -5.769 -44.043 1.00 76.50 369 PRO A CA 1
ATOM 2863 C C . PRO A 1 369 ? 24.639 -5.876 -42.954 1.00 76.50 369 PRO A C 1
ATOM 2865 O O . PRO A 1 369 ? 25.556 -6.686 -43.057 1.00 76.50 369 PRO A O 1
ATOM 2868 N N . LEU A 1 370 ? 24.522 -5.084 -41.882 1.00 77.25 370 LEU A N 1
ATOM 2869 C CA . LEU A 1 370 ? 25.448 -5.103 -40.747 1.00 77.25 370 LEU A CA 1
ATOM 2870 C C . LEU A 1 370 ? 25.048 -6.118 -39.671 1.00 77.25 370 LEU A C 1
ATOM 2872 O O . LEU A 1 370 ? 25.839 -6.385 -38.767 1.00 77.25 370 LEU A O 1
ATOM 2876 N N . ARG A 1 371 ? 23.856 -6.719 -39.766 1.00 80.56 371 ARG A N 1
ATOM 2877 C CA . ARG A 1 371 ? 23.293 -7.619 -38.750 1.00 80.56 371 ARG A CA 1
ATOM 2878 C C . ARG A 1 371 ? 24.248 -8.741 -38.345 1.00 80.56 371 ARG A C 1
ATOM 2880 O O . ARG A 1 371 ? 24.431 -8.977 -37.155 1.00 80.56 371 ARG A O 1
ATOM 2887 N N . GLU A 1 372 ? 24.870 -9.424 -39.305 1.00 78.06 372 GLU A N 1
ATOM 2888 C CA . GLU A 1 372 ? 25.796 -10.532 -39.017 1.00 78.06 372 GLU A CA 1
ATOM 2889 C C . GLU A 1 372 ? 27.117 -10.066 -38.400 1.00 78.06 372 GLU A C 1
ATOM 2891 O O . GLU A 1 372 ? 27.732 -10.785 -37.610 1.00 78.06 372 GLU A O 1
ATOM 2896 N N . VAL A 1 373 ? 27.579 -8.868 -38.763 1.00 77.00 373 VAL A N 1
ATOM 2897 C CA . VAL A 1 373 ? 28.781 -8.269 -38.178 1.00 77.00 373 VAL A CA 1
ATOM 2898 C C . VAL A 1 373 ? 28.488 -7.884 -36.729 1.00 77.00 373 VAL A C 1
ATOM 2900 O O . VAL A 1 373 ? 29.174 -8.364 -35.834 1.00 77.00 373 VAL A O 1
ATOM 2903 N N . LEU A 1 374 ? 27.405 -7.141 -36.486 1.00 76.69 374 LEU A N 1
ATOM 2904 C CA . LEU A 1 374 ? 26.957 -6.726 -35.151 1.00 76.69 374 LEU A CA 1
ATOM 2905 C C . LEU A 1 374 ? 26.672 -7.930 -34.235 1.00 76.69 374 LEU A C 1
ATOM 2907 O O . LEU A 1 374 ? 27.062 -7.935 -33.065 1.00 76.69 374 LEU A O 1
ATOM 2911 N N . ALA A 1 375 ? 26.054 -8.988 -34.769 1.00 76.44 375 ALA A N 1
ATOM 2912 C CA . ALA A 1 375 ? 25.803 -10.220 -34.027 1.00 76.44 375 ALA A CA 1
ATOM 2913 C C . ALA A 1 375 ? 27.105 -10.910 -33.585 1.00 76.44 375 ALA A C 1
ATOM 2915 O O . ALA A 1 375 ? 27.215 -11.303 -32.425 1.00 76.44 375 ALA A O 1
ATOM 2916 N N . ARG A 1 376 ? 28.113 -11.006 -34.466 1.00 77.38 376 ARG A N 1
ATOM 2917 C CA . ARG A 1 376 ? 29.430 -11.576 -34.121 1.00 77.38 376 ARG A CA 1
ATOM 2918 C C . ARG A 1 376 ? 30.188 -10.719 -33.109 1.00 77.38 376 ARG A C 1
ATOM 2920 O O . ARG A 1 376 ? 30.841 -11.254 -32.223 1.00 77.38 376 ARG A O 1
ATOM 2927 N N . SER A 1 377 ? 30.053 -9.399 -33.190 1.00 76.44 377 SER A N 1
ATOM 2928 C CA . SER A 1 377 ? 30.696 -8.465 -32.258 1.00 76.44 377 SER A CA 1
ATOM 2929 C C . SER A 1 377 ? 30.080 -8.466 -30.858 1.00 76.44 377 SER A C 1
ATOM 2931 O O . SER A 1 377 ? 30.700 -7.963 -29.925 1.00 76.44 377 SER A O 1
ATOM 2933 N N . THR A 1 378 ? 28.880 -9.031 -30.689 1.00 78.88 378 THR A N 1
ATOM 2934 C CA . THR A 1 378 ? 28.173 -9.065 -29.398 1.00 78.88 378 THR A CA 1
ATOM 2935 C C . THR A 1 378 ? 28.991 -9.797 -28.327 1.00 78.88 378 THR A C 1
ATOM 2937 O O . THR A 1 378 ? 29.098 -9.317 -27.203 1.00 78.88 378 THR A O 1
ATOM 2940 N N . GLU A 1 379 ? 29.621 -10.926 -28.666 1.00 78.50 379 GLU A N 1
ATOM 2941 C CA . GLU A 1 379 ? 30.425 -11.712 -27.714 1.00 78.50 379 GLU A CA 1
ATOM 2942 C C . GLU A 1 379 ? 31.690 -10.968 -27.263 1.00 78.50 379 GLU A C 1
ATOM 2944 O O . GLU A 1 379 ? 32.034 -10.971 -26.078 1.00 78.50 379 GLU A O 1
ATOM 2949 N N . ASP A 1 380 ? 32.357 -10.279 -28.191 1.00 75.62 380 ASP A N 1
ATOM 2950 C CA . ASP A 1 380 ? 33.531 -9.458 -27.887 1.00 75.62 380 ASP A CA 1
ATOM 2951 C C . ASP A 1 380 ? 33.162 -8.242 -27.023 1.00 75.62 380 ASP A C 1
ATOM 2953 O O . ASP A 1 380 ? 33.909 -7.874 -26.112 1.00 75.62 380 ASP A O 1
ATOM 2957 N N . LEU A 1 381 ? 31.988 -7.647 -27.261 1.00 74.31 381 LEU A N 1
ATOM 2958 C CA . LEU A 1 381 ? 31.444 -6.559 -26.448 1.00 74.31 381 LEU A CA 1
ATOM 2959 C C . LEU A 1 381 ? 31.116 -7.014 -25.023 1.00 74.31 381 LEU A C 1
ATOM 2961 O O . LEU A 1 381 ? 31.456 -6.307 -24.076 1.00 74.31 381 LEU A O 1
ATOM 2965 N N . ILE A 1 382 ? 30.513 -8.194 -24.854 1.00 77.25 382 ILE A N 1
ATOM 2966 C CA . ILE A 1 382 ? 30.219 -8.770 -23.531 1.00 77.25 382 ILE A CA 1
ATOM 2967 C C . ILE A 1 382 ? 31.511 -9.071 -22.774 1.00 77.25 382 ILE A C 1
ATOM 2969 O O . ILE A 1 382 ? 31.606 -8.779 -21.584 1.00 77.25 382 ILE A O 1
ATOM 2973 N N . ARG A 1 383 ? 32.536 -9.601 -23.454 1.00 77.12 383 ARG A N 1
ATOM 2974 C CA . ARG A 1 383 ? 33.847 -9.847 -22.838 1.00 77.12 383 ARG A CA 1
ATOM 2975 C C . ARG A 1 383 ? 34.499 -8.547 -22.370 1.00 77.12 383 ARG A C 1
ATOM 2977 O O . ARG A 1 383 ? 34.902 -8.453 -21.217 1.00 77.12 383 ARG A O 1
ATOM 2984 N N . ALA A 1 384 ? 34.536 -7.533 -23.235 1.00 72.06 384 ALA A N 1
ATOM 2985 C CA . ALA A 1 384 ? 35.068 -6.216 -22.888 1.00 72.06 384 ALA A CA 1
ATOM 2986 C C . ALA A 1 384 ? 34.283 -5.562 -21.740 1.00 72.06 384 ALA A C 1
ATOM 2988 O O . ALA A 1 384 ? 34.868 -4.915 -20.873 1.00 72.06 384 ALA A O 1
ATOM 2989 N N . PHE A 1 385 ? 32.963 -5.755 -21.716 1.00 72.88 385 PHE A N 1
ATOM 2990 C CA . PHE A 1 385 ? 32.112 -5.330 -20.617 1.00 72.88 385 PHE A CA 1
ATOM 2991 C C . PHE A 1 385 ? 32.492 -6.046 -19.320 1.00 72.88 385 PHE A C 1
ATOM 2993 O O . PHE A 1 385 ? 32.769 -5.357 -18.347 1.00 72.88 385 PHE A O 1
ATOM 3000 N N . ARG A 1 386 ? 32.602 -7.382 -19.313 1.00 70.12 386 ARG A N 1
ATOM 3001 C CA . ARG A 1 386 ? 33.005 -8.185 -18.145 1.00 70.12 386 ARG A CA 1
ATOM 3002 C C . ARG A 1 386 ? 34.336 -7.710 -17.558 1.00 70.12 386 ARG A C 1
ATOM 3004 O O . ARG A 1 386 ? 34.419 -7.472 -16.353 1.00 70.12 386 ARG A O 1
ATOM 3011 N N . ASP A 1 387 ? 35.338 -7.517 -18.413 1.00 72.56 387 ASP A N 1
ATOM 3012 C CA . ASP A 1 387 ? 36.654 -7.012 -18.012 1.00 72.56 387 ASP A CA 1
ATOM 3013 C C . ASP A 1 387 ? 36.542 -5.618 -17.377 1.00 72.56 387 ASP A C 1
ATOM 3015 O O . ASP A 1 387 ? 37.202 -5.323 -16.382 1.00 72.56 387 ASP A O 1
ATOM 3019 N N . HIS A 1 388 ? 35.654 -4.771 -17.903 1.00 69.25 388 HIS A N 1
ATOM 3020 C CA . HIS A 1 388 ? 35.392 -3.449 -17.350 1.00 69.25 388 HIS A CA 1
ATOM 3021 C C . HIS A 1 388 ? 34.653 -3.507 -16.002 1.00 69.25 388 HIS A C 1
ATOM 3023 O O . HIS A 1 388 ? 35.050 -2.802 -15.072 1.00 69.25 388 HIS A O 1
ATOM 3029 N N . ILE A 1 389 ? 33.629 -4.357 -15.834 1.00 65.75 389 ILE A N 1
ATOM 3030 C CA . ILE A 1 389 ? 32.914 -4.447 -14.546 1.00 65.75 389 ILE A CA 1
ATOM 3031 C C . ILE A 1 389 ? 33.814 -4.974 -13.434 1.00 65.75 389 ILE A C 1
ATOM 3033 O O . ILE A 1 389 ? 33.724 -4.497 -12.304 1.00 65.75 389 ILE A O 1
ATOM 3037 N N . ALA A 1 390 ? 34.711 -5.912 -13.751 1.00 65.56 390 ALA A N 1
ATOM 3038 C CA . ALA A 1 390 ? 35.676 -6.445 -12.794 1.00 65.56 390 ALA A CA 1
ATOM 3039 C C . ALA A 1 390 ? 36.574 -5.351 -12.183 1.00 65.56 390 ALA A C 1
ATOM 3041 O O . ALA A 1 390 ? 37.093 -5.521 -11.082 1.00 65.56 390 ALA A O 1
ATOM 3042 N N . THR A 1 391 ? 36.730 -4.210 -12.866 1.00 67.38 391 THR A N 1
ATOM 3043 C CA . THR A 1 391 ? 37.509 -3.060 -12.382 1.00 67.38 391 THR A CA 1
ATOM 3044 C C . THR A 1 391 ? 36.703 -2.040 -11.569 1.00 67.38 391 THR A C 1
ATOM 3046 O O . THR A 1 391 ? 37.302 -1.141 -10.980 1.00 67.38 391 THR A O 1
ATOM 3049 N N . ASN A 1 392 ? 35.370 -2.166 -11.485 1.00 64.19 392 ASN A N 1
ATOM 3050 C CA . ASN A 1 392 ? 34.514 -1.263 -10.712 1.00 64.19 392 ASN A CA 1
ATOM 3051 C C . ASN A 1 392 ? 34.199 -1.854 -9.318 1.00 64.19 392 ASN A C 1
ATOM 3053 O O . ASN A 1 392 ? 33.474 -2.849 -9.237 1.00 64.19 392 ASN A O 1
ATOM 3057 N N . PRO A 1 393 ? 34.663 -1.235 -8.213 1.00 59.66 393 PRO A N 1
ATOM 3058 C CA . PRO A 1 393 ? 34.518 -1.790 -6.865 1.00 59.66 393 PRO A CA 1
ATOM 3059 C C . PRO A 1 393 ? 33.070 -2.080 -6.438 1.00 59.66 393 PRO A C 1
ATOM 3061 O O . PRO A 1 393 ? 32.829 -3.079 -5.766 1.00 59.66 393 PRO A O 1
ATOM 3064 N N . GLY A 1 394 ? 32.104 -1.237 -6.827 1.00 59.84 394 GLY A N 1
ATOM 3065 C CA . GLY A 1 394 ? 30.700 -1.390 -6.417 1.00 59.84 394 GLY A CA 1
ATOM 3066 C C . GLY A 1 394 ? 29.965 -2.495 -7.178 1.00 59.84 394 GLY A C 1
ATOM 3067 O O . GLY A 1 394 ? 29.234 -3.285 -6.587 1.00 59.84 394 GLY A O 1
ATOM 3068 N N . ALA A 1 395 ? 30.204 -2.600 -8.486 1.00 61.62 395 ALA A N 1
ATOM 3069 C CA . ALA A 1 395 ? 29.601 -3.642 -9.314 1.00 61.62 395 ALA A CA 1
ATOM 3070 C C . ALA A 1 395 ? 30.255 -5.018 -9.077 1.00 61.62 395 ALA A C 1
ATOM 3072 O O . ALA A 1 395 ? 29.568 -6.041 -9.092 1.00 61.62 395 ALA A O 1
ATOM 3073 N N . ALA A 1 396 ? 31.556 -5.048 -8.768 1.00 64.06 396 ALA A N 1
ATOM 3074 C CA . ALA A 1 396 ? 32.269 -6.265 -8.386 1.00 64.06 396 ALA A CA 1
ATOM 3075 C C . ALA A 1 396 ? 31.728 -6.895 -7.086 1.00 64.06 396 ALA A C 1
ATOM 3077 O O . ALA A 1 396 ? 31.700 -8.120 -6.973 1.00 64.06 396 ALA A O 1
ATOM 3078 N N . GLU A 1 397 ? 31.250 -6.091 -6.125 1.00 65.31 397 GLU A N 1
ATOM 3079 C CA . GLU A 1 397 ? 30.678 -6.601 -4.869 1.00 65.31 397 GLU A CA 1
ATOM 3080 C C . GLU A 1 397 ? 29.378 -7.394 -5.089 1.00 65.31 397 GLU A C 1
ATOM 3082 O O . GLU A 1 397 ? 29.153 -8.417 -4.440 1.00 65.31 397 GLU A O 1
ATOM 3087 N N . ILE A 1 398 ? 28.524 -6.932 -6.007 1.00 61.41 398 ILE A N 1
ATOM 3088 C CA . ILE A 1 398 ? 27.247 -7.583 -6.335 1.00 61.41 398 ILE A CA 1
ATOM 3089 C C . ILE A 1 398 ? 27.503 -8.823 -7.192 1.00 61.41 398 ILE A C 1
ATOM 3091 O O . ILE A 1 398 ? 27.010 -9.903 -6.872 1.00 61.41 398 ILE A O 1
ATOM 3095 N N . LEU A 1 399 ? 28.331 -8.696 -8.234 1.00 66.12 399 LEU A N 1
ATOM 3096 C CA . LEU A 1 399 ? 28.652 -9.802 -9.141 1.00 66.12 399 LEU A CA 1
ATOM 3097 C C . LEU A 1 399 ? 29.409 -10.940 -8.448 1.00 66.12 399 LEU A C 1
ATOM 3099 O O . LEU A 1 399 ? 29.184 -12.102 -8.772 1.00 66.12 399 LEU A O 1
ATOM 3103 N N . GLY A 1 400 ? 30.252 -10.631 -7.458 1.00 66.31 400 GLY A N 1
ATOM 3104 C CA . GLY A 1 400 ? 30.963 -11.636 -6.663 1.00 66.31 400 GLY A CA 1
ATOM 3105 C C . GLY A 1 400 ? 30.063 -12.487 -5.758 1.00 66.31 400 GLY A C 1
ATOM 3106 O O . GLY A 1 400 ? 30.525 -13.492 -5.222 1.00 66.31 400 GLY A O 1
ATOM 3107 N N . LYS A 1 401 ? 28.792 -12.100 -5.580 1.00 67.88 401 LYS A N 1
ATOM 3108 C CA . LYS A 1 401 ? 27.797 -12.811 -4.758 1.00 67.88 401 LYS A CA 1
ATOM 3109 C C . LYS A 1 401 ? 26.780 -13.599 -5.593 1.00 67.88 401 LYS A C 1
ATOM 3111 O O . LYS A 1 401 ? 25.954 -14.302 -5.018 1.00 67.88 401 LYS A O 1
ATOM 3116 N N . LEU A 1 402 ? 26.840 -13.498 -6.921 1.00 71.31 402 LEU A N 1
ATOM 3117 C CA . LEU A 1 402 ? 25.973 -14.247 -7.829 1.00 71.31 402 LEU A CA 1
ATOM 3118 C C . LEU A 1 402 ? 26.465 -15.680 -8.020 1.00 71.31 402 LEU A C 1
ATOM 3120 O O . LEU A 1 402 ? 27.665 -15.962 -8.018 1.00 71.31 402 LEU A O 1
ATOM 3124 N N . THR A 1 403 ? 25.531 -16.595 -8.254 1.00 74.38 403 THR A N 1
ATOM 3125 C CA . THR A 1 403 ? 25.857 -17.951 -8.700 1.00 74.38 403 THR A CA 1
ATOM 3126 C C . THR A 1 403 ? 26.360 -17.951 -10.149 1.00 74.38 403 THR A C 1
ATOM 3128 O O . THR A 1 403 ? 26.106 -17.028 -10.925 1.00 74.38 403 THR A O 1
ATOM 3131 N N . ALA A 1 404 ? 27.043 -19.025 -10.560 1.00 76.12 404 ALA A N 1
ATOM 3132 C CA . ALA A 1 404 ? 27.498 -19.180 -11.945 1.00 76.12 404 ALA A CA 1
ATOM 3133 C C . ALA A 1 404 ? 26.336 -19.129 -12.959 1.00 76.12 404 ALA A C 1
ATOM 3135 O O . ALA A 1 404 ? 26.492 -18.588 -14.051 1.00 76.12 404 ALA A O 1
ATOM 3136 N N . VAL A 1 405 ? 25.165 -19.651 -12.576 1.00 74.50 405 VAL A N 1
ATOM 3137 C CA . VAL A 1 405 ? 23.950 -19.643 -13.403 1.00 74.50 405 VAL A CA 1
ATOM 3138 C C . VAL A 1 405 ? 23.396 -18.225 -13.556 1.00 74.50 405 VAL A C 1
ATOM 3140 O O . VAL A 1 405 ? 23.029 -17.822 -14.656 1.00 74.50 405 VAL A O 1
ATOM 3143 N N . GLU A 1 406 ? 23.361 -17.442 -12.478 1.00 73.19 406 GLU A N 1
ATOM 3144 C CA . GLU A 1 406 ? 22.879 -16.054 -12.513 1.00 73.19 406 GLU A CA 1
ATOM 3145 C C . GLU A 1 406 ? 23.822 -15.137 -13.282 1.00 73.19 406 GLU A C 1
ATOM 3147 O O . GLU A 1 406 ? 23.364 -14.301 -14.057 1.00 73.19 406 GLU A O 1
ATOM 3152 N N . SER A 1 407 ? 25.132 -15.330 -13.118 1.00 74.75 407 SER A N 1
ATOM 3153 C CA . SER A 1 407 ? 26.142 -14.598 -13.878 1.00 74.75 407 SER A CA 1
ATOM 3154 C C . SER A 1 407 ? 25.987 -14.847 -15.385 1.00 74.75 407 SER A C 1
ATOM 3156 O O . SER A 1 407 ? 25.877 -13.895 -16.156 1.00 74.75 407 SER A O 1
ATOM 3158 N N . ALA A 1 408 ? 25.833 -16.112 -15.800 1.00 77.56 408 ALA A N 1
ATOM 3159 C CA . ALA A 1 408 ? 25.548 -16.456 -17.195 1.00 77.56 408 ALA A CA 1
ATOM 3160 C C . ALA A 1 408 ? 24.231 -15.829 -17.693 1.00 77.56 408 ALA A C 1
ATOM 3162 O O . ALA A 1 408 ? 24.173 -15.283 -18.790 1.00 77.56 408 ALA A O 1
ATOM 3163 N N . ARG A 1 409 ? 23.185 -15.820 -16.858 1.00 78.94 409 ARG A N 1
ATOM 3164 C CA . ARG A 1 409 ? 21.889 -15.220 -17.207 1.00 78.94 409 ARG A CA 1
ATOM 3165 C C . ARG A 1 409 ? 21.967 -13.703 -17.405 1.00 78.94 409 ARG A C 1
ATOM 3167 O O . ARG A 1 409 ? 21.272 -13.170 -18.267 1.00 78.94 409 ARG A O 1
ATOM 3174 N N . ILE A 1 410 ? 22.784 -12.995 -16.624 1.00 74.06 410 ILE A N 1
ATOM 3175 C CA . ILE A 1 410 ? 23.031 -11.557 -16.824 1.00 74.06 410 ILE A CA 1
ATOM 3176 C C . ILE A 1 410 ? 23.721 -11.320 -18.167 1.00 74.06 410 ILE A C 1
ATOM 3178 O O . ILE A 1 410 ? 23.326 -10.417 -18.902 1.00 74.06 410 ILE A O 1
ATOM 3182 N N . GLU A 1 411 ? 24.708 -12.144 -18.513 1.00 76.00 411 GLU A N 1
ATOM 3183 C CA . GLU A 1 411 ? 25.410 -12.051 -19.796 1.00 76.00 411 GLU A CA 1
ATOM 3184 C C . GLU A 1 411 ? 24.479 -12.313 -20.980 1.00 76.00 411 GLU A C 1
ATOM 3186 O O . GLU A 1 411 ? 24.479 -11.537 -21.937 1.00 76.00 411 GLU A O 1
ATOM 3191 N N . ASP A 1 412 ? 23.623 -13.330 -20.883 1.00 81.19 412 ASP A N 1
ATOM 3192 C CA . ASP A 1 412 ? 22.602 -13.622 -21.892 1.00 81.19 412 ASP A CA 1
ATOM 3193 C C . ASP A 1 412 ? 21.614 -12.458 -22.055 1.00 81.19 412 ASP A C 1
ATOM 3195 O O . ASP A 1 412 ? 21.262 -12.086 -23.179 1.00 81.19 412 ASP A O 1
ATOM 3199 N N . ASN A 1 413 ? 21.193 -11.835 -20.949 1.00 82.12 413 ASN A N 1
ATOM 3200 C CA . ASN A 1 413 ? 20.295 -10.681 -20.978 1.00 82.12 413 ASN A CA 1
ATOM 3201 C C . ASN A 1 413 ? 20.953 -9.457 -21.628 1.00 82.12 413 ASN A C 1
ATOM 3203 O O . ASN A 1 413 ? 20.320 -8.775 -22.432 1.00 82.12 413 ASN A O 1
ATOM 3207 N N . LEU A 1 414 ? 22.225 -9.188 -21.326 1.00 78.06 414 LEU A N 1
ATOM 3208 C CA . LEU A 1 414 ? 22.984 -8.101 -21.952 1.00 78.06 414 LEU A CA 1
ATOM 3209 C C . LEU A 1 414 ? 23.198 -8.351 -23.447 1.00 78.06 414 LEU A C 1
ATOM 3211 O O . LEU A 1 414 ? 23.033 -7.432 -24.252 1.00 78.06 414 LEU A O 1
ATOM 3215 N N . ALA A 1 415 ? 23.496 -9.597 -23.829 1.00 82.31 415 ALA A N 1
ATOM 3216 C CA . ALA A 1 415 ? 23.579 -10.013 -25.225 1.00 82.31 415 ALA A CA 1
ATOM 3217 C C . ALA A 1 415 ? 22.258 -9.758 -25.956 1.00 82.31 415 ALA A C 1
ATOM 3219 O O . ALA A 1 415 ? 22.242 -9.209 -27.059 1.00 82.31 415 ALA A O 1
ATOM 3220 N N . ALA A 1 416 ? 21.144 -10.150 -25.337 1.00 86.38 416 ALA A N 1
ATOM 3221 C CA . ALA A 1 416 ? 19.811 -9.956 -25.886 1.00 86.38 416 ALA A CA 1
ATOM 3222 C C . ALA A 1 416 ? 19.467 -8.466 -26.028 1.00 86.38 416 ALA A C 1
ATOM 3224 O O . ALA A 1 416 ? 18.933 -8.069 -27.064 1.00 86.38 416 ALA A O 1
ATOM 3225 N N . HIS A 1 417 ? 19.825 -7.640 -25.039 1.00 86.69 417 HIS A N 1
ATOM 3226 C CA . HIS A 1 417 ? 19.595 -6.193 -25.070 1.00 86.69 417 HIS A CA 1
ATOM 3227 C C . HIS A 1 417 ? 20.363 -5.522 -26.210 1.00 86.69 417 HIS A C 1
ATOM 3229 O O . HIS A 1 417 ? 19.785 -4.784 -27.004 1.00 86.69 417 HIS A O 1
ATOM 3235 N N . PHE A 1 418 ? 21.646 -5.855 -26.371 1.00 83.62 418 PHE A N 1
ATOM 3236 C CA . PHE A 1 418 ? 22.454 -5.331 -27.472 1.00 83.62 418 PHE A CA 1
ATOM 3237 C C . PHE A 1 418 ? 21.923 -5.764 -28.848 1.00 83.62 418 PHE A C 1
ATOM 3239 O O . PHE A 1 418 ? 21.826 -4.947 -29.771 1.00 83.62 418 PHE A O 1
ATOM 3246 N N . ARG A 1 419 ? 21.531 -7.038 -28.989 1.00 87.00 419 ARG A N 1
ATOM 3247 C CA . ARG A 1 419 ? 20.917 -7.552 -30.224 1.00 87.00 419 ARG A CA 1
ATOM 3248 C C . ARG A 1 419 ? 19.611 -6.836 -30.547 1.00 87.00 419 ARG A C 1
ATOM 3250 O O . ARG A 1 419 ? 19.368 -6.566 -31.715 1.00 87.00 419 ARG A O 1
ATOM 3257 N N . MET A 1 420 ? 18.808 -6.510 -29.535 1.00 91.50 420 MET A N 1
ATOM 3258 C CA . MET A 1 420 ? 17.585 -5.728 -29.704 1.00 91.50 420 MET A CA 1
ATOM 3259 C C . MET A 1 420 ? 17.888 -4.302 -30.176 1.00 91.50 420 MET A C 1
ATOM 3261 O O . MET A 1 420 ? 17.277 -3.863 -31.142 1.00 91.50 420 MET A O 1
ATOM 3265 N N . ILE A 1 421 ? 18.821 -3.579 -29.545 1.00 89.38 421 ILE A N 1
ATOM 3266 C CA . ILE A 1 421 ? 19.177 -2.204 -29.958 1.00 89.38 421 ILE A CA 1
ATOM 3267 C C . ILE A 1 421 ? 19.669 -2.180 -31.415 1.00 89.38 421 ILE A C 1
ATOM 3269 O O . ILE A 1 421 ? 19.342 -1.272 -32.186 1.00 89.38 421 ILE A O 1
ATOM 3273 N N . SER A 1 422 ? 20.408 -3.221 -31.797 1.00 87.50 422 SER A N 1
ATOM 3274 C CA . SER A 1 422 ? 20.947 -3.419 -33.144 1.00 87.50 422 SER A CA 1
ATOM 3275 C C . SER A 1 422 ? 19.938 -4.004 -34.143 1.00 87.50 422 SER A C 1
ATOM 3277 O O . SER A 1 422 ? 20.279 -4.173 -35.313 1.00 87.50 422 SER A O 1
ATOM 3279 N N . ASP A 1 423 ? 18.720 -4.341 -33.708 1.00 89.56 423 ASP A N 1
ATOM 3280 C CA . ASP A 1 423 ? 17.711 -4.991 -34.544 1.00 89.56 423 ASP A CA 1
ATOM 3281 C C . ASP A 1 423 ? 17.191 -4.006 -35.612 1.00 89.56 423 ASP A C 1
ATOM 3283 O O . ASP A 1 423 ? 16.670 -2.936 -35.264 1.00 89.56 423 ASP A O 1
ATOM 3287 N N . PRO A 1 424 ? 17.305 -4.329 -36.915 1.00 88.62 424 PRO A N 1
ATOM 3288 C CA . PRO A 1 424 ? 16.784 -3.480 -37.982 1.00 88.62 424 PRO A CA 1
ATOM 3289 C C . PRO A 1 424 ? 15.276 -3.209 -37.869 1.00 88.62 424 PRO A C 1
ATOM 3291 O O . PRO A 1 424 ? 14.823 -2.136 -38.261 1.00 88.62 424 PRO A O 1
ATOM 3294 N N . GLU A 1 425 ? 14.510 -4.143 -37.300 1.00 89.94 425 GLU A N 1
ATOM 3295 C CA . GLU A 1 425 ? 13.047 -4.067 -37.169 1.00 89.94 425 GLU A CA 1
ATOM 3296 C C . GLU A 1 425 ? 12.588 -3.501 -35.813 1.00 89.94 425 GLU A C 1
ATOM 3298 O O . GLU A 1 425 ? 11.400 -3.544 -35.473 1.00 89.94 425 GLU A O 1
ATOM 3303 N N . LEU A 1 426 ? 13.514 -2.969 -35.007 1.00 93.88 426 LEU A N 1
ATOM 3304 C CA . LEU A 1 426 ? 13.176 -2.357 -33.727 1.00 93.88 426 LEU A CA 1
ATOM 3305 C C . LEU A 1 426 ? 12.211 -1.181 -33.930 1.00 93.88 426 LEU A C 1
ATOM 3307 O O . LEU A 1 426 ? 12.509 -0.227 -34.650 1.00 93.88 426 LEU A O 1
ATOM 3311 N N . SER A 1 427 ? 11.069 -1.229 -33.245 1.00 93.69 427 SER A N 1
ATOM 3312 C CA . SER A 1 427 ? 10.155 -0.094 -33.130 1.00 93.69 427 SER A CA 1
ATOM 3313 C C . SER A 1 427 ? 10.424 0.687 -31.848 1.00 93.69 427 SER A C 1
ATOM 3315 O O . SER A 1 427 ? 10.852 0.114 -30.843 1.00 93.69 427 SER A O 1
ATOM 3317 N N . GLU A 1 428 ? 10.106 1.983 -31.852 1.00 94.12 428 GLU A N 1
ATOM 3318 C CA . GLU A 1 428 ? 10.271 2.838 -30.672 1.00 94.12 428 GLU A CA 1
ATOM 3319 C C . GLU A 1 428 ? 9.523 2.287 -29.449 1.00 94.12 428 GLU A C 1
ATOM 3321 O O . GLU A 1 428 ? 10.078 2.236 -28.357 1.00 94.12 428 GLU A O 1
ATOM 3326 N N . LEU A 1 429 ? 8.286 1.808 -29.630 1.00 94.38 429 LEU A N 1
ATOM 3327 C CA . LEU A 1 429 ? 7.490 1.251 -28.535 1.00 94.38 429 LEU A CA 1
ATOM 3328 C C . LEU A 1 429 ? 8.154 0.013 -27.913 1.00 94.38 429 LEU A C 1
ATOM 3330 O O . LEU A 1 429 ? 8.215 -0.098 -26.690 1.00 94.38 429 LEU A O 1
ATOM 3334 N N . ARG A 1 430 ? 8.668 -0.912 -28.741 1.00 95.00 430 ARG A N 1
ATOM 3335 C CA . ARG A 1 430 ? 9.371 -2.111 -28.250 1.00 95.00 430 ARG A CA 1
ATOM 3336 C C . ARG A 1 430 ? 10.653 -1.732 -27.518 1.00 95.00 430 ARG A C 1
ATOM 3338 O O . ARG A 1 430 ? 10.933 -2.302 -26.468 1.00 95.00 430 ARG A O 1
ATOM 3345 N N . HIS A 1 431 ? 11.392 -0.766 -28.059 1.00 95.44 431 HIS A N 1
ATOM 3346 C CA . HIS A 1 431 ? 12.613 -0.256 -27.455 1.00 95.44 431 HIS A CA 1
ATOM 3347 C C . HIS A 1 431 ? 12.342 0.370 -26.085 1.00 95.44 431 HIS A C 1
ATOM 3349 O O . HIS A 1 431 ? 12.944 -0.039 -25.097 1.00 95.44 431 HIS A O 1
ATOM 3355 N N . ARG A 1 432 ? 11.370 1.287 -26.011 1.00 95.44 432 ARG A N 1
ATOM 3356 C CA . ARG A 1 432 ? 10.995 1.983 -24.780 1.00 95.44 432 ARG A CA 1
ATOM 3357 C C . ARG A 1 432 ? 10.570 1.018 -23.680 1.00 95.44 432 ARG A C 1
ATOM 3359 O O . ARG A 1 432 ? 11.120 1.083 -22.592 1.00 95.44 432 ARG A O 1
ATOM 3366 N N . VAL A 1 433 ? 9.656 0.087 -23.966 1.00 94.38 433 VAL A N 1
ATOM 3367 C CA . VAL A 1 433 ? 9.164 -0.877 -22.961 1.00 94.38 433 VAL A CA 1
ATOM 3368 C C . VAL A 1 433 ? 10.294 -1.759 -22.420 1.00 94.38 433 VAL A C 1
ATOM 3370 O O . VAL A 1 433 ? 10.351 -2.032 -21.221 1.00 94.38 433 VAL A O 1
ATOM 3373 N N . ALA A 1 434 ? 11.198 -2.220 -23.288 1.00 91.56 434 ALA A N 1
ATOM 3374 C CA . ALA A 1 434 ? 12.322 -3.047 -22.866 1.00 91.56 434 ALA A CA 1
ATOM 3375 C C . ALA A 1 434 ? 13.348 -2.251 -22.044 1.00 91.56 434 ALA A C 1
ATOM 3377 O O . ALA A 1 434 ? 13.786 -2.728 -20.996 1.00 91.56 434 ALA A O 1
ATOM 3378 N N . ALA A 1 435 ? 13.683 -1.037 -22.486 1.00 92.81 435 ALA A N 1
ATOM 3379 C CA . ALA A 1 435 ? 14.601 -0.143 -21.796 1.00 92.81 435 ALA A CA 1
ATOM 3380 C C . ALA A 1 435 ? 14.039 0.310 -20.440 1.00 92.81 435 ALA A C 1
ATOM 3382 O O . ALA A 1 435 ? 14.705 0.139 -19.430 1.00 92.81 435 ALA A O 1
ATOM 3383 N N . GLU A 1 436 ? 12.790 0.771 -20.352 1.00 94.81 436 GLU A N 1
ATOM 3384 C CA . GLU A 1 436 ? 12.157 1.129 -19.071 1.00 94.81 436 GLU A CA 1
ATOM 3385 C C . GLU A 1 436 ? 12.192 -0.043 -18.078 1.00 94.81 436 GLU A C 1
ATOM 3387 O O . GLU A 1 436 ? 12.600 0.122 -16.927 1.00 94.81 436 GLU A O 1
ATOM 3392 N N . ARG A 1 437 ? 11.866 -1.263 -18.535 1.00 91.62 437 ARG A N 1
ATOM 3393 C CA . ARG A 1 437 ? 11.944 -2.472 -17.703 1.00 91.62 437 ARG A CA 1
ATOM 3394 C C . ARG A 1 437 ? 13.369 -2.760 -17.228 1.00 91.62 437 ARG A C 1
ATOM 3396 O O . ARG A 1 437 ? 13.553 -3.099 -16.058 1.00 91.62 437 ARG A O 1
ATOM 3403 N N . ALA A 1 438 ? 14.362 -2.646 -18.110 1.00 89.19 438 ALA A N 1
ATOM 3404 C CA . ALA A 1 438 ? 15.768 -2.801 -17.744 1.00 89.19 438 ALA A CA 1
ATOM 3405 C C . ALA A 1 438 ? 16.184 -1.742 -16.713 1.00 89.19 438 ALA A C 1
ATOM 3407 O O . ALA A 1 438 ? 16.784 -2.088 -15.699 1.00 89.19 438 ALA A O 1
ATOM 3408 N N . GLY A 1 439 ? 15.770 -0.487 -16.908 1.00 90.50 439 GLY A N 1
ATOM 3409 C CA . GLY A 1 439 ? 15.991 0.619 -15.979 1.00 90.50 439 GLY A CA 1
ATOM 3410 C C . GLY A 1 439 ? 15.428 0.343 -14.583 1.00 90.50 439 GLY A C 1
ATOM 3411 O O . GLY A 1 439 ? 16.134 0.527 -13.593 1.00 90.50 439 GLY A O 1
ATOM 3412 N N . CYS A 1 440 ? 14.204 -0.187 -14.485 1.00 91.50 440 CYS A N 1
ATOM 3413 C CA . CYS A 1 440 ? 13.626 -0.600 -13.204 1.00 91.50 440 CYS A CA 1
ATOM 3414 C C . CYS A 1 440 ? 14.492 -1.657 -12.500 1.00 91.50 440 CYS A C 1
ATOM 3416 O O . CYS A 1 440 ? 14.851 -1.491 -11.334 1.00 91.50 440 CYS A O 1
ATOM 3418 N N . VAL A 1 441 ? 14.871 -2.725 -13.212 1.00 87.31 441 VAL A N 1
ATOM 3419 C CA . VAL A 1 441 ? 15.706 -3.804 -12.654 1.00 87.31 441 VAL A CA 1
ATOM 3420 C C . VAL A 1 441 ? 17.075 -3.272 -12.230 1.00 87.31 441 VAL A C 1
ATOM 3422 O O . VAL A 1 441 ? 17.519 -3.546 -11.118 1.00 87.31 441 VAL A O 1
ATOM 3425 N N . HIS A 1 442 ? 17.725 -2.466 -13.067 1.00 85.75 442 HIS A N 1
ATOM 3426 C CA . HIS A 1 442 ? 19.013 -1.843 -12.773 1.00 85.75 442 HIS A CA 1
ATOM 3427 C C . HIS A 1 442 ? 18.949 -0.951 -11.526 1.00 85.75 442 HIS A C 1
ATOM 3429 O O . HIS A 1 442 ? 19.811 -1.059 -10.651 1.00 85.75 442 HIS A O 1
ATOM 3435 N N . CYS A 1 443 ? 17.893 -0.147 -11.380 1.00 86.81 443 CYS A N 1
ATOM 3436 C CA . CYS A 1 443 ? 17.661 0.668 -10.189 1.00 86.81 443 CYS A CA 1
ATOM 3437 C C . CYS A 1 443 ? 17.511 -0.186 -8.918 1.00 86.81 443 CYS A C 1
ATOM 3439 O O . CYS A 1 443 ? 18.106 0.126 -7.884 1.00 86.81 443 CYS A O 1
ATOM 3441 N N . ILE A 1 444 ? 16.739 -1.277 -8.984 1.00 86.75 444 ILE A N 1
ATOM 3442 C CA . ILE A 1 444 ? 16.499 -2.189 -7.851 1.00 86.75 444 ILE A CA 1
ATOM 3443 C C . ILE A 1 444 ? 17.781 -2.921 -7.441 1.00 86.75 444 ILE A C 1
ATOM 3445 O O . ILE A 1 444 ? 18.045 -3.065 -6.246 1.00 86.75 444 ILE A O 1
ATOM 3449 N N . MET A 1 445 ? 18.582 -3.332 -8.425 1.00 80.25 445 MET A N 1
ATOM 3450 C CA . MET A 1 445 ? 19.880 -3.987 -8.248 1.00 80.25 445 MET A CA 1
ATOM 3451 C C . MET A 1 445 ? 20.986 -3.026 -7.783 1.00 80.25 445 MET A C 1
ATOM 3453 O O . MET A 1 445 ? 22.048 -3.479 -7.370 1.00 80.25 445 MET A O 1
ATOM 3457 N N . GLY A 1 446 ? 20.774 -1.706 -7.845 1.00 77.75 446 GLY A N 1
ATOM 3458 C CA . GLY A 1 446 ? 21.768 -0.711 -7.427 1.00 77.75 446 GLY A CA 1
ATOM 3459 C C . GLY A 1 446 ? 22.812 -0.356 -8.472 1.00 77.75 446 GLY A C 1
ATOM 3460 O O . GLY A 1 446 ? 23.887 0.127 -8.118 1.00 77.75 446 GLY A O 1
ATOM 3461 N N . VAL A 1 447 ? 22.515 -0.590 -9.746 1.00 78.81 447 VAL A N 1
ATOM 3462 C CA . VAL A 1 447 ? 23.368 -0.162 -10.851 1.00 78.81 447 VAL A CA 1
ATOM 3463 C C . VAL A 1 447 ? 23.312 1.364 -10.948 1.00 78.81 447 VAL A C 1
ATOM 3465 O O . VAL A 1 447 ? 22.232 1.952 -11.015 1.00 78.81 447 VAL A O 1
ATOM 3468 N N . ASP A 1 448 ? 24.471 2.018 -10.942 1.00 76.50 448 ASP A N 1
ATOM 3469 C CA . ASP A 1 448 ? 24.551 3.472 -11.083 1.00 76.50 448 ASP A CA 1
ATOM 3470 C C . ASP A 1 448 ? 24.200 3.914 -12.512 1.00 76.50 448 ASP A C 1
ATOM 3472 O O . ASP A 1 448 ? 24.634 3.312 -13.495 1.00 76.50 448 ASP A O 1
ATOM 3476 N N . GLN A 1 449 ? 23.434 4.995 -12.642 1.00 79.56 449 GLN A N 1
ATOM 3477 C CA . GLN A 1 449 ? 22.981 5.473 -13.948 1.00 79.56 449 GLN A CA 1
ATOM 3478 C C . GLN A 1 449 ? 24.130 6.076 -14.779 1.00 79.56 449 GLN A C 1
ATOM 3480 O O . GLN A 1 449 ? 24.149 5.951 -16.004 1.00 79.56 449 GLN A O 1
ATOM 3485 N N . GLY A 1 450 ? 25.129 6.680 -14.127 1.00 73.00 450 GLY A N 1
ATOM 3486 C CA . GLY A 1 450 ? 26.344 7.164 -14.784 1.00 73.00 450 GLY A CA 1
ATOM 3487 C C . GLY A 1 450 ? 27.206 6.027 -15.336 1.00 73.00 450 GLY A C 1
ATOM 3488 O O . GLY A 1 450 ? 27.908 6.203 -16.333 1.00 73.00 450 GLY A O 1
ATOM 3489 N N . TRP A 1 451 ? 27.112 4.833 -14.748 1.00 71.31 451 TRP A N 1
ATOM 3490 C CA . TRP A 1 451 ? 27.789 3.645 -15.256 1.00 71.31 451 TRP A CA 1
ATOM 3491 C C . TRP A 1 451 ? 27.232 3.174 -16.608 1.00 71.31 451 TRP A C 1
ATOM 3493 O O . TRP A 1 451 ? 28.021 2.822 -17.484 1.00 71.31 451 TRP A O 1
ATOM 3503 N N . LEU A 1 452 ? 25.914 3.260 -16.834 1.00 70.94 452 LEU A N 1
ATOM 3504 C CA . LEU A 1 452 ? 25.291 2.917 -18.125 1.00 70.94 452 LEU A CA 1
ATOM 3505 C C . LEU A 1 452 ? 25.862 3.752 -19.283 1.00 70.94 452 LEU A C 1
ATOM 3507 O O . LEU A 1 452 ? 26.190 3.220 -20.342 1.00 70.94 452 LEU A O 1
ATOM 3511 N N . ILE A 1 453 ? 26.075 5.050 -19.053 1.00 73.06 453 ILE A N 1
ATOM 3512 C CA . ILE A 1 453 ? 26.646 5.971 -20.049 1.00 73.06 453 ILE A CA 1
ATOM 3513 C C . ILE A 1 453 ? 28.078 5.558 -20.427 1.00 73.06 453 ILE A C 1
ATOM 3515 O O . ILE A 1 453 ? 28.463 5.602 -21.602 1.00 73.06 453 ILE A O 1
ATOM 3519 N N . ASN A 1 454 ? 28.871 5.116 -19.447 1.00 71.44 454 ASN A N 1
ATOM 3520 C CA . ASN A 1 454 ? 30.229 4.630 -19.689 1.00 71.44 454 ASN A CA 1
ATOM 3521 C C . ASN A 1 454 ? 30.223 3.323 -20.495 1.00 71.44 454 ASN A C 1
ATOM 3523 O O . ASN A 1 454 ? 31.021 3.170 -21.421 1.00 71.44 454 ASN A O 1
ATOM 3527 N N . VAL A 1 455 ? 29.293 2.409 -20.196 1.00 72.88 455 VAL A N 1
ATOM 3528 C CA . VAL A 1 455 ? 29.120 1.149 -20.938 1.00 72.88 455 VAL A CA 1
ATOM 3529 C C . VAL A 1 455 ? 28.748 1.423 -22.397 1.00 72.88 455 VAL A C 1
ATOM 3531 O O . VAL A 1 455 ? 29.367 0.861 -23.301 1.00 72.88 455 VAL A O 1
ATOM 3534 N N . TYR A 1 456 ? 27.821 2.347 -22.655 1.00 79.00 456 TYR A N 1
ATOM 3535 C CA . TYR A 1 456 ? 27.436 2.714 -24.024 1.00 79.00 456 TYR A CA 1
ATOM 3536 C C . TYR A 1 456 ? 28.571 3.392 -24.784 1.00 79.00 456 TYR A C 1
ATOM 3538 O O . TYR A 1 456 ? 28.781 3.103 -25.962 1.00 79.00 456 TYR A O 1
ATOM 3546 N N . SER A 1 457 ? 29.386 4.193 -24.098 1.00 73.00 457 SER A N 1
ATOM 3547 C CA . SER A 1 457 ? 30.591 4.789 -24.685 1.00 73.00 457 SER A CA 1
ATOM 3548 C C . SER A 1 457 ? 31.613 3.728 -25.122 1.00 73.00 457 SER A C 1
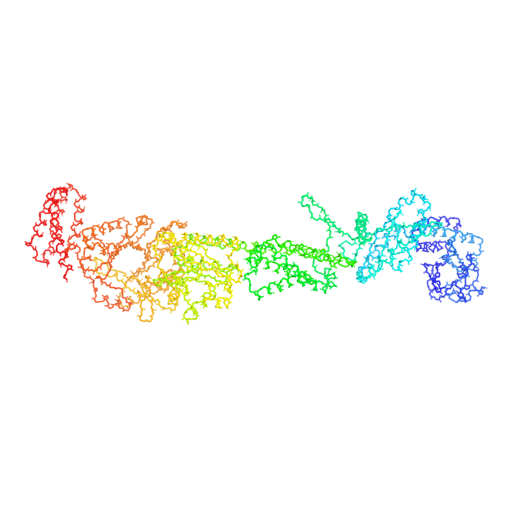ATOM 3550 O O . SER A 1 457 ? 32.215 3.855 -26.190 1.00 73.00 457 SER A O 1
ATOM 3552 N N . LEU A 1 458 ? 31.785 2.651 -24.343 1.00 73.69 458 LEU A N 1
ATOM 3553 C CA . LEU A 1 458 ? 32.650 1.520 -24.707 1.00 73.69 458 LEU A CA 1
ATOM 3554 C C . LEU A 1 458 ? 32.111 0.753 -25.918 1.00 73.69 458 LEU A C 1
ATOM 3556 O O . LEU A 1 458 ? 32.879 0.399 -26.817 1.00 73.69 458 LEU A O 1
ATOM 3560 N N . TRP A 1 459 ? 30.797 0.523 -25.961 1.00 76.12 459 TRP A N 1
ATOM 3561 C CA . TRP A 1 459 ? 30.146 -0.145 -27.087 1.00 76.12 459 TRP A CA 1
ATOM 3562 C C . TRP A 1 459 ? 30.300 0.660 -28.375 1.00 76.12 459 TRP A C 1
ATOM 3564 O O . TRP A 1 459 ? 30.725 0.116 -29.393 1.00 76.12 459 TRP A O 1
ATOM 3574 N N . LEU A 1 460 ? 30.070 1.971 -28.315 1.00 74.06 460 LEU A N 1
ATOM 3575 C CA . LEU A 1 460 ? 30.229 2.869 -29.456 1.00 74.06 460 LEU A CA 1
ATOM 3576 C C . LEU A 1 460 ? 31.672 2.953 -29.950 1.00 74.06 460 LEU A C 1
ATOM 3578 O O . LEU A 1 460 ? 31.911 2.903 -31.157 1.00 74.06 460 LEU A O 1
ATOM 3582 N N . ALA A 1 461 ? 32.649 3.024 -29.042 1.00 73.50 461 ALA A N 1
ATOM 3583 C CA . ALA A 1 461 ? 34.063 3.010 -29.412 1.00 73.50 461 ALA A CA 1
ATOM 3584 C C . ALA A 1 461 ? 34.448 1.722 -30.163 1.00 73.50 461 ALA A C 1
ATOM 3586 O O . ALA A 1 461 ? 35.198 1.766 -31.141 1.00 73.50 461 ALA A O 1
ATOM 3587 N N . ARG A 1 462 ? 33.902 0.572 -29.747 1.00 73.00 462 ARG A N 1
ATOM 3588 C CA . ARG A 1 462 ? 34.128 -0.710 -30.425 1.00 73.00 462 ARG A CA 1
ATOM 3589 C C . ARG A 1 462 ? 33.392 -0.821 -31.753 1.00 73.00 462 ARG A C 1
ATOM 3591 O O . ARG A 1 462 ? 34.013 -1.238 -32.723 1.00 73.00 462 ARG A O 1
ATOM 3598 N N . LEU A 1 463 ? 32.141 -0.375 -31.837 1.00 71.25 463 LEU A N 1
ATOM 3599 C CA . LEU A 1 463 ? 31.398 -0.316 -33.099 1.00 71.25 463 LEU A CA 1
ATOM 3600 C C . LEU A 1 463 ? 32.125 0.537 -34.148 1.00 71.25 463 LEU A C 1
ATOM 3602 O O . LEU A 1 463 ? 32.281 0.108 -35.290 1.00 71.25 463 LEU A O 1
ATOM 3606 N N . ARG A 1 464 ? 32.669 1.692 -33.745 1.00 71.19 464 ARG A N 1
ATOM 3607 C CA . ARG A 1 464 ? 33.493 2.545 -34.620 1.00 71.19 464 ARG A CA 1
ATOM 3608 C C . ARG A 1 464 ? 34.764 1.841 -35.098 1.00 71.19 464 ARG A C 1
ATOM 3610 O O . ARG A 1 464 ? 35.121 1.957 -36.264 1.00 71.19 464 ARG A O 1
ATOM 3617 N N . SER A 1 465 ? 35.422 1.069 -34.231 1.00 69.12 465 SER A N 1
ATOM 3618 C CA . SER A 1 465 ? 36.603 0.279 -34.608 1.00 69.12 465 SER A CA 1
ATOM 3619 C C . SER A 1 465 ? 36.295 -0.815 -35.635 1.00 69.12 465 SER A C 1
ATOM 3621 O O . SER A 1 465 ? 37.187 -1.185 -36.391 1.00 69.12 465 SER A O 1
ATOM 3623 N N . ILE A 1 466 ? 35.072 -1.347 -35.649 1.00 63.69 466 ILE A N 1
ATOM 3624 C CA . ILE A 1 466 ? 34.640 -2.405 -36.576 1.00 63.69 466 ILE A CA 1
ATOM 3625 C C . ILE A 1 466 ? 34.214 -1.808 -37.923 1.00 63.69 466 ILE A C 1
ATOM 3627 O O . ILE A 1 466 ? 34.412 -2.427 -38.962 1.00 63.69 466 ILE A O 1
ATOM 3631 N N . ALA A 1 467 ? 33.695 -0.580 -37.915 1.00 59.00 467 ALA A N 1
ATOM 3632 C CA . ALA A 1 467 ? 33.288 0.162 -39.106 1.00 59.00 467 ALA A CA 1
ATOM 3633 C C . ALA A 1 467 ? 34.438 0.875 -39.849 1.00 59.00 467 ALA A C 1
ATOM 3635 O O . ALA A 1 467 ? 34.250 1.321 -40.978 1.00 59.00 467 ALA A O 1
ATOM 3636 N N . GLY A 1 468 ? 35.628 0.982 -39.248 1.00 54.72 468 GLY A N 1
ATOM 3637 C CA . GLY A 1 468 ? 36.777 1.725 -39.786 1.00 54.72 468 GLY A CA 1
ATOM 3638 C C . GLY A 1 468 ? 37.422 1.170 -41.068 1.00 54.72 468 GLY A C 1
ATOM 3639 O O . GLY A 1 468 ? 38.483 1.653 -41.449 1.00 54.72 468 GLY A O 1
ATOM 3640 N N . SER A 1 469 ? 36.825 0.175 -41.736 1.00 50.62 469 SER A N 1
ATOM 3641 C CA . SER A 1 469 ? 37.360 -0.455 -42.954 1.00 50.62 469 SER A CA 1
ATOM 3642 C C . SER A 1 469 ? 36.734 0.034 -44.272 1.00 50.62 469 SER A C 1
ATOM 3644 O O . SER A 1 469 ? 36.793 -0.691 -45.257 1.00 50.62 469 SER A O 1
ATOM 3646 N N . GLY A 1 470 ? 36.154 1.240 -44.318 1.00 53.50 470 GLY A N 1
ATOM 3647 C CA . GLY A 1 470 ? 35.831 1.932 -45.581 1.00 53.50 470 GLY A CA 1
ATOM 3648 C C . GLY A 1 470 ? 34.393 1.818 -46.097 1.00 53.50 470 GLY A C 1
ATOM 3649 O O . GLY A 1 470 ? 34.017 2.598 -46.959 1.00 53.50 470 GLY A O 1
ATOM 3650 N N . VAL A 1 471 ? 33.548 0.971 -45.504 1.00 62.97 471 VAL A N 1
ATOM 3651 C CA . VAL A 1 471 ? 32.177 0.754 -45.999 1.00 62.97 471 VAL A CA 1
ATOM 3652 C C . VAL A 1 471 ? 31.302 1.995 -45.754 1.00 62.97 471 VAL A C 1
ATOM 3654 O O . VAL A 1 471 ? 30.988 2.333 -44.604 1.00 62.97 471 VAL A O 1
ATOM 3657 N N . LEU A 1 472 ? 30.856 2.659 -46.825 1.00 63.94 472 LEU A N 1
ATOM 3658 C CA . LEU A 1 472 ? 29.969 3.841 -46.794 1.00 63.94 472 LEU A CA 1
ATOM 3659 C C . LEU A 1 472 ? 28.698 3.589 -45.958 1.00 63.94 472 LEU A C 1
ATOM 3661 O O . LEU A 1 472 ? 28.253 4.432 -45.176 1.00 63.94 472 LEU A O 1
ATOM 3665 N N . ARG A 1 473 ? 28.145 2.376 -46.058 1.00 66.19 473 ARG A N 1
ATOM 3666 C CA . ARG A 1 473 ? 26.971 1.931 -45.293 1.00 66.19 473 ARG A CA 1
ATOM 3667 C C . ARG A 1 473 ? 27.215 1.893 -43.778 1.00 66.19 473 ARG A C 1
ATOM 3669 O O . ARG A 1 473 ? 26.311 2.213 -43.010 1.00 66.19 473 ARG A O 1
ATOM 3676 N N . ALA A 1 474 ? 28.426 1.547 -43.333 1.00 65.62 474 ALA A N 1
ATOM 3677 C CA . ALA A 1 474 ? 28.763 1.516 -41.910 1.00 65.62 474 ALA A CA 1
ATOM 3678 C C . ALA A 1 474 ? 28.811 2.929 -41.303 1.00 65.62 474 ALA A C 1
ATOM 3680 O O . ALA A 1 474 ? 28.349 3.124 -40.181 1.00 65.62 474 ALA A O 1
ATOM 3681 N N . HIS A 1 475 ? 29.270 3.925 -42.067 1.00 67.25 475 HIS A N 1
ATOM 3682 C CA . HIS A 1 475 ? 29.273 5.330 -41.642 1.00 67.25 475 HIS A CA 1
ATOM 3683 C C . HIS A 1 475 ? 27.854 5.881 -41.443 1.00 67.25 475 HIS A C 1
ATOM 3685 O O . HIS A 1 475 ? 27.602 6.583 -40.469 1.00 67.25 475 HIS A O 1
ATOM 3691 N N . LEU A 1 476 ? 26.907 5.497 -42.305 1.00 69.44 476 LEU A N 1
ATOM 3692 C CA . LEU A 1 476 ? 25.502 5.913 -42.208 1.00 69.44 476 LEU A CA 1
ATOM 3693 C C . LEU A 1 476 ? 24.713 5.189 -41.101 1.00 69.44 476 LEU A C 1
ATOM 3695 O O . LEU A 1 476 ? 23.749 5.739 -40.574 1.00 69.44 476 LEU A O 1
ATOM 3699 N N . ALA A 1 477 ? 25.111 3.971 -40.723 1.00 75.62 477 ALA A N 1
ATOM 3700 C CA . ALA A 1 477 ? 24.426 3.184 -39.695 1.00 75.62 477 ALA A CA 1
ATOM 3701 C C . ALA A 1 477 ? 24.868 3.509 -38.253 1.00 75.62 477 ALA A C 1
ATOM 3703 O O . ALA A 1 477 ? 24.079 3.358 -37.318 1.00 75.62 477 ALA A O 1
ATOM 3704 N N . LEU A 1 478 ? 26.113 3.960 -38.044 1.00 76.06 478 LEU A N 1
ATOM 3705 C CA . LEU A 1 478 ? 26.640 4.275 -36.706 1.00 76.06 478 LEU A CA 1
ATOM 3706 C C . LEU A 1 478 ? 25.850 5.371 -35.963 1.00 76.06 478 LEU A C 1
ATOM 3708 O O . LEU A 1 478 ? 25.581 5.162 -34.779 1.00 76.06 478 LEU A O 1
ATOM 3712 N N . PRO A 1 479 ? 25.440 6.494 -36.592 1.00 76.88 479 PRO A N 1
ATOM 3713 C CA . PRO A 1 479 ? 24.617 7.508 -35.932 1.00 76.88 479 PRO A CA 1
ATOM 3714 C C . PRO A 1 479 ? 23.275 6.964 -35.434 1.00 76.88 479 PRO A C 1
ATOM 3716 O O . PRO A 1 479 ? 22.841 7.335 -34.348 1.00 76.88 479 PRO A O 1
ATOM 3719 N N . ILE A 1 480 ? 22.652 6.031 -36.169 1.00 83.56 480 ILE A N 1
ATOM 3720 C CA . ILE A 1 480 ? 21.403 5.385 -35.737 1.00 83.56 480 ILE A CA 1
ATOM 3721 C C . ILE A 1 480 ? 21.635 4.600 -34.442 1.00 83.56 480 ILE A C 1
ATOM 3723 O O . ILE A 1 480 ? 20.847 4.713 -33.506 1.00 83.56 480 ILE A O 1
ATOM 3727 N N . LEU A 1 481 ? 22.718 3.821 -34.358 1.00 84.88 481 LEU A N 1
ATOM 3728 C CA . LEU A 1 481 ? 23.046 3.049 -33.153 1.00 84.88 481 LEU A CA 1
ATOM 3729 C C . LEU A 1 481 ? 23.437 3.954 -31.972 1.00 84.88 481 LEU A C 1
ATOM 3731 O O . LEU A 1 481 ? 23.026 3.684 -30.848 1.00 84.88 481 LEU A O 1
ATOM 3735 N N . ASP A 1 482 ? 24.176 5.039 -32.218 1.00 83.00 482 ASP A N 1
ATOM 3736 C CA . ASP A 1 482 ? 24.541 6.058 -31.218 1.00 83.00 482 ASP A CA 1
ATOM 3737 C C . ASP A 1 482 ? 23.308 6.741 -30.616 1.00 83.00 482 ASP A C 1
ATOM 3739 O O . ASP A 1 482 ? 23.138 6.803 -29.394 1.00 83.00 482 ASP A O 1
ATOM 3743 N N . GLN A 1 483 ? 22.390 7.177 -31.476 1.00 84.69 483 GLN A N 1
ATOM 3744 C CA . GLN A 1 483 ? 21.148 7.800 -31.045 1.00 84.69 483 GLN A CA 1
ATOM 3745 C C . GLN A 1 483 ? 20.188 6.791 -30.398 1.00 84.69 483 GLN A C 1
ATOM 3747 O O . GLN A 1 483 ? 19.528 7.142 -29.422 1.00 84.69 483 GLN A O 1
ATOM 3752 N N . ARG A 1 484 ? 20.137 5.528 -30.854 1.00 90.56 484 ARG A N 1
ATOM 3753 C CA . ARG A 1 484 ? 19.383 4.468 -30.160 1.00 90.56 484 ARG A CA 1
ATOM 3754 C C . ARG A 1 484 ? 19.955 4.182 -28.772 1.00 90.56 484 ARG A C 1
ATOM 3756 O O . ARG A 1 484 ? 19.179 4.090 -27.837 1.00 90.56 484 ARG A O 1
ATOM 3763 N N . LEU A 1 485 ? 21.274 4.100 -28.596 1.00 87.31 485 LEU A N 1
ATOM 3764 C CA . LEU A 1 485 ? 21.882 3.930 -27.266 1.00 87.31 485 LEU A CA 1
ATOM 3765 C C . LEU A 1 485 ? 21.615 5.135 -26.353 1.00 87.31 485 LEU A C 1
ATOM 3767 O O . LEU A 1 485 ? 21.385 4.970 -25.157 1.00 87.31 485 LEU A O 1
ATOM 3771 N N . THR A 1 486 ? 21.599 6.345 -26.918 1.00 86.00 486 THR A N 1
ATOM 3772 C CA . THR A 1 486 ? 21.216 7.559 -26.183 1.00 86.00 486 THR A CA 1
ATOM 3773 C C . THR A 1 486 ? 19.753 7.492 -25.736 1.00 86.00 486 THR A C 1
ATOM 3775 O O . THR A 1 486 ? 19.470 7.679 -24.555 1.00 86.00 486 THR A O 1
ATOM 3778 N N . ALA A 1 487 ? 18.837 7.144 -26.646 1.00 89.19 487 ALA A N 1
ATOM 3779 C CA . ALA A 1 487 ? 17.422 6.956 -26.332 1.00 89.19 487 ALA A CA 1
ATOM 3780 C C . ALA A 1 487 ? 17.202 5.824 -25.313 1.00 89.19 487 ALA A C 1
ATOM 3782 O O . ALA A 1 487 ? 16.376 5.957 -24.416 1.00 89.19 487 ALA A O 1
ATOM 3783 N N . ASP A 1 488 ? 17.968 4.733 -25.397 1.00 92.00 488 ASP A N 1
ATOM 3784 C CA . ASP A 1 488 ? 17.917 3.636 -24.429 1.00 92.00 488 ASP A CA 1
ATOM 3785 C C . ASP A 1 488 ? 18.282 4.119 -23.017 1.00 92.00 488 ASP A C 1
ATOM 3787 O O . ASP A 1 488 ? 17.579 3.807 -22.058 1.00 92.00 488 ASP A O 1
ATOM 3791 N N . ALA A 1 489 ? 19.328 4.945 -22.881 1.00 88.06 489 ALA A N 1
ATOM 3792 C CA . ALA A 1 489 ? 19.705 5.538 -21.598 1.00 88.06 489 ALA A CA 1
ATOM 3793 C C . ALA A 1 489 ? 18.607 6.461 -21.034 1.00 88.06 489 ALA A C 1
ATOM 3795 O O . ALA A 1 489 ? 18.359 6.451 -19.826 1.00 88.06 489 ALA A O 1
ATOM 3796 N N . GLU A 1 490 ? 17.933 7.235 -21.892 1.00 90.12 490 GLU A N 1
ATOM 3797 C CA . GLU A 1 490 ? 16.793 8.080 -21.509 1.00 90.12 490 GLU A CA 1
ATOM 3798 C C . GLU A 1 490 ? 15.578 7.245 -21.073 1.00 90.12 490 GLU A C 1
ATOM 3800 O O . GLU A 1 490 ? 14.980 7.513 -20.031 1.00 90.12 490 GLU A O 1
ATOM 3805 N N . PHE A 1 491 ? 15.233 6.190 -21.812 1.00 93.94 491 PHE A N 1
ATOM 3806 C CA . PHE A 1 491 ? 14.137 5.289 -21.447 1.00 93.94 491 PHE A CA 1
ATOM 3807 C C . PHE A 1 491 ? 14.448 4.495 -20.171 1.00 93.94 491 PHE A C 1
ATOM 3809 O O . PHE A 1 491 ? 13.584 4.344 -19.308 1.00 93.94 491 PHE A O 1
ATOM 3816 N N . GLN A 1 492 ? 15.694 4.057 -19.972 1.00 93.31 492 GLN A N 1
ATOM 3817 C CA . GLN A 1 492 ? 16.115 3.472 -18.698 1.00 93.31 492 GLN A CA 1
ATOM 3818 C C . GLN A 1 492 ? 15.999 4.478 -17.548 1.00 93.31 492 GLN A C 1
ATOM 3820 O O . GLN A 1 492 ? 15.532 4.103 -16.475 1.00 93.31 492 GLN A O 1
ATOM 3825 N N . ALA A 1 493 ? 16.349 5.754 -17.762 1.00 90.50 493 ALA A N 1
ATOM 3826 C CA . ALA A 1 493 ? 16.165 6.811 -16.763 1.00 90.50 493 ALA A CA 1
ATOM 3827 C C . ALA A 1 493 ? 14.707 6.915 -16.292 1.00 90.50 493 ALA A C 1
ATOM 3829 O O . ALA A 1 493 ? 14.455 7.041 -15.092 1.00 90.50 493 ALA A O 1
ATOM 3830 N N . ALA A 1 494 ? 13.751 6.806 -17.219 1.00 93.19 494 ALA A N 1
ATOM 3831 C CA . ALA A 1 494 ? 12.329 6.784 -16.887 1.00 93.19 494 ALA A CA 1
ATOM 3832 C C . ALA A 1 494 ? 11.963 5.578 -15.999 1.00 93.19 494 ALA A C 1
ATOM 3834 O O . ALA A 1 494 ? 11.207 5.736 -15.039 1.00 93.19 494 ALA A O 1
ATOM 3835 N N . GLY A 1 495 ? 12.561 4.404 -16.236 1.00 94.12 495 GLY A N 1
ATOM 3836 C CA . GLY A 1 495 ? 12.428 3.235 -15.357 1.00 94.12 495 GLY A CA 1
ATOM 3837 C C . GLY A 1 495 ? 12.972 3.468 -13.937 1.00 94.12 495 GLY A C 1
ATOM 3838 O O . GLY A 1 495 ? 12.324 3.119 -12.950 1.00 94.12 495 GLY A O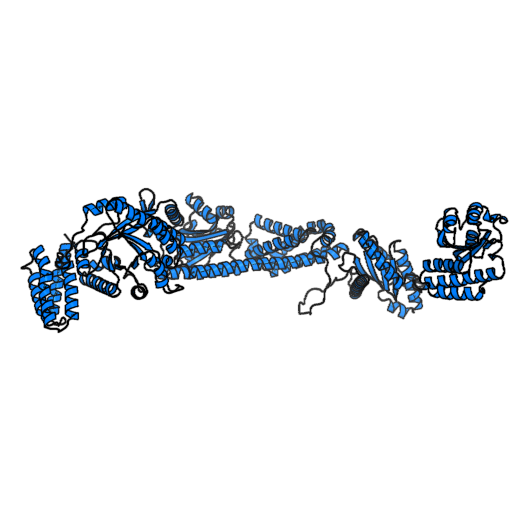 1
ATOM 3839 N N . TYR A 1 496 ? 14.125 4.133 -13.797 1.00 92.75 496 TYR A N 1
ATOM 3840 C CA . TYR A 1 496 ? 14.650 4.536 -12.480 1.00 92.75 496 TYR A CA 1
ATOM 3841 C C . TYR A 1 496 ? 13.679 5.474 -11.754 1.00 92.75 496 TYR A C 1
ATOM 3843 O O . TYR A 1 496 ? 13.410 5.303 -10.562 1.00 92.75 496 TYR A O 1
ATOM 3851 N N . GLU A 1 497 ? 13.135 6.457 -12.473 1.00 94.19 497 GLU A N 1
ATOM 3852 C CA . GLU A 1 497 ? 12.170 7.399 -11.917 1.00 94.19 497 GLU A CA 1
ATOM 3853 C C . GLU A 1 497 ? 10.866 6.696 -11.510 1.00 94.19 497 GLU A C 1
ATOM 3855 O O . GLU A 1 497 ? 10.300 7.008 -10.462 1.00 94.19 497 GLU A O 1
ATOM 3860 N N . GLN A 1 498 ? 10.419 5.697 -12.276 1.00 95.25 498 GLN A N 1
ATOM 3861 C CA . GLN A 1 498 ? 9.261 4.871 -11.937 1.00 95.25 498 GLN A CA 1
ATOM 3862 C C . GLN A 1 498 ? 9.460 4.128 -10.611 1.00 95.25 498 GLN A C 1
ATOM 3864 O O . GLN A 1 498 ? 8.575 4.172 -9.754 1.00 95.25 498 GLN A O 1
ATOM 3869 N N . VAL A 1 499 ? 10.618 3.492 -10.408 1.00 93.81 499 VAL A N 1
ATOM 3870 C CA . VAL A 1 499 ? 10.942 2.817 -9.139 1.00 93.81 499 VAL A CA 1
ATOM 3871 C C . VAL A 1 499 ? 10.977 3.821 -7.983 1.00 93.81 499 VAL A C 1
ATOM 3873 O O . VAL A 1 499 ? 10.414 3.559 -6.920 1.00 93.81 499 VAL A O 1
ATOM 3876 N N . ALA A 1 500 ? 11.585 4.994 -8.182 1.00 92.31 500 ALA A N 1
ATOM 3877 C CA . ALA A 1 500 ? 11.619 6.042 -7.163 1.00 92.31 500 ALA A CA 1
ATOM 3878 C C . ALA A 1 500 ? 10.209 6.542 -6.792 1.00 92.31 500 ALA A C 1
ATOM 3880 O O . ALA A 1 500 ? 9.893 6.662 -5.608 1.00 92.31 500 ALA A O 1
ATOM 3881 N N . ARG A 1 501 ? 9.342 6.773 -7.787 1.00 95.94 501 ARG A N 1
ATOM 3882 C CA . ARG A 1 501 ? 7.942 7.175 -7.576 1.00 95.94 501 ARG A CA 1
ATOM 3883 C C . ARG A 1 501 ? 7.143 6.100 -6.840 1.00 95.94 501 ARG A C 1
ATOM 3885 O O . ARG A 1 501 ? 6.416 6.441 -5.913 1.00 95.94 501 ARG A O 1
ATOM 3892 N N . ALA A 1 502 ? 7.295 4.827 -7.209 1.00 95.62 502 ALA A N 1
ATOM 3893 C CA . ALA A 1 502 ? 6.612 3.719 -6.536 1.00 95.62 502 ALA A CA 1
ATOM 3894 C C . ALA A 1 502 ? 6.996 3.638 -5.048 1.00 95.62 502 ALA A C 1
ATOM 3896 O O . ALA A 1 502 ? 6.125 3.536 -4.185 1.00 95.62 502 ALA A O 1
ATOM 3897 N N . ARG A 1 503 ? 8.290 3.782 -4.726 1.00 95.12 503 ARG A N 1
ATOM 3898 C CA . ARG A 1 503 ? 8.762 3.843 -3.332 1.00 95.12 503 ARG A CA 1
ATOM 3899 C C . ARG A 1 503 ? 8.137 5.011 -2.571 1.00 95.12 503 ARG A C 1
ATOM 3901 O O . ARG A 1 503 ? 7.689 4.824 -1.446 1.00 95.12 503 ARG A O 1
ATOM 3908 N N . GLU A 1 504 ? 8.067 6.197 -3.172 1.00 95.81 504 GLU A N 1
ATOM 3909 C CA . GLU A 1 504 ? 7.475 7.376 -2.524 1.00 95.81 504 GLU A CA 1
ATOM 3910 C C . GLU A 1 504 ? 5.959 7.239 -2.294 1.00 95.81 504 GLU A C 1
ATOM 3912 O O . GLU A 1 504 ? 5.445 7.654 -1.253 1.00 95.81 504 GLU A O 1
ATOM 3917 N N . GLN A 1 505 ? 5.241 6.596 -3.219 1.00 96.50 505 GLN A N 1
ATOM 3918 C CA . GLN A 1 505 ? 3.824 6.264 -3.040 1.00 96.50 505 GLN A CA 1
ATOM 3919 C C . GLN A 1 505 ? 3.615 5.339 -1.838 1.00 96.50 505 GLN A C 1
ATOM 3921 O O . GLN A 1 505 ? 2.750 5.602 -1.000 1.00 96.50 505 GLN A O 1
ATOM 3926 N N . VAL A 1 506 ? 4.445 4.300 -1.708 1.00 96.81 506 VAL A N 1
ATOM 3927 C CA . VAL A 1 506 ? 4.391 3.394 -0.554 1.00 96.81 506 VAL A CA 1
ATOM 3928 C C . VAL A 1 506 ? 4.734 4.122 0.741 1.00 96.81 506 VAL A C 1
ATOM 3930 O O . VAL A 1 506 ? 4.024 3.938 1.724 1.00 96.81 506 VAL A O 1
ATOM 3933 N N . ARG A 1 507 ? 5.735 5.012 0.752 1.00 96.31 507 ARG A N 1
ATOM 3934 C CA . ARG A 1 507 ? 6.045 5.851 1.927 1.00 96.31 507 ARG A CA 1
ATOM 3935 C C . ARG A 1 507 ? 4.843 6.680 2.371 1.00 96.31 507 ARG A C 1
ATOM 3937 O O . ARG A 1 507 ? 4.424 6.584 3.517 1.00 96.31 507 ARG A O 1
ATOM 3944 N N . THR A 1 508 ? 4.219 7.394 1.436 1.00 96.62 508 THR A N 1
ATOM 3945 C CA . THR A 1 508 ? 3.021 8.207 1.709 1.00 96.62 508 THR A CA 1
ATOM 3946 C C . THR A 1 508 ? 1.878 7.361 2.281 1.00 96.62 508 THR A C 1
ATOM 3948 O O . THR A 1 508 ? 1.172 7.773 3.206 1.00 96.62 508 THR A O 1
ATOM 3951 N N . ARG A 1 509 ? 1.689 6.149 1.747 1.00 97.00 509 ARG A N 1
ATOM 3952 C CA . ARG A 1 509 ? 0.669 5.217 2.230 1.00 97.00 509 ARG A CA 1
ATOM 3953 C C . ARG A 1 509 ? 0.983 4.692 3.631 1.00 97.00 509 ARG A C 1
ATOM 3955 O O . ARG A 1 509 ? 0.074 4.621 4.451 1.00 97.00 509 ARG A O 1
ATOM 3962 N N . ILE A 1 510 ? 2.242 4.369 3.920 1.00 97.69 510 ILE A N 1
ATOM 3963 C CA . ILE A 1 510 ? 2.693 3.932 5.249 1.00 97.69 510 ILE A CA 1
ATOM 3964 C C . ILE A 1 510 ? 2.543 5.056 6.277 1.00 97.69 510 ILE A C 1
ATOM 3966 O O . ILE A 1 510 ? 2.045 4.800 7.371 1.00 97.69 510 ILE A O 1
ATOM 3970 N N . ASP A 1 511 ? 2.887 6.295 5.918 1.00 96.31 511 ASP A N 1
ATOM 3971 C CA . ASP A 1 511 ? 2.635 7.468 6.759 1.00 96.31 511 ASP A CA 1
ATOM 3972 C C . ASP A 1 511 ? 1.144 7.593 7.073 1.00 96.31 511 ASP A C 1
ATOM 3974 O O . ASP A 1 511 ? 0.759 7.680 8.238 1.00 96.31 511 ASP A O 1
ATOM 3978 N N . THR A 1 512 ? 0.294 7.519 6.046 1.00 94.50 512 THR A N 1
ATOM 3979 C CA . THR A 1 512 ? -1.162 7.563 6.229 1.00 94.50 512 THR A CA 1
ATOM 3980 C C . THR A 1 512 ? -1.617 6.470 7.193 1.00 94.50 512 THR A C 1
ATOM 3982 O O . THR A 1 512 ? -2.252 6.783 8.192 1.00 94.50 512 THR A O 1
ATOM 3985 N N . LEU A 1 513 ? -1.222 5.214 6.963 1.00 95.00 513 LEU A N 1
ATOM 3986 C CA . LEU A 1 513 ? -1.582 4.082 7.819 1.00 95.00 513 LEU A CA 1
ATOM 3987 C C . LEU A 1 513 ? -1.142 4.282 9.273 1.00 95.00 513 LEU A C 1
ATOM 3989 O O . LEU A 1 513 ? -1.948 4.067 10.175 1.00 95.00 513 LEU A O 1
ATOM 3993 N N . ALA A 1 514 ? 0.094 4.714 9.524 1.00 93.56 514 ALA A N 1
ATOM 3994 C CA . ALA A 1 514 ? 0.589 4.932 10.884 1.00 93.56 514 ALA A CA 1
ATOM 3995 C C . ALA A 1 514 ? -0.208 6.014 11.633 1.00 93.56 514 ALA A C 1
ATOM 3997 O O . ALA A 1 514 ? -0.481 5.884 12.834 1.00 93.56 514 ALA A O 1
ATOM 3998 N N . TRP A 1 515 ? -0.634 7.061 10.921 1.00 88.94 515 TRP A N 1
ATOM 3999 C CA . TRP A 1 515 ? -1.415 8.147 11.505 1.00 88.94 515 TRP A CA 1
ATOM 4000 C C . TRP A 1 515 ? -2.901 7.819 11.644 1.00 88.94 515 TRP A C 1
ATOM 4002 O O . TRP A 1 515 ? -3.498 8.198 12.651 1.00 88.94 515 TRP A O 1
ATOM 4012 N N . THR A 1 516 ? -3.511 7.131 10.680 1.00 85.94 516 THR A N 1
ATOM 4013 C CA . THR A 1 516 ? -4.968 6.932 10.635 1.00 85.94 516 THR A CA 1
ATOM 4014 C C . THR A 1 516 ? -5.436 5.623 11.254 1.00 85.94 516 THR A C 1
ATOM 4016 O O . THR A 1 516 ? -6.588 5.557 11.660 1.00 85.94 516 THR A O 1
ATOM 4019 N N . SER A 1 517 ? -4.594 4.588 11.334 1.00 88.62 517 SER A N 1
ATOM 4020 C CA . SER A 1 517 ? -5.023 3.274 11.842 1.00 88.62 517 SER A CA 1
ATOM 4021 C C . SER A 1 517 ? -5.237 3.315 13.348 1.00 88.62 517 SER A C 1
ATOM 4023 O O . SER A 1 517 ? -4.296 3.532 14.100 1.00 88.62 517 SER A O 1
ATOM 4025 N N . GLU A 1 518 ? -6.453 3.083 13.818 1.00 81.94 518 GLU A N 1
ATOM 4026 C CA . GLU A 1 518 ? -6.755 3.071 15.258 1.00 81.94 518 GLU A CA 1
ATOM 4027 C C . GLU A 1 518 ? -6.458 1.706 15.896 1.00 81.94 518 GLU A C 1
ATOM 4029 O O . GLU A 1 518 ? -6.272 1.602 17.105 1.00 81.94 518 GLU A O 1
ATOM 4034 N N . ARG A 1 519 ? -6.325 0.656 15.074 1.00 85.19 519 ARG A N 1
ATOM 4035 C CA . ARG A 1 519 ? -6.018 -0.707 15.519 1.00 85.19 519 ARG A CA 1
ATOM 4036 C C . ARG A 1 519 ? -4.705 -1.204 14.948 1.00 85.19 519 ARG A C 1
ATOM 4038 O O . ARG A 1 519 ? -4.350 -0.946 13.798 1.00 85.19 519 ARG A O 1
ATOM 4045 N N . TYR A 1 520 ? -4.030 -2.022 15.748 1.00 90.69 520 TYR A N 1
ATOM 4046 C CA . TYR A 1 520 ? -2.787 -2.680 15.361 1.00 90.69 520 TYR A CA 1
ATOM 4047 C C . TYR A 1 520 ? -2.974 -3.590 14.141 1.00 90.69 520 TYR A C 1
ATOM 4049 O O . TYR A 1 520 ? -2.166 -3.548 13.221 1.00 90.69 520 TYR A O 1
ATOM 4057 N N . ALA A 1 521 ? -4.076 -4.348 14.106 1.00 89.88 521 ALA A N 1
ATOM 4058 C CA . ALA A 1 521 ? -4.456 -5.219 12.996 1.00 89.88 521 ALA A CA 1
ATOM 4059 C C . ALA A 1 521 ? -4.500 -4.484 11.644 1.00 89.88 521 ALA A C 1
ATOM 4061 O O . ALA A 1 521 ? -3.913 -4.966 10.675 1.00 89.88 521 ALA A O 1
ATOM 4062 N N . ASP A 1 522 ? -5.148 -3.315 11.601 1.00 91.62 522 ASP A N 1
ATOM 4063 C CA . ASP A 1 522 ? -5.269 -2.494 10.391 1.00 91.62 522 ASP A CA 1
ATOM 4064 C C . ASP A 1 522 ? -3.895 -1.973 9.936 1.00 91.62 522 ASP A C 1
ATOM 4066 O O . ASP A 1 522 ? -3.566 -2.025 8.748 1.00 91.62 522 ASP A O 1
ATOM 4070 N N . LEU A 1 523 ? -3.060 -1.535 10.889 1.00 95.06 523 LEU A N 1
ATOM 4071 C CA . LEU A 1 523 ? -1.715 -1.033 10.612 1.00 95.06 523 LEU A CA 1
ATOM 4072 C C . LEU A 1 523 ? -0.826 -2.114 9.987 1.00 95.06 523 LEU A C 1
ATOM 4074 O O . LEU A 1 523 ? -0.204 -1.869 8.953 1.00 95.06 523 LEU A O 1
ATOM 4078 N N . ILE A 1 524 ? -0.752 -3.299 10.602 1.00 95.00 524 ILE A N 1
ATOM 4079 C CA . ILE A 1 524 ? 0.155 -4.356 10.137 1.00 95.00 524 ILE A CA 1
ATOM 4080 C C . ILE A 1 524 ? -0.301 -4.964 8.808 1.00 95.00 524 ILE A C 1
ATOM 4082 O O . ILE A 1 524 ? 0.541 -5.178 7.936 1.00 95.00 524 ILE A O 1
ATOM 4086 N N . GLU A 1 525 ? -1.608 -5.198 8.616 1.00 94.31 525 GLU A N 1
ATOM 4087 C CA . GLU A 1 525 ? -2.149 -5.734 7.360 1.00 94.31 525 GLU A CA 1
ATOM 4088 C C . GLU A 1 525 ? -1.991 -4.706 6.234 1.00 94.31 525 GLU A C 1
ATOM 4090 O O . GLU A 1 525 ? -1.487 -5.037 5.160 1.00 94.31 525 GLU A O 1
ATOM 4095 N N . GLY A 1 526 ? -2.323 -3.437 6.493 1.00 95.62 526 GLY A N 1
ATOM 4096 C CA . GLY A 1 526 ? -2.125 -2.358 5.530 1.00 95.62 526 GLY A CA 1
ATOM 4097 C C . GLY A 1 526 ? -0.656 -2.175 5.142 1.00 95.62 526 GLY A C 1
ATOM 4098 O O . GLY A 1 526 ? -0.357 -1.968 3.964 1.00 95.62 526 GLY A O 1
ATOM 4099 N N . ALA A 1 527 ? 0.264 -2.292 6.105 1.00 97.38 527 ALA A N 1
ATOM 4100 C CA . ALA A 1 527 ? 1.692 -2.119 5.867 1.00 97.38 527 ALA A CA 1
ATOM 4101 C C . ALA A 1 527 ? 2.273 -3.218 4.970 1.00 97.38 527 ALA A C 1
ATOM 4103 O O . ALA A 1 527 ? 2.933 -2.894 3.982 1.00 97.38 527 ALA A O 1
ATOM 4104 N N . VAL A 1 528 ? 2.005 -4.500 5.265 1.00 97.25 528 VAL A N 1
ATOM 4105 C CA . VAL A 1 528 ? 2.510 -5.609 4.431 1.00 97.25 528 VAL A CA 1
ATOM 4106 C C . VAL A 1 528 ? 1.908 -5.586 3.023 1.00 97.25 528 VAL A C 1
ATOM 4108 O O . VAL A 1 528 ? 2.610 -5.897 2.064 1.00 97.25 528 VAL A O 1
ATOM 4111 N N . GLN A 1 529 ? 0.650 -5.157 2.870 1.00 96.25 529 GLN A N 1
ATOM 4112 C CA . GLN A 1 529 ? 0.031 -5.001 1.551 1.00 96.25 529 GLN A CA 1
ATOM 4113 C C . GLN A 1 529 ? 0.650 -3.846 0.758 1.00 96.25 529 GLN A C 1
ATOM 4115 O O . GLN A 1 529 ? 0.954 -4.012 -0.418 1.00 96.25 529 GLN A O 1
ATOM 4120 N N . ALA A 1 530 ? 0.906 -2.699 1.396 1.00 96.81 530 ALA A N 1
ATOM 4121 C CA . ALA A 1 530 ? 1.514 -1.549 0.729 1.00 96.81 530 ALA A CA 1
ATOM 4122 C C . ALA A 1 530 ? 2.931 -1.850 0.210 1.00 96.81 530 ALA A C 1
ATOM 4124 O O . ALA A 1 530 ? 3.286 -1.435 -0.888 1.00 96.81 530 ALA A O 1
ATOM 4125 N N . VAL A 1 531 ? 3.753 -2.581 0.969 1.00 96.69 531 VAL A N 1
ATOM 4126 C CA . VAL A 1 531 ? 5.140 -2.864 0.555 1.00 96.69 531 VAL A CA 1
ATOM 4127 C C . VAL A 1 531 ? 5.242 -3.894 -0.574 1.00 96.69 531 VAL A C 1
ATOM 4129 O O . VAL A 1 531 ? 6.163 -3.786 -1.378 1.00 96.69 531 VAL A O 1
ATOM 4132 N N . VAL A 1 532 ? 4.312 -4.853 -0.678 1.00 96.00 532 VAL A N 1
ATOM 4133 C CA . VAL A 1 532 ? 4.296 -5.867 -1.759 1.00 96.00 532 VAL A CA 1
ATOM 4134 C C . VAL A 1 532 ? 3.826 -5.286 -3.103 1.00 96.00 532 VAL A C 1
ATOM 4136 O O . VAL A 1 532 ? 4.043 -5.887 -4.150 1.00 96.00 532 VAL A O 1
ATOM 4139 N N . GLU A 1 533 ? 3.263 -4.073 -3.122 1.00 94.62 533 GLU A N 1
ATOM 4140 C CA . GLU A 1 533 ? 3.003 -3.339 -4.373 1.00 94.62 533 GLU A CA 1
ATOM 4141 C C . GLU A 1 533 ? 4.295 -2.903 -5.082 1.00 94.62 533 GLU A C 1
ATOM 4143 O O . GLU A 1 533 ? 4.284 -2.597 -6.279 1.00 94.62 533 GLU A O 1
ATOM 4148 N N . LEU A 1 534 ? 5.427 -2.883 -4.371 1.00 94.69 534 LEU A N 1
ATOM 4149 C CA . LEU A 1 534 ? 6.721 -2.594 -4.970 1.00 94.69 534 LEU A CA 1
ATOM 4150 C C . LEU A 1 534 ? 7.211 -3.797 -5.775 1.00 94.69 534 LEU A C 1
ATOM 4152 O O . LEU A 1 534 ? 7.341 -4.898 -5.254 1.00 94.69 534 LEU A O 1
ATOM 4156 N N . GLN A 1 535 ? 7.637 -3.557 -7.017 1.00 91.19 535 GLN A N 1
ATOM 4157 C CA . GLN A 1 535 ? 8.221 -4.597 -7.880 1.00 91.19 535 GLN A CA 1
ATOM 4158 C C . GLN A 1 535 ? 9.448 -5.291 -7.262 1.00 91.19 535 GLN A C 1
ATOM 4160 O O . GLN A 1 535 ? 9.809 -6.391 -7.665 1.00 91.19 535 GLN A O 1
ATOM 4165 N N . GLU A 1 536 ? 10.106 -4.642 -6.300 1.00 92.06 536 GLU A N 1
ATOM 4166 C CA . GLU A 1 536 ? 11.271 -5.165 -5.587 1.00 92.06 536 GLU A CA 1
ATOM 4167 C C . GLU A 1 536 ? 10.935 -6.068 -4.393 1.00 92.06 536 GLU A C 1
ATOM 4169 O O . GLU A 1 536 ? 11.859 -6.638 -3.811 1.00 92.06 536 GLU A O 1
ATOM 4174 N N . VAL A 1 537 ? 9.656 -6.219 -4.032 1.00 95.12 537 VAL A N 1
ATOM 4175 C CA . VAL A 1 537 ? 9.190 -7.031 -2.901 1.00 95.12 537 VAL A CA 1
ATOM 4176 C C . VAL A 1 537 ? 8.209 -8.087 -3.409 1.00 95.12 537 VAL A C 1
ATOM 4178 O O . VAL A 1 537 ? 7.127 -7.768 -3.883 1.00 95.12 537 VAL A O 1
ATOM 4181 N N . VAL A 1 538 ? 8.574 -9.365 -3.302 1.00 95.00 538 VAL A N 1
ATOM 4182 C CA . VAL A 1 538 ? 7.701 -10.490 -3.693 1.00 95.00 538 VAL A CA 1
ATOM 4183 C C . VAL A 1 538 ? 6.818 -10.964 -2.537 1.00 95.00 538 VAL A C 1
ATOM 4185 O O . VAL A 1 538 ? 5.750 -11.534 -2.752 1.00 95.00 538 VAL A O 1
ATOM 4188 N N . ALA A 1 539 ? 7.265 -10.736 -1.303 1.00 96.25 539 ALA A N 1
ATOM 4189 C CA . ALA A 1 539 ? 6.520 -11.077 -0.104 1.00 96.25 539 ALA A CA 1
ATOM 4190 C C . ALA A 1 539 ? 6.963 -10.220 1.084 1.00 96.25 539 ALA A C 1
ATOM 4192 O O . ALA A 1 539 ? 8.103 -9.749 1.139 1.00 96.25 539 ALA A O 1
ATOM 4193 N N . ALA A 1 540 ? 6.075 -10.061 2.058 1.00 97.38 540 ALA A N 1
ATOM 4194 C CA . ALA A 1 540 ? 6.349 -9.368 3.305 1.00 97.38 540 ALA A CA 1
ATOM 4195 C C . ALA A 1 540 ? 5.624 -10.037 4.473 1.00 97.38 540 ALA A C 1
ATOM 4197 O O . ALA A 1 540 ? 4.535 -10.585 4.302 1.00 97.38 540 ALA A O 1
ATOM 4198 N N . ALA A 1 541 ? 6.207 -9.965 5.667 1.00 97.06 541 ALA A N 1
ATOM 4199 C CA . ALA A 1 541 ? 5.589 -10.472 6.886 1.00 97.06 541 ALA A CA 1
ATOM 4200 C C . ALA A 1 541 ? 5.932 -9.600 8.092 1.00 97.06 541 ALA A C 1
ATOM 4202 O O . ALA A 1 541 ? 7.083 -9.205 8.254 1.00 97.06 541 ALA A O 1
ATOM 4203 N N . ILE A 1 542 ? 4.960 -9.367 8.970 1.00 97.06 542 ILE A N 1
ATOM 4204 C CA . ILE A 1 542 ? 5.199 -8.840 10.317 1.00 97.06 542 ILE A CA 1
ATOM 4205 C C . ILE A 1 542 ? 4.999 -9.982 11.306 1.00 97.06 542 ILE A C 1
ATOM 4207 O O . ILE A 1 542 ? 3.985 -10.683 11.251 1.00 97.06 542 ILE A O 1
ATOM 4211 N N . ALA A 1 543 ? 5.979 -10.192 12.182 1.00 95.06 543 ALA A N 1
ATOM 4212 C CA . ALA A 1 543 ? 5.981 -11.293 13.136 1.00 95.06 543 ALA A CA 1
ATOM 4213 C C . ALA A 1 543 ? 6.452 -10.856 14.525 1.00 95.06 543 ALA A C 1
ATOM 4215 O O . ALA A 1 543 ? 7.373 -10.043 14.654 1.00 95.06 543 ALA A O 1
ATOM 4216 N N . ARG A 1 544 ? 5.873 -11.473 15.560 1.00 93.81 544 ARG A N 1
ATOM 4217 C CA . ARG A 1 544 ? 6.279 -11.310 16.963 1.00 93.81 544 ARG A CA 1
ATOM 4218 C C . ARG A 1 544 ? 6.629 -12.649 17.601 1.00 93.81 544 ARG A C 1
ATOM 4220 O O . ARG A 1 544 ? 6.016 -13.660 17.253 1.00 93.81 544 ARG A O 1
ATOM 4227 N N . PRO A 1 545 ? 7.620 -12.699 18.506 1.00 93.06 545 PRO A N 1
ATOM 4228 C CA . PRO A 1 545 ? 7.932 -13.926 19.215 1.00 93.06 545 PRO A CA 1
ATOM 4229 C C . PRO A 1 545 ? 6.832 -14.257 20.228 1.00 93.06 545 PRO A C 1
ATOM 4231 O O . PRO A 1 545 ? 6.344 -13.386 20.945 1.00 93.06 545 PRO A O 1
ATOM 4234 N N . ASN A 1 546 ? 6.458 -15.530 20.303 1.00 89.75 546 ASN A N 1
ATOM 4235 C CA . ASN A 1 546 ? 5.617 -16.047 21.377 1.00 89.75 546 ASN A CA 1
ATOM 4236 C C . ASN A 1 546 ? 6.431 -16.280 22.666 1.00 89.75 546 ASN A C 1
ATOM 4238 O O . ASN A 1 546 ? 7.644 -16.072 22.708 1.00 89.75 546 ASN A O 1
ATOM 4242 N N . GLU A 1 547 ? 5.779 -16.785 23.717 1.00 86.38 547 GLU A N 1
ATOM 4243 C CA . GLU A 1 547 ? 6.433 -17.128 24.995 1.00 86.38 547 GLU A CA 1
ATOM 4244 C C . GLU A 1 547 ? 7.566 -18.160 24.847 1.00 86.38 547 GLU A C 1
ATOM 4246 O O . GLU A 1 547 ? 8.510 -18.180 25.633 1.00 86.38 547 GLU A O 1
ATOM 4251 N N . GLN A 1 548 ? 7.507 -18.994 23.805 1.00 86.12 548 GLN A N 1
ATOM 4252 C CA . GLN A 1 548 ? 8.534 -19.981 23.466 1.00 86.12 548 GLN A CA 1
ATOM 4253 C C . GLN A 1 548 ? 9.661 -19.392 22.609 1.00 86.12 548 GLN A C 1
ATOM 4255 O O . GLN A 1 548 ? 10.489 -20.143 22.098 1.00 86.12 548 GLN A O 1
ATOM 4260 N N . SER A 1 549 ? 9.715 -18.064 22.443 1.00 89.19 549 SER A N 1
ATOM 4261 C CA . SER A 1 549 ? 10.737 -17.380 21.648 1.00 89.19 549 SER A CA 1
ATOM 4262 C C . SER A 1 549 ? 10.712 -17.722 20.149 1.00 89.19 549 SER A C 1
ATOM 4264 O O . SER A 1 549 ? 11.707 -17.532 19.452 1.00 89.19 549 SER A O 1
ATOM 4266 N N . ILE A 1 550 ? 9.577 -18.193 19.625 1.00 91.50 550 ILE A N 1
ATOM 4267 C CA . ILE A 1 550 ? 9.364 -18.489 18.201 1.00 91.50 550 ILE A CA 1
ATOM 4268 C C . ILE A 1 550 ? 8.570 -17.351 17.563 1.00 91.50 550 ILE A C 1
ATOM 4270 O O . ILE A 1 550 ? 7.514 -16.980 18.070 1.00 91.50 550 ILE A O 1
ATOM 4274 N N . PHE A 1 551 ? 9.047 -16.818 16.436 1.00 93.06 551 PHE A N 1
ATOM 4275 C CA . PHE A 1 551 ? 8.343 -15.778 15.689 1.00 93.06 551 PHE A CA 1
ATOM 4276 C C . PHE A 1 551 ? 7.094 -16.338 15.010 1.00 93.06 551 PHE A C 1
ATOM 4278 O O . PHE A 1 551 ? 7.176 -17.202 14.135 1.00 93.06 551 PHE A O 1
ATOM 4285 N N . LEU A 1 552 ? 5.941 -15.797 15.391 1.00 92.31 552 LEU A N 1
ATOM 4286 C CA . LEU A 1 552 ? 4.650 -16.079 14.787 1.00 92.31 552 LEU A CA 1
ATOM 4287 C C . LEU A 1 552 ? 4.282 -14.915 13.860 1.00 92.31 552 LEU A C 1
ATOM 4289 O O . LEU A 1 552 ? 4.165 -13.782 14.334 1.00 92.31 552 LEU A O 1
ATOM 4293 N N . PRO A 1 553 ? 4.118 -15.155 12.547 1.00 94.00 553 PRO A N 1
ATOM 4294 C CA . PRO A 1 553 ? 3.596 -14.139 11.643 1.00 94.00 553 PRO A CA 1
ATOM 4295 C C . PRO A 1 553 ? 2.179 -13.742 12.054 1.00 94.00 553 PRO A C 1
ATOM 4297 O O . PRO A 1 553 ? 1.352 -14.616 12.305 1.00 94.00 553 PRO A O 1
ATOM 4300 N N . GLU A 1 554 ? 1.901 -12.443 12.099 1.00 93.75 554 GLU A N 1
ATOM 4301 C CA . GLU A 1 554 ? 0.580 -11.878 12.415 1.00 93.75 554 GLU A CA 1
ATOM 4302 C C . GLU A 1 554 ? -0.074 -11.248 11.182 1.00 93.75 554 GLU A C 1
ATOM 4304 O O . GLU A 1 554 ? -1.295 -11.262 11.053 1.00 93.75 554 GLU A O 1
ATOM 4309 N N . ALA A 1 555 ? 0.744 -10.761 10.245 1.00 94.31 555 ALA A N 1
ATOM 4310 C CA . ALA A 1 555 ? 0.319 -10.293 8.933 1.00 94.31 555 ALA A CA 1
ATOM 4311 C C . ALA A 1 555 ? 1.325 -10.737 7.871 1.00 94.31 555 ALA A C 1
ATOM 4313 O O . ALA A 1 555 ? 2.536 -10.697 8.102 1.00 94.31 555 ALA A O 1
ATOM 4314 N N . ILE A 1 556 ? 0.821 -11.148 6.708 1.00 95.38 556 ILE A N 1
ATOM 4315 C CA . ILE A 1 556 ? 1.635 -11.520 5.548 1.00 95.38 556 ILE A CA 1
ATOM 4316 C C . ILE A 1 556 ? 1.032 -10.947 4.266 1.00 95.38 556 ILE A C 1
ATOM 4318 O O . ILE A 1 556 ? -0.178 -10.736 4.173 1.00 95.38 556 ILE A O 1
ATOM 4322 N N . ALA A 1 557 ? 1.877 -10.765 3.261 1.00 94.94 557 ALA A N 1
ATOM 4323 C CA . ALA A 1 557 ? 1.486 -10.511 1.885 1.00 94.94 557 ALA A CA 1
ATOM 4324 C C . ALA A 1 557 ? 2.445 -11.254 0.940 1.00 94.94 557 ALA A C 1
ATOM 4326 O O . ALA A 1 557 ? 3.639 -11.359 1.223 1.00 94.94 557 ALA A O 1
ATOM 4327 N N . GLY A 1 558 ? 1.917 -11.770 -0.174 1.00 91.81 558 GLY A N 1
ATOM 4328 C CA . GLY A 1 558 ? 2.657 -12.584 -1.145 1.00 91.81 558 GLY A CA 1
ATOM 4329 C C . GLY A 1 558 ? 2.726 -14.083 -0.808 1.00 91.81 558 GLY A C 1
ATOM 4330 O O . GLY A 1 558 ? 2.696 -14.496 0.353 1.00 91.81 558 GLY A O 1
ATOM 4331 N N . ASP A 1 559 ? 2.847 -14.913 -1.848 1.00 88.56 559 ASP A N 1
ATOM 4332 C CA . ASP A 1 559 ? 2.743 -16.379 -1.746 1.00 88.56 559 ASP A CA 1
ATOM 4333 C C . ASP A 1 559 ? 3.936 -17.040 -1.039 1.00 88.56 559 ASP A C 1
ATOM 4335 O O . ASP A 1 559 ? 3.802 -18.118 -0.455 1.00 88.56 559 ASP A O 1
ATOM 4339 N N . ALA A 1 560 ? 5.118 -16.412 -1.058 1.00 88.88 560 ALA A N 1
ATOM 4340 C CA . ALA A 1 560 ? 6.323 -16.995 -0.462 1.00 88.88 560 ALA A CA 1
ATOM 4341 C C . ALA A 1 560 ? 6.183 -17.196 1.060 1.00 88.88 560 ALA A C 1
ATOM 4343 O O . ALA A 1 560 ? 6.644 -18.203 1.599 1.00 88.88 560 ALA A O 1
ATOM 4344 N N . CYS A 1 561 ? 5.488 -16.287 1.753 1.00 88.25 561 CYS A N 1
ATOM 4345 C CA . CYS A 1 561 ? 5.222 -16.421 3.185 1.00 88.25 561 CYS A CA 1
ATOM 4346 C C . CYS A 1 561 ? 4.268 -17.582 3.502 1.00 88.25 561 CYS A C 1
ATOM 4348 O O . CYS A 1 561 ? 4.449 -18.249 4.520 1.00 88.25 561 CYS A O 1
ATOM 4350 N N . LEU A 1 562 ? 3.291 -17.862 2.631 1.00 87.12 562 LEU A N 1
ATOM 4351 C CA . LEU A 1 562 ? 2.382 -19.003 2.789 1.00 87.12 562 LEU A CA 1
ATOM 4352 C C . LEU A 1 562 ? 3.138 -20.330 2.671 1.00 87.12 562 LEU A C 1
ATOM 4354 O O . LEU A 1 562 ? 3.018 -21.180 3.551 1.00 87.12 562 LEU A O 1
ATOM 4358 N N . ARG A 1 563 ? 4.007 -20.461 1.659 1.00 88.62 563 ARG A N 1
ATOM 4359 C CA . ARG A 1 563 ? 4.868 -21.648 1.498 1.00 88.62 563 ARG A CA 1
ATOM 4360 C C . ARG A 1 563 ? 5.777 -21.873 2.707 1.00 88.62 563 ARG A C 1
ATOM 4362 O O . ARG A 1 563 ? 5.996 -23.013 3.107 1.00 88.62 563 ARG A O 1
ATOM 4369 N N . TYR A 1 564 ? 6.282 -20.799 3.318 1.00 87.81 564 TYR A N 1
ATOM 4370 C CA . TYR A 1 564 ? 7.035 -20.889 4.572 1.00 87.81 564 TYR A CA 1
ATOM 4371 C C . TYR A 1 564 ? 6.199 -21.454 5.723 1.00 87.81 564 TYR A C 1
ATOM 4373 O O . TYR A 1 564 ? 6.660 -22.362 6.414 1.00 87.81 564 TYR A O 1
ATOM 4381 N N . LEU A 1 565 ? 4.970 -20.970 5.914 1.00 86.19 565 LEU A N 1
ATOM 4382 C CA . LEU A 1 565 ? 4.086 -21.481 6.964 1.00 86.19 565 LEU A CA 1
ATOM 4383 C C . LEU A 1 565 ? 3.789 -22.979 6.779 1.00 86.19 565 LEU A C 1
ATOM 4385 O O . LEU A 1 565 ? 3.874 -23.737 7.745 1.00 86.19 565 LEU A O 1
ATOM 4389 N N . GLU A 1 566 ? 3.523 -23.421 5.549 1.00 88.06 566 GLU A N 1
ATOM 4390 C CA . GLU A 1 566 ? 3.315 -24.839 5.213 1.00 88.06 566 GLU A CA 1
ATOM 4391 C C . GLU A 1 566 ? 4.572 -25.692 5.465 1.00 88.06 566 GLU A C 1
ATOM 4393 O O . GLU A 1 566 ? 4.501 -26.792 6.025 1.00 88.06 566 GLU A O 1
ATOM 4398 N N . ALA A 1 567 ? 5.750 -25.179 5.100 1.00 89.19 567 ALA A N 1
ATOM 4399 C CA . ALA A 1 567 ? 7.023 -25.864 5.305 1.00 89.19 567 ALA A CA 1
ATOM 4400 C C . ALA A 1 567 ? 7.384 -26.002 6.796 1.00 89.19 567 ALA A C 1
ATOM 4402 O O . ALA A 1 567 ? 7.902 -27.037 7.213 1.00 89.19 567 ALA A O 1
ATOM 4403 N N . VAL A 1 568 ? 7.078 -24.995 7.619 1.00 87.06 568 VAL A N 1
ATOM 4404 C CA . VAL A 1 568 ? 7.259 -25.073 9.078 1.00 87.06 568 VAL A CA 1
ATOM 4405 C C . VAL A 1 568 ? 6.278 -26.069 9.696 1.00 87.06 568 VAL A C 1
ATOM 4407 O O . VAL A 1 568 ? 6.683 -26.891 10.515 1.00 87.06 568 VAL A O 1
ATOM 4410 N N . GLN A 1 569 ? 5.005 -26.047 9.287 1.00 86.19 569 GLN A N 1
ATOM 4411 C CA . GLN A 1 569 ? 3.988 -26.980 9.793 1.00 86.19 569 GLN A CA 1
ATOM 4412 C C . GLN A 1 569 ? 4.299 -28.441 9.445 1.00 86.19 569 GLN A C 1
ATOM 4414 O O . GLN A 1 569 ? 4.070 -29.331 10.262 1.00 86.19 569 GLN A O 1
ATOM 4419 N N . SER A 1 570 ? 4.852 -28.692 8.256 1.00 90.12 570 SER A N 1
ATOM 4420 C CA . SER A 1 570 ? 5.293 -30.028 7.828 1.00 90.12 570 SER A CA 1
ATOM 4421 C C . SER A 1 570 ? 6.647 -30.453 8.412 1.00 90.12 570 SER A C 1
ATOM 4423 O O . SER A 1 570 ? 7.048 -31.604 8.241 1.00 90.12 570 SER A O 1
ATOM 4425 N N . GLY A 1 571 ? 7.356 -29.554 9.105 1.00 88.12 571 GLY A N 1
ATOM 4426 C CA . GLY A 1 571 ? 8.691 -29.803 9.651 1.00 88.12 571 GLY A CA 1
ATOM 4427 C C . GLY A 1 571 ? 9.807 -29.843 8.599 1.00 88.12 571 GLY A C 1
ATOM 4428 O O . GLY A 1 571 ? 10.911 -30.286 8.910 1.00 88.12 571 GLY A O 1
ATOM 4429 N N . ALA A 1 572 ? 9.540 -29.392 7.369 1.00 89.81 572 ALA A N 1
ATOM 4430 C CA . ALA A 1 572 ? 10.521 -29.340 6.285 1.00 89.81 572 ALA A CA 1
ATOM 4431 C C . ALA A 1 572 ? 11.630 -28.305 6.544 1.00 89.81 572 ALA A C 1
ATOM 4433 O O . ALA A 1 572 ? 12.772 -28.509 6.136 1.00 89.81 572 ALA A O 1
ATOM 4434 N N . VAL A 1 573 ? 11.306 -27.212 7.244 1.00 92.12 573 VAL A N 1
ATOM 4435 C CA . VAL A 1 573 ? 12.260 -26.174 7.667 1.00 92.12 573 VAL A CA 1
ATOM 4436 C C . VAL A 1 573 ? 12.045 -25.813 9.141 1.00 92.12 573 VAL A C 1
ATOM 4438 O O . VAL A 1 573 ? 10.916 -25.902 9.633 1.00 92.12 573 VAL A O 1
ATOM 4441 N N . PRO A 1 574 ? 13.090 -25.389 9.879 1.00 91.06 574 PRO A N 1
ATOM 4442 C CA . PRO A 1 574 ? 12.919 -24.941 11.256 1.00 91.06 574 PRO A CA 1
ATOM 4443 C C . PRO A 1 574 ? 12.144 -23.609 11.317 1.00 91.06 574 PRO A C 1
ATOM 4445 O O . PRO A 1 574 ? 12.302 -22.767 10.426 1.00 91.06 574 PRO A O 1
ATOM 4448 N N . PRO A 1 575 ? 11.347 -23.365 12.374 1.00 91.94 575 PRO A N 1
ATOM 4449 C CA . PRO A 1 575 ? 10.720 -22.066 12.589 1.00 91.94 575 PRO A CA 1
ATOM 4450 C C . PRO A 1 575 ? 11.767 -20.998 12.928 1.00 91.94 575 PRO A C 1
ATOM 4452 O O . PRO A 1 575 ? 12.805 -21.290 13.519 1.00 91.94 575 PRO A O 1
ATOM 4455 N N . ILE A 1 576 ? 11.491 -19.740 12.597 1.00 91.75 576 ILE A N 1
ATOM 4456 C CA . ILE A 1 576 ? 12.345 -18.615 12.994 1.00 91.75 576 ILE A CA 1
ATOM 4457 C C . ILE A 1 576 ? 12.200 -18.382 14.510 1.00 91.75 576 ILE A C 1
ATOM 4459 O O . ILE A 1 576 ? 11.086 -18.217 15.005 1.00 91.75 576 ILE A O 1
ATOM 4463 N N . ALA A 1 577 ? 13.309 -18.348 15.253 1.00 92.38 577 ALA A N 1
ATOM 4464 C CA . ALA A 1 577 ? 13.309 -18.230 16.719 1.00 92.38 577 ALA A CA 1
ATOM 4465 C C . ALA A 1 577 ? 14.320 -17.190 17.222 1.00 92.38 577 ALA A C 1
ATOM 4467 O O . ALA A 1 577 ? 15.310 -16.921 16.555 1.00 92.38 577 ALA A O 1
ATOM 4468 N N . THR A 1 578 ? 14.125 -16.600 18.399 1.00 90.56 578 THR A N 1
ATOM 4469 C CA . THR A 1 578 ? 15.042 -15.572 18.934 1.00 90.56 578 THR A CA 1
ATOM 4470 C C . THR A 1 578 ? 16.348 -16.154 19.491 1.00 90.56 578 THR A C 1
ATOM 4472 O O . THR A 1 578 ? 17.333 -15.420 19.594 1.00 90.56 578 THR A O 1
ATOM 4475 N N . ASP A 1 579 ? 16.401 -17.451 19.815 1.00 88.50 579 ASP A N 1
ATOM 4476 C CA . ASP A 1 579 ? 17.575 -18.114 20.399 1.00 88.50 579 ASP A CA 1
ATOM 4477 C C . ASP A 1 579 ? 18.635 -18.469 19.330 1.00 88.50 579 ASP A C 1
ATOM 4479 O O . ASP A 1 579 ? 18.384 -19.334 18.489 1.00 88.50 579 ASP A O 1
ATOM 4483 N N . PRO A 1 580 ? 19.847 -17.877 19.361 1.00 86.56 580 PRO A N 1
ATOM 4484 C CA . PRO A 1 580 ? 20.902 -18.143 18.375 1.00 86.56 580 PRO A CA 1
ATOM 4485 C C . PRO A 1 580 ? 21.470 -19.575 18.409 1.00 86.56 580 PRO A C 1
ATOM 4487 O O . PRO A 1 580 ? 22.176 -19.977 17.475 1.00 86.56 580 PRO A O 1
ATOM 4490 N N . SER A 1 581 ? 21.208 -20.340 19.473 1.00 85.75 581 SER A N 1
ATOM 4491 C CA . SER A 1 581 ? 21.596 -21.750 19.576 1.00 85.75 581 SER A CA 1
ATOM 4492 C C . SER A 1 581 ? 20.699 -22.665 18.735 1.00 85.75 581 SER A C 1
ATOM 4494 O O . SER A 1 581 ? 21.156 -23.706 18.257 1.00 85.75 581 SER A O 1
ATOM 4496 N N . PHE A 1 582 ? 19.457 -22.245 18.482 1.00 85.50 582 PHE A N 1
ATOM 4497 C CA . PHE A 1 582 ? 18.522 -22.938 17.611 1.00 85.50 582 PHE A CA 1
ATOM 4498 C C . PHE A 1 582 ? 18.892 -22.695 16.136 1.00 85.50 582 PHE A C 1
ATOM 4500 O O . PHE A 1 582 ? 19.213 -21.559 15.774 1.00 85.50 582 PHE A O 1
ATOM 4507 N N . PRO A 1 583 ? 18.817 -23.703 15.239 1.00 82.12 583 PRO A N 1
ATOM 4508 C CA . PRO A 1 583 ? 19.089 -23.508 13.811 1.00 82.12 583 PRO A CA 1
ATOM 4509 C C . PRO A 1 583 ? 18.286 -22.351 13.198 1.00 82.12 583 PRO A C 1
ATOM 4511 O O . PRO A 1 583 ? 18.810 -21.586 12.394 1.00 82.12 583 PRO A O 1
ATOM 4514 N N . GLY A 1 584 ? 17.043 -22.172 13.653 1.00 84.25 584 GLY A N 1
ATOM 4515 C CA . GLY A 1 584 ? 16.160 -21.086 13.241 1.00 84.25 584 GLY A CA 1
ATOM 4516 C C . GLY A 1 584 ? 16.454 -19.705 13.848 1.00 84.25 584 GLY A C 1
ATOM 4517 O O . GLY A 1 584 ? 15.774 -18.743 13.502 1.00 84.25 584 GLY A O 1
ATOM 4518 N N . GLY A 1 585 ? 17.438 -19.574 14.745 1.00 86.62 585 GLY A N 1
ATOM 4519 C CA . GLY A 1 585 ? 17.770 -18.304 15.405 1.00 86.62 585 GLY A CA 1
ATOM 4520 C C . GLY A 1 585 ? 19.031 -17.601 14.925 1.00 86.62 585 GLY A C 1
ATOM 4521 O O . GLY A 1 585 ? 19.391 -16.537 15.447 1.00 86.62 585 GLY A O 1
ATOM 4522 N N . ARG A 1 586 ? 19.687 -18.159 13.904 1.00 86.31 586 ARG A N 1
ATOM 4523 C CA . ARG A 1 586 ? 20.834 -17.533 13.234 1.00 86.31 586 ARG A CA 1
ATOM 4524 C C . ARG A 1 586 ? 20.445 -16.627 12.071 1.00 86.31 586 ARG A C 1
ATOM 4526 O O . ARG A 1 586 ? 21.247 -15.778 11.716 1.00 86.31 586 ARG A O 1
ATOM 4533 N N . GLY A 1 587 ? 19.226 -16.752 11.546 1.00 87.69 587 GLY A N 1
ATOM 4534 C CA . GLY A 1 587 ? 18.743 -15.939 10.429 1.00 87.69 587 GLY A CA 1
ATOM 4535 C C . GLY A 1 587 ? 18.647 -14.440 10.740 1.00 87.69 587 GLY A C 1
ATOM 4536 O O . GLY A 1 587 ? 18.704 -14.008 11.895 1.00 87.69 587 GLY A O 1
ATOM 4537 N N . ILE A 1 588 ? 18.444 -13.633 9.695 1.00 90.56 588 ILE A N 1
ATOM 4538 C CA . ILE A 1 588 ? 18.497 -12.168 9.807 1.00 90.56 588 ILE A CA 1
ATOM 4539 C C . ILE A 1 588 ? 17.379 -11.550 10.664 1.00 90.56 588 ILE A C 1
ATOM 4541 O O . ILE A 1 588 ? 17.597 -10.513 11.283 1.00 90.56 588 ILE A O 1
ATOM 4545 N N . GLY A 1 589 ? 16.204 -12.185 10.744 1.00 91.81 589 GLY A N 1
ATOM 4546 C CA . GLY A 1 589 ? 15.093 -11.737 11.594 1.00 91.81 589 GLY A CA 1
ATOM 4547 C C . GLY A 1 589 ? 15.469 -11.736 13.080 1.00 91.81 589 GLY A C 1
ATOM 4548 O O . GLY A 1 589 ? 15.486 -10.684 13.718 1.00 91.81 589 GLY A O 1
ATOM 4549 N N . PRO A 1 590 ? 15.873 -12.896 13.624 1.00 92.69 590 PRO A N 1
ATOM 4550 C CA . PRO A 1 590 ? 16.399 -13.017 14.980 1.00 92.69 590 PRO A CA 1
ATOM 4551 C C . PRO A 1 590 ? 17.618 -12.135 15.262 1.00 92.69 590 PRO A C 1
ATOM 4553 O O . PRO A 1 590 ? 17.760 -11.621 16.370 1.00 92.69 590 PRO A O 1
ATOM 4556 N N . GLN A 1 591 ? 18.507 -11.942 14.281 1.00 92.00 591 GLN A N 1
ATOM 4557 C CA . GLN A 1 591 ? 19.620 -11.002 14.426 1.00 92.00 591 GLN A CA 1
ATOM 4558 C C . GLN A 1 591 ? 19.109 -9.568 14.613 1.00 92.00 591 GLN A C 1
ATOM 4560 O O . GLN A 1 591 ? 19.502 -8.918 15.576 1.00 92.00 591 GLN A O 1
ATOM 4565 N N . SER A 1 592 ? 18.188 -9.113 13.758 1.00 93.88 592 SER A N 1
ATOM 4566 C CA . SER A 1 592 ? 17.590 -7.774 13.821 1.00 93.88 592 SER A CA 1
ATOM 4567 C C . SER A 1 592 ? 16.873 -7.516 15.145 1.00 93.88 592 SER A C 1
ATOM 4569 O O . SER A 1 592 ? 17.060 -6.461 15.748 1.00 93.88 592 SER A O 1
ATOM 4571 N N . TRP A 1 593 ? 16.144 -8.517 15.645 1.00 94.12 593 TRP A N 1
ATOM 4572 C CA . TRP A 1 593 ? 15.510 -8.491 16.963 1.00 94.12 593 TRP A CA 1
ATOM 4573 C C . TRP A 1 593 ? 16.502 -8.235 18.100 1.00 94.12 593 TRP A C 1
ATOM 4575 O O . TRP A 1 593 ? 16.260 -7.397 18.963 1.00 94.12 593 TRP A O 1
ATOM 4585 N N . ARG A 1 594 ? 17.633 -8.954 18.106 1.00 92.06 594 ARG A N 1
ATOM 4586 C CA . ARG A 1 594 ? 18.638 -8.859 19.177 1.00 92.06 594 ARG A CA 1
ATOM 4587 C C . ARG A 1 594 ? 19.495 -7.600 19.082 1.00 92.06 594 ARG A C 1
ATOM 4589 O O . ARG A 1 594 ? 19.974 -7.125 20.106 1.00 92.06 594 ARG A O 1
ATOM 4596 N N . THR A 1 595 ? 19.757 -7.105 17.872 1.00 92.88 595 THR A N 1
ATOM 4597 C CA . THR A 1 595 ? 20.630 -5.941 17.664 1.00 92.88 595 THR A CA 1
ATOM 4598 C C . THR A 1 595 ? 19.878 -4.617 17.649 1.00 92.88 595 THR A C 1
ATOM 4600 O O . THR A 1 595 ? 20.533 -3.581 17.722 1.00 92.88 595 THR A O 1
ATOM 4603 N N . HIS A 1 596 ? 18.544 -4.633 17.539 1.00 93.06 596 HIS A N 1
ATOM 4604 C CA . HIS A 1 596 ? 17.706 -3.446 17.331 1.00 93.06 596 HIS A CA 1
ATOM 4605 C C . HIS A 1 596 ? 18.131 -2.631 16.102 1.00 93.06 596 HIS A C 1
ATOM 4607 O O . HIS A 1 596 ? 18.050 -1.407 16.083 1.00 93.06 596 HIS A O 1
ATOM 4613 N N . THR A 1 597 ? 18.639 -3.314 15.074 1.00 94.38 597 THR A N 1
ATOM 4614 C CA . THR A 1 597 ? 19.086 -2.685 13.829 1.00 94.38 597 THR A CA 1
ATOM 4615 C C . THR A 1 597 ? 18.553 -3.436 12.621 1.00 94.38 597 THR A C 1
ATOM 4617 O O . THR A 1 597 ? 18.287 -4.642 12.673 1.00 94.38 597 THR A O 1
ATOM 4620 N N . ILE A 1 598 ? 18.400 -2.717 11.511 1.00 96.00 598 ILE A N 1
ATOM 4621 C CA . ILE A 1 598 ? 17.992 -3.299 10.234 1.00 96.00 598 ILE A CA 1
ATOM 4622 C C . ILE A 1 598 ? 19.080 -4.261 9.742 1.00 96.00 598 ILE A C 1
ATOM 4624 O O . ILE A 1 598 ? 20.217 -3.852 9.487 1.00 96.00 598 ILE A O 1
ATOM 4628 N N . GLN A 1 599 ? 18.709 -5.527 9.550 1.00 94.81 599 GLN A N 1
ATOM 4629 C CA . GLN A 1 599 ? 19.581 -6.569 9.001 1.00 94.81 599 GLN A CA 1
ATOM 4630 C C . GLN A 1 599 ? 19.183 -6.897 7.567 1.00 94.81 599 GLN A C 1
ATOM 4632 O O . GLN A 1 599 ? 18.011 -6.820 7.201 1.00 94.81 599 GLN A O 1
ATOM 4637 N N . ARG A 1 600 ? 20.160 -7.258 6.737 1.00 92.00 600 ARG A N 1
ATOM 4638 C CA . ARG A 1 600 ? 19.961 -7.524 5.309 1.00 92.00 600 ARG A CA 1
ATOM 4639 C C . ARG A 1 600 ? 20.804 -8.712 4.880 1.00 92.00 600 ARG A C 1
ATOM 4641 O O . ARG A 1 600 ? 21.996 -8.758 5.168 1.00 92.00 600 ARG A O 1
ATOM 4648 N N . ASN A 1 601 ? 20.191 -9.616 4.134 1.00 89.25 601 ASN A N 1
ATOM 4649 C CA . ASN A 1 601 ? 20.867 -10.660 3.386 1.00 89.25 601 ASN A CA 1
ATOM 4650 C C . ASN A 1 601 ? 20.837 -10.294 1.898 1.00 89.25 601 ASN A C 1
ATOM 4652 O O . ASN A 1 601 ? 19.794 -9.925 1.369 1.00 89.25 601 ASN A O 1
ATOM 4656 N N . ILE A 1 602 ? 21.988 -10.396 1.232 1.00 82.69 602 ILE A N 1
ATOM 4657 C CA . ILE A 1 602 ? 22.140 -10.036 -0.187 1.00 82.69 602 ILE A CA 1
ATOM 4658 C C . ILE A 1 602 ? 21.769 -11.213 -1.096 1.00 82.69 602 ILE A C 1
ATOM 4660 O O . ILE A 1 602 ? 21.288 -10.981 -2.204 1.00 82.69 602 ILE A O 1
ATOM 4664 N N . HIS A 1 603 ? 21.980 -12.454 -0.643 1.00 85.81 603 HIS A N 1
ATOM 4665 C CA . HIS A 1 603 ? 21.612 -13.643 -1.403 1.00 85.81 603 HIS A CA 1
ATOM 4666 C C . HIS A 1 603 ? 21.432 -14.897 -0.525 1.00 85.81 603 HIS A C 1
ATOM 4668 O O . HIS A 1 603 ? 22.341 -15.257 0.234 1.00 85.81 603 HIS A O 1
ATOM 4674 N N . PHE A 1 604 ? 20.310 -15.612 -0.670 1.00 85.69 604 PHE A N 1
ATOM 4675 C CA . PHE A 1 604 ? 20.024 -16.848 0.081 1.00 85.69 604 PHE A CA 1
ATOM 4676 C C . PHE A 1 604 ? 20.969 -18.007 -0.274 1.00 85.69 604 PHE A C 1
ATOM 4678 O O . PHE A 1 604 ? 21.283 -18.846 0.577 1.00 85.69 604 PHE A O 1
ATOM 4685 N N . ALA A 1 605 ? 21.454 -18.066 -1.519 1.00 83.44 605 ALA A N 1
ATOM 4686 C CA . ALA A 1 605 ? 22.309 -19.171 -1.957 1.00 83.44 605 ALA A CA 1
ATOM 4687 C C . ALA A 1 605 ? 23.708 -19.144 -1.316 1.00 83.44 605 ALA A C 1
ATOM 4689 O O . ALA A 1 605 ? 24.317 -20.196 -1.128 1.00 83.44 605 ALA A O 1
ATOM 4690 N N . THR A 1 606 ? 24.223 -17.959 -0.972 1.00 81.19 606 THR A N 1
ATOM 4691 C CA . THR A 1 606 ? 25.623 -17.786 -0.548 1.00 81.19 606 THR A CA 1
ATOM 4692 C C . THR A 1 606 ? 25.794 -17.576 0.951 1.00 81.19 606 THR A C 1
ATOM 4694 O O . THR A 1 606 ? 26.890 -17.775 1.467 1.00 81.19 606 THR A O 1
ATOM 4697 N N . ASP A 1 607 ? 24.745 -17.165 1.660 1.00 82.94 607 ASP A N 1
ATOM 4698 C CA . ASP A 1 607 ? 24.832 -16.836 3.081 1.00 82.94 607 ASP A CA 1
ATOM 4699 C C . ASP A 1 607 ? 24.557 -18.078 3.962 1.00 82.94 607 ASP A C 1
ATOM 4701 O O . ASP A 1 607 ? 23.541 -18.765 3.777 1.00 82.94 607 ASP A O 1
ATOM 4705 N N . PRO A 1 608 ? 25.473 -18.432 4.886 1.00 82.31 608 PRO A N 1
ATOM 4706 C CA . PRO A 1 608 ? 25.304 -19.580 5.772 1.00 82.31 608 PRO A CA 1
ATOM 4707 C C . PRO A 1 608 ? 24.203 -19.387 6.827 1.00 82.31 608 PRO A C 1
ATOM 4709 O O . PRO A 1 608 ? 23.585 -20.380 7.220 1.00 82.31 608 PRO A O 1
ATOM 4712 N N . ASP A 1 609 ? 23.912 -18.156 7.257 1.00 83.50 609 ASP A N 1
ATOM 4713 C CA . ASP A 1 609 ? 22.970 -17.876 8.354 1.00 83.50 609 ASP A CA 1
ATOM 4714 C C . ASP A 1 609 ? 21.502 -18.079 7.949 1.00 83.50 609 ASP A C 1
ATOM 4716 O O . ASP A 1 609 ? 20.637 -18.308 8.797 1.00 83.50 609 ASP A O 1
ATOM 4720 N N . VAL A 1 610 ? 21.221 -18.062 6.644 1.00 84.69 610 VAL A N 1
ATOM 4721 C CA . VAL A 1 610 ? 19.900 -18.351 6.056 1.00 84.69 610 VAL A CA 1
ATOM 4722 C C . VAL A 1 610 ? 19.828 -19.727 5.387 1.00 84.69 610 VAL A C 1
ATOM 4724 O O . VAL A 1 610 ? 18.810 -20.073 4.787 1.00 84.69 610 VAL A O 1
ATOM 4727 N N . SER A 1 611 ? 20.881 -20.544 5.518 1.00 85.31 611 SER A N 1
ATOM 4728 C CA . SER A 1 611 ? 20.953 -21.880 4.912 1.00 85.31 611 SER A CA 1
ATOM 4729 C C . SER A 1 611 ? 19.774 -22.813 5.229 1.00 85.31 611 SER A C 1
ATOM 4731 O O . SER A 1 611 ? 19.375 -23.521 4.304 1.00 85.31 611 SER A O 1
ATOM 4733 N N . PRO A 1 612 ? 19.145 -22.804 6.430 1.00 89.31 612 PRO A N 1
ATOM 4734 C CA . PRO A 1 612 ? 18.013 -23.693 6.706 1.00 89.31 612 PRO A CA 1
ATOM 4735 C C . PRO A 1 612 ? 16.778 -23.439 5.832 1.00 89.31 612 PRO A C 1
ATOM 4737 O O . PRO A 1 612 ? 15.950 -24.333 5.693 1.00 89.31 612 PRO A O 1
ATOM 4740 N N . TRP A 1 613 ? 16.645 -22.240 5.254 1.00 90.81 613 TRP A N 1
ATOM 4741 C CA . TRP A 1 613 ? 15.509 -21.856 4.405 1.00 90.81 613 TRP A CA 1
ATOM 4742 C C . TRP A 1 613 ? 15.897 -21.663 2.936 1.00 90.81 613 TRP A C 1
ATOM 4744 O O . TRP A 1 613 ? 15.058 -21.237 2.149 1.00 90.81 613 TRP A O 1
ATOM 4754 N N . ARG A 1 614 ? 17.149 -21.952 2.557 1.00 90.25 614 ARG A N 1
ATOM 4755 C CA . ARG A 1 614 ? 17.696 -21.639 1.228 1.00 90.25 614 ARG A CA 1
ATOM 4756 C C . ARG A 1 614 ? 16.868 -22.231 0.091 1.00 90.25 614 ARG A C 1
ATOM 4758 O O . ARG A 1 614 ? 16.438 -21.482 -0.779 1.00 90.25 614 ARG A O 1
ATOM 4765 N N . ASP A 1 615 ? 16.664 -23.545 0.100 1.00 90.12 615 ASP A N 1
ATOM 4766 C CA . ASP A 1 615 ? 16.014 -24.245 -1.015 1.00 90.12 615 ASP A CA 1
ATOM 4767 C C . ASP A 1 615 ? 14.554 -23.791 -1.153 1.00 90.12 615 ASP A C 1
ATOM 4769 O O . ASP A 1 615 ? 14.115 -23.404 -2.232 1.00 90.12 615 ASP A O 1
ATOM 4773 N N . LEU A 1 616 ? 13.848 -23.686 -0.023 1.00 91.50 616 LEU A N 1
ATOM 4774 C CA . LEU A 1 616 ? 12.482 -23.168 0.036 1.00 91.50 616 LEU A CA 1
ATOM 4775 C C . LEU A 1 616 ? 12.369 -21.726 -0.484 1.00 91.50 616 LEU A C 1
ATOM 4777 O O . LEU A 1 616 ? 11.433 -21.410 -1.217 1.00 91.50 616 LEU A O 1
ATOM 4781 N N . ALA A 1 617 ? 13.295 -20.846 -0.090 1.00 90.25 617 ALA A N 1
ATOM 4782 C CA . ALA A 1 617 ? 13.299 -19.450 -0.514 1.00 90.25 617 ALA A CA 1
ATOM 4783 C C . ALA A 1 617 ? 13.510 -19.337 -2.030 1.00 90.25 617 ALA A C 1
ATOM 4785 O O . ALA A 1 617 ? 12.731 -18.664 -2.706 1.00 90.25 617 ALA A O 1
ATOM 4786 N N . LEU A 1 618 ? 14.500 -20.050 -2.576 1.00 89.75 618 LEU A N 1
ATOM 4787 C CA . LEU A 1 618 ? 14.794 -20.039 -4.011 1.00 89.75 618 LEU A CA 1
ATOM 4788 C C . LEU A 1 618 ? 13.638 -20.633 -4.836 1.00 89.75 618 LEU A C 1
ATOM 4790 O O . LEU A 1 618 ? 13.245 -20.035 -5.839 1.00 89.75 618 LEU A O 1
ATOM 4794 N N . ASP A 1 619 ? 13.022 -21.727 -4.378 1.00 90.00 619 ASP A N 1
ATOM 4795 C CA . ASP A 1 619 ? 11.839 -22.331 -5.016 1.00 90.00 619 ASP A CA 1
ATOM 4796 C C . ASP A 1 619 ? 10.601 -21.414 -4.966 1.00 90.00 619 ASP A C 1
ATOM 4798 O O . ASP A 1 619 ? 9.710 -21.484 -5.822 1.00 90.00 619 ASP A O 1
ATOM 4802 N N . ALA A 1 620 ? 10.529 -20.533 -3.965 1.00 88.56 620 ALA A N 1
ATOM 4803 C CA . ALA A 1 620 ? 9.511 -19.492 -3.837 1.00 88.56 620 ALA A CA 1
ATOM 4804 C C . ALA A 1 620 ? 9.846 -18.198 -4.607 1.00 88.56 620 ALA A C 1
ATOM 4806 O O . ALA A 1 620 ? 9.064 -17.250 -4.556 1.00 88.56 620 ALA A O 1
ATOM 4807 N N . GLY A 1 621 ? 10.972 -18.150 -5.330 1.00 89.38 621 GLY A N 1
ATOM 4808 C CA . GLY A 1 621 ? 11.403 -16.975 -6.093 1.00 89.38 621 GLY A CA 1
ATOM 4809 C C . GLY A 1 621 ? 11.984 -15.850 -5.233 1.00 89.38 621 GLY A C 1
ATOM 4810 O O . GLY A 1 621 ? 11.975 -14.696 -5.655 1.00 89.38 621 GLY A O 1
ATOM 4811 N N . VAL A 1 622 ? 12.465 -16.165 -4.030 1.00 91.69 622 VAL A N 1
ATOM 4812 C CA . VAL A 1 622 ? 13.100 -15.222 -3.105 1.00 91.69 622 VAL A CA 1
ATOM 4813 C C . VAL A 1 622 ? 14.620 -15.348 -3.204 1.00 91.69 622 VAL A C 1
ATOM 4815 O O . VAL A 1 622 ? 15.194 -16.386 -2.880 1.00 91.69 622 VAL A O 1
ATOM 4818 N N . CYS A 1 623 ? 15.281 -14.260 -3.596 1.00 89.69 623 CYS A N 1
ATOM 4819 C CA . CYS A 1 623 ? 16.738 -14.182 -3.709 1.00 89.69 623 CYS A CA 1
ATOM 4820 C C . CYS A 1 623 ? 17.384 -13.475 -2.518 1.00 89.69 623 CYS A C 1
ATOM 4822 O O . CYS A 1 623 ? 18.451 -13.899 -2.081 1.00 89.69 623 CYS A O 1
ATOM 4824 N N . SER A 1 624 ? 16.762 -12.425 -1.976 1.00 91.12 624 SER A N 1
ATOM 4825 C CA . SER A 1 624 ? 17.307 -11.632 -0.867 1.00 91.12 624 SER A CA 1
ATOM 4826 C C . SER A 1 624 ? 16.221 -11.268 0.152 1.00 91.12 624 SER A C 1
ATOM 4828 O O . SER A 1 624 ? 15.024 -11.419 -0.113 1.00 91.12 624 SER A O 1
ATOM 4830 N N . VAL A 1 625 ? 16.623 -10.818 1.344 1.00 93.56 625 VAL A N 1
ATOM 4831 C CA . VAL A 1 625 ? 15.681 -10.456 2.415 1.00 93.56 625 VAL A CA 1
ATOM 4832 C C . VAL A 1 625 ? 16.233 -9.340 3.303 1.00 93.56 625 VAL A C 1
ATOM 4834 O O . VAL A 1 625 ? 17.430 -9.291 3.589 1.00 93.56 625 VAL A O 1
ATOM 4837 N N . ALA A 1 626 ? 15.356 -8.457 3.776 1.00 95.38 626 ALA A N 1
ATOM 4838 C CA . ALA A 1 626 ? 15.645 -7.497 4.837 1.00 95.38 626 ALA A CA 1
ATOM 4839 C C . ALA A 1 626 ? 14.741 -7.737 6.051 1.00 95.38 626 ALA A C 1
ATOM 4841 O O . ALA A 1 626 ? 13.579 -8.108 5.903 1.00 95.38 626 ALA A O 1
ATOM 4842 N N . SER A 1 627 ? 15.281 -7.499 7.243 1.00 96.62 627 SER A N 1
ATOM 4843 C CA . SER A 1 627 ? 14.547 -7.497 8.504 1.00 96.62 627 SER A CA 1
ATOM 4844 C C . SER A 1 627 ? 14.644 -6.120 9.135 1.00 96.62 627 SER A C 1
ATOM 4846 O O . SER A 1 627 ? 15.745 -5.630 9.393 1.00 96.62 627 SER A O 1
ATOM 4848 N N . VAL A 1 628 ? 13.489 -5.522 9.396 1.00 97.75 628 VAL A N 1
ATOM 4849 C CA . VAL A 1 628 ? 13.335 -4.212 10.022 1.00 97.75 628 VAL A CA 1
ATOM 4850 C C . VAL A 1 628 ? 12.769 -4.413 11.431 1.00 97.75 628 VAL A C 1
ATOM 4852 O O . VAL A 1 628 ? 11.694 -5.003 11.560 1.00 97.75 628 VAL A O 1
ATOM 4855 N N . PRO A 1 629 ? 13.463 -3.966 12.491 1.00 97.00 629 PRO A N 1
ATOM 4856 C CA . PRO A 1 629 ? 12.943 -4.055 13.847 1.00 97.00 629 PRO A CA 1
ATOM 4857 C C . PRO A 1 629 ? 11.839 -3.012 14.042 1.00 97.00 629 PRO A C 1
ATOM 4859 O O . PRO A 1 629 ? 11.996 -1.855 13.670 1.00 97.00 629 PRO A O 1
ATOM 4862 N N . LEU A 1 630 ? 10.717 -3.410 14.628 1.00 96.25 630 LEU A N 1
ATOM 4863 C CA . LEU A 1 630 ? 9.616 -2.516 14.964 1.00 96.25 630 LEU A CA 1
ATOM 4864 C C . LEU A 1 630 ? 9.508 -2.418 16.481 1.00 96.25 630 LEU A C 1
ATOM 4866 O O . LEU A 1 630 ? 9.358 -3.434 17.164 1.00 96.25 630 LEU A O 1
ATOM 4870 N N . SER A 1 631 ? 9.603 -1.203 17.003 1.00 91.50 631 SER A N 1
ATOM 4871 C CA . SER A 1 631 ? 9.627 -0.942 18.441 1.00 91.50 631 SER A CA 1
ATOM 4872 C C . SER A 1 631 ? 8.281 -0.422 18.938 1.00 91.50 631 SER A C 1
ATOM 4874 O O . SER A 1 631 ? 7.642 0.390 18.268 1.00 91.50 631 SER A O 1
ATOM 4876 N N . GLY A 1 632 ? 7.872 -0.887 20.119 1.00 84.12 632 GLY A N 1
ATOM 4877 C CA . GLY A 1 632 ? 6.662 -0.440 20.815 1.00 84.12 632 GLY A CA 1
ATOM 4878 C C . GLY A 1 632 ? 6.967 0.481 21.999 1.00 84.12 632 GLY A C 1
ATOM 4879 O O . GLY A 1 632 ? 8.004 1.161 22.060 1.00 84.12 632 GLY A O 1
ATOM 4880 N N . VAL A 1 633 ? 6.060 0.494 22.980 1.00 74.81 633 VAL A N 1
ATOM 4881 C CA . VAL A 1 633 ? 6.166 1.350 24.173 1.00 74.81 633 VAL A CA 1
ATOM 4882 C C . VAL A 1 633 ? 7.325 0.893 25.072 1.00 74.81 633 VAL A C 1
ATOM 4884 O O . VAL A 1 633 ? 7.212 -0.044 25.869 1.00 74.81 633 VAL A O 1
ATOM 4887 N N . GLY A 1 634 ? 8.448 1.613 24.975 1.00 71.88 634 GLY A N 1
ATOM 4888 C CA . GLY A 1 634 ? 9.680 1.350 25.730 1.00 71.88 634 GLY A CA 1
ATOM 4889 C C . GLY A 1 634 ? 10.950 1.297 24.876 1.00 71.88 634 GLY A C 1
ATOM 4890 O O . GLY A 1 634 ? 12.037 1.140 25.428 1.00 71.88 634 GLY A O 1
ATOM 4891 N N . GLY A 1 635 ? 10.834 1.436 23.548 1.00 75.31 635 GLY A N 1
ATOM 4892 C CA . GLY A 1 635 ? 11.979 1.530 22.631 1.00 75.31 635 GLY A CA 1
ATOM 4893 C C . GLY A 1 635 ? 12.721 0.212 22.379 1.00 75.31 635 GLY A C 1
ATOM 4894 O O . GLY A 1 635 ? 13.708 0.202 21.650 1.00 75.31 635 GLY A O 1
ATOM 4895 N N . GLN A 1 636 ? 12.251 -0.890 22.964 1.00 84.88 636 GLN A N 1
ATOM 4896 C CA . GLN A 1 636 ? 12.692 -2.247 22.649 1.00 84.88 636 GLN A CA 1
ATOM 4897 C C . GLN A 1 636 ? 11.974 -2.737 21.388 1.00 84.88 636 GLN A C 1
ATOM 4899 O O . GLN A 1 636 ? 10.831 -2.353 21.137 1.00 84.88 636 GLN A O 1
ATOM 4904 N N . THR A 1 637 ? 12.632 -3.598 20.612 1.00 89.19 637 THR A N 1
ATOM 4905 C CA . THR A 1 637 ? 11.992 -4.260 19.470 1.00 89.19 637 THR A CA 1
ATOM 4906 C C . THR A 1 637 ? 10.902 -5.196 19.978 1.00 89.19 637 THR A C 1
ATOM 4908 O O . THR A 1 637 ? 11.170 -6.060 20.809 1.00 89.19 637 THR A O 1
ATOM 4911 N N . GLU A 1 638 ? 9.685 -5.013 19.476 1.00 89.81 638 GLU A N 1
ATOM 4912 C CA . GLU A 1 638 ? 8.510 -5.807 19.841 1.00 89.81 638 GLU A CA 1
ATOM 4913 C C . GLU A 1 638 ? 7.991 -6.649 18.680 1.00 89.81 638 GLU A C 1
ATOM 4915 O O . GLU A 1 638 ? 7.423 -7.710 18.924 1.00 89.81 638 GLU A O 1
ATOM 4920 N N . ALA A 1 639 ? 8.267 -6.249 17.433 1.00 94.25 639 ALA A N 1
ATOM 4921 C CA . ALA A 1 639 ? 8.010 -7.034 16.228 1.00 94.25 639 ALA A CA 1
ATOM 4922 C C . ALA A 1 639 ? 9.154 -6.912 15.213 1.00 94.25 639 ALA A C 1
ATOM 4924 O O . ALA A 1 639 ? 9.997 -6.023 15.306 1.00 94.25 639 ALA A O 1
ATOM 4925 N N . ILE A 1 640 ? 9.177 -7.796 14.218 1.00 96.62 640 ILE A N 1
ATOM 4926 C CA . ILE A 1 640 ? 10.039 -7.663 13.038 1.00 96.62 640 ILE A CA 1
ATOM 4927 C C . ILE A 1 640 ? 9.192 -7.614 11.771 1.00 96.62 640 ILE A C 1
ATOM 4929 O O . ILE A 1 640 ? 8.241 -8.382 11.626 1.00 96.62 640 ILE A O 1
ATOM 4933 N N . LEU A 1 641 ? 9.564 -6.734 10.845 1.00 97.94 641 LEU A N 1
ATOM 4934 C CA . LEU A 1 641 ? 9.073 -6.711 9.472 1.00 97.94 641 LEU A CA 1
ATOM 4935 C C . LEU A 1 641 ? 10.117 -7.368 8.566 1.00 97.94 641 LEU A C 1
ATOM 4937 O O . LEU A 1 641 ? 11.230 -6.866 8.416 1.00 97.94 641 LEU A O 1
ATOM 4941 N N . LEU A 1 642 ? 9.746 -8.481 7.948 1.00 96.69 642 LEU A N 1
ATOM 4942 C CA . LEU A 1 642 ? 10.530 -9.189 6.945 1.00 96.69 642 LEU A CA 1
ATOM 4943 C C . LEU A 1 642 ? 10.051 -8.790 5.550 1.00 96.69 642 LEU A C 1
ATOM 4945 O O . LEU A 1 642 ? 8.857 -8.851 5.263 1.00 96.69 642 LEU A O 1
ATOM 4949 N N . LEU A 1 643 ? 10.985 -8.406 4.685 1.00 96.94 643 LEU A N 1
ATOM 4950 C CA . LEU A 1 643 ? 10.745 -8.039 3.290 1.00 96.94 643 LEU A CA 1
ATOM 4951 C C . LEU A 1 643 ? 11.589 -8.939 2.397 1.00 96.94 643 LEU A C 1
ATOM 4953 O O . LEU A 1 643 ? 12.809 -8.974 2.542 1.00 96.94 643 LEU A O 1
ATOM 4957 N N . PHE A 1 644 ? 10.950 -9.650 1.477 1.00 95.12 644 PHE A N 1
ATOM 4958 C CA . PHE A 1 644 ? 11.587 -10.625 0.597 1.00 95.12 644 PHE A CA 1
ATOM 4959 C C . PHE A 1 644 ? 11.644 -10.083 -0.829 1.00 95.12 644 PHE A C 1
ATOM 4961 O O . PHE A 1 644 ? 10.631 -9.618 -1.352 1.00 95.12 644 PHE A O 1
ATOM 4968 N N . SER A 1 645 ? 12.809 -10.162 -1.474 1.00 93.81 645 SER A N 1
ATOM 4969 C CA . SER A 1 645 ? 13.024 -9.653 -2.832 1.00 93.81 645 SER A CA 1
ATOM 4970 C C . SER A 1 645 ? 13.334 -10.780 -3.818 1.00 93.81 645 SER A C 1
ATOM 4972 O O . SER A 1 645 ? 14.091 -11.693 -3.471 1.00 93.81 645 SER A O 1
ATOM 4974 N N . PRO A 1 646 ? 12.836 -10.707 -5.067 1.00 91.62 646 PRO A N 1
ATOM 4975 C CA . PRO A 1 646 ? 13.214 -11.640 -6.126 1.00 91.62 646 PRO A CA 1
ATOM 4976 C C . PRO A 1 646 ? 14.556 -11.283 -6.791 1.00 91.62 646 PRO A C 1
ATOM 4978 O O . PRO A 1 646 ? 14.957 -11.928 -7.756 1.00 91.62 646 PRO A O 1
ATOM 4981 N N . PHE A 1 647 ? 15.247 -10.243 -6.312 1.00 86.94 647 PHE A N 1
ATOM 4982 C CA . PHE A 1 647 ? 16.483 -9.740 -6.903 1.00 86.94 647 PHE A CA 1
ATOM 4983 C C . PHE A 1 647 ? 17.684 -9.960 -5.973 1.00 86.94 647 PHE A C 1
ATOM 4985 O O . PHE A 1 647 ? 17.604 -9.625 -4.788 1.00 86.94 647 PHE A O 1
ATOM 4992 N N . PRO A 1 648 ? 18.826 -10.455 -6.480 1.00 78.94 648 PRO A N 1
ATOM 4993 C CA . PRO A 1 648 ? 20.071 -10.483 -5.719 1.00 78.94 648 PRO A CA 1
ATOM 4994 C C . PRO A 1 648 ? 20.478 -9.073 -5.276 1.00 78.94 648 PRO A C 1
ATOM 4996 O O . PRO A 1 648 ? 20.535 -8.150 -6.078 1.00 78.94 648 PRO A O 1
ATOM 4999 N N . GLY A 1 649 ? 20.748 -8.868 -3.989 1.00 73.69 649 GLY A N 1
ATOM 5000 C CA . GLY A 1 649 ? 21.042 -7.534 -3.453 1.00 73.69 649 GLY A CA 1
ATOM 5001 C C . GLY A 1 649 ? 19.869 -6.553 -3.469 1.00 73.69 649 GLY A C 1
ATOM 5002 O O . GLY A 1 649 ? 20.068 -5.383 -3.131 1.00 73.69 649 GLY A O 1
ATOM 5003 N N . GLY A 1 650 ? 18.652 -7.018 -3.774 1.00 78.62 650 GLY A N 1
ATOM 5004 C CA . GLY A 1 650 ? 17.432 -6.266 -3.511 1.00 78.62 650 GLY A CA 1
ATOM 5005 C C . GLY A 1 650 ? 17.362 -5.869 -2.035 1.00 78.62 650 GLY A C 1
ATOM 5006 O O . GLY A 1 650 ? 17.833 -6.603 -1.163 1.00 78.62 650 GLY A O 1
ATOM 5007 N N . LEU A 1 651 ? 16.801 -4.689 -1.763 1.00 86.12 651 LEU A N 1
ATOM 5008 C CA . LEU A 1 651 ? 16.705 -4.063 -0.434 1.00 86.12 651 LEU A CA 1
ATOM 5009 C C . LEU A 1 651 ? 18.039 -3.559 0.158 1.00 86.12 651 LEU A C 1
ATOM 5011 O O . LEU A 1 651 ? 18.129 -3.293 1.358 1.00 86.12 651 LEU A O 1
ATOM 5015 N N . ASN A 1 652 ? 19.082 -3.391 -0.663 1.00 85.69 652 ASN A N 1
ATOM 5016 C CA . ASN A 1 652 ? 20.406 -2.963 -0.203 1.00 85.69 652 ASN A CA 1
ATOM 5017 C C . ASN A 1 652 ? 20.905 -1.624 -0.780 1.00 85.69 652 ASN A C 1
ATOM 5019 O O . ASN A 1 652 ? 21.901 -1.089 -0.282 1.00 85.69 652 ASN A O 1
ATOM 5023 N N . THR A 1 653 ? 20.248 -1.061 -1.793 1.00 85.50 653 THR A N 1
ATOM 5024 C CA . THR A 1 653 ? 20.622 0.228 -2.409 1.00 85.50 653 THR A CA 1
ATOM 5025 C C . THR A 1 653 ? 20.351 1.416 -1.484 1.00 85.50 653 THR A C 1
ATOM 5027 O O . THR A 1 653 ? 19.600 1.296 -0.521 1.00 85.50 653 THR A O 1
ATOM 5030 N N . ALA A 1 654 ? 20.927 2.590 -1.769 1.00 86.50 654 ALA A N 1
ATOM 5031 C CA . ALA A 1 654 ? 20.704 3.792 -0.956 1.00 86.50 654 ALA A CA 1
ATOM 5032 C C . ALA A 1 654 ? 19.210 4.164 -0.838 1.00 86.50 654 ALA A C 1
ATOM 5034 O O . ALA A 1 654 ? 18.729 4.425 0.261 1.00 86.50 654 ALA A O 1
ATOM 5035 N N . GLY A 1 655 ? 18.464 4.116 -1.950 1.00 87.81 655 GLY A N 1
ATOM 5036 C CA . GLY A 1 655 ? 17.022 4.385 -1.954 1.00 87.81 655 GLY A CA 1
ATOM 5037 C C . GLY A 1 655 ? 16.210 3.340 -1.183 1.00 87.81 655 GLY A C 1
ATOM 5038 O O . GLY A 1 655 ? 15.293 3.698 -0.451 1.00 87.81 655 GLY A O 1
ATOM 5039 N N . GLN A 1 656 ? 16.577 2.059 -1.283 1.00 92.12 656 GLN A N 1
ATOM 5040 C CA . GLN A 1 656 ? 15.942 1.002 -0.489 1.00 92.12 656 GLN A CA 1
ATOM 5041 C C . GLN A 1 656 ? 16.260 1.140 1.001 1.00 92.12 656 GLN A C 1
ATOM 5043 O O . GLN A 1 656 ? 15.359 1.010 1.815 1.00 92.12 656 GLN A O 1
ATOM 5048 N N . ARG A 1 657 ? 17.506 1.451 1.381 1.00 93.25 657 ARG A N 1
ATOM 5049 C CA . ARG A 1 657 ? 17.872 1.682 2.791 1.00 93.25 657 ARG A CA 1
ATOM 5050 C C . ARG A 1 657 ? 17.060 2.822 3.395 1.00 93.25 657 ARG A C 1
ATOM 5052 O O . ARG A 1 657 ? 16.494 2.642 4.465 1.00 93.25 657 ARG A O 1
ATOM 5059 N N . ALA A 1 658 ? 16.928 3.934 2.673 1.00 94.31 658 ALA A N 1
ATOM 5060 C CA . ALA A 1 658 ? 16.095 5.053 3.105 1.00 94.31 658 ALA A CA 1
ATOM 5061 C C . ALA A 1 658 ? 14.618 4.650 3.277 1.00 94.31 658 ALA A C 1
ATOM 5063 O O . ALA A 1 658 ? 13.967 5.098 4.222 1.00 94.31 658 ALA A O 1
ATOM 5064 N N . LEU A 1 659 ? 14.092 3.782 2.401 1.00 95.88 659 LEU A N 1
ATOM 5065 C CA . LEU A 1 659 ? 12.756 3.204 2.563 1.00 95.88 659 LEU A CA 1
ATOM 5066 C C . LEU A 1 659 ? 12.673 2.337 3.828 1.00 95.88 659 LEU A C 1
ATOM 5068 O O . LEU A 1 659 ? 11.758 2.534 4.617 1.00 95.88 659 LEU A O 1
ATOM 5072 N N . LEU A 1 660 ? 13.622 1.424 4.061 1.00 97.06 660 LEU A N 1
ATOM 5073 C CA . LEU A 1 660 ? 13.632 0.558 5.248 1.00 97.06 660 LEU A CA 1
ATOM 5074 C C . LEU A 1 660 ? 13.695 1.368 6.554 1.00 97.06 660 LEU A C 1
ATOM 5076 O O . LEU A 1 660 ? 12.927 1.100 7.470 1.00 97.06 660 LEU A O 1
ATOM 5080 N N . GLU A 1 661 ? 14.551 2.390 6.619 1.00 97.12 661 GLU A N 1
ATOM 5081 C CA . GLU A 1 661 ? 14.667 3.312 7.763 1.00 97.12 661 GLU A CA 1
ATOM 5082 C C . GLU A 1 661 ? 13.400 4.157 7.972 1.00 97.12 661 GLU A C 1
ATOM 5084 O O . GLU A 1 661 ? 13.089 4.600 9.080 1.00 97.12 661 GLU A O 1
ATOM 5089 N N . HIS A 1 662 ? 12.665 4.446 6.898 1.00 97.38 662 HIS A N 1
ATOM 5090 C CA . HIS A 1 662 ? 11.369 5.104 6.991 1.00 97.38 662 HIS A CA 1
ATOM 5091 C C . HIS A 1 662 ? 10.292 4.144 7.511 1.00 97.38 662 HIS A C 1
ATOM 5093 O O . HIS A 1 662 ? 9.574 4.513 8.436 1.00 97.38 662 HIS A O 1
ATOM 5099 N N . LEU A 1 663 ? 10.230 2.911 6.991 1.00 97.62 663 LEU A N 1
ATOM 5100 C CA . LEU A 1 663 ? 9.327 1.867 7.486 1.00 97.62 663 LEU A CA 1
ATOM 5101 C C . LEU A 1 663 ? 9.557 1.606 8.979 1.00 97.62 663 LEU A C 1
ATOM 5103 O O . LEU A 1 663 ? 8.596 1.600 9.741 1.00 97.62 663 LEU A O 1
ATOM 5107 N N . GLU A 1 664 ? 10.818 1.466 9.402 1.00 97.06 664 GLU A N 1
ATOM 5108 C CA . GLU A 1 664 ? 11.206 1.285 10.806 1.00 97.06 664 GLU A CA 1
ATOM 5109 C C . GLU A 1 664 ? 10.616 2.384 11.694 1.00 97.06 664 GLU A C 1
ATOM 5111 O O . GLU A 1 664 ? 9.883 2.105 12.643 1.00 97.06 664 GLU A O 1
ATOM 5116 N N . ARG A 1 665 ? 10.902 3.649 11.361 1.00 95.69 665 ARG A N 1
ATOM 5117 C CA . ARG A 1 665 ? 10.496 4.803 12.169 1.00 95.69 665 ARG A CA 1
ATOM 5118 C C . ARG A 1 665 ? 8.987 4.993 12.169 1.00 95.69 665 ARG A C 1
ATOM 5120 O O . ARG A 1 665 ? 8.398 5.112 13.239 1.00 95.69 665 ARG A O 1
ATOM 5127 N N . THR A 1 666 ? 8.363 5.028 10.995 1.00 96.94 666 THR A N 1
ATOM 5128 C CA . THR A 1 666 ? 6.939 5.346 10.858 1.00 96.94 666 THR A CA 1
ATOM 5129 C C . THR A 1 666 ? 6.061 4.241 11.447 1.00 96.94 666 THR A C 1
ATOM 5131 O O . THR A 1 666 ? 5.133 4.542 12.197 1.00 96.94 666 THR A O 1
ATOM 5134 N N . LEU A 1 667 ? 6.369 2.962 11.194 1.00 96.81 667 LEU A N 1
ATOM 5135 C CA . LEU A 1 667 ? 5.586 1.862 11.763 1.00 96.81 667 LEU A CA 1
ATOM 5136 C C . LEU A 1 667 ? 5.796 1.740 13.274 1.00 96.81 667 LEU A C 1
ATOM 5138 O O . LEU A 1 667 ? 4.814 1.574 13.989 1.00 96.81 667 LEU A O 1
ATOM 5142 N N . SER A 1 668 ? 7.024 1.903 13.784 1.00 95.69 668 SER A N 1
ATOM 5143 C CA . SER A 1 668 ? 7.265 1.909 15.239 1.00 95.69 668 SER A CA 1
ATOM 5144 C C . SER A 1 668 ? 6.506 3.041 15.941 1.00 95.69 668 SER A C 1
ATOM 5146 O O . SER A 1 668 ? 5.934 2.840 17.012 1.00 95.69 668 SER A O 1
ATOM 5148 N N . LEU A 1 669 ? 6.438 4.229 15.325 1.00 93.94 669 LEU A N 1
ATOM 5149 C CA . LEU A 1 669 ? 5.627 5.343 15.828 1.00 93.94 669 LEU A CA 1
ATOM 5150 C C . LEU A 1 669 ? 4.129 5.012 15.818 1.00 93.94 669 LEU A C 1
ATOM 5152 O O . LEU A 1 669 ? 3.446 5.280 16.805 1.00 93.94 669 LEU A O 1
ATOM 5156 N N . GLY A 1 670 ? 3.630 4.404 14.738 1.00 93.12 670 GLY A N 1
ATOM 5157 C CA . GLY A 1 670 ? 2.242 3.949 14.637 1.00 93.12 670 GLY A CA 1
ATOM 5158 C C . GLY A 1 670 ? 1.881 2.931 15.721 1.00 93.12 670 GLY A C 1
ATOM 5159 O O . GLY A 1 670 ? 0.878 3.104 16.409 1.00 93.12 670 GLY A O 1
ATOM 5160 N N . ILE A 1 671 ? 2.734 1.923 15.932 1.00 92.69 671 ILE A N 1
ATOM 5161 C CA . ILE A 1 671 ? 2.567 0.909 16.985 1.00 92.69 671 ILE A CA 1
ATOM 5162 C C . ILE A 1 671 ? 2.575 1.573 18.361 1.00 92.69 671 ILE A C 1
ATOM 5164 O O . ILE A 1 671 ? 1.633 1.400 19.126 1.00 92.69 671 ILE A O 1
ATOM 5168 N N . THR A 1 672 ? 3.584 2.399 18.649 1.00 91.31 672 THR A N 1
ATOM 5169 C CA . THR A 1 672 ? 3.698 3.102 19.935 1.00 91.31 672 THR A CA 1
ATOM 5170 C C . THR A 1 672 ? 2.464 3.955 20.227 1.00 91.31 672 THR A C 1
ATOM 5172 O O . THR A 1 672 ? 2.003 3.984 21.365 1.00 91.31 672 THR A O 1
ATOM 5175 N N . ARG A 1 673 ? 1.909 4.640 19.217 1.00 89.94 673 ARG A N 1
ATOM 5176 C CA . ARG A 1 673 ? 0.687 5.440 19.367 1.00 89.94 673 ARG A CA 1
ATOM 5177 C C . ARG A 1 673 ? -0.517 4.566 19.711 1.00 89.94 673 ARG A C 1
ATOM 5179 O O . ARG A 1 673 ? -1.184 4.833 20.705 1.00 89.94 673 ARG A O 1
ATOM 5186 N N . ILE A 1 674 ? -0.760 3.521 18.920 1.00 87.38 674 ILE A N 1
ATOM 5187 C CA . ILE A 1 674 ? -1.883 2.597 19.124 1.00 87.38 674 ILE A CA 1
ATOM 5188 C C . ILE A 1 674 ? -1.800 1.956 20.515 1.00 87.38 674 ILE A C 1
ATOM 5190 O O . ILE A 1 674 ? -2.793 1.894 21.231 1.00 87.38 674 ILE A O 1
ATOM 5194 N N . GLU A 1 675 ? -0.613 1.531 20.943 1.00 86.50 675 GLU A N 1
ATOM 5195 C CA . GLU A 1 675 ? -0.430 0.889 22.248 1.00 86.50 675 GLU A CA 1
ATOM 5196 C C . GLU A 1 675 ? -0.462 1.860 23.432 1.00 86.50 675 GLU A C 1
ATOM 5198 O O . GLU A 1 675 ? -0.864 1.480 24.533 1.00 86.50 675 GLU A O 1
ATOM 5203 N N . ALA A 1 676 ? -0.072 3.122 23.236 1.00 81.50 676 ALA A N 1
ATOM 5204 C CA . ALA A 1 676 ? -0.254 4.161 24.248 1.00 81.50 676 ALA A CA 1
ATOM 5205 C C . ALA A 1 676 ? -1.743 4.478 24.491 1.00 81.50 676 ALA A C 1
ATOM 5207 O O . ALA A 1 676 ? -2.117 4.920 25.582 1.00 81.50 676 ALA A O 1
ATOM 5208 N N . GLU A 1 677 ? -2.590 4.256 23.483 1.00 71.50 677 GLU A N 1
ATOM 5209 C CA . GLU A 1 677 ? -4.037 4.464 23.542 1.00 71.50 677 GLU A CA 1
ATOM 5210 C C . GLU A 1 677 ? -4.779 3.224 24.069 1.00 71.50 677 GLU A C 1
ATOM 5212 O O . GLU A 1 677 ? -5.528 3.344 25.038 1.00 71.50 677 GLU A O 1
ATOM 5217 N N . ALA A 1 678 ? -4.544 2.049 23.474 1.00 71.44 678 ALA A N 1
ATOM 5218 C CA . ALA A 1 678 ? -5.286 0.805 23.722 1.00 71.44 678 ALA A CA 1
ATOM 5219 C C . ALA A 1 678 ? -4.607 -0.162 24.716 1.00 71.44 678 ALA A C 1
ATOM 5221 O O . ALA A 1 678 ? -5.153 -1.220 25.033 1.00 71.44 678 ALA A O 1
ATOM 5222 N N . GLY A 1 679 ? -3.416 0.180 25.212 1.00 76.31 679 GLY A N 1
ATOM 5223 C CA . GLY A 1 679 ? -2.563 -0.736 25.965 1.00 76.31 679 GLY A CA 1
ATOM 5224 C C . GLY A 1 679 ? -1.744 -1.656 25.053 1.00 76.31 679 GLY A C 1
ATOM 5225 O O . GLY A 1 679 ? -1.892 -1.664 23.832 1.00 76.31 679 GLY A O 1
ATOM 5226 N N . ARG A 1 680 ? -0.844 -2.441 25.658 1.00 80.12 680 ARG A N 1
ATOM 5227 C CA . ARG A 1 680 ? 0.029 -3.358 24.909 1.00 80.12 680 ARG A CA 1
ATOM 5228 C C . ARG A 1 680 ? -0.785 -4.401 24.155 1.00 80.12 680 ARG A C 1
ATOM 5230 O O . ARG A 1 680 ? -1.607 -5.106 24.745 1.00 80.12 680 ARG A O 1
ATOM 5237 N N . THR A 1 681 ? -0.500 -4.536 22.867 1.00 82.38 681 THR A N 1
ATOM 5238 C CA . THR A 1 681 ? -1.181 -5.500 22.006 1.00 82.38 681 THR A CA 1
ATOM 5239 C C . THR A 1 681 ? -0.675 -6.910 22.298 1.00 82.38 681 THR A C 1
ATOM 5241 O O . THR A 1 681 ? 0.525 -7.141 22.431 1.00 82.38 681 THR A O 1
ATOM 5244 N N . GLN A 1 682 ? -1.578 -7.884 22.393 1.00 81.88 682 GLN A N 1
ATOM 5245 C CA . GLN A 1 682 ? -1.185 -9.287 22.554 1.00 81.88 682 GLN A CA 1
ATOM 5246 C C . GLN A 1 682 ? -0.788 -9.892 21.206 1.00 81.88 682 GLN A C 1
ATOM 5248 O O . GLN A 1 682 ? -1.337 -9.509 20.172 1.00 81.88 682 GLN A O 1
ATOM 5253 N N . VAL A 1 683 ? 0.158 -10.835 21.221 1.00 83.12 683 VAL A N 1
ATOM 5254 C CA . VAL A 1 683 ? 0.572 -11.579 20.022 1.00 83.12 683 VAL A CA 1
ATOM 5255 C C . VAL A 1 683 ? -0.572 -12.486 19.578 1.00 83.12 683 VAL A C 1
ATOM 5257 O O . VAL A 1 683 ? -1.024 -13.325 20.356 1.00 83.12 683 VAL A O 1
ATOM 5260 N N . GLN A 1 684 ? -1.017 -12.341 18.330 1.00 86.44 684 GLN A N 1
ATOM 5261 C CA . GLN A 1 684 ? -2.057 -13.187 17.742 1.00 86.44 684 GLN A CA 1
ATOM 5262 C C . GLN A 1 684 ? -1.611 -13.741 16.397 1.00 86.44 684 GLN A C 1
ATOM 5264 O O . GLN A 1 684 ? -1.556 -13.030 15.394 1.00 86.44 684 GLN A O 1
ATOM 5269 N N . ALA A 1 685 ? -1.322 -15.040 16.369 1.00 87.81 685 ALA A N 1
ATOM 5270 C CA . ALA A 1 685 ? -0.808 -15.698 15.179 1.00 87.81 685 ALA A CA 1
ATOM 5271 C C . ALA A 1 685 ? -1.795 -15.608 14.005 1.00 87.81 685 ALA A C 1
ATOM 5273 O O . ALA A 1 685 ? -3.006 -15.767 14.169 1.00 87.81 685 ALA A O 1
ATOM 5274 N N . LEU A 1 686 ? -1.270 -15.442 12.792 1.00 88.81 686 LEU A N 1
ATOM 5275 C CA . LEU A 1 686 ? -2.063 -15.327 11.572 1.00 88.81 686 LEU A CA 1
ATOM 5276 C C . LEU A 1 686 ? -3.071 -16.479 11.379 1.00 88.81 686 LEU A C 1
ATOM 5278 O O . LEU A 1 686 ? -4.218 -16.176 11.053 1.00 88.81 686 LEU A O 1
ATOM 5282 N N . PRO A 1 687 ? -2.730 -17.771 11.598 1.00 87.62 687 PRO A N 1
ATOM 5283 C CA . PRO A 1 687 ? -3.714 -18.847 11.470 1.00 87.62 687 PRO A CA 1
ATOM 5284 C C . PRO A 1 687 ? -4.911 -18.680 12.411 1.00 87.62 687 PRO A C 1
ATOM 5286 O O . PRO A 1 687 ? -6.039 -18.955 12.015 1.00 87.62 687 PRO A O 1
ATOM 5289 N N . GLU A 1 688 ? -4.683 -18.185 13.631 1.00 88.94 688 GLU A N 1
ATOM 5290 C CA . GLU A 1 688 ? -5.746 -17.920 14.604 1.00 88.94 688 GLU A CA 1
ATOM 5291 C C . GLU A 1 688 ? -6.606 -16.724 14.169 1.00 88.94 688 GLU A C 1
ATOM 5293 O O . GLU A 1 688 ? -7.835 -16.812 14.179 1.00 88.94 688 GLU A O 1
ATOM 5298 N N . ARG A 1 689 ? -5.980 -15.642 13.685 1.00 89.62 689 ARG A N 1
ATOM 5299 C CA . ARG A 1 689 ? -6.699 -14.478 13.137 1.00 89.62 689 ARG A CA 1
ATOM 5300 C C . ARG A 1 689 ? -7.600 -14.873 11.967 1.00 89.62 689 ARG A C 1
ATOM 5302 O O . ARG A 1 689 ? -8.785 -14.540 11.948 1.00 89.62 689 ARG A O 1
ATOM 5309 N N . LEU A 1 690 ? -7.055 -15.617 11.003 1.00 88.94 690 LEU A N 1
ATOM 5310 C CA . LEU A 1 690 ? -7.804 -16.108 9.845 1.00 88.94 690 LEU A CA 1
ATOM 5311 C C . LEU A 1 690 ? -8.932 -17.054 10.264 1.00 88.94 690 LEU A C 1
ATOM 5313 O O . LEU A 1 690 ? -10.039 -16.937 9.742 1.00 88.94 690 LEU A O 1
ATOM 5317 N N . HIS A 1 691 ? -8.683 -17.938 11.234 1.00 91.69 691 HIS A N 1
ATOM 5318 C CA . HIS A 1 691 ? -9.699 -18.835 11.785 1.00 91.69 691 HIS A CA 1
ATOM 5319 C C . HIS A 1 691 ? -10.914 -18.065 12.309 1.00 91.69 691 HIS A C 1
ATOM 5321 O O . HIS A 1 691 ? -12.040 -18.354 11.908 1.00 91.69 691 HIS A O 1
ATOM 5327 N N . TYR A 1 692 ? -10.711 -17.025 13.122 1.00 94.06 692 TYR A N 1
ATOM 5328 C CA . TYR A 1 692 ? -11.818 -16.214 13.640 1.00 94.06 692 TYR A CA 1
ATOM 5329 C C . TYR A 1 692 ? -12.604 -15.492 12.538 1.00 94.06 692 TYR A C 1
ATOM 5331 O O . TYR A 1 692 ? -13.835 -15.456 12.585 1.00 94.06 692 TYR A O 1
ATOM 5339 N N . ARG A 1 693 ? -11.921 -14.970 11.512 1.00 91.88 693 ARG A N 1
ATOM 5340 C CA . ARG A 1 693 ? -12.573 -14.318 10.361 1.00 91.88 693 ARG A CA 1
ATOM 5341 C C . ARG A 1 693 ? -13.410 -15.305 9.547 1.00 91.88 693 ARG A C 1
ATOM 5343 O O . ARG A 1 693 ? -14.521 -14.980 9.129 1.00 91.88 693 ARG A O 1
ATOM 5350 N N . VAL A 1 694 ? -12.900 -16.522 9.351 1.00 93.38 694 VAL A N 1
ATOM 5351 C CA . VAL A 1 694 ? -13.627 -17.609 8.681 1.00 93.38 694 VAL A CA 1
ATOM 5352 C C . VAL A 1 694 ? -14.856 -18.014 9.491 1.00 93.38 694 VAL A C 1
ATOM 5354 O O . VAL A 1 694 ? -15.935 -18.142 8.914 1.00 93.38 694 VAL A O 1
ATOM 5357 N N . LEU A 1 695 ? -14.732 -18.160 10.816 1.00 95.12 695 LEU A N 1
ATOM 5358 C CA . LEU A 1 695 ? -15.872 -18.459 11.686 1.00 95.12 695 LEU A CA 1
ATOM 5359 C C . LEU A 1 695 ? -16.956 -17.383 11.589 1.00 95.12 695 LEU A C 1
ATOM 5361 O O . LEU A 1 695 ? -18.123 -17.729 11.432 1.00 95.12 695 LEU A O 1
ATOM 5365 N N . LEU A 1 696 ? -16.591 -16.098 11.631 1.00 94.94 696 LEU A N 1
ATOM 5366 C CA . LEU A 1 696 ? -17.554 -15.002 11.510 1.00 94.94 696 LEU A CA 1
ATOM 5367 C C . LEU A 1 696 ? -18.350 -15.087 10.197 1.00 94.94 696 LEU A C 1
ATOM 5369 O O . LEU A 1 696 ? -19.579 -15.050 10.214 1.00 94.94 696 LEU A O 1
ATOM 5373 N N . ARG A 1 697 ? -17.655 -15.255 9.066 1.00 92.31 697 ARG A N 1
ATOM 5374 C CA . ARG A 1 697 ? -18.267 -15.248 7.724 1.00 92.31 697 ARG A CA 1
ATOM 5375 C C . ARG A 1 697 ? -19.062 -16.514 7.405 1.00 92.31 697 ARG A C 1
ATOM 5377 O O . ARG A 1 697 ? -20.013 -16.453 6.633 1.00 92.31 697 ARG A O 1
ATOM 5384 N N . ASN A 1 698 ? -18.713 -17.646 8.014 1.00 92.81 698 ASN A N 1
ATOM 5385 C CA . ASN A 1 698 ? -19.375 -18.934 7.783 1.00 92.81 698 ASN A CA 1
ATOM 5386 C C . ASN A 1 698 ? -20.487 -19.239 8.803 1.00 92.81 698 ASN A C 1
ATOM 5388 O O . ASN A 1 698 ? -20.811 -20.403 9.034 1.00 92.81 698 ASN A O 1
ATOM 5392 N N . GLY A 1 699 ? -21.078 -18.210 9.422 1.00 90.88 699 GLY A N 1
ATOM 5393 C CA . GLY A 1 699 ? -22.219 -18.373 10.330 1.00 90.88 699 GLY A CA 1
ATOM 5394 C C . GLY A 1 699 ? -21.860 -18.920 11.714 1.00 90.88 699 GLY A C 1
ATOM 5395 O O . GLY A 1 699 ? -22.721 -19.451 12.408 1.00 90.88 699 GLY A O 1
ATOM 5396 N N . GLY A 1 700 ? -20.598 -18.802 12.132 1.00 93.81 700 GLY A N 1
ATOM 5397 C CA . GLY A 1 700 ? -20.143 -19.167 13.473 1.00 93.81 700 GLY A CA 1
ATOM 5398 C C . GLY A 1 700 ? -20.509 -18.147 14.556 1.00 93.81 700 GLY A C 1
ATOM 5399 O O . GLY A 1 700 ? -20.297 -18.427 15.734 1.00 93.81 700 GLY A O 1
ATOM 5400 N N . LEU A 1 701 ? -21.045 -16.975 14.199 1.00 96.56 701 LEU A N 1
ATOM 5401 C CA . LEU A 1 701 ? -21.500 -15.983 15.174 1.00 96.56 701 LEU A CA 1
ATOM 5402 C C . LEU A 1 701 ? -22.740 -16.478 15.927 1.00 96.56 701 LEU A C 1
ATOM 5404 O O . LEU A 1 701 ? -23.753 -16.826 15.326 1.00 96.56 701 LEU A O 1
ATOM 5408 N N . VAL A 1 702 ? -22.671 -16.445 17.255 1.00 95.81 702 VAL A N 1
ATOM 5409 C CA . VAL A 1 702 ? -23.794 -16.710 18.158 1.00 95.81 702 VAL A CA 1
ATOM 5410 C C . VAL A 1 702 ? -23.873 -15.584 19.179 1.00 95.81 702 VAL A C 1
ATOM 5412 O O . VAL A 1 702 ? -22.850 -15.116 19.677 1.00 95.81 702 VAL A O 1
ATOM 5415 N N . MET A 1 703 ? -25.086 -15.160 19.516 1.00 96.31 703 MET A N 1
ATOM 5416 C CA . MET A 1 703 ? -25.321 -14.138 20.532 1.00 96.31 703 MET A CA 1
ATOM 5417 C C . MET A 1 703 ? -25.783 -14.801 21.829 1.00 96.31 703 MET A C 1
ATOM 5419 O O . MET A 1 703 ? -26.703 -15.619 21.826 1.00 96.31 703 MET A O 1
ATOM 5423 N N . HIS A 1 704 ? -25.135 -14.456 22.937 1.00 97.12 704 HIS A N 1
ATOM 5424 C CA . HIS A 1 704 ? -25.675 -14.684 24.276 1.00 97.12 704 HIS A CA 1
ATOM 5425 C C . HIS A 1 704 ? -26.271 -13.380 24.792 1.00 97.12 704 HIS A C 1
ATOM 5427 O O . HIS A 1 704 ? -25.861 -12.302 24.379 1.00 97.12 704 HIS A O 1
ATOM 5433 N N . TYR A 1 705 ? -27.220 -13.474 25.709 1.00 97.25 705 TYR A N 1
ATOM 5434 C CA . TYR A 1 705 ? -28.025 -12.352 26.152 1.00 97.25 705 TYR A CA 1
ATOM 5435 C C . TYR A 1 705 ? -27.963 -12.234 27.663 1.00 97.25 705 TYR A C 1
ATOM 5437 O O . TYR A 1 705 ? -28.228 -13.205 28.378 1.00 97.25 705 TYR A O 1
ATOM 5445 N N . GLN A 1 706 ? -27.590 -11.055 28.151 1.00 95.88 706 GLN A N 1
ATOM 5446 C CA . GLN A 1 706 ? -27.571 -10.771 29.579 1.00 95.88 706 GLN A CA 1
ATOM 5447 C C . GLN A 1 706 ? -28.689 -9.783 29.947 1.00 95.88 706 GLN A C 1
ATOM 5449 O O . GLN A 1 706 ? -28.829 -8.746 29.301 1.00 95.88 706 GLN A O 1
ATOM 5454 N N . PRO A 1 707 ? -29.516 -10.087 30.962 1.00 95.12 707 PRO A N 1
ATOM 5455 C CA . PRO A 1 707 ? -30.652 -9.247 31.320 1.00 95.12 707 PRO A CA 1
ATOM 5456 C C . PRO A 1 707 ? -30.238 -7.975 32.061 1.00 95.12 707 PRO A C 1
ATOM 5458 O O . PRO A 1 707 ? -29.473 -8.023 33.026 1.00 95.12 707 PRO A O 1
ATOM 5461 N N . VAL A 1 708 ? -30.856 -6.859 31.671 1.00 94.88 708 VAL A N 1
ATOM 5462 C CA . VAL A 1 708 ? -30.793 -5.572 32.372 1.00 94.88 708 VAL A CA 1
ATOM 5463 C C . VAL A 1 708 ? -32.124 -5.329 33.079 1.00 94.88 708 VAL A C 1
ATOM 5465 O O . VAL A 1 708 ? -33.180 -5.209 32.445 1.00 94.88 708 VAL A O 1
ATOM 5468 N N . VAL A 1 709 ? -32.088 -5.273 34.410 1.00 92.12 709 VAL A N 1
ATOM 5469 C CA . VAL A 1 709 ? -33.287 -5.217 35.259 1.00 92.12 709 VAL A CA 1
ATOM 5470 C C . VAL A 1 709 ? -33.506 -3.807 35.782 1.00 92.12 709 VAL A C 1
ATOM 5472 O O . VAL A 1 709 ? -32.579 -3.165 36.264 1.00 92.12 709 VAL A O 1
ATOM 5475 N N . ASN A 1 710 ? -34.750 -3.332 35.744 1.00 92.19 710 ASN A N 1
ATOM 5476 C CA . ASN A 1 710 ? -35.153 -2.120 36.444 1.00 92.19 710 ASN A CA 1
ATOM 5477 C C . ASN A 1 710 ? -35.192 -2.377 37.951 1.00 92.19 710 ASN A C 1
ATOM 5479 O O . ASN A 1 710 ? -36.046 -3.120 38.442 1.00 92.19 710 ASN A O 1
ATOM 5483 N N . LEU A 1 711 ? -34.299 -1.712 38.681 1.00 89.38 711 LEU A N 1
ATOM 5484 C CA . LEU A 1 711 ? -34.069 -1.954 40.106 1.00 89.38 711 LEU A CA 1
ATOM 5485 C C . LEU A 1 711 ? -35.258 -1.561 40.993 1.00 89.38 711 LEU A C 1
ATOM 5487 O O . LEU A 1 711 ? -35.384 -2.039 42.117 1.00 89.38 711 LEU A O 1
ATOM 5491 N N . ARG A 1 712 ? -36.167 -0.719 40.489 1.00 84.25 712 ARG A N 1
ATOM 5492 C CA . ARG A 1 712 ? -37.377 -0.301 41.210 1.00 84.25 712 ARG A CA 1
ATOM 5493 C C . ARG A 1 712 ? -38.541 -1.268 41.021 1.00 84.25 712 ARG A C 1
ATOM 5495 O O . ARG A 1 712 ? -39.334 -1.468 41.938 1.00 84.25 712 ARG A O 1
ATOM 5502 N N . THR A 1 713 ? -38.699 -1.814 39.819 1.00 85.50 713 THR A N 1
ATOM 5503 C CA . THR A 1 713 ? -39.866 -2.638 39.463 1.00 85.50 713 THR A CA 1
ATOM 5504 C C . THR A 1 713 ? -39.590 -4.139 39.529 1.00 85.50 713 THR A C 1
ATOM 5506 O O . THR A 1 713 ? -40.534 -4.908 39.722 1.00 85.50 713 THR A O 1
ATOM 5509 N N . GLY A 1 714 ? -38.324 -4.547 39.394 1.00 85.25 714 GLY A N 1
ATOM 5510 C CA . GLY A 1 714 ? -37.901 -5.944 39.290 1.00 85.25 714 GLY A CA 1
ATOM 5511 C C . GLY A 1 714 ? -38.127 -6.561 37.904 1.00 85.25 714 GLY A C 1
ATOM 5512 O O . GLY A 1 714 ? -37.939 -7.763 37.730 1.00 85.25 714 GLY A O 1
ATOM 5513 N N . HIS A 1 715 ? -38.559 -5.779 36.909 1.00 88.56 715 HIS A N 1
ATOM 5514 C CA . HIS A 1 715 ? -38.770 -6.263 35.543 1.00 88.56 715 HIS A CA 1
ATOM 5515 C C . HIS A 1 715 ? -37.530 -6.062 34.670 1.00 88.56 715 HIS A C 1
ATOM 5517 O O . HIS A 1 715 ? -36.804 -5.079 34.818 1.00 88.56 715 HIS A O 1
ATOM 5523 N N . VAL A 1 716 ? -37.312 -6.984 33.731 1.00 91.25 716 VAL A N 1
ATOM 5524 C CA . VAL A 1 716 ? -36.281 -6.838 32.696 1.00 91.25 716 VAL A CA 1
ATOM 5525 C C . VAL A 1 716 ? -36.750 -5.819 31.671 1.00 91.25 716 VAL A C 1
ATOM 5527 O O . VAL A 1 716 ? -37.895 -5.871 31.226 1.00 91.25 716 VAL A O 1
ATOM 5530 N N . VAL A 1 717 ? -35.864 -4.895 31.316 1.00 91.38 717 VAL A N 1
ATOM 5531 C CA . VAL A 1 717 ? -36.155 -3.810 30.370 1.00 91.38 717 VAL A CA 1
ATOM 5532 C C . VAL A 1 717 ? -35.562 -4.118 29.003 1.00 91.38 717 VAL A C 1
ATOM 5534 O O . VAL A 1 717 ? -36.237 -3.975 27.982 1.00 91.38 717 VAL A O 1
ATOM 5537 N N . LYS A 1 718 ? -34.311 -4.581 28.994 1.00 94.44 718 LYS A N 1
ATOM 5538 C CA . LYS A 1 718 ? -33.592 -4.980 27.788 1.00 94.44 718 LYS A CA 1
ATOM 5539 C C . LYS A 1 718 ? -32.650 -6.151 28.056 1.00 94.44 718 LYS A C 1
ATOM 5541 O O . LYS A 1 718 ? -32.338 -6.449 29.210 1.00 94.44 718 LYS A O 1
ATOM 5546 N N . MET A 1 719 ? -32.208 -6.789 26.980 1.00 96.31 719 MET A N 1
ATOM 5547 C CA . MET A 1 719 ? -31.158 -7.805 26.983 1.00 96.31 719 MET A CA 1
ATOM 5548 C C . MET A 1 719 ? -29.925 -7.278 26.246 1.00 96.31 719 MET A C 1
ATOM 5550 O O . MET A 1 719 ? -30.038 -6.895 25.082 1.00 96.31 719 MET A O 1
ATOM 5554 N N . GLU A 1 720 ? -28.759 -7.288 26.884 1.00 96.69 720 GLU A N 1
ATOM 5555 C CA . GLU A 1 720 ? -27.494 -6.980 26.214 1.00 96.69 720 GLU A CA 1
ATOM 5556 C C . GLU A 1 720 ? -27.043 -8.178 25.381 1.00 96.69 720 GLU A C 1
ATOM 5558 O O . GLU A 1 720 ? -26.889 -9.287 25.902 1.00 96.69 720 GLU A O 1
ATOM 5563 N N . ALA A 1 721 ? -26.861 -7.961 24.081 1.00 96.94 721 ALA A N 1
ATOM 5564 C CA . ALA A 1 721 ? -26.457 -8.977 23.130 1.00 96.94 721 ALA A CA 1
ATOM 5565 C C . ALA A 1 721 ? -24.924 -9.052 23.050 1.00 96.94 721 ALA A C 1
ATOM 5567 O O . ALA A 1 721 ? -24.250 -8.184 22.500 1.00 96.94 721 ALA A O 1
ATOM 5568 N N . LEU A 1 722 ? -24.375 -10.149 23.558 1.00 95.25 722 LEU A N 1
ATOM 5569 C CA . LEU A 1 722 ? -22.949 -10.403 23.688 1.00 95.25 722 LEU A CA 1
ATOM 5570 C C . LEU A 1 722 ? -22.495 -11.442 22.659 1.00 95.25 722 LEU A C 1
ATOM 5572 O O . LEU A 1 722 ? -22.819 -12.629 22.761 1.00 95.25 722 LEU A O 1
ATOM 5576 N N . ALA A 1 723 ? -21.693 -10.999 21.693 1.00 96.00 723 ALA A N 1
ATOM 5577 C CA . ALA A 1 723 ? -21.176 -11.850 20.626 1.00 96.00 723 ALA A CA 1
ATOM 5578 C C . ALA A 1 723 ? -20.274 -12.982 21.147 1.00 96.00 723 ALA A C 1
ATOM 5580 O O . ALA A 1 723 ? -19.484 -12.805 22.078 1.00 96.00 723 ALA A O 1
ATOM 5581 N N . ARG A 1 724 ? -20.363 -14.154 20.521 1.00 96.06 724 ARG A N 1
ATOM 5582 C CA . ARG A 1 724 ? -19.486 -15.319 20.703 1.00 96.06 724 ARG A CA 1
ATOM 5583 C C . ARG A 1 724 ? -19.224 -15.945 19.336 1.00 96.06 724 ARG A C 1
ATOM 5585 O O . ARG A 1 724 ? -20.125 -15.988 18.504 1.00 96.06 724 ARG A O 1
ATOM 5592 N N . LEU A 1 725 ? -18.021 -16.468 19.111 1.00 96.31 725 LEU A N 1
ATOM 5593 C CA . LEU A 1 725 ? -17.746 -17.298 17.934 1.00 96.31 725 LEU A CA 1
ATOM 5594 C C . LEU A 1 725 ? -17.781 -18.771 18.332 1.00 96.31 725 LEU A C 1
ATOM 5596 O O . LEU A 1 725 ? -17.066 -19.188 19.241 1.00 96.31 725 LEU A O 1
ATOM 5600 N N . ARG A 1 726 ? -18.617 -19.560 17.662 1.00 94.75 726 ARG A N 1
ATOM 5601 C CA . ARG A 1 726 ? -18.739 -20.999 17.884 1.00 94.75 726 ARG A CA 1
ATOM 5602 C C . ARG A 1 726 ? -17.718 -21.753 17.039 1.00 94.75 726 ARG A C 1
ATOM 5604 O O . ARG A 1 726 ? -17.707 -21.624 15.818 1.00 94.75 726 ARG A O 1
ATOM 5611 N N . HIS A 1 727 ? -16.923 -22.596 17.688 1.00 92.62 727 HIS A N 1
ATOM 5612 C CA . HIS A 1 727 ? -16.011 -23.536 17.048 1.00 92.62 727 HIS A CA 1
ATOM 5613 C C . HIS A 1 727 ? -16.260 -24.946 17.601 1.00 92.62 727 HIS A C 1
ATOM 5615 O O . HIS A 1 727 ? -15.744 -25.326 18.650 1.00 92.62 727 HIS A O 1
ATOM 5621 N N . GLY A 1 728 ? -17.109 -25.719 16.917 1.00 90.25 728 GLY A N 1
ATOM 5622 C CA . GLY A 1 728 ? -17.622 -26.979 17.463 1.00 90.25 728 GLY A CA 1
ATOM 5623 C C . GLY A 1 728 ? -18.441 -26.732 18.737 1.00 90.25 728 GLY A C 1
ATOM 5624 O O . GLY A 1 728 ? -19.420 -25.986 18.703 1.00 90.25 728 GLY A O 1
ATOM 5625 N N . GLU A 1 729 ? -18.016 -27.333 19.850 1.00 88.50 729 GLU A N 1
ATOM 5626 C CA . GLU A 1 729 ? -18.607 -27.136 21.186 1.00 88.50 729 GLU A CA 1
ATOM 5627 C C . GLU A 1 729 ? -18.012 -25.926 21.939 1.00 88.50 729 GLU A C 1
ATOM 5629 O O . GLU A 1 729 ? -18.566 -25.490 22.947 1.00 88.50 729 GLU A O 1
ATOM 5634 N N . GLU A 1 730 ? -16.888 -25.363 21.476 1.00 93.19 730 GLU A N 1
ATOM 5635 C CA . GLU A 1 730 ? -16.245 -24.212 22.121 1.00 93.19 730 GLU A CA 1
ATOM 5636 C C . GLU A 1 730 ? -16.945 -22.899 21.731 1.00 93.19 730 GLU A C 1
ATOM 5638 O O . GLU A 1 730 ? -17.211 -22.638 20.554 1.00 93.19 730 GLU A O 1
ATOM 5643 N N . LEU A 1 731 ? -17.198 -22.041 22.724 1.00 93.50 731 LEU A N 1
ATOM 5644 C CA . LEU A 1 731 ? -17.650 -20.662 22.531 1.00 93.50 731 LEU A CA 1
ATOM 5645 C C . LEU A 1 731 ? -16.510 -19.695 22.852 1.00 93.50 731 LEU A C 1
ATOM 5647 O O . LEU A 1 731 ? -16.140 -19.500 24.010 1.00 93.50 731 LEU A O 1
ATOM 5651 N N . ILE A 1 732 ? -15.977 -19.058 21.815 1.00 94.38 732 ILE A N 1
ATOM 5652 C CA . ILE A 1 732 ? -14.852 -18.133 21.908 1.00 94.38 732 ILE A CA 1
ATOM 5653 C C . ILE A 1 732 ? -15.385 -16.736 22.283 1.00 94.38 732 ILE A C 1
ATOM 5655 O O . ILE A 1 732 ? -16.252 -16.200 21.579 1.00 94.38 732 ILE A O 1
ATOM 5659 N N . PRO A 1 733 ? -14.903 -16.125 23.383 1.00 92.50 733 PRO A N 1
ATOM 5660 C CA . PRO A 1 733 ? -15.356 -14.811 23.831 1.00 92.50 733 PRO A CA 1
ATOM 5661 C C . PRO A 1 733 ? -14.737 -13.654 23.017 1.00 92.50 733 PRO A C 1
ATOM 5663 O O . PRO A 1 733 ? -13.634 -13.808 22.486 1.00 92.50 733 PRO A O 1
ATOM 5666 N N . PRO A 1 734 ? -15.377 -12.464 22.997 1.00 91.00 734 PRO A N 1
ATOM 5667 C CA . PRO A 1 734 ? -14.911 -11.289 22.252 1.00 91.00 734 PRO A CA 1
ATOM 5668 C C . PRO A 1 734 ? -13.469 -10.886 22.534 1.00 91.00 734 PRO A C 1
ATOM 5670 O O . PRO A 1 734 ? -12.731 -10.592 21.603 1.00 91.00 734 PRO A O 1
ATOM 5673 N N . ALA A 1 735 ? -13.026 -10.958 23.790 1.00 86.94 735 ALA A N 1
ATOM 5674 C CA . ALA A 1 735 ? -11.655 -10.609 24.164 1.00 86.94 735 ALA A CA 1
ATOM 5675 C C . ALA A 1 735 ? -10.578 -11.414 23.405 1.00 86.94 735 ALA A C 1
ATOM 5677 O O . ALA A 1 735 ? -9.461 -10.931 23.257 1.00 86.94 735 ALA A O 1
ATOM 5678 N N . ARG A 1 736 ? -10.900 -12.620 22.906 1.00 89.69 736 ARG A N 1
ATOM 5679 C CA . ARG A 1 736 ? -9.975 -13.427 22.094 1.00 89.69 736 ARG A CA 1
ATOM 5680 C C . ARG A 1 736 ? -9.996 -13.048 20.612 1.00 89.69 736 ARG A C 1
ATOM 5682 O O . ARG A 1 736 ? -8.934 -13.006 20.003 1.00 89.69 736 ARG A O 1
ATOM 5689 N N . PHE A 1 737 ? -11.165 -12.769 20.030 1.00 91.94 737 PHE A N 1
ATOM 5690 C CA . PHE A 1 737 ? -11.281 -12.555 18.580 1.00 91.94 737 PHE A CA 1
ATOM 5691 C C . PHE A 1 737 ? -11.319 -11.083 18.143 1.00 91.94 737 PHE A C 1
ATOM 5693 O O . PHE A 1 737 ? -10.928 -10.793 17.019 1.00 91.94 737 PHE A O 1
ATOM 5700 N N . LEU A 1 738 ? -11.743 -10.140 18.993 1.00 89.38 738 LEU A N 1
ATOM 5701 C CA . LEU A 1 738 ? -11.802 -8.717 18.630 1.00 89.38 738 LEU A CA 1
ATOM 5702 C C . LEU A 1 738 ? -10.431 -8.127 18.250 1.00 89.38 738 LEU A C 1
ATOM 5704 O O . LEU A 1 738 ? -10.387 -7.395 17.264 1.00 89.38 738 LEU A O 1
ATOM 5708 N N . PRO A 1 739 ? -9.307 -8.458 18.925 1.00 86.44 739 PRO A N 1
ATOM 5709 C CA . PRO A 1 739 ? -7.995 -7.947 18.511 1.00 86.44 739 PRO A CA 1
ATOM 5710 C C . PRO A 1 739 ? -7.523 -8.480 17.143 1.00 86.44 739 PRO A C 1
ATOM 5712 O O . PRO A 1 739 ? -6.630 -7.892 16.529 1.00 86.44 739 PRO A O 1
ATOM 5715 N N . ALA A 1 740 ? -8.128 -9.571 16.654 1.00 87.19 740 ALA A N 1
ATOM 5716 C CA . ALA A 1 740 ? -7.817 -10.169 15.357 1.00 87.19 740 ALA A CA 1
ATOM 5717 C C . ALA A 1 740 ? -8.563 -9.499 14.197 1.00 87.19 740 ALA A C 1
ATOM 5719 O O . ALA A 1 740 ? -8.208 -9.719 13.039 1.00 87.19 740 ALA A O 1
ATOM 5720 N N . PHE A 1 741 ? -9.622 -8.745 14.494 1.00 89.31 741 PHE A N 1
ATOM 5721 C CA . PHE A 1 741 ? -10.517 -8.178 13.496 1.00 89.31 741 PHE A CA 1
ATOM 5722 C C . PHE A 1 741 ? -10.020 -6.815 13.023 1.00 89.31 741 PHE A C 1
ATOM 5724 O O . PHE A 1 741 ? -9.666 -5.945 13.819 1.00 89.31 741 PHE A O 1
ATOM 5731 N N . VAL A 1 742 ? -10.019 -6.642 11.703 1.00 88.44 742 VAL A N 1
ATOM 5732 C CA . VAL A 1 742 ? -9.869 -5.331 11.060 1.00 88.44 742 VAL A CA 1
ATOM 5733 C C . VAL A 1 742 ? -11.220 -4.615 11.012 1.00 88.44 742 VAL A C 1
ATOM 5735 O O . VAL A 1 742 ? -12.261 -5.229 11.269 1.00 88.44 742 VAL A O 1
ATOM 5738 N N . ALA A 1 743 ? -11.226 -3.330 10.652 1.00 87.12 743 ALA A N 1
ATOM 5739 C CA . ALA A 1 743 ? -12.449 -2.515 10.602 1.00 87.12 743 ALA A CA 1
ATOM 5740 C C . ALA A 1 743 ? -13.612 -3.181 9.831 1.00 87.12 743 ALA A C 1
ATOM 5742 O O . ALA A 1 743 ? -14.767 -3.112 10.252 1.00 87.12 743 ALA A O 1
ATOM 5743 N N . GLU A 1 744 ? -13.306 -3.881 8.735 1.00 89.50 744 GLU A N 1
ATOM 5744 C CA . GLU A 1 744 ? -14.309 -4.578 7.921 1.00 89.50 744 GLU A CA 1
ATOM 5745 C C . GLU A 1 744 ? -14.923 -5.794 8.632 1.00 89.50 744 GLU A C 1
ATOM 5747 O O . GLU A 1 744 ? -16.118 -6.056 8.506 1.00 89.50 744 GLU A O 1
ATOM 5752 N N . ASP A 1 745 ? -14.130 -6.529 9.417 1.00 92.56 745 ASP A N 1
ATOM 5753 C CA . ASP A 1 745 ? -14.641 -7.678 10.166 1.00 92.56 745 ASP A CA 1
ATOM 5754 C C . ASP A 1 745 ? -15.494 -7.216 11.365 1.00 92.56 745 ASP A C 1
ATOM 5756 O O . ASP A 1 745 ? -16.471 -7.876 11.713 1.00 92.56 745 ASP A O 1
ATOM 5760 N N . LEU A 1 746 ? -15.185 -6.058 11.966 1.00 91.62 746 LEU A N 1
ATOM 5761 C CA . LEU A 1 746 ? -16.024 -5.444 13.006 1.00 91.62 746 LEU A CA 1
ATOM 5762 C C . LEU A 1 746 ? -17.360 -4.940 12.461 1.00 91.62 746 LEU A C 1
ATOM 5764 O O . LEU A 1 746 ? -18.389 -5.120 13.114 1.00 91.62 746 LEU A O 1
ATOM 5768 N N . PHE A 1 747 ? -17.356 -4.357 11.261 1.00 94.50 747 PHE A N 1
ATOM 5769 C CA . PHE A 1 747 ? -18.586 -3.970 10.578 1.00 94.50 747 PHE A CA 1
ATOM 5770 C C . PHE A 1 747 ? -19.477 -5.189 10.314 1.00 94.50 747 PHE A C 1
ATOM 5772 O O . PHE A 1 747 ? -20.669 -5.167 10.625 1.00 94.50 747 PHE A O 1
ATOM 5779 N N . GLU A 1 748 ? -18.895 -6.283 9.818 1.00 95.69 748 GLU A N 1
ATOM 5780 C CA . GLU A 1 748 ? -19.640 -7.520 9.580 1.00 95.69 748 GLU A CA 1
ATOM 5781 C C . GLU A 1 748 ? -20.149 -8.153 10.886 1.00 95.69 748 GLU A C 1
ATOM 5783 O O . GLU A 1 748 ? -21.296 -8.600 10.952 1.00 95.69 748 GLU A O 1
ATOM 5788 N N . LEU A 1 749 ? -19.343 -8.131 11.954 1.00 96.06 749 LEU A N 1
ATOM 5789 C CA . LEU A 1 749 ? -19.758 -8.557 13.292 1.00 96.06 749 LEU A CA 1
ATOM 5790 C C . LEU A 1 749 ? -20.956 -7.747 13.802 1.00 96.06 749 LEU A C 1
ATOM 5792 O O . LEU A 1 749 ? -21.918 -8.338 14.293 1.00 96.06 749 LEU A O 1
ATOM 5796 N N . PHE A 1 750 ? -20.917 -6.419 13.669 1.00 96.31 750 PHE A N 1
ATOM 5797 C CA . PHE A 1 750 ? -22.022 -5.539 14.046 1.00 96.31 750 PHE A CA 1
ATOM 5798 C C . PHE A 1 750 ? -23.280 -5.849 13.233 1.00 96.31 750 PHE A C 1
ATOM 5800 O O . PHE A 1 750 ? -24.346 -6.051 13.809 1.00 96.31 750 PHE A O 1
ATOM 5807 N N . ARG A 1 751 ? -23.158 -5.946 11.903 1.00 96.62 751 ARG A N 1
ATOM 5808 C CA . ARG A 1 751 ? -24.278 -6.226 10.996 1.00 96.62 751 ARG A CA 1
ATOM 5809 C C . ARG A 1 751 ? -24.974 -7.541 11.349 1.00 96.62 751 ARG A C 1
ATOM 5811 O O . ARG A 1 751 ? -26.195 -7.570 11.508 1.00 96.62 751 ARG A O 1
ATOM 5818 N N . LEU A 1 752 ? -24.206 -8.622 11.490 1.00 96.62 752 LEU A N 1
ATOM 5819 C CA . LEU A 1 752 ? -24.738 -9.940 11.841 1.00 96.62 752 LEU A CA 1
ATOM 5820 C C . LEU A 1 752 ? -25.300 -9.966 13.271 1.00 96.62 752 LEU A C 1
ATOM 5822 O O . LEU A 1 752 ? -26.378 -10.521 13.504 1.00 96.62 752 LEU A O 1
ATOM 5826 N N . GLY A 1 753 ? -24.598 -9.348 14.224 1.00 96.69 753 GLY A N 1
ATOM 5827 C CA . GLY A 1 753 ? -25.016 -9.267 15.622 1.00 96.69 753 GLY A CA 1
ATOM 5828 C C . GLY A 1 753 ? -26.319 -8.489 15.803 1.00 96.69 753 GLY A C 1
ATOM 5829 O O . GLY A 1 753 ? -27.201 -8.942 16.531 1.00 96.69 753 GLY A O 1
ATOM 5830 N N . LEU A 1 754 ? -26.479 -7.373 15.085 1.00 97.62 754 LEU A N 1
ATOM 5831 C CA . LEU A 1 754 ? -27.678 -6.540 15.112 1.00 97.62 754 LEU A CA 1
ATOM 5832 C C . LEU A 1 754 ? -28.910 -7.307 14.629 1.00 97.62 754 LEU A C 1
ATOM 5834 O O . LEU A 1 754 ? -29.907 -7.375 15.346 1.00 97.62 754 LEU A O 1
ATOM 5838 N N . VAL A 1 755 ? -28.831 -7.924 13.446 1.00 96.94 755 VAL A N 1
ATOM 5839 C CA . VAL A 1 755 ? -29.939 -8.723 12.895 1.00 96.94 755 VAL A CA 1
ATOM 5840 C C . VAL A 1 755 ? -30.315 -9.853 13.858 1.00 96.94 755 VAL A C 1
ATOM 5842 O O . VAL A 1 755 ? -31.489 -10.026 14.186 1.00 96.94 755 VAL A O 1
ATOM 5845 N N . THR A 1 756 ? -29.316 -10.559 14.395 1.00 96.81 756 THR A N 1
ATOM 5846 C CA . THR A 1 756 ? -29.533 -11.659 15.349 1.00 96.81 756 THR A CA 1
ATOM 5847 C C . THR A 1 756 ? -30.203 -11.175 16.642 1.00 96.81 756 THR A C 1
ATOM 5849 O O . THR A 1 756 ? -31.099 -11.837 17.165 1.00 96.81 756 THR A O 1
ATOM 5852 N N . ALA A 1 757 ? -29.815 -10.008 17.165 1.00 97.38 757 ALA A N 1
ATOM 5853 C CA . ALA A 1 757 ? -30.424 -9.417 18.357 1.00 97.38 757 ALA A CA 1
ATOM 5854 C C . ALA A 1 757 ? -31.886 -8.996 18.130 1.00 97.38 757 ALA A C 1
ATOM 5856 O O . ALA A 1 757 ? -32.743 -9.288 18.968 1.00 97.38 757 ALA A O 1
ATOM 5857 N N . LEU A 1 758 ? -32.190 -8.362 16.993 1.00 97.25 758 LEU A N 1
ATOM 5858 C CA . LEU A 1 758 ? -33.557 -7.962 16.645 1.00 97.25 758 LEU A CA 1
ATOM 5859 C C . LEU A 1 758 ? -34.476 -9.181 16.478 1.00 97.25 758 LEU A C 1
ATOM 5861 O O . LEU A 1 758 ? -35.592 -9.195 17.005 1.00 97.25 758 LEU A O 1
ATOM 5865 N N . ASP A 1 759 ? -34.004 -10.241 15.819 1.00 96.06 759 ASP A N 1
ATOM 5866 C CA . ASP A 1 759 ? -34.775 -11.479 15.680 1.00 96.06 759 ASP A CA 1
ATOM 5867 C C . ASP A 1 759 ? -34.994 -12.210 17.006 1.00 96.06 759 ASP A C 1
ATOM 5869 O O . ASP A 1 759 ? -36.093 -12.726 17.240 1.00 96.06 759 ASP A O 1
ATOM 5873 N N . ALA A 1 760 ? -34.008 -12.206 17.907 1.00 96.00 760 ALA A N 1
ATOM 5874 C CA . ALA A 1 760 ? -34.172 -12.761 19.247 1.00 96.00 760 ALA A CA 1
ATOM 5875 C C . ALA A 1 760 ? -35.265 -12.022 20.039 1.00 96.00 760 ALA A C 1
ATOM 5877 O O . ALA A 1 760 ? -36.170 -12.670 20.569 1.00 96.00 760 ALA A O 1
ATOM 5878 N N . SER A 1 761 ? -35.266 -10.681 20.024 1.00 95.88 761 SER A N 1
ATOM 5879 C CA . SER A 1 761 ? -36.320 -9.867 20.659 1.00 95.88 761 SER A CA 1
ATOM 5880 C C . SER A 1 761 ? -37.716 -10.216 20.128 1.00 95.88 761 SER A C 1
ATOM 5882 O O . SER A 1 761 ? -38.654 -10.441 20.898 1.00 95.88 761 SER A O 1
ATOM 5884 N N . ARG A 1 762 ? -37.854 -10.363 18.803 1.00 94.69 762 ARG A N 1
ATOM 5885 C CA . ARG A 1 762 ? -39.115 -10.781 18.167 1.00 94.69 762 ARG A CA 1
ATOM 5886 C C . ARG A 1 762 ? -39.530 -12.193 18.570 1.00 94.69 762 ARG A C 1
ATOM 5888 O O . ARG A 1 762 ? -40.723 -12.448 18.743 1.00 94.69 762 ARG A O 1
ATOM 5895 N N . SER A 1 763 ? -38.576 -13.113 18.704 1.00 95.06 763 SER A N 1
ATOM 5896 C CA . SER A 1 763 ? -38.847 -14.479 19.153 1.00 95.06 763 SER A CA 1
ATOM 5897 C C . SER A 1 763 ? -39.384 -14.495 20.582 1.00 95.06 763 SER A C 1
ATOM 5899 O O . SER A 1 763 ? -40.427 -15.096 20.837 1.00 95.06 763 SER A O 1
ATOM 5901 N N . TRP A 1 764 ? -38.748 -13.764 21.499 1.00 95.56 764 TRP A N 1
ATOM 5902 C CA . TRP A 1 764 ? -39.201 -13.678 22.888 1.00 95.56 764 TRP A CA 1
ATOM 5903 C C . TRP A 1 764 ? -40.576 -13.020 23.019 1.00 95.56 764 TRP A C 1
ATOM 5905 O O . TRP A 1 764 ? -41.400 -13.481 23.813 1.00 95.56 764 TRP A O 1
ATOM 5915 N N . ALA A 1 765 ? -40.881 -12.017 22.191 1.00 93.88 765 ALA A N 1
ATOM 5916 C CA . ALA A 1 765 ? -42.200 -11.389 22.173 1.00 93.88 765 ALA A CA 1
ATOM 5917 C C . ALA A 1 765 ? -43.317 -12.379 21.796 1.00 93.88 765 ALA A C 1
ATOM 5919 O O . ALA A 1 765 ? -44.398 -12.339 22.387 1.00 93.88 765 ALA A O 1
ATOM 5920 N N . ARG A 1 766 ? -43.057 -13.330 20.883 1.00 92.25 766 ARG A N 1
ATOM 5921 C CA . ARG A 1 766 ? -44.010 -14.417 20.561 1.00 92.25 766 ARG A CA 1
ATOM 5922 C C . ARG A 1 766 ? -44.250 -15.362 21.740 1.00 92.25 766 ARG A C 1
ATOM 5924 O O . ARG A 1 766 ? -45.313 -15.969 21.822 1.00 92.25 766 ARG A O 1
ATOM 5931 N N . GLU A 1 767 ? -43.293 -15.461 22.657 1.00 91.62 767 GLU A N 1
ATOM 5932 C CA . GLU A 1 767 ? -43.392 -16.246 23.892 1.00 91.62 767 GLU A CA 1
ATOM 5933 C C . GLU A 1 767 ? -43.915 -15.443 25.098 1.00 91.62 767 GLU A C 1
ATOM 5935 O O . GLU A 1 767 ? -43.973 -15.966 26.216 1.00 91.62 767 GLU A O 1
ATOM 5940 N N . GLY A 1 768 ? -44.339 -14.195 24.870 1.00 89.62 768 GLY A N 1
ATOM 5941 C CA . GLY A 1 768 ? -44.931 -13.316 25.878 1.00 89.62 768 GLY A CA 1
ATOM 5942 C C . GLY A 1 768 ? -43.931 -12.452 26.650 1.00 89.62 768 GLY A C 1
ATOM 5943 O O . GLY A 1 768 ? -44.307 -11.878 27.671 1.00 89.62 768 GLY A O 1
ATOM 5944 N N . LEU A 1 769 ? -42.678 -12.350 26.195 1.00 91.12 769 LEU A N 1
ATOM 5945 C CA . LEU A 1 769 ? -41.645 -11.503 26.793 1.00 91.12 769 LEU A CA 1
ATOM 5946 C C . LEU A 1 769 ? -41.261 -10.361 25.837 1.00 91.12 769 LEU A C 1
ATOM 5948 O O . LEU A 1 769 ? -40.390 -10.516 24.985 1.00 91.12 769 LEU A O 1
ATOM 5952 N N . SER A 1 770 ? -41.901 -9.203 25.999 1.00 92.56 770 SER A N 1
ATOM 5953 C CA . SER A 1 770 ? -41.583 -7.986 25.237 1.00 92.56 770 SER A CA 1
ATOM 5954 C C . SER A 1 770 ? -40.470 -7.197 25.927 1.00 92.56 770 SER A C 1
ATOM 5956 O O . SER A 1 770 ? -40.731 -6.436 26.858 1.00 92.56 770 SER A O 1
ATOM 5958 N N . VAL A 1 771 ? -39.228 -7.390 25.483 1.00 93.75 771 VAL A N 1
ATOM 5959 C CA . VAL A 1 771 ? -38.037 -6.704 26.011 1.00 93.75 771 VAL A CA 1
ATOM 5960 C C . VAL A 1 771 ? -37.187 -6.129 24.880 1.00 93.75 771 VAL A C 1
ATOM 5962 O O . VAL A 1 771 ? -37.093 -6.713 23.796 1.00 93.75 771 VAL A O 1
ATOM 5965 N N . GLY A 1 772 ? -36.570 -4.973 25.139 1.00 94.88 772 GLY A N 1
ATOM 5966 C CA . GLY A 1 772 ? -35.613 -4.358 24.221 1.00 94.88 772 GLY A CA 1
ATOM 5967 C C . GLY A 1 772 ? -34.311 -5.151 24.117 1.00 94.88 772 GLY A C 1
ATOM 5968 O O . GLY A 1 772 ? -34.086 -6.120 24.848 1.00 94.88 772 GLY A O 1
ATOM 5969 N N . VAL A 1 773 ? -33.427 -4.710 23.229 1.00 97.19 773 VAL A N 1
ATOM 5970 C CA . VAL A 1 773 ? -32.083 -5.281 23.077 1.00 97.19 773 VAL A CA 1
ATOM 5971 C C . VAL A 1 773 ? -31.042 -4.181 23.009 1.00 97.19 773 VAL A C 1
ATOM 5973 O O . VAL A 1 773 ? -31.322 -3.088 22.511 1.00 97.19 773 VAL A O 1
ATOM 5976 N N . SER A 1 774 ? -29.842 -4.472 23.499 1.00 96.75 774 SER A N 1
ATOM 5977 C CA . SER A 1 774 ? -28.676 -3.638 23.245 1.00 96.75 774 SER A CA 1
ATOM 5978 C C . SER A 1 774 ? -27.572 -4.371 22.505 1.00 96.75 774 SER A C 1
ATOM 5980 O O . SER A 1 774 ? -27.414 -5.581 22.647 1.00 96.75 774 SER A O 1
ATOM 5982 N N . VAL A 1 775 ? -26.857 -3.629 21.661 1.00 96.06 775 VAL A N 1
ATOM 5983 C CA . VAL A 1 775 ? -25.778 -4.130 20.805 1.00 96.06 775 VAL A CA 1
ATOM 5984 C C . VAL A 1 775 ? -24.614 -3.147 20.868 1.00 96.06 775 VAL A C 1
ATOM 5986 O O . VAL A 1 775 ? -24.821 -1.936 20.775 1.00 96.06 775 VAL A O 1
ATOM 5989 N N . ASN A 1 776 ? -23.395 -3.667 20.984 1.00 92.94 776 ASN A N 1
ATOM 5990 C CA . ASN A 1 776 ? -22.195 -2.836 21.050 1.00 92.94 776 ASN A CA 1
ATOM 5991 C C . ASN A 1 776 ? -21.892 -2.220 19.683 1.00 92.94 776 ASN A C 1
ATOM 5993 O O . ASN A 1 776 ? -21.859 -2.917 18.665 1.00 92.94 776 ASN A O 1
ATOM 5997 N N . LEU A 1 777 ? -21.645 -0.915 19.676 1.00 89.94 777 LEU A N 1
ATOM 5998 C CA . LEU A 1 777 ? -21.229 -0.139 18.521 1.00 89.94 777 LEU A CA 1
ATOM 5999 C C . LEU A 1 777 ? -19.753 0.252 18.707 1.00 89.94 777 LEU A C 1
ATOM 6001 O O . LEU A 1 777 ? -19.433 0.965 19.664 1.00 89.94 777 LEU A O 1
ATOM 6005 N N . PRO A 1 778 ? -18.841 -0.183 17.816 1.00 85.00 778 PRO A N 1
ATOM 6006 C CA . PRO A 1 778 ? -17.478 0.332 17.828 1.00 85.00 778 PRO A CA 1
ATOM 6007 C C . PRO A 1 778 ? -17.496 1.861 17.614 1.00 85.00 778 PRO A C 1
ATOM 6009 O O . PRO A 1 778 ? -18.308 2.340 16.817 1.00 85.00 778 PRO A O 1
ATOM 6012 N N . PRO A 1 779 ? -16.633 2.639 18.292 1.00 77.00 779 PRO A N 1
ATOM 6013 C CA . PRO A 1 779 ? -16.659 4.104 18.241 1.00 77.00 779 PRO A CA 1
ATOM 6014 C C . PRO A 1 779 ? -16.614 4.672 16.818 1.00 77.00 779 PRO A C 1
ATOM 6016 O O . PRO A 1 779 ? -17.318 5.633 16.505 1.00 77.00 779 PRO A O 1
ATOM 6019 N N . GLU A 1 780 ? -15.846 4.047 15.925 1.00 77.69 780 GLU A N 1
ATOM 6020 C CA . GLU A 1 780 ? -15.707 4.474 14.530 1.00 77.69 780 GLU A CA 1
ATOM 6021 C C . GLU A 1 780 ? -16.995 4.251 13.733 1.00 77.69 780 GLU A C 1
ATOM 6023 O O . GLU A 1 780 ? -17.272 4.977 12.778 1.00 77.69 780 GLU A O 1
ATOM 6028 N N . GLY A 1 781 ? -17.832 3.301 14.162 1.00 85.38 781 GLY A N 1
ATOM 6029 C CA . GLY A 1 781 ? -19.149 3.055 13.583 1.00 85.38 781 GLY A CA 1
ATOM 6030 C C . GLY A 1 781 ? -20.122 4.220 13.770 1.00 85.38 781 GLY A C 1
ATOM 6031 O O . GLY A 1 781 ? -21.094 4.336 13.025 1.00 85.38 781 GLY A O 1
ATOM 6032 N N . LEU A 1 782 ? -19.856 5.133 14.711 1.00 84.31 782 LEU A N 1
ATOM 6033 C CA . LEU A 1 782 ? -20.626 6.370 14.823 1.00 84.31 782 LEU A CA 1
ATOM 6034 C C . LEU A 1 782 ? -20.330 7.339 13.665 1.00 84.31 782 LEU A C 1
ATOM 6036 O O . LEU A 1 782 ? -21.223 8.065 13.232 1.00 84.31 782 LEU A O 1
ATOM 6040 N N . LEU A 1 783 ? -19.094 7.337 13.159 1.00 82.81 783 LEU A N 1
ATOM 6041 C CA . LEU A 1 783 ? -18.645 8.196 12.058 1.00 82.81 783 LEU A CA 1
ATOM 6042 C C . LEU A 1 783 ? -18.848 7.533 10.684 1.00 82.81 783 LEU A C 1
ATOM 6044 O O . LEU A 1 783 ? -19.025 8.222 9.678 1.00 82.81 783 LEU A O 1
ATOM 6048 N N . ASP A 1 784 ? -18.844 6.201 10.627 1.00 87.75 784 ASP A N 1
ATOM 6049 C CA . ASP A 1 784 ? -19.034 5.434 9.398 1.00 87.75 784 ASP A CA 1
ATOM 6050 C C . ASP A 1 784 ? -20.527 5.265 9.053 1.00 87.75 784 ASP A C 1
ATOM 6052 O O . ASP A 1 784 ? -21.288 4.552 9.711 1.00 87.75 784 ASP A O 1
ATOM 6056 N N . ARG A 1 785 ? -20.949 5.892 7.946 1.00 90.81 785 ARG A N 1
ATOM 6057 C CA . ARG A 1 785 ? -22.344 5.872 7.465 1.00 90.81 785 ARG A CA 1
ATOM 6058 C C . ARG A 1 785 ? -22.868 4.466 7.174 1.00 90.81 785 ARG A C 1
ATOM 6060 O O . ARG A 1 785 ? -24.080 4.269 7.249 1.00 90.81 785 ARG A O 1
ATOM 6067 N N . ARG A 1 786 ? -21.994 3.493 6.892 1.00 95.25 786 ARG A N 1
ATOM 6068 C CA . ARG A 1 786 ? -22.401 2.105 6.630 1.00 95.25 786 ARG A CA 1
ATOM 6069 C C . ARG A 1 786 ? -23.131 1.493 7.827 1.00 95.25 786 ARG A C 1
ATOM 6071 O O . ARG A 1 786 ? -24.099 0.760 7.637 1.00 95.25 786 ARG A O 1
ATOM 6078 N N . TYR A 1 787 ? -22.724 1.823 9.056 1.00 95.81 787 TYR A N 1
ATOM 6079 C CA . TYR A 1 787 ? -23.373 1.326 10.278 1.00 95.81 787 TYR A CA 1
ATOM 6080 C C . TYR A 1 787 ? -24.800 1.868 10.422 1.00 95.81 787 TYR A C 1
ATOM 6082 O O . TYR A 1 787 ? -25.717 1.123 10.776 1.00 95.81 787 TYR A O 1
ATOM 6090 N N . LEU A 1 788 ? -25.016 3.141 10.078 1.00 95.19 788 LEU A N 1
ATOM 6091 C CA . LEU A 1 788 ? -26.340 3.766 10.096 1.00 95.19 788 LEU A CA 1
ATOM 6092 C C . LEU A 1 788 ? -27.261 3.132 9.052 1.00 95.19 788 LEU A C 1
ATOM 6094 O O . LEU A 1 788 ? -28.424 2.851 9.340 1.00 95.19 788 LEU A O 1
ATOM 6098 N N . GLU A 1 789 ? -26.749 2.916 7.842 1.00 96.56 789 GLU A N 1
ATOM 6099 C CA . GLU A 1 789 ? -27.504 2.311 6.743 1.00 96.56 789 GLU A CA 1
ATOM 6100 C C . GLU A 1 789 ? -27.934 0.885 7.083 1.00 96.56 789 GLU A C 1
ATOM 6102 O O . GLU A 1 789 ? -29.125 0.581 6.998 1.00 96.56 789 GLU A O 1
ATOM 6107 N N . VAL A 1 790 ? -27.005 0.068 7.584 1.00 97.25 790 VAL A N 1
ATOM 6108 C CA . VAL A 1 790 ? -27.300 -1.279 8.086 1.00 97.25 790 VAL A CA 1
ATOM 6109 C C . VAL A 1 790 ? -28.307 -1.244 9.230 1.00 97.25 790 VAL A C 1
ATOM 6111 O O . VAL A 1 790 ? -29.214 -2.071 9.265 1.00 97.25 790 VAL A O 1
ATOM 6114 N N . THR A 1 791 ? -28.196 -0.287 10.154 1.00 97.31 791 THR A N 1
ATOM 6115 C CA . THR A 1 791 ? -29.136 -0.183 11.280 1.00 97.31 791 THR A CA 1
ATOM 6116 C C . THR A 1 791 ? -30.550 0.142 10.806 1.00 97.31 791 THR A C 1
ATOM 6118 O O . THR A 1 791 ? -31.518 -0.472 11.254 1.00 97.31 791 THR A O 1
ATOM 6121 N N . ARG A 1 792 ? -30.674 1.080 9.861 1.00 97.00 792 ARG A N 1
ATOM 6122 C CA . ARG A 1 792 ? -31.947 1.446 9.227 1.00 97.00 792 ARG A CA 1
ATOM 6123 C C . ARG A 1 792 ? -32.581 0.255 8.509 1.00 97.00 792 ARG A C 1
ATOM 6125 O O . ARG A 1 792 ? -33.785 0.054 8.630 1.00 97.00 792 ARG A O 1
ATOM 6132 N N . GLU A 1 793 ? -31.790 -0.499 7.752 1.00 97.25 793 GLU A N 1
ATOM 6133 C CA . GLU A 1 793 ? -32.257 -1.675 7.009 1.00 97.25 793 GLU A CA 1
ATOM 6134 C C . GLU A 1 793 ? -32.676 -2.802 7.951 1.00 97.25 793 GLU A C 1
ATOM 6136 O O . GLU A 1 793 ? -33.794 -3.299 7.848 1.00 97.25 793 GLU A O 1
ATOM 6141 N N . ALA A 1 794 ? -31.852 -3.114 8.953 1.00 97.00 794 ALA A N 1
ATOM 6142 C CA . ALA A 1 794 ? -32.160 -4.139 9.940 1.00 97.00 794 ALA A CA 1
ATOM 6143 C C . ALA A 1 794 ? -33.450 -3.830 10.720 1.00 97.00 794 ALA A C 1
ATOM 6145 O O . ALA A 1 794 ? -34.263 -4.726 10.919 1.00 97.00 794 ALA A O 1
ATOM 6146 N N . LEU A 1 795 ? -33.690 -2.573 11.117 1.00 96.31 795 LEU A N 1
ATOM 6147 C CA . LEU A 1 795 ? -34.938 -2.177 11.788 1.00 96.31 795 LEU A CA 1
ATOM 6148 C C . LEU A 1 795 ? -36.165 -2.213 10.862 1.00 96.31 795 LEU A C 1
ATOM 6150 O O . LEU A 1 795 ? -37.276 -2.438 11.343 1.00 96.31 795 LEU A O 1
ATOM 6154 N N . ALA A 1 796 ? -35.985 -1.989 9.557 1.00 95.31 796 ALA A N 1
ATOM 6155 C CA . ALA A 1 796 ? -37.067 -2.089 8.580 1.00 95.31 796 ALA A CA 1
ATOM 6156 C C . ALA A 1 796 ? -37.468 -3.552 8.326 1.00 95.31 796 ALA A C 1
ATOM 6158 O O . ALA A 1 796 ? -38.659 -3.868 8.303 1.00 95.31 796 ALA A O 1
ATOM 6159 N N . ASP A 1 797 ? -36.482 -4.439 8.188 1.00 96.00 797 ASP A N 1
ATOM 6160 C CA . ASP A 1 797 ? -36.691 -5.861 7.896 1.00 96.00 797 ASP A CA 1
ATOM 6161 C C . ASP A 1 797 ? -37.065 -6.668 9.155 1.00 96.00 797 ASP A C 1
ATOM 6163 O O . ASP A 1 797 ? -37.865 -7.610 9.103 1.00 96.00 797 ASP A O 1
ATOM 6167 N N . HIS A 1 798 ? -36.538 -6.263 10.314 1.00 95.12 798 HIS A N 1
ATOM 6168 C CA . HIS A 1 798 ? -36.723 -6.909 11.614 1.00 95.12 798 HIS A CA 1
ATOM 6169 C C . HIS A 1 798 ? -37.251 -5.899 12.651 1.00 95.12 798 HIS A C 1
ATOM 6171 O O . HIS A 1 798 ? -36.543 -5.547 13.599 1.00 95.12 798 HIS A O 1
ATOM 6177 N N . PRO A 1 799 ? -38.507 -5.427 12.512 1.00 92.44 799 PRO A N 1
ATOM 6178 C CA . PRO A 1 799 ? -39.060 -4.417 13.404 1.00 92.44 799 PRO A CA 1
ATOM 6179 C C . PRO A 1 799 ? -39.175 -4.939 14.837 1.00 92.44 799 PRO A C 1
ATOM 6181 O O . PRO A 1 799 ? -39.578 -6.085 15.076 1.00 92.44 799 PRO A O 1
ATOM 6184 N N . LEU A 1 800 ? -38.851 -4.068 15.791 1.00 93.31 800 LEU A N 1
ATOM 6185 C CA . LEU A 1 800 ? -38.970 -4.358 17.214 1.00 93.31 800 LEU A CA 1
ATOM 6186 C C . LEU A 1 800 ? -40.438 -4.507 17.648 1.00 93.31 800 LEU A C 1
ATOM 6188 O O . LEU A 1 800 ? -41.322 -3.860 17.076 1.00 93.31 800 LEU A O 1
ATOM 6192 N N . PRO A 1 801 ? -40.715 -5.326 18.678 1.00 92.81 801 PRO A N 1
ATOM 6193 C CA . PRO A 1 801 ? -42.035 -5.385 19.298 1.00 92.81 801 PRO A CA 1
ATOM 6194 C C . PRO A 1 801 ? -42.474 -4.023 19.862 1.00 92.81 801 PRO A C 1
ATOM 6196 O O . PRO A 1 801 ? -41.648 -3.192 20.242 1.00 92.81 801 PRO A O 1
ATOM 6199 N N . GLU A 1 802 ? -43.787 -3.799 19.956 1.00 88.81 802 GLU A N 1
ATOM 6200 C CA . GLU A 1 802 ? -44.342 -2.548 20.485 1.00 88.81 802 GLU A CA 1
ATOM 6201 C C . GLU A 1 802 ? -43.859 -2.282 21.924 1.00 88.81 802 GLU A C 1
ATOM 6203 O O . GLU A 1 802 ? -43.924 -3.155 22.790 1.00 88.81 802 GLU A O 1
ATOM 6208 N N . GLY A 1 803 ? -43.360 -1.068 22.173 1.00 86.31 803 GLY A N 1
ATOM 6209 C CA . GLY A 1 803 ? -42.807 -0.659 23.469 1.00 86.31 803 GLY A CA 1
ATOM 6210 C C . GLY A 1 803 ? -41.362 -1.106 23.734 1.00 86.31 803 GLY A C 1
ATOM 6211 O O . GLY A 1 803 ? -40.792 -0.717 24.754 1.00 86.31 803 GLY A O 1
ATOM 6212 N N . CYS A 1 804 ? -40.748 -1.878 22.834 1.00 93.06 804 CYS A N 1
ATOM 6213 C CA . CYS A 1 804 ? -39.334 -2.243 22.903 1.00 93.06 804 CYS A CA 1
ATOM 6214 C C . CYS A 1 804 ? -38.463 -1.234 22.136 1.00 93.06 804 CYS A C 1
ATOM 6216 O O . CYS A 1 804 ? -38.903 -0.627 21.163 1.00 93.06 804 CYS A O 1
ATOM 6218 N N . HIS A 1 805 ? -37.212 -1.071 22.566 1.00 92.62 805 HIS A N 1
ATOM 6219 C CA . HIS A 1 805 ? -36.230 -0.172 21.953 1.00 92.62 805 HIS A CA 1
ATOM 6220 C C . HIS A 1 805 ? -34.929 -0.922 21.638 1.00 92.62 805 HIS A C 1
ATOM 6222 O O . HIS A 1 805 ? -34.604 -1.923 22.285 1.00 92.62 805 HIS A O 1
ATOM 6228 N N . LEU A 1 806 ? -34.199 -0.421 20.638 1.00 96.94 806 LEU A N 1
ATOM 6229 C CA . LEU A 1 806 ? -32.815 -0.797 20.358 1.00 96.94 806 LEU A CA 1
ATOM 6230 C C . LEU A 1 806 ? -31.911 0.222 21.042 1.00 96.94 806 LEU A C 1
ATOM 6232 O O . LEU A 1 806 ? -32.080 1.424 20.842 1.00 96.94 806 LEU A O 1
ATOM 6236 N N . SER A 1 807 ? -30.943 -0.261 21.809 1.00 95.75 807 SER A N 1
ATOM 6237 C CA . SER A 1 807 ? -29.909 0.567 22.421 1.00 95.75 807 SER A CA 1
ATOM 6238 C C . SER A 1 807 ? -28.549 0.219 21.813 1.00 95.75 807 SER A C 1
ATOM 6240 O O . SER A 1 807 ? -28.146 -0.940 21.817 1.00 95.75 807 SER A O 1
ATOM 6242 N N . LEU A 1 808 ? -27.850 1.208 21.260 1.00 94.88 808 LEU A N 1
ATOM 6243 C CA . LEU A 1 808 ? -26.474 1.047 20.792 1.00 94.88 808 LEU A CA 1
ATOM 6244 C C . LEU A 1 808 ? -25.516 1.506 21.889 1.00 94.88 808 LEU A C 1
ATOM 6246 O O . LEU A 1 808 ? -25.605 2.643 22.358 1.00 94.88 808 LEU A O 1
ATOM 6250 N N . GLU A 1 809 ? -24.634 0.608 22.315 1.00 91.94 809 GLU A N 1
ATOM 6251 C CA . GLU A 1 809 ? -23.682 0.861 23.401 1.00 91.94 809 GLU A CA 1
ATOM 6252 C C . GLU A 1 809 ? -22.345 1.267 22.791 1.00 91.94 809 GLU A C 1
ATOM 6254 O O . GLU A 1 809 ? -21.714 0.481 22.086 1.00 91.94 809 GLU A O 1
ATOM 6259 N N . VAL A 1 810 ? -21.954 2.526 22.979 1.00 85.25 810 VAL A N 1
ATOM 6260 C CA . VAL A 1 810 ? -20.748 3.065 22.348 1.00 85.25 810 VAL A CA 1
ATOM 6261 C C . VAL A 1 810 ? -19.573 2.871 23.296 1.00 85.25 810 VAL A C 1
ATOM 6263 O O . VAL A 1 810 ? -19.513 3.521 24.339 1.00 85.25 810 VAL A O 1
ATOM 6266 N N . LEU A 1 811 ? -18.635 2.009 22.904 1.00 70.88 811 LEU A N 1
ATOM 6267 C CA . LEU A 1 811 ? -17.461 1.657 23.712 1.00 70.88 811 LEU A CA 1
ATOM 6268 C C . LEU A 1 811 ? -16.564 2.883 23.999 1.00 70.88 811 LEU A C 1
ATOM 6270 O O . LEU A 1 811 ? -16.558 3.860 23.239 1.00 70.88 811 LEU A O 1
ATOM 6274 N N . GLU A 1 812 ? -15.804 2.853 25.101 1.00 62.59 812 GLU A N 1
ATOM 6275 C CA . GLU A 1 812 ? -14.831 3.902 25.445 1.00 62.59 812 GLU A CA 1
ATOM 6276 C C . GLU A 1 812 ? -13.602 3.810 24.522 1.00 62.59 812 GLU A C 1
ATOM 6278 O O . GLU A 1 812 ? -12.882 2.812 24.494 1.00 62.59 812 GLU A O 1
ATOM 6283 N N . THR A 1 813 ? -13.316 4.859 23.746 1.00 54.47 813 THR A N 1
ATOM 6284 C CA . THR A 1 813 ? -11.986 5.047 23.139 1.00 54.47 813 THR A CA 1
ATOM 6285 C C . THR A 1 813 ? -11.675 6.534 23.017 1.00 54.47 813 THR A C 1
ATOM 6287 O O . THR A 1 813 ? -12.569 7.369 22.860 1.00 54.47 813 THR A O 1
ATOM 6290 N N . LYS A 1 814 ? -10.400 6.887 23.200 1.00 52.81 814 LYS A N 1
ATOM 6291 C CA . LYS A 1 814 ? -9.951 8.277 23.287 1.00 52.81 814 LYS A CA 1
ATOM 6292 C C . LYS A 1 814 ? -10.168 9.000 21.954 1.00 52.81 814 LYS A C 1
ATOM 6294 O O . LYS A 1 814 ? -9.609 8.618 20.941 1.00 52.81 814 LYS A O 1
ATOM 6299 N N . GLU A 1 815 ? -10.923 10.093 22.047 1.00 54.25 815 GLU A N 1
ATOM 6300 C CA . GLU A 1 815 ? -11.024 11.200 21.091 1.00 54.25 815 GLU A CA 1
ATOM 6301 C C . GLU A 1 815 ? -11.628 10.902 19.708 1.00 54.25 815 GLU A C 1
ATOM 6303 O O . GLU A 1 815 ? -10.953 10.541 18.751 1.00 54.25 815 GLU A O 1
ATOM 6308 N N . PHE A 1 816 ? -12.872 11.352 19.524 1.00 58.12 816 PHE A N 1
ATOM 6309 C CA . PHE A 1 816 ? -13.416 11.727 18.214 1.00 58.12 816 PHE A CA 1
ATOM 6310 C C . PHE A 1 816 ? -12.752 12.998 17.633 1.00 58.12 816 PHE A C 1
ATOM 6312 O O . PHE A 1 816 ? -13.400 13.772 16.927 1.00 58.12 816 PHE A O 1
ATOM 6319 N N . ALA A 1 817 ? -11.469 13.255 17.919 1.00 50.50 817 ALA A N 1
ATOM 6320 C CA . ALA A 1 817 ? -10.752 14.475 17.520 1.00 50.50 817 ALA A CA 1
ATOM 6321 C C . ALA A 1 817 ? -10.733 14.705 15.995 1.00 50.50 817 ALA A C 1
ATOM 6323 O O . ALA A 1 817 ? -10.363 15.781 15.529 1.00 50.50 817 ALA A O 1
ATOM 6324 N N . ARG A 1 818 ? -11.139 13.696 15.216 1.00 54.84 818 ARG A N 1
ATOM 6325 C CA . ARG A 1 818 ? -11.215 13.695 13.753 1.00 54.84 818 ARG A CA 1
ATOM 6326 C C . ARG A 1 818 ? -12.633 13.808 13.192 1.00 54.84 818 ARG A C 1
ATOM 6328 O O . ARG A 1 818 ? -12.792 13.699 11.980 1.00 54.84 818 ARG A O 1
ATOM 6335 N N . ALA A 1 819 ? -13.655 14.002 14.027 1.00 60.34 819 ALA A N 1
ATOM 6336 C CA . ALA A 1 819 ? -15.010 14.196 13.531 1.00 60.34 819 ALA A CA 1
ATOM 6337 C C . ALA A 1 819 ? -15.077 15.474 12.673 1.00 60.34 819 ALA A C 1
ATOM 6339 O O . ALA A 1 819 ? -14.686 16.559 13.097 1.00 60.34 819 ALA A O 1
ATOM 6340 N N . ASP A 1 820 ? -15.577 15.330 11.450 1.00 66.25 820 ASP A N 1
ATOM 6341 C CA . ASP A 1 820 ? -15.774 16.398 10.464 1.00 66.25 820 ASP A CA 1
ATOM 6342 C C . ASP A 1 820 ? -16.856 17.409 10.878 1.00 66.25 820 ASP A C 1
ATOM 6344 O O . ASP A 1 820 ? -16.883 18.547 10.408 1.00 66.25 820 ASP A O 1
ATOM 6348 N N . ARG A 1 821 ? -17.742 16.989 11.782 1.00 74.44 821 ARG A N 1
ATOM 6349 C CA . ARG A 1 821 ? -18.850 17.757 12.350 1.00 74.44 821 ARG A CA 1
ATOM 6350 C C . ARG A 1 821 ? -19.094 17.337 13.805 1.00 74.44 821 ARG A C 1
ATOM 6352 O O . ARG A 1 821 ? -18.648 16.259 14.205 1.00 74.44 821 ARG A O 1
ATOM 6359 N N . PRO A 1 822 ? -19.810 18.147 14.606 1.00 78.12 822 PRO A N 1
ATOM 6360 C CA . PRO A 1 822 ? -20.137 17.803 15.986 1.00 78.12 822 PRO A CA 1
ATOM 6361 C C . PRO A 1 822 ? -20.801 16.425 16.098 1.00 78.12 822 PRO A C 1
ATOM 6363 O O . PRO A 1 822 ? -21.706 16.097 15.332 1.00 78.12 822 PRO A O 1
ATOM 6366 N N . LEU A 1 823 ? -20.396 15.626 17.087 1.00 76.50 823 LEU A N 1
ATOM 6367 C CA . LEU A 1 823 ? -20.857 14.240 17.247 1.00 76.50 823 LEU A CA 1
ATOM 6368 C C . LEU A 1 823 ? -22.378 14.093 17.376 1.00 76.50 823 LEU A C 1
ATOM 6370 O O . LEU A 1 823 ? -22.951 13.106 16.917 1.00 76.50 823 LEU A O 1
ATOM 6374 N N . VAL A 1 824 ? -23.051 15.100 17.937 1.00 80.94 824 VAL A N 1
ATOM 6375 C CA . VAL A 1 824 ? -24.517 15.144 18.023 1.00 80.94 824 VAL A CA 1
ATOM 6376 C C . VAL A 1 824 ? -25.189 15.034 16.644 1.00 80.94 824 VAL A C 1
ATOM 6378 O O . VAL A 1 824 ? -26.249 14.419 16.523 1.00 80.94 824 VAL A O 1
ATOM 6381 N N . GLU A 1 825 ? -24.559 15.553 15.584 1.00 84.81 825 GLU A N 1
ATOM 6382 C CA . GLU A 1 825 ? -25.071 15.468 14.211 1.00 84.81 825 GLU A CA 1
ATOM 6383 C C . GLU A 1 825 ? -24.925 14.065 13.609 1.00 84.81 825 GLU A C 1
ATOM 6385 O O . GLU A 1 825 ? -25.698 13.692 12.725 1.00 84.81 825 GLU A O 1
ATOM 6390 N N . HIS A 1 826 ? -23.964 13.272 14.091 1.00 84.88 826 HIS A N 1
ATOM 6391 C CA . HIS A 1 826 ? -23.802 11.868 13.702 1.00 84.88 826 HIS A CA 1
ATOM 6392 C C . HIS A 1 826 ? -24.817 10.956 14.408 1.00 84.88 826 HIS A C 1
ATOM 6394 O O . HIS A 1 826 ? -25.271 9.977 13.823 1.00 84.88 826 HIS A O 1
ATOM 6400 N N . ILE A 1 827 ? -25.255 11.319 15.618 1.00 86.75 827 ILE A N 1
ATOM 6401 C CA . ILE A 1 827 ? -26.275 10.585 16.388 1.00 86.75 827 ILE A CA 1
ATOM 6402 C C . ILE A 1 827 ? -27.707 10.898 15.928 1.00 86.75 827 ILE A C 1
ATOM 6404 O O . ILE A 1 827 ? -28.567 10.015 15.945 1.00 86.75 827 ILE A O 1
ATOM 6408 N N . ALA A 1 828 ? -27.994 12.132 15.502 1.00 89.12 828 ALA A N 1
ATOM 6409 C CA . ALA A 1 828 ? -29.352 12.558 15.146 1.00 89.12 828 ALA A CA 1
ATOM 6410 C C . ALA A 1 828 ? -30.084 11.630 14.141 1.00 89.12 828 ALA A C 1
ATOM 6412 O O . ALA A 1 828 ? -31.263 11.339 14.365 1.00 89.12 828 ALA A O 1
ATOM 6413 N N . PRO A 1 829 ? -29.437 11.093 13.084 1.00 92.31 829 PRO A N 1
ATOM 6414 C CA . PRO A 1 829 ? -30.067 10.124 12.187 1.00 92.31 829 PRO A CA 1
ATOM 6415 C C . PRO A 1 829 ? -30.470 8.812 12.870 1.00 92.31 829 PRO A C 1
ATOM 6417 O O . PRO A 1 829 ? -31.542 8.290 12.583 1.00 92.31 829 PRO A O 1
ATOM 6420 N N . TYR A 1 830 ? -29.662 8.299 13.803 1.00 93.12 830 TYR A N 1
ATOM 6421 C CA . TYR A 1 830 ? -30.016 7.114 14.588 1.00 93.12 830 TYR A CA 1
ATOM 6422 C C . TYR A 1 830 ? -31.204 7.398 15.519 1.00 93.12 830 TYR A C 1
ATOM 6424 O O . TYR A 1 830 ? -32.122 6.588 15.626 1.00 93.12 830 TYR A O 1
ATOM 6432 N N . ARG A 1 831 ? -31.249 8.588 16.134 1.00 90.62 831 ARG A N 1
ATOM 6433 C CA . ARG A 1 831 ? -32.390 9.018 16.963 1.00 90.62 831 ARG A CA 1
ATOM 6434 C C . ARG A 1 831 ? -33.692 9.081 16.175 1.00 90.62 831 ARG A C 1
ATOM 6436 O O . ARG A 1 831 ? -34.733 8.687 16.691 1.00 90.62 831 ARG A O 1
ATOM 6443 N N . ALA A 1 832 ? -33.637 9.525 14.920 1.00 92.81 832 ALA A N 1
ATOM 6444 C CA . ALA A 1 832 ? -34.799 9.539 14.033 1.00 92.81 832 ALA A CA 1
ATOM 6445 C C . ALA A 1 832 ? -35.344 8.127 13.728 1.00 92.81 832 ALA A C 1
ATOM 6447 O O . ALA A 1 832 ? -36.513 7.999 13.370 1.00 92.81 832 ALA A O 1
ATOM 6448 N N . LEU A 1 833 ? -34.531 7.078 13.911 1.00 93.44 833 LEU A N 1
ATOM 6449 C CA . LEU A 1 833 ? -34.944 5.672 13.824 1.00 93.44 833 LEU A CA 1
ATOM 6450 C C . LEU A 1 833 ? -35.500 5.118 15.150 1.00 93.44 833 LEU A C 1
ATOM 6452 O O . LEU A 1 833 ? -35.909 3.962 15.196 1.00 93.44 833 LEU A O 1
ATOM 6456 N N . GLY A 1 834 ? -35.512 5.911 16.227 1.00 92.12 834 GLY A N 1
ATOM 6457 C CA . GLY A 1 834 ? -35.920 5.464 17.563 1.00 92.12 834 GLY A CA 1
ATOM 6458 C C . GLY A 1 834 ? -34.838 4.692 18.326 1.00 92.12 834 GLY A C 1
ATOM 6459 O O . GLY A 1 834 ? -35.157 3.999 19.290 1.00 92.12 834 GLY A O 1
ATOM 6460 N N . VAL A 1 835 ? -33.574 4.793 17.904 1.00 95.00 835 VAL A N 1
ATOM 6461 C CA . VAL A 1 835 ? -32.437 4.152 18.580 1.00 95.00 835 VAL A CA 1
ATOM 6462 C C . VAL A 1 835 ? -32.003 4.973 19.793 1.00 95.00 835 VAL A C 1
ATOM 6464 O O . VAL A 1 835 ? -31.821 6.191 19.701 1.00 95.00 835 VAL A O 1
ATOM 6467 N N . GLU A 1 836 ? -31.816 4.296 20.923 1.00 93.94 836 GLU A N 1
ATOM 6468 C CA . GLU A 1 836 ? -31.226 4.859 22.137 1.00 93.94 836 GLU A CA 1
ATOM 6469 C C . GLU A 1 836 ? -29.705 4.660 22.148 1.00 93.94 836 GLU A C 1
ATOM 6471 O O . GLU A 1 836 ? -29.195 3.665 21.634 1.00 93.94 836 GLU A O 1
ATOM 6476 N N . PHE A 1 837 ? -28.971 5.576 22.773 1.00 91.44 837 PHE A N 1
ATOM 6477 C CA . PHE A 1 837 ? -27.524 5.468 22.953 1.00 91.44 837 PHE A CA 1
ATOM 6478 C C . PHE A 1 837 ? -27.173 5.268 24.421 1.00 91.44 837 PHE A C 1
ATOM 6480 O O . PHE A 1 837 ? -27.631 6.022 25.287 1.00 91.44 837 PHE A O 1
ATOM 6487 N N . ALA A 1 838 ? -26.329 4.272 24.678 1.00 90.31 838 ALA A N 1
ATOM 6488 C CA . ALA A 1 838 ? -25.710 4.054 25.973 1.00 90.31 838 ALA A CA 1
ATOM 6489 C C . ALA A 1 838 ? -24.216 4.392 25.909 1.00 90.31 838 ALA A C 1
ATOM 6491 O O . ALA A 1 838 ? -23.531 3.979 24.972 1.00 90.31 838 ALA A O 1
ATOM 6492 N N . GLU A 1 839 ? -23.729 5.134 26.900 1.00 86.62 839 GLU A N 1
ATOM 6493 C CA . GLU A 1 839 ? -22.293 5.250 27.160 1.00 86.62 839 GLU A CA 1
ATOM 6494 C C . GLU A 1 839 ? -21.851 4.013 27.941 1.00 86.62 839 GLU A C 1
ATOM 6496 O O . GLU A 1 839 ? -22.379 3.763 29.033 1.00 86.62 839 GLU A O 1
ATOM 6501 N N . ASP A 1 840 ? -20.925 3.246 27.369 1.00 80.56 840 ASP A N 1
ATOM 6502 C CA . ASP A 1 840 ? -20.334 2.073 28.010 1.00 80.56 840 ASP A CA 1
ATOM 6503 C C . ASP A 1 840 ? -19.051 2.453 28.771 1.00 80.56 840 ASP A C 1
ATOM 6505 O O . ASP A 1 840 ? -18.376 3.417 28.411 1.00 80.56 840 ASP A O 1
ATOM 6509 N N . ASP A 1 841 ? -18.724 1.706 29.824 1.00 71.31 841 ASP A N 1
ATOM 6510 C CA . ASP A 1 841 ? -17.485 1.841 30.605 1.00 71.31 841 ASP A CA 1
ATOM 6511 C C . ASP A 1 841 ? -17.223 3.198 31.319 1.00 71.31 841 ASP A C 1
ATOM 6513 O O . ASP A 1 841 ? -16.119 3.759 31.314 1.00 71.31 841 ASP A O 1
ATOM 6517 N N . LEU A 1 842 ? -18.211 3.758 32.034 1.00 69.50 842 LEU A N 1
ATOM 6518 C CA . LEU A 1 842 ? -17.976 4.978 32.817 1.00 69.50 842 LEU A CA 1
ATOM 6519 C C . LEU A 1 842 ? -17.046 4.724 34.021 1.00 69.50 842 LEU A C 1
ATOM 6521 O O . LEU A 1 842 ? -17.484 4.230 35.060 1.00 69.50 842 LEU A O 1
ATOM 6525 N N . GLY A 1 843 ? -15.794 5.188 33.926 1.00 57.34 843 GLY A N 1
ATOM 6526 C CA . GLY A 1 843 ? -14.874 5.355 35.062 1.00 57.34 843 GLY A CA 1
ATOM 6527 C C . GLY A 1 843 ? -13.477 4.756 34.906 1.00 57.34 843 GLY A C 1
ATOM 6528 O O . GLY A 1 843 ? -12.662 4.880 35.821 1.00 57.34 843 GLY A O 1
ATOM 6529 N N . THR A 1 844 ? -13.193 4.141 33.761 1.00 55.16 844 THR A N 1
ATOM 6530 C CA . THR A 1 844 ? -11.925 3.477 33.432 1.00 55.16 844 THR A CA 1
ATOM 6531 C C . THR A 1 844 ? -10.883 4.383 32.765 1.00 55.16 844 THR A C 1
ATOM 6533 O O . THR A 1 844 ? -9.698 4.040 32.777 1.00 55.16 844 THR A O 1
ATOM 6536 N N . GLY A 1 845 ? -11.269 5.567 32.264 1.00 55.16 845 GLY A N 1
ATOM 6537 C CA . GLY A 1 845 ? -10.371 6.503 31.574 1.00 55.16 845 GLY A CA 1
ATOM 6538 C C . GLY A 1 845 ? -10.568 8.000 31.879 1.00 55.16 845 GLY A C 1
ATOM 6539 O O . GLY A 1 845 ? -11.415 8.421 32.666 1.00 55.16 845 GLY A O 1
ATOM 6540 N N . TYR A 1 846 ? -9.710 8.832 31.270 1.00 42.22 846 TYR A N 1
ATOM 6541 C CA . TYR A 1 846 ? -9.576 10.278 31.541 1.00 42.22 846 TYR A CA 1
ATOM 6542 C C . TYR A 1 846 ? -10.587 11.178 30.787 1.00 42.22 846 TYR A C 1
ATOM 6544 O O . TYR A 1 846 ? -10.650 12.373 31.079 1.00 42.22 846 TYR A O 1
ATOM 6552 N N . SER A 1 847 ? -11.387 10.648 29.848 1.00 50.41 847 SER A N 1
ATOM 6553 C CA . SER A 1 847 ? -12.165 11.456 28.878 1.00 50.41 847 SER A CA 1
ATOM 6554 C C . SER A 1 847 ? -13.692 11.486 29.096 1.00 50.41 847 SER A C 1
ATOM 6556 O O . SER A 1 847 ? -14.406 12.174 28.361 1.00 50.41 847 SER A O 1
ATOM 6558 N N . ASN A 1 848 ? -14.209 10.814 30.129 1.00 61.53 848 ASN A N 1
ATOM 6559 C CA . ASN A 1 848 ? -15.646 10.531 30.272 1.00 61.53 848 ASN A CA 1
ATOM 6560 C C . ASN A 1 848 ? -16.537 11.760 30.533 1.00 61.53 848 ASN A C 1
ATOM 6562 O O . ASN A 1 848 ? -17.650 11.845 30.019 1.00 61.53 848 ASN A O 1
ATOM 6566 N N . LEU A 1 849 ? -16.059 12.766 31.273 1.00 66.38 849 LEU A N 1
ATOM 6567 C CA . LEU A 1 849 ? -16.880 13.944 31.598 1.00 66.38 849 LEU A CA 1
ATOM 6568 C C . LEU A 1 849 ? -17.081 14.892 30.408 1.00 66.38 849 LEU A C 1
ATOM 6570 O O . LEU A 1 849 ? -18.153 15.478 30.260 1.00 66.38 849 LEU A O 1
ATOM 6574 N N . SER A 1 850 ? -16.067 15.044 29.553 1.00 66.69 850 SER A N 1
ATOM 6575 C CA . SER A 1 850 ? -16.169 15.878 28.350 1.00 66.69 850 SER A CA 1
ATOM 6576 C C . SER A 1 850 ? -17.158 15.278 27.352 1.00 66.69 850 SER A C 1
ATOM 6578 O O . SER A 1 850 ? -17.979 15.999 26.791 1.00 66.69 850 SER A O 1
ATOM 6580 N N . ARG A 1 851 ? -17.140 13.949 27.200 1.00 68.50 851 ARG A N 1
ATOM 6581 C CA . ARG A 1 851 ? -18.030 13.214 26.297 1.00 68.50 851 ARG A CA 1
ATOM 6582 C C . ARG A 1 851 ? -19.482 13.226 26.766 1.00 68.50 851 ARG A C 1
ATOM 6584 O O . ARG A 1 851 ? -20.363 13.545 25.976 1.00 68.50 851 ARG A O 1
ATOM 6591 N N . LEU A 1 852 ? -19.719 12.999 28.059 1.00 72.75 852 LEU A N 1
ATOM 6592 C CA . LEU A 1 852 ? -21.043 13.132 28.679 1.00 72.75 852 LEU A CA 1
ATOM 6593 C C . LEU A 1 852 ? -21.653 14.540 28.528 1.00 72.75 852 LEU A C 1
ATOM 6595 O O . LEU A 1 852 ? -22.869 14.698 28.593 1.00 72.75 852 LEU A O 1
ATOM 6599 N N . ARG A 1 853 ? -20.821 15.570 28.330 1.00 70.50 853 ARG A N 1
ATOM 6600 C CA . ARG A 1 853 ? -21.273 16.939 28.043 1.00 70.50 853 ARG A CA 1
ATOM 6601 C C . ARG A 1 853 ? -21.603 17.160 26.563 1.00 70.50 853 ARG A C 1
ATOM 6603 O O . ARG A 1 853 ? -22.466 17.975 26.254 1.00 70.50 853 ARG A O 1
ATOM 6610 N N . GLU A 1 854 ? -20.883 16.504 25.658 1.00 71.62 854 GLU A N 1
ATOM 6611 C CA . GLU A 1 854 ? -20.989 16.710 24.205 1.00 71.62 854 GLU A CA 1
ATOM 6612 C C . GLU A 1 854 ? -22.034 15.811 23.537 1.00 71.62 854 GLU A C 1
ATOM 6614 O O . GLU A 1 854 ? -22.597 16.185 22.505 1.00 71.62 854 GLU A O 1
ATOM 6619 N N . LEU A 1 855 ? -22.312 14.647 24.127 1.00 72.19 855 LEU A N 1
ATOM 6620 C CA . LEU A 1 855 ? -23.235 13.653 23.600 1.00 72.19 855 LEU A CA 1
ATOM 6621 C C . LEU A 1 855 ? -24.451 13.467 24.520 1.00 72.19 855 LEU A C 1
ATOM 6623 O O . LEU A 1 855 ? -24.284 13.169 25.702 1.00 72.19 855 LEU A O 1
ATOM 6627 N N . PRO A 1 856 ? -25.686 13.581 23.996 1.00 76.50 856 PRO A N 1
ATOM 6628 C CA . PRO A 1 856 ? -26.890 13.319 24.772 1.00 76.50 856 PRO A CA 1
ATOM 6629 C C . PRO A 1 856 ? -27.145 11.806 24.847 1.00 76.50 856 PRO A C 1
ATOM 6631 O O . PRO A 1 856 ? -27.918 11.267 24.054 1.00 76.50 856 PRO A O 1
ATOM 6634 N N . PHE A 1 857 ? -26.476 11.103 25.760 1.00 87.06 857 PHE A N 1
ATOM 6635 C CA . PHE A 1 857 ? -26.754 9.687 26.029 1.00 87.06 857 PHE A CA 1
ATOM 6636 C C . PHE A 1 857 ? -28.083 9.503 26.768 1.00 87.06 857 PHE A C 1
ATOM 6638 O O . PHE A 1 857 ? -28.434 10.302 27.632 1.00 87.06 857 PHE A O 1
ATOM 6645 N N . ASP A 1 858 ? -28.814 8.428 26.463 1.00 91.19 858 ASP A N 1
ATOM 6646 C CA . ASP A 1 858 ? -30.032 8.064 27.209 1.00 91.19 858 ASP A CA 1
ATOM 6647 C C . ASP A 1 858 ? -29.725 7.246 28.456 1.00 91.19 858 ASP A C 1
ATOM 6649 O O . ASP A 1 858 ? -30.532 7.185 29.394 1.00 91.19 858 ASP A O 1
ATOM 6653 N N . VAL A 1 859 ? -28.601 6.533 28.405 1.00 92.19 859 VAL A N 1
ATOM 6654 C CA . VAL A 1 859 ? -28.155 5.584 29.413 1.00 92.19 859 VAL A CA 1
ATOM 6655 C C . VAL A 1 859 ? -26.652 5.740 29.615 1.00 92.19 859 VAL A C 1
ATOM 6657 O O . VAL A 1 859 ? -25.903 5.899 28.658 1.00 92.19 859 VAL A O 1
ATOM 6660 N N . VAL A 1 860 ? -26.210 5.667 30.863 1.00 91.06 860 VAL A N 1
ATOM 6661 C CA . VAL A 1 860 ? -24.800 5.633 31.248 1.00 91.06 860 VAL A CA 1
ATOM 6662 C C . VAL A 1 860 ? -24.560 4.372 32.068 1.00 91.06 860 VAL A C 1
ATOM 6664 O O . VAL A 1 860 ? -25.294 4.108 33.026 1.00 91.06 860 VAL A O 1
ATOM 6667 N N . LYS A 1 861 ? -23.555 3.584 31.684 1.00 91.25 861 LYS A N 1
ATOM 6668 C CA . LYS A 1 861 ? -23.204 2.320 32.335 1.00 91.25 861 LYS A CA 1
ATOM 6669 C C . LYS A 1 861 ? -21.992 2.528 33.248 1.00 91.25 861 LYS A C 1
ATOM 6671 O O . LYS A 1 861 ? -20.943 2.980 32.802 1.00 91.25 861 LYS A O 1
ATOM 6676 N N . ILE A 1 862 ? -22.142 2.242 34.542 1.00 90.56 862 ILE A N 1
ATOM 6677 C CA . ILE A 1 862 ? -21.040 2.247 35.515 1.00 90.56 862 ILE A CA 1
ATOM 6678 C C . ILE A 1 862 ? -20.349 0.884 35.456 1.00 90.56 862 ILE A C 1
ATOM 6680 O O . ILE A 1 862 ? -20.972 -0.125 35.798 1.00 90.56 862 ILE A O 1
ATOM 6684 N N . ASP A 1 863 ? -19.076 0.878 35.058 1.00 87.94 863 ASP A N 1
ATOM 6685 C CA . ASP A 1 863 ? -18.329 -0.347 34.762 1.00 87.94 863 ASP A CA 1
ATOM 6686 C C . ASP A 1 863 ? -18.096 -1.241 35.992 1.00 87.94 863 ASP A C 1
ATOM 6688 O O . ASP A 1 863 ? -17.841 -0.784 37.116 1.00 87.94 863 ASP A O 1
ATOM 6692 N N . LYS A 1 864 ? -18.069 -2.554 35.754 1.00 85.81 864 LYS A N 1
ATOM 6693 C CA . LYS A 1 864 ? -17.755 -3.567 36.765 1.00 85.81 864 LYS A CA 1
ATOM 6694 C C . LYS A 1 864 ? -16.350 -3.411 37.354 1.00 85.81 864 LYS A C 1
ATOM 6696 O O . LYS A 1 864 ? -16.147 -3.856 38.482 1.00 85.81 864 LYS A O 1
ATOM 6701 N N . SER A 1 865 ? -15.374 -2.817 36.656 1.00 82.06 865 SER A N 1
ATOM 6702 C CA . SER A 1 865 ? -14.023 -2.607 37.205 1.00 82.06 865 SER A CA 1
ATOM 6703 C C . SER A 1 865 ? -13.982 -1.543 38.302 1.00 82.06 865 SER A C 1
ATOM 6705 O O . SER A 1 865 ? -13.071 -1.569 39.124 1.00 82.06 865 SER A O 1
ATOM 6707 N N . LEU A 1 866 ? -14.985 -0.662 38.391 1.00 81.19 866 LEU A N 1
ATOM 6708 C CA . LEU A 1 866 ? -15.172 0.194 39.564 1.00 81.19 866 LEU A CA 1
ATOM 6709 C C . LEU A 1 866 ? -15.847 -0.558 40.716 1.00 81.19 866 LEU A C 1
ATOM 6711 O O . LEU A 1 866 ? -15.565 -0.297 41.887 1.00 81.19 866 LEU A O 1
ATOM 6715 N N . VAL A 1 867 ? -16.742 -1.490 40.385 1.00 82.19 867 VAL A N 1
ATOM 6716 C CA . VAL A 1 867 ? -17.607 -2.179 41.348 1.00 82.19 867 VAL A CA 1
ATOM 6717 C C . VAL A 1 867 ? -16.914 -3.365 42.025 1.00 82.19 867 VAL A C 1
ATOM 6719 O O . VAL A 1 867 ? -17.007 -3.519 43.243 1.00 82.19 867 VAL A O 1
ATOM 6722 N N . LEU A 1 868 ? -16.199 -4.199 41.265 1.00 74.38 868 LEU A N 1
ATOM 6723 C CA . LEU A 1 868 ? -15.586 -5.436 41.760 1.00 74.38 868 LEU A CA 1
ATOM 6724 C C . LEU A 1 868 ? -14.429 -5.187 42.752 1.00 74.38 868 LEU A C 1
ATOM 6726 O O . LEU A 1 868 ? -14.474 -5.774 43.835 1.00 74.38 868 LEU A O 1
ATOM 6730 N N . PRO A 1 869 ? -13.434 -4.315 42.473 1.00 66.56 869 PRO A N 1
ATOM 6731 C CA . PRO A 1 869 ? -12.341 -4.031 43.411 1.00 66.56 869 PRO A CA 1
ATOM 6732 C C . PRO A 1 869 ? -12.795 -3.202 44.619 1.00 66.56 869 PRO A C 1
ATOM 6734 O O . PRO A 1 869 ? -12.227 -3.316 45.701 1.00 66.56 869 PRO A O 1
ATOM 6737 N N . GLY A 1 870 ? -13.843 -2.384 44.465 1.00 64.31 870 GLY A N 1
ATOM 6738 C CA . GLY A 1 870 ? -14.365 -1.517 45.527 1.00 64.31 870 GLY A CA 1
ATOM 6739 C C . GLY A 1 870 ? -15.006 -2.260 46.705 1.00 64.31 870 GLY A C 1
ATOM 6740 O O . GLY A 1 870 ? -15.337 -1.636 47.710 1.00 64.31 870 GLY A O 1
ATOM 6741 N N . ARG A 1 871 ? -15.165 -3.586 46.621 1.00 70.06 871 ARG A N 1
ATOM 6742 C CA . ARG A 1 871 ? -15.760 -4.415 47.682 1.00 70.06 871 ARG A CA 1
ATOM 6743 C C . ARG A 1 871 ? -14.975 -4.401 48.993 1.00 70.06 871 ARG A C 1
ATOM 6745 O O . ARG A 1 871 ? -15.572 -4.610 50.045 1.00 70.06 871 ARG A O 1
ATOM 6752 N N . GLU A 1 872 ? -13.670 -4.137 48.944 1.00 76.25 872 GLU A N 1
ATOM 6753 C CA . GLU A 1 872 ? -12.828 -4.038 50.145 1.00 76.25 872 GLU A CA 1
ATOM 6754 C C . GLU A 1 872 ? -13.136 -2.786 50.987 1.00 76.25 872 GLU A C 1
ATOM 6756 O O . GLU A 1 872 ? -12.949 -2.801 52.203 1.00 76.25 872 GLU A O 1
ATOM 6761 N N . ASP A 1 873 ? -13.668 -1.727 50.363 1.00 85.38 873 ASP A N 1
ATOM 6762 C CA . ASP A 1 873 ? -14.145 -0.509 51.030 1.00 85.38 873 ASP A CA 1
ATOM 6763 C C . ASP A 1 873 ? -15.563 -0.141 50.545 1.00 85.38 873 ASP A C 1
ATOM 6765 O O . ASP A 1 873 ? -15.743 0.727 49.676 1.00 85.38 873 ASP A O 1
ATOM 6769 N N . PRO A 1 874 ? -16.601 -0.765 51.138 1.00 86.31 874 PRO A N 1
ATOM 6770 C CA . PRO A 1 874 ? -17.994 -0.530 50.770 1.00 86.31 874 PRO A CA 1
ATOM 6771 C C . PRO A 1 874 ? -18.423 0.938 50.857 1.00 86.31 874 PRO A C 1
ATOM 6773 O O . PRO A 1 874 ? -19.259 1.390 50.078 1.00 86.31 874 PRO A O 1
ATOM 6776 N N . THR A 1 875 ? -17.849 1.706 51.788 1.00 87.38 875 THR A N 1
ATOM 6777 C CA . THR A 1 875 ? -18.223 3.115 51.975 1.00 87.38 875 THR A CA 1
ATOM 6778 C C . THR A 1 875 ? -17.754 3.951 50.793 1.00 87.38 875 THR A C 1
ATOM 6780 O O . THR A 1 875 ? -18.509 4.774 50.267 1.00 87.38 875 THR A O 1
ATOM 6783 N N . ARG A 1 876 ? -16.506 3.748 50.355 1.00 87.56 876 ARG A N 1
ATOM 6784 C CA . ARG A 1 876 ? -15.951 4.456 49.199 1.00 87.56 876 ARG A CA 1
ATOM 6785 C C . ARG A 1 876 ? -16.645 4.050 47.902 1.00 87.56 876 ARG A C 1
ATOM 6787 O O . ARG A 1 876 ? -16.971 4.930 47.107 1.00 87.56 876 ARG A O 1
ATOM 6794 N N . LEU A 1 877 ? -16.923 2.758 47.726 1.00 89.31 877 LEU A N 1
ATOM 6795 C CA . LEU A 1 877 ? -17.649 2.232 46.570 1.00 89.31 877 LEU A CA 1
ATOM 6796 C C . LEU A 1 877 ? -19.046 2.855 46.432 1.00 89.31 877 LEU A C 1
ATOM 6798 O O . LEU A 1 877 ? -19.378 3.409 45.385 1.00 89.31 877 LEU A O 1
ATOM 6802 N N . LEU A 1 878 ? -19.857 2.803 47.493 1.00 90.75 878 LEU A N 1
ATOM 6803 C CA . LEU A 1 878 ? -21.234 3.305 47.455 1.00 90.75 878 LEU A CA 1
ATOM 6804 C C . LEU A 1 878 ? -21.290 4.825 47.249 1.00 90.75 878 LEU A C 1
ATOM 6806 O O . LEU A 1 878 ? -22.143 5.310 46.509 1.00 90.75 878 LEU A O 1
ATOM 6810 N N . ASN A 1 879 ? -20.360 5.581 47.841 1.00 88.81 879 ASN A N 1
ATOM 6811 C CA . ASN A 1 879 ? -20.254 7.018 47.577 1.00 88.81 879 ASN A CA 1
ATOM 6812 C C . ASN A 1 879 ? -19.937 7.312 46.107 1.00 88.81 879 ASN A C 1
ATOM 6814 O O . ASN A 1 879 ? -20.567 8.192 45.522 1.00 88.81 879 ASN A O 1
ATOM 6818 N N . LEU A 1 880 ? -18.994 6.577 45.510 1.00 88.12 880 LEU A N 1
ATOM 6819 C CA . LEU A 1 880 ? -18.640 6.744 44.102 1.00 88.12 880 LEU A CA 1
ATOM 6820 C C . LEU A 1 880 ? -19.844 6.456 43.195 1.00 88.12 880 LEU A C 1
ATOM 6822 O O . LEU A 1 880 ? -20.203 7.304 42.381 1.00 88.12 880 LEU A O 1
ATOM 6826 N N . ILE A 1 881 ? -20.514 5.312 43.384 1.00 90.69 881 ILE A N 1
ATOM 6827 C CA . ILE A 1 881 ? -21.712 4.951 42.609 1.00 90.69 881 ILE A CA 1
ATOM 6828 C C . ILE A 1 881 ? -22.801 6.017 42.770 1.00 90.69 881 ILE A C 1
ATOM 6830 O O . ILE A 1 881 ? -23.382 6.451 41.776 1.00 90.69 881 ILE A O 1
ATOM 6834 N N . GLY A 1 882 ? -23.067 6.478 43.996 1.00 90.12 882 GLY A N 1
ATOM 6835 C CA . GLY A 1 882 ? -24.087 7.494 44.261 1.00 90.12 882 GLY A CA 1
ATOM 6836 C C . GLY A 1 882 ? -23.793 8.835 43.580 1.00 90.12 882 GLY A C 1
ATOM 6837 O O . GLY A 1 882 ? -24.695 9.444 43.008 1.00 90.12 882 GLY A O 1
ATOM 6838 N N . GLN A 1 883 ? -22.532 9.279 43.584 1.00 88.56 883 GLN A N 1
ATOM 6839 C CA . GLN A 1 883 ? -22.115 10.517 42.915 1.00 88.56 883 GLN A CA 1
ATOM 6840 C C . GLN A 1 883 ? -22.198 10.409 41.390 1.00 88.56 883 GLN A C 1
ATOM 6842 O O . GLN A 1 883 ? -22.727 11.314 40.748 1.00 88.56 883 GLN A O 1
ATOM 6847 N N . LEU A 1 884 ? -21.722 9.300 40.815 1.00 88.69 884 LEU A N 1
ATOM 6848 C CA . LEU A 1 884 ? -21.828 9.043 39.376 1.00 88.69 884 LEU A CA 1
ATOM 6849 C C . LEU A 1 884 ? -23.293 8.952 38.936 1.00 88.69 884 LEU A C 1
ATOM 6851 O O . LEU A 1 884 ? -23.660 9.503 37.900 1.00 88.69 884 LEU A O 1
ATOM 6855 N N . THR A 1 885 ? -24.142 8.338 39.765 1.00 91.25 885 THR A N 1
ATOM 6856 C CA . THR A 1 885 ? -25.584 8.251 39.511 1.00 91.25 885 THR A CA 1
ATOM 6857 C C . THR A 1 885 ? -26.224 9.639 39.480 1.00 91.25 885 THR A C 1
ATOM 6859 O O . THR A 1 885 ? -26.907 9.991 38.521 1.00 91.25 885 THR A O 1
ATOM 6862 N N . ALA A 1 886 ? -25.950 10.463 40.496 1.00 88.88 886 ALA A N 1
ATOM 6863 C CA . ALA A 1 886 ? -26.469 11.826 40.569 1.00 88.88 886 ALA A CA 1
ATOM 6864 C C . ALA A 1 886 ? -25.987 12.704 39.401 1.00 88.88 886 ALA A C 1
ATOM 6866 O O . ALA A 1 886 ? -26.760 13.504 38.874 1.00 88.88 886 ALA A O 1
ATOM 6867 N N . LEU A 1 887 ? -24.731 12.542 38.976 1.00 87.50 887 LEU A N 1
ATOM 6868 C CA . LEU A 1 887 ? -24.171 13.247 37.826 1.00 87.50 887 LEU A CA 1
ATOM 6869 C C . LEU A 1 887 ? -24.887 12.868 36.522 1.00 87.50 887 LEU A C 1
ATOM 6871 O O . LEU A 1 887 ? -25.298 13.756 35.780 1.00 87.50 887 LEU A O 1
ATOM 6875 N N . ALA A 1 888 ? -25.059 11.573 36.249 1.00 88.31 888 ALA A N 1
ATOM 6876 C CA . ALA A 1 888 ? -25.752 11.107 35.049 1.00 88.31 888 ALA A CA 1
ATOM 6877 C C . ALA A 1 888 ? -27.208 11.603 35.006 1.00 88.31 888 ALA A C 1
ATOM 6879 O O . ALA A 1 888 ? -27.653 12.122 33.982 1.00 88.31 888 ALA A O 1
ATOM 6880 N N . HIS A 1 889 ? -27.919 11.560 36.141 1.00 91.31 889 HIS A N 1
ATOM 6881 C CA . HIS A 1 889 ? -29.272 12.118 36.258 1.00 91.31 889 HIS A CA 1
ATOM 6882 C C . HIS A 1 889 ? -29.312 13.631 36.020 1.00 91.31 889 HIS A C 1
ATOM 6884 O O . HIS A 1 889 ? -30.226 14.115 35.354 1.00 91.31 889 HIS A O 1
ATOM 6890 N N . ALA A 1 890 ? -28.323 14.385 36.513 1.00 88.62 890 ALA A N 1
ATOM 6891 C CA . ALA A 1 890 ? -28.220 15.826 36.265 1.00 88.62 890 ALA A CA 1
ATOM 6892 C C . ALA A 1 890 ? -28.001 16.161 34.778 1.00 88.62 890 ALA A C 1
ATOM 6894 O O . ALA A 1 890 ? -28.383 17.241 34.330 1.00 88.62 890 ALA A O 1
ATOM 6895 N N . LEU A 1 891 ? -27.427 15.227 34.015 1.00 85.75 891 LEU A N 1
ATOM 6896 C CA . LEU A 1 891 ? -27.264 15.308 32.563 1.00 85.75 891 LEU A CA 1
ATOM 6897 C C . LEU A 1 891 ? -28.471 14.750 31.785 1.00 85.75 891 LEU A C 1
ATOM 6899 O O . LEU A 1 891 ? -28.485 14.806 30.559 1.00 85.75 891 LEU A O 1
ATOM 6903 N N . GLY A 1 892 ? -29.496 14.245 32.479 1.00 88.12 892 GLY A N 1
ATOM 6904 C CA . GLY A 1 892 ? -30.710 13.695 31.874 1.00 88.12 892 GLY A CA 1
ATOM 6905 C C . GLY A 1 892 ? -30.608 12.236 31.416 1.00 88.12 892 GLY A C 1
ATOM 6906 O O . GLY A 1 892 ? -31.533 11.759 30.761 1.00 88.12 892 GLY A O 1
ATOM 6907 N N . ALA A 1 893 ? -29.536 11.519 31.764 1.00 90.81 893 ALA A N 1
ATOM 6908 C CA . ALA A 1 893 ? -29.338 10.115 31.405 1.00 90.81 893 ALA A CA 1
ATOM 6909 C C . ALA A 1 893 ? -29.749 9.165 32.541 1.00 90.81 893 ALA A C 1
ATOM 6911 O O . ALA A 1 893 ? -29.604 9.495 33.716 1.00 90.81 893 ALA A O 1
ATOM 6912 N N . ARG A 1 894 ? -30.230 7.965 32.197 1.00 94.31 894 ARG A N 1
ATOM 6913 C CA . ARG A 1 894 ? -30.520 6.874 33.152 1.00 94.31 894 ARG A CA 1
ATOM 6914 C C . ARG A 1 894 ? -29.257 6.071 33.451 1.00 94.31 894 ARG A C 1
ATOM 6916 O O . ARG A 1 894 ? -28.348 6.037 32.630 1.00 94.31 894 ARG A O 1
ATOM 6923 N N . VAL A 1 895 ? -29.207 5.378 34.582 1.00 94.31 895 VAL A N 1
ATOM 6924 C CA . VAL A 1 895 ? -27.980 4.699 35.034 1.00 94.31 895 VAL A CA 1
ATOM 6925 C C . VAL A 1 895 ? -28.162 3.191 35.098 1.00 94.31 895 VAL A C 1
ATOM 6927 O O . VAL A 1 895 ? -29.099 2.704 35.733 1.00 94.31 895 VAL A O 1
ATOM 6930 N N . VAL A 1 896 ? -27.239 2.461 34.473 1.00 95.00 896 VAL A N 1
ATOM 6931 C CA . VAL A 1 896 ? -27.055 1.015 34.650 1.00 95.00 896 VAL A CA 1
ATOM 6932 C C . VAL A 1 896 ? -25.796 0.807 35.480 1.00 95.00 896 VAL A C 1
ATOM 6934 O O . VAL A 1 896 ? -24.754 1.369 35.161 1.00 95.00 896 VAL A O 1
ATOM 6937 N N . VAL A 1 897 ? -25.866 -0.007 36.530 1.00 93.62 897 VAL A N 1
ATOM 6938 C CA . VAL A 1 897 ? -24.663 -0.435 37.259 1.00 93.62 897 VAL A CA 1
ATOM 6939 C C . VAL A 1 897 ? -24.339 -1.875 36.909 1.00 93.62 897 VAL A C 1
ATOM 6941 O O . VAL A 1 897 ? -25.189 -2.757 37.066 1.00 93.62 897 VAL A O 1
ATOM 6944 N N . GLU A 1 898 ? -23.114 -2.101 36.442 1.00 93.25 898 GLU A N 1
ATOM 6945 C CA . GLU A 1 898 ? -22.618 -3.420 36.077 1.00 93.25 898 GLU A CA 1
ATOM 6946 C C . GLU A 1 898 ? -21.886 -4.131 37.218 1.00 93.25 898 GLU A C 1
ATOM 6948 O O . GLU A 1 898 ? -21.540 -3.553 38.248 1.00 93.25 898 GLU A O 1
ATOM 6953 N N . GLY A 1 899 ? -21.616 -5.426 37.032 1.00 89.88 899 GLY A N 1
ATOM 6954 C CA . GLY A 1 899 ? -20.827 -6.205 37.986 1.00 89.88 899 GLY A CA 1
ATOM 6955 C C . GLY A 1 899 ? -21.554 -6.493 39.299 1.00 89.88 899 GLY A C 1
ATOM 6956 O O . GLY A 1 899 ? -20.914 -6.835 40.295 1.00 89.88 899 GLY A O 1
ATOM 6957 N N . LEU A 1 900 ? -22.884 -6.385 39.319 1.00 90.81 900 LEU A N 1
ATOM 6958 C CA . LEU A 1 900 ? -23.688 -6.700 40.495 1.00 90.81 900 LEU A CA 1
ATOM 6959 C C . LEU A 1 900 ? -23.656 -8.212 40.758 1.00 90.81 900 LEU A C 1
ATOM 6961 O O . LEU A 1 900 ? -24.295 -8.990 40.046 1.00 90.81 900 LEU A O 1
ATOM 6965 N N . ALA A 1 901 ? -22.864 -8.642 41.742 1.00 87.06 901 ALA A N 1
ATOM 6966 C CA . ALA A 1 901 ? -22.596 -10.064 41.971 1.00 87.06 901 ALA A CA 1
ATOM 6967 C C . ALA A 1 901 ? -23.552 -10.742 42.968 1.00 87.06 901 ALA A C 1
ATOM 6969 O O . ALA A 1 901 ? -23.669 -11.962 42.934 1.00 87.06 901 ALA A O 1
ATOM 6970 N N . ASP A 1 902 ? -24.242 -9.984 43.826 1.00 86.25 902 ASP A N 1
ATOM 6971 C CA . ASP A 1 902 ? -25.123 -10.519 44.874 1.00 86.25 902 ASP A CA 1
ATOM 6972 C C . ASP A 1 902 ? -26.307 -9.588 45.184 1.00 86.25 902 ASP A C 1
ATOM 6974 O O . ASP A 1 902 ? -26.340 -8.426 44.770 1.00 86.25 902 ASP A O 1
ATOM 6978 N N . ALA A 1 903 ? -27.296 -10.121 45.907 1.00 85.19 903 ALA A N 1
ATOM 6979 C CA . ALA A 1 903 ? -28.542 -9.426 46.224 1.00 85.19 903 ALA A CA 1
ATOM 6980 C C . ALA A 1 903 ? -28.341 -8.180 47.107 1.00 85.19 903 ALA A C 1
ATOM 6982 O O . ALA A 1 903 ? -29.038 -7.184 46.903 1.00 85.19 903 ALA A O 1
ATOM 6983 N N . SER A 1 904 ? -27.383 -8.205 48.040 1.00 86.94 904 SER A N 1
ATOM 6984 C CA . SER A 1 904 ? -27.099 -7.083 48.943 1.00 86.94 904 SER A CA 1
ATOM 6985 C C . SER A 1 904 ? -26.553 -5.877 48.179 1.00 86.94 904 SER A C 1
ATOM 6987 O O . SER A 1 904 ? -26.987 -4.745 48.402 1.00 86.94 904 SER A O 1
ATOM 6989 N N . LEU A 1 905 ? -25.644 -6.101 47.223 1.00 88.38 905 LEU A N 1
ATOM 6990 C CA . LEU A 1 905 ? -25.124 -5.040 46.360 1.00 88.38 905 LEU A CA 1
ATOM 6991 C C . LEU A 1 905 ? -26.203 -4.471 45.437 1.00 88.38 905 LEU A C 1
ATOM 6993 O O . LEU A 1 905 ? -26.261 -3.257 45.244 1.00 88.38 905 LEU A O 1
ATOM 6997 N N . ILE A 1 906 ? -27.086 -5.318 44.908 1.00 88.56 906 ILE A N 1
ATOM 6998 C CA . ILE A 1 906 ? -28.194 -4.865 44.061 1.00 88.56 906 ILE A CA 1
ATOM 6999 C C . ILE A 1 906 ? -29.153 -3.968 44.854 1.00 88.56 906 ILE A C 1
ATOM 7001 O O . ILE A 1 906 ? -29.513 -2.887 44.386 1.00 88.56 906 ILE A O 1
ATOM 7005 N N . GLU A 1 907 ? -29.518 -4.370 46.074 1.00 88.56 907 GLU A N 1
ATOM 7006 C CA . GLU A 1 907 ? -30.364 -3.565 46.959 1.00 88.56 907 GLU A CA 1
ATOM 7007 C C . GLU A 1 907 ? -29.695 -2.231 47.332 1.00 88.56 907 GLU A C 1
ATOM 7009 O O . GLU A 1 907 ? -30.338 -1.175 47.323 1.00 88.56 907 GLU A O 1
ATOM 7014 N N . ALA A 1 908 ? -28.391 -2.249 47.620 1.00 90.19 908 ALA A N 1
ATOM 7015 C CA . ALA A 1 908 ? -27.633 -1.046 47.945 1.00 90.19 908 ALA A CA 1
ATOM 7016 C C . ALA A 1 908 ? -27.585 -0.054 46.777 1.00 90.19 908 ALA A C 1
ATOM 7018 O O . ALA A 1 908 ? -27.851 1.133 46.959 1.00 90.19 908 ALA A O 1
ATOM 7019 N N . VAL A 1 909 ? -27.325 -0.538 45.565 1.00 91.56 909 VAL A N 1
ATOM 7020 C CA . VAL A 1 909 ? -27.299 0.282 44.349 1.00 91.56 909 VAL A CA 1
ATOM 7021 C C . VAL A 1 909 ? -28.691 0.827 44.000 1.00 91.56 909 VAL A C 1
ATOM 7023 O O . VAL A 1 909 ? -28.818 2.002 43.652 1.00 91.56 909 VAL A O 1
ATOM 7026 N N . ALA A 1 910 ? -29.749 0.033 44.190 1.00 90.31 910 ALA A N 1
ATOM 7027 C CA . ALA A 1 910 ? -31.130 0.504 44.060 1.00 90.31 910 ALA A CA 1
ATOM 7028 C C . ALA A 1 910 ? -31.447 1.631 45.061 1.00 90.31 910 ALA A C 1
ATOM 7030 O O . ALA A 1 910 ? -32.121 2.607 44.723 1.00 90.31 910 ALA A O 1
ATOM 7031 N N . THR A 1 911 ? -30.917 1.524 46.285 1.00 89.62 911 THR A N 1
ATOM 7032 C CA . THR A 1 911 ? -31.039 2.548 47.337 1.00 89.62 911 THR A CA 1
ATOM 7033 C C . THR A 1 911 ? -30.316 3.837 46.959 1.00 89.62 911 THR A C 1
ATOM 7035 O O . THR A 1 911 ? -30.841 4.921 47.202 1.00 89.62 911 THR A O 1
ATOM 7038 N N . LEU A 1 912 ? -29.170 3.746 46.276 1.00 90.69 912 LEU A N 1
ATOM 7039 C CA . LEU A 1 912 ? -28.442 4.907 45.750 1.00 90.69 912 LEU A CA 1
ATOM 7040 C C . LEU A 1 912 ? -29.161 5.627 44.597 1.00 90.69 912 LEU A C 1
ATOM 7042 O O . LEU A 1 912 ? -28.757 6.732 44.237 1.00 90.69 912 LEU A O 1
ATOM 7046 N N . GLY A 1 913 ? -30.253 5.061 44.080 1.00 89.94 913 GLY A N 1
ATOM 7047 C CA . GLY A 1 913 ? -31.095 5.683 43.063 1.00 89.94 913 GLY A CA 1
ATOM 7048 C C . GLY A 1 913 ? -30.769 5.273 41.630 1.00 89.94 913 GLY A C 1
ATOM 7049 O O . GLY A 1 913 ? -31.340 5.867 40.721 1.00 89.94 913 GLY A O 1
ATOM 7050 N N . ALA A 1 914 ? -29.908 4.274 41.410 1.00 92.38 914 ALA A N 1
ATOM 7051 C CA . ALA A 1 914 ? -29.669 3.742 40.071 1.00 92.38 914 ALA A CA 1
ATOM 7052 C C . ALA A 1 914 ? -30.963 3.170 39.460 1.00 92.38 914 ALA A C 1
ATOM 7054 O O . ALA A 1 914 ? -31.784 2.559 40.153 1.00 92.38 914 ALA A O 1
ATOM 7055 N N . ASP A 1 915 ? -31.153 3.370 38.156 1.00 94.19 915 ASP A N 1
ATOM 7056 C CA . ASP A 1 915 ? -32.381 2.974 37.459 1.00 94.19 915 ASP A CA 1
ATOM 7057 C C . ASP A 1 915 ? -32.387 1.480 37.121 1.00 94.19 915 ASP A C 1
ATOM 7059 O O . ASP A 1 915 ? -33.407 0.790 37.266 1.00 94.19 915 ASP A O 1
ATOM 7063 N N . PHE A 1 916 ? -31.233 0.984 36.679 1.00 94.31 916 PHE A N 1
ATOM 7064 C CA . PHE A 1 916 ? -31.050 -0.354 36.148 1.00 94.31 916 PHE A CA 1
ATOM 7065 C C . PHE A 1 916 ? -29.821 -1.044 36.751 1.00 94.31 916 PHE A C 1
ATOM 7067 O O . PHE A 1 916 ? -28.867 -0.397 37.184 1.00 94.31 916 PHE A O 1
ATOM 7074 N N . GLY A 1 917 ? -29.829 -2.375 36.747 1.00 93.06 917 GLY A N 1
ATOM 7075 C CA . GLY A 1 917 ? -28.710 -3.188 37.209 1.00 93.06 917 GLY A CA 1
ATOM 7076 C C . GLY A 1 917 ? -28.454 -4.392 36.317 1.00 93.06 917 GLY A C 1
ATOM 7077 O O . GLY A 1 917 ? -29.386 -4.962 35.739 1.00 93.06 917 GLY A O 1
ATOM 7078 N N . GLN A 1 918 ? -27.181 -4.775 36.239 1.00 94.19 918 GLN A N 1
ATOM 7079 C CA . GLN A 1 918 ? -26.695 -5.912 35.471 1.00 94.19 918 GLN A CA 1
ATOM 7080 C C . GLN A 1 918 ? -25.539 -6.611 36.198 1.00 94.19 918 GLN A C 1
ATOM 7082 O O . GLN A 1 918 ? -24.677 -5.980 36.809 1.00 94.19 918 GLN A O 1
ATOM 7087 N N . GLY A 1 919 ? -25.498 -7.941 36.130 1.00 91.69 919 GLY A N 1
ATOM 7088 C CA . GLY A 1 919 ? -24.406 -8.724 36.702 1.00 91.69 919 GLY A CA 1
ATOM 7089 C C . GLY A 1 919 ? -24.795 -10.165 37.008 1.00 91.69 919 GLY A C 1
ATOM 7090 O O . GLY A 1 919 ? -25.939 -10.580 36.817 1.00 91.69 919 GLY A O 1
ATOM 7091 N N . PHE A 1 920 ? -23.826 -10.945 37.487 1.00 89.38 920 PHE A N 1
ATOM 7092 C CA . PHE A 1 920 ? -24.015 -12.376 37.754 1.00 89.38 920 PHE A CA 1
ATOM 7093 C C . PHE A 1 920 ? -24.951 -12.659 38.934 1.00 89.38 920 PHE A C 1
ATOM 7095 O O . PHE A 1 920 ? -25.546 -13.731 38.967 1.00 89.38 920 PHE A O 1
ATOM 7102 N N . GLY A 1 921 ? -25.152 -11.695 39.839 1.00 85.31 921 GLY A N 1
ATOM 7103 C CA . GLY A 1 921 ? -26.174 -11.772 40.887 1.00 85.31 921 GLY A CA 1
ATOM 7104 C C . GLY A 1 921 ? -27.608 -11.728 40.345 1.00 85.31 921 GLY A C 1
ATOM 7105 O O . GLY A 1 921 ? -28.544 -12.086 41.055 1.00 85.31 921 GLY A O 1
ATOM 7106 N N . ILE A 1 922 ? -27.789 -11.314 39.085 1.00 89.31 922 ILE A N 1
ATOM 7107 C CA . ILE A 1 922 ? -29.064 -11.372 38.360 1.00 89.31 922 ILE A CA 1
ATOM 7108 C C . ILE A 1 922 ? -29.080 -12.602 37.450 1.00 89.31 922 ILE A C 1
ATOM 7110 O O . ILE A 1 922 ? -29.939 -13.471 37.592 1.00 89.31 922 ILE A O 1
ATOM 7114 N N . SER A 1 923 ? -28.145 -12.659 36.497 1.00 91.69 923 SER A N 1
ATOM 7115 C CA . SER A 1 923 ? -27.938 -13.804 35.607 1.00 91.69 923 SER A CA 1
ATOM 7116 C C . SER A 1 923 ? -26.602 -13.678 34.865 1.00 91.69 923 SER A C 1
ATOM 7118 O O . SER A 1 923 ? -26.243 -12.573 34.438 1.00 91.69 923 SER A O 1
ATOM 7120 N N . PRO A 1 924 ? -25.875 -14.785 34.625 1.00 92.44 924 PRO A N 1
ATOM 7121 C CA . PRO A 1 924 ? -24.850 -14.813 33.584 1.00 92.44 924 PRO A CA 1
ATOM 7122 C C . PRO A 1 924 ? -25.481 -14.647 32.182 1.00 92.44 924 PRO A C 1
ATOM 7124 O O . PRO A 1 924 ? -26.703 -14.764 32.050 1.00 92.44 924 PRO A O 1
ATOM 7127 N N . PRO A 1 925 ? -24.682 -14.393 31.126 1.00 94.88 925 PRO A N 1
ATOM 7128 C CA . PRO A 1 925 ? -25.167 -14.377 29.744 1.00 94.88 925 PRO A CA 1
ATOM 7129 C C . PRO A 1 925 ? -25.705 -15.745 29.300 1.00 94.88 925 PRO A C 1
ATOM 7131 O O . PRO A 1 925 ? -24.991 -16.747 29.385 1.00 94.88 925 PRO A O 1
ATOM 7134 N N . LEU A 1 926 ? -26.931 -15.779 28.777 1.00 95.19 926 LEU A N 1
ATOM 7135 C CA . LEU A 1 926 ? -27.642 -17.006 28.398 1.00 95.19 926 LEU A CA 1
ATOM 7136 C C . LEU A 1 926 ? -27.859 -17.103 26.877 1.00 95.19 926 LEU A C 1
ATOM 7138 O O . LEU A 1 926 ? -27.977 -16.070 26.218 1.00 95.19 926 LEU A O 1
ATOM 7142 N N . PRO A 1 927 ? -27.962 -18.312 26.300 1.00 95.75 927 PRO A N 1
ATOM 7143 C CA . PRO A 1 927 ? -28.460 -18.499 24.936 1.00 95.75 927 PRO A CA 1
ATOM 7144 C C . PRO A 1 927 ? -29.876 -17.930 24.754 1.00 95.75 927 PRO A C 1
ATOM 7146 O O . PRO A 1 927 ? -30.659 -17.882 25.707 1.00 95.75 927 PRO A O 1
ATOM 7149 N N . ALA A 1 928 ? -30.230 -17.528 23.529 1.00 95.50 928 ALA A N 1
ATOM 7150 C CA . ALA A 1 928 ? -31.531 -16.918 23.229 1.00 95.50 928 ALA A CA 1
ATOM 7151 C C . ALA A 1 928 ? -32.717 -17.809 23.629 1.00 95.50 928 ALA A C 1
ATOM 7153 O O . ALA A 1 928 ? -33.730 -17.309 24.119 1.00 95.50 928 ALA A O 1
ATOM 7154 N N . GLU A 1 929 ? -32.587 -19.119 23.425 1.00 94.69 929 GLU A N 1
ATOM 7155 C CA . GLU A 1 929 ? -33.607 -20.126 23.713 1.00 94.69 929 GLU A CA 1
ATOM 7156 C C . GLU A 1 929 ? -33.900 -20.296 25.213 1.00 94.69 929 GLU A C 1
ATOM 7158 O O . GLU A 1 929 ? -35.013 -20.665 25.590 1.00 94.69 929 GLU A O 1
ATOM 7163 N N . ASP A 1 930 ? -32.939 -19.977 26.081 1.00 95.31 930 ASP A N 1
ATOM 7164 C CA . ASP A 1 930 ? -33.083 -20.144 27.529 1.00 95.31 930 ASP A CA 1
ATOM 7165 C C . ASP A 1 930 ? -33.740 -18.927 28.197 1.00 95.31 930 ASP A C 1
ATOM 7167 O O . ASP A 1 930 ? -34.280 -19.031 29.306 1.00 95.31 930 ASP A O 1
ATOM 7171 N N . ILE A 1 931 ? -33.752 -17.778 27.515 1.00 94.69 931 ILE A N 1
ATOM 7172 C CA . ILE A 1 931 ? -34.251 -16.505 28.045 1.00 94.69 931 ILE A CA 1
ATOM 7173 C C . ILE A 1 931 ? -35.725 -16.575 28.486 1.00 94.69 931 ILE A C 1
ATOM 7175 O O . ILE A 1 931 ? -36.003 -16.198 29.629 1.00 94.69 931 ILE A O 1
ATOM 7179 N N . PRO A 1 932 ? -36.690 -17.084 27.687 1.00 92.31 932 PRO A N 1
ATOM 7180 C CA . PRO A 1 932 ? -38.091 -17.152 28.115 1.00 92.31 932 PRO A CA 1
ATOM 7181 C C . PRO A 1 932 ? -38.302 -18.046 29.341 1.00 92.31 932 PRO A C 1
ATOM 7183 O O . PRO A 1 932 ? -39.114 -17.737 30.219 1.00 92.31 932 PRO A O 1
ATOM 7186 N N . ARG A 1 933 ? -37.558 -19.157 29.428 1.00 92.12 933 ARG A N 1
ATOM 7187 C CA . ARG A 1 933 ? -37.604 -20.072 30.574 1.00 92.12 933 ARG A CA 1
ATOM 7188 C C . ARG A 1 933 ? -37.034 -19.408 31.824 1.00 92.12 933 ARG A C 1
ATOM 7190 O O . ARG A 1 933 ? -37.654 -19.489 32.885 1.00 92.12 933 ARG A O 1
ATOM 7197 N N . TRP A 1 934 ? -35.883 -18.752 31.698 1.00 92.62 934 TRP A N 1
ATOM 7198 C CA . TRP A 1 934 ? -35.269 -17.999 32.785 1.00 92.62 934 TRP A CA 1
ATOM 7199 C C . TRP A 1 934 ? -36.203 -16.885 33.280 1.00 92.62 934 TRP A C 1
ATOM 7201 O O . TRP A 1 934 ? -36.476 -16.811 34.479 1.00 92.62 934 TRP A O 1
ATOM 7211 N N . ALA A 1 935 ? -36.785 -16.103 32.368 1.00 89.25 935 ALA A N 1
ATOM 7212 C CA . ALA A 1 935 ? -37.691 -15.003 32.686 1.00 89.25 935 ALA A CA 1
ATOM 7213 C C . ALA A 1 935 ? -38.933 -15.471 33.467 1.00 89.25 935 ALA A C 1
ATOM 7215 O O . ALA A 1 935 ? -39.292 -14.862 34.472 1.00 89.25 935 ALA A O 1
ATOM 7216 N N . LYS A 1 936 ? -39.557 -16.592 33.070 1.00 87.50 936 LYS A N 1
ATOM 7217 C CA . LYS A 1 936 ? -40.716 -17.172 33.782 1.00 87.50 936 LYS A CA 1
ATOM 7218 C C . LYS A 1 936 ? -40.387 -17.639 35.201 1.00 87.50 936 LYS A C 1
ATOM 7220 O O . LYS A 1 936 ? -41.262 -17.612 36.059 1.00 87.50 936 LYS A O 1
ATOM 7225 N N . ALA A 1 937 ? -39.158 -18.093 35.437 1.00 86.50 937 ALA A N 1
ATOM 7226 C CA . ALA A 1 937 ? -38.735 -18.596 36.741 1.00 86.50 937 ALA A CA 1
ATOM 7227 C C . ALA A 1 937 ? -38.301 -17.482 37.711 1.00 86.50 937 ALA A C 1
ATOM 7229 O O . ALA A 1 937 ? -38.381 -17.682 38.920 1.00 86.50 937 ALA A O 1
ATOM 7230 N N . HIS A 1 938 ? -37.858 -16.329 37.196 1.00 81.88 938 HIS A N 1
ATOM 7231 C CA . HIS A 1 938 ? -37.194 -15.301 38.004 1.00 81.88 938 HIS A CA 1
ATOM 7232 C C . HIS A 1 938 ? -37.905 -13.939 38.019 1.00 81.88 938 HIS A C 1
ATOM 7234 O O . HIS A 1 938 ? -37.502 -13.089 38.808 1.00 81.88 938 HIS A O 1
ATOM 7240 N N . LEU A 1 939 ? -38.938 -13.702 37.190 1.00 78.50 939 LEU A N 1
ATOM 7241 C CA . LEU A 1 939 ? -39.654 -12.418 37.149 1.00 78.50 939 LEU A CA 1
ATOM 7242 C C . LEU A 1 939 ? -40.978 -12.406 37.944 1.00 78.50 939 LEU A C 1
ATOM 7244 O O . LEU A 1 939 ? -41.758 -13.352 37.840 1.00 78.50 939 LEU A O 1
ATOM 7248 N N . PRO A 1 940 ? -41.295 -11.301 38.657 1.00 73.56 940 PRO A N 1
ATOM 7249 C CA . PRO A 1 940 ? -40.432 -10.138 38.876 1.00 73.56 940 PRO A CA 1
ATOM 7250 C C . PRO A 1 940 ? -39.241 -10.507 39.771 1.00 73.56 940 PRO A C 1
ATOM 7252 O O . PRO A 1 940 ? -39.408 -11.168 40.796 1.00 73.56 940 PRO A O 1
ATOM 7255 N N . TRP A 1 941 ? -38.050 -10.063 39.369 1.00 70.56 941 TRP A N 1
ATOM 7256 C CA . TRP A 1 941 ? -36.832 -10.221 40.153 1.00 70.56 941 TRP A CA 1
ATOM 7257 C C . TRP A 1 941 ? -37.015 -9.467 41.474 1.00 70.56 941 TRP A C 1
ATOM 7259 O O . TRP A 1 941 ? -37.729 -8.459 41.503 1.00 70.56 941 TRP A O 1
ATOM 7269 N N . VAL A 1 942 ? -36.461 -10.002 42.569 1.00 62.09 942 VAL A N 1
ATOM 7270 C CA . VAL A 1 942 ? -36.786 -9.615 43.955 1.00 62.09 942 VAL A CA 1
ATOM 7271 C C . VAL A 1 942 ? -36.993 -8.103 44.086 1.00 62.09 942 VAL A C 1
ATOM 7273 O O . VAL A 1 942 ? -36.083 -7.310 43.864 1.00 62.09 942 VAL A O 1
ATOM 7276 N N . ARG A 1 943 ? -38.215 -7.698 44.460 1.00 61.16 943 ARG A N 1
ATOM 7277 C CA . ARG A 1 943 ? -38.544 -6.297 44.749 1.00 61.16 943 ARG A CA 1
ATOM 7278 C C . ARG A 1 943 ? -37.833 -5.863 46.029 1.00 61.16 943 ARG A C 1
ATOM 7280 O O . ARG A 1 943 ? -38.373 -6.039 47.121 1.00 61.16 943 ARG A O 1
ATOM 7287 N N . SER A 1 944 ? -36.656 -5.266 45.904 1.00 61.50 944 SER A N 1
ATOM 7288 C CA . SER A 1 944 ? -36.108 -4.412 46.953 1.00 61.50 944 SER A CA 1
ATOM 7289 C C . SER A 1 944 ? -36.911 -3.112 46.983 1.00 61.50 944 SER A C 1
ATOM 7291 O O . SER A 1 944 ? -36.901 -2.373 46.001 1.00 61.50 944 SER A O 1
ATOM 7293 N N . ASP A 1 945 ? -37.636 -2.828 48.071 1.00 72.12 945 ASP A N 1
ATOM 7294 C CA . ASP A 1 945 ? -38.147 -1.470 48.306 1.00 72.12 945 ASP A CA 1
ATOM 7295 C C . ASP A 1 945 ? -36.970 -0.637 48.830 1.00 72.12 945 ASP A C 1
ATOM 7297 O O . ASP A 1 945 ? -36.547 -0.876 49.962 1.00 72.12 945 ASP A O 1
ATOM 7301 N N . PRO A 1 946 ? -36.454 0.351 48.073 1.00 69.81 946 PRO A N 1
ATOM 7302 C CA . PRO A 1 946 ? -35.316 1.170 48.504 1.00 69.81 946 PRO A CA 1
ATOM 7303 C C . PRO A 1 946 ? -35.575 1.925 49.817 1.00 69.81 946 PRO A C 1
ATOM 7305 O O . PRO A 1 946 ? -34.655 2.414 50.462 1.00 69.81 946 PRO A O 1
ATOM 7308 N N . ARG A 1 947 ? -36.847 2.045 50.225 1.00 73.25 947 ARG A N 1
ATOM 7309 C CA . ARG A 1 947 ? -37.268 2.689 51.478 1.00 73.25 947 ARG A CA 1
ATOM 7310 C C . ARG A 1 947 ? -37.269 1.731 52.668 1.00 73.25 947 ARG A C 1
ATOM 7312 O O . ARG A 1 947 ? -37.519 2.168 53.789 1.00 73.25 947 ARG A O 1
ATOM 7319 N N . ARG A 1 948 ? -37.061 0.431 52.443 1.00 84.06 948 ARG A N 1
ATOM 7320 C CA . ARG A 1 948 ? -37.026 -0.603 53.484 1.00 84.06 948 ARG A CA 1
ATOM 7321 C C . ARG A 1 948 ? -35.822 -1.532 53.284 1.00 84.06 948 ARG A C 1
ATOM 7323 O O . ARG A 1 948 ? -36.040 -2.697 52.950 1.00 84.06 948 ARG A O 1
ATOM 7330 N N . PRO A 1 949 ? -34.590 -1.031 53.492 1.00 87.56 949 PRO A N 1
ATOM 7331 C CA . PRO A 1 949 ? -33.376 -1.813 53.276 1.00 87.56 949 PRO A CA 1
ATOM 7332 C C . PRO A 1 949 ? -33.344 -3.046 54.185 1.00 87.56 949 PRO A C 1
ATOM 7334 O O . PRO A 1 949 ? -33.678 -2.960 55.372 1.00 87.56 949 PRO A O 1
ATOM 7337 N N . ARG A 1 950 ? -32.956 -4.192 53.622 1.00 87.31 950 ARG A N 1
ATOM 7338 C CA . ARG A 1 950 ? -32.862 -5.484 54.311 1.00 87.31 950 ARG A CA 1
ATOM 7339 C C . ARG A 1 950 ? -31.442 -6.014 54.428 1.00 87.31 950 ARG A C 1
ATOM 7341 O O . ARG A 1 950 ? -31.251 -6.901 55.238 1.00 87.31 950 ARG A O 1
ATOM 7348 N N . SER A 1 951 ? -30.470 -5.487 53.700 1.00 89.94 951 SER A N 1
ATOM 7349 C CA . SER A 1 951 ? -29.048 -5.807 53.873 1.00 89.94 951 SER A CA 1
ATOM 7350 C C . SER A 1 951 ? -28.303 -4.682 54.587 1.00 89.94 951 SER A C 1
ATOM 7352 O O . SER A 1 951 ? -28.644 -3.499 54.446 1.00 89.94 951 SER A O 1
ATOM 7354 N N . ALA A 1 952 ? -27.236 -5.019 55.312 1.00 90.81 952 ALA A N 1
ATOM 7355 C CA . ALA A 1 952 ? -26.362 -4.028 55.934 1.00 90.81 952 ALA A CA 1
ATOM 7356 C C . ALA A 1 952 ? -25.748 -3.076 54.891 1.00 90.81 952 ALA A C 1
ATOM 7358 O O . ALA A 1 952 ? -25.587 -1.878 55.143 1.00 90.81 952 ALA A O 1
ATOM 7359 N N . LEU A 1 953 ? -25.465 -3.580 53.686 1.00 90.00 953 LEU A N 1
ATOM 7360 C CA . LEU A 1 953 ? -24.930 -2.780 52.585 1.00 90.00 953 LEU A CA 1
ATOM 7361 C C . LEU A 1 953 ? -25.947 -1.740 52.078 1.00 90.00 953 LEU A C 1
ATOM 7363 O O . LEU A 1 953 ? -25.582 -0.588 51.833 1.00 90.00 953 LEU A O 1
ATOM 7367 N N . ALA A 1 954 ? -27.231 -2.103 51.991 1.00 90.50 954 ALA A N 1
ATOM 7368 C CA . ALA A 1 954 ? -28.295 -1.167 51.635 1.00 90.50 954 ALA A CA 1
ATOM 7369 C C . ALA A 1 954 ? -28.571 -0.133 52.733 1.00 90.50 954 ALA A C 1
ATOM 7371 O O . ALA A 1 954 ? -28.818 1.037 52.432 1.00 90.50 954 ALA A O 1
ATOM 7372 N N . VAL A 1 955 ? -28.456 -0.522 54.007 1.00 92.38 955 VAL A N 1
ATOM 7373 C CA . VAL A 1 955 ? -28.511 0.430 55.126 1.00 92.38 955 VAL A CA 1
ATOM 7374 C C . VAL A 1 955 ? -27.380 1.452 55.027 1.00 92.38 955 VAL A C 1
ATOM 7376 O O . VAL A 1 955 ? -27.625 2.648 55.191 1.00 92.38 955 VAL A O 1
ATOM 7379 N N . LEU A 1 956 ? -26.157 1.010 54.720 1.00 92.50 956 LEU A N 1
ATOM 7380 C CA . LEU A 1 956 ? -25.021 1.906 54.516 1.00 92.50 956 LEU A CA 1
ATOM 7381 C C . LEU A 1 956 ? -25.263 2.861 53.335 1.00 92.50 956 LEU A C 1
ATOM 7383 O O . LEU A 1 956 ? -25.042 4.062 53.472 1.00 92.50 956 LEU A O 1
ATOM 7387 N N . ALA A 1 957 ? -25.776 2.362 52.207 1.00 91.69 957 ALA A N 1
ATOM 7388 C CA . ALA A 1 957 ? -26.129 3.186 51.050 1.00 91.69 957 ALA A CA 1
ATOM 7389 C C . ALA A 1 957 ? -27.173 4.262 51.392 1.00 91.69 957 ALA A C 1
ATOM 7391 O O . ALA A 1 957 ? -26.980 5.446 51.100 1.00 91.69 957 ALA A O 1
ATOM 7392 N N . GLY A 1 958 ? -28.258 3.865 52.062 1.00 90.75 958 GLY A N 1
ATOM 7393 C CA . GLY A 1 958 ? -29.296 4.789 52.509 1.00 90.75 958 GLY A CA 1
ATOM 7394 C C . GLY A 1 958 ? -28.764 5.815 53.510 1.00 90.75 958 GLY A C 1
ATOM 7395 O O . GLY A 1 958 ? -29.126 6.989 53.440 1.00 90.75 958 GLY A O 1
ATOM 7396 N N . PHE A 1 959 ? -27.868 5.400 54.411 1.00 91.38 959 PHE A N 1
ATOM 7397 C CA . PHE A 1 959 ? -27.213 6.297 55.358 1.00 91.38 959 PHE A CA 1
ATOM 7398 C C . PHE A 1 959 ? -26.367 7.355 54.646 1.00 91.38 959 PHE A C 1
ATOM 7400 O O . PHE A 1 959 ? -26.453 8.528 54.998 1.00 91.38 959 PHE A O 1
ATOM 7407 N N . LEU A 1 960 ? -25.590 6.974 53.629 1.00 90.19 960 LEU A N 1
ATOM 7408 C CA . LEU A 1 960 ? -24.771 7.914 52.860 1.00 90.19 960 LEU A CA 1
ATOM 7409 C C . LEU A 1 960 ? -25.633 8.948 52.120 1.00 90.19 960 LEU A C 1
ATOM 7411 O O . LEU A 1 960 ? -25.331 10.142 52.162 1.00 90.19 960 LEU A O 1
ATOM 7415 N N . GLN A 1 961 ? -26.750 8.528 51.516 1.00 88.12 961 GLN A N 1
ATOM 7416 C CA . GLN A 1 961 ? -27.709 9.463 50.915 1.00 88.12 961 GLN A CA 1
ATOM 7417 C C . GLN A 1 961 ? -28.366 10.381 51.947 1.00 88.12 961 GLN A C 1
ATOM 7419 O O . GLN A 1 961 ? -28.509 11.583 51.709 1.00 88.12 961 GLN A O 1
ATOM 7424 N N . TRP A 1 962 ? -28.789 9.825 53.084 1.00 89.56 962 TRP A N 1
ATOM 7425 C CA . TRP A 1 962 ? -29.346 10.602 54.185 1.00 89.56 962 TRP A CA 1
ATOM 7426 C C . TRP A 1 962 ? -28.338 11.652 54.660 1.00 89.56 962 TRP A C 1
ATOM 7428 O O . TRP A 1 962 ? -28.685 12.828 54.752 1.00 89.56 962 TRP A O 1
ATOM 7438 N N . GLN A 1 963 ? -27.077 11.259 54.852 1.00 88.31 963 GLN A N 1
ATOM 7439 C CA . GLN A 1 963 ? -26.003 12.148 55.278 1.00 88.31 963 GLN A CA 1
ATOM 7440 C C . GLN A 1 963 ? -25.798 13.287 54.272 1.00 88.31 963 GLN A C 1
ATOM 7442 O O . GLN A 1 963 ? -25.753 14.449 54.669 1.00 88.31 963 GLN A O 1
ATOM 7447 N N . ALA A 1 964 ? -25.740 12.981 52.972 1.00 85.50 964 ALA A N 1
ATOM 7448 C CA . ALA A 1 964 ? -25.610 13.993 51.923 1.00 85.50 964 ALA A CA 1
ATOM 7449 C C . ALA A 1 964 ? -26.774 15.003 51.925 1.00 85.50 964 ALA A C 1
ATOM 7451 O O . ALA A 1 964 ? -26.560 16.197 51.713 1.00 85.50 964 ALA A O 1
ATOM 7452 N N . ARG A 1 965 ? -28.004 14.554 52.216 1.00 86.19 965 ARG A N 1
ATOM 7453 C CA . ARG A 1 965 ? -29.175 15.438 52.346 1.00 86.19 965 ARG A CA 1
ATOM 7454 C C . ARG A 1 965 ? -29.107 16.328 53.588 1.00 86.19 965 ARG A C 1
ATOM 7456 O O . ARG A 1 965 ? -29.478 17.492 53.489 1.00 86.19 965 ARG A O 1
ATOM 7463 N N . VAL A 1 966 ? -28.614 15.817 54.720 1.00 84.75 966 VAL A N 1
ATOM 7464 C CA . VAL A 1 966 ? -28.383 16.643 55.921 1.00 84.75 966 VAL A CA 1
ATOM 7465 C C . VAL A 1 966 ? -27.351 17.738 55.620 1.00 84.75 966 VAL A C 1
ATOM 7467 O O . VAL A 1 966 ? -27.594 18.895 55.946 1.00 84.75 966 VAL A O 1
ATOM 7470 N N . VAL A 1 967 ? -26.254 17.407 54.923 1.00 83.38 967 VAL A N 1
ATOM 7471 C CA . VAL A 1 967 ? -25.242 18.397 54.494 1.00 83.38 967 VAL A CA 1
ATOM 7472 C C . VAL A 1 967 ? -25.855 19.487 53.613 1.00 83.38 967 VAL A C 1
ATOM 7474 O O . VAL A 1 967 ? -25.568 20.664 53.811 1.00 83.38 967 VAL A O 1
ATOM 7477 N N . LEU A 1 968 ? -26.707 19.112 52.654 1.00 82.25 968 LEU A N 1
ATOM 7478 C CA . LEU A 1 968 ? -27.370 20.059 51.749 1.00 82.25 968 LEU A CA 1
ATOM 7479 C C . LEU A 1 968 ? -28.323 21.026 52.472 1.00 82.25 968 LEU A C 1
ATOM 7481 O O . LEU A 1 968 ? -28.438 22.174 52.050 1.00 82.25 968 LEU A O 1
ATOM 7485 N N . LEU A 1 969 ? -29.004 20.576 53.531 1.00 83.44 969 LEU A N 1
ATOM 7486 C CA . LEU A 1 969 ? -29.909 21.412 54.334 1.00 83.44 969 LEU A CA 1
ATOM 7487 C C . LEU A 1 969 ? -29.159 22.321 55.322 1.00 83.44 969 LEU A C 1
ATOM 7489 O O . LEU A 1 969 ? -29.655 23.394 55.671 1.00 83.44 969 LEU A O 1
ATOM 7493 N N . GLY A 1 970 ? -27.968 21.915 55.772 1.00 78.06 970 GLY A N 1
ATOM 7494 C CA . GLY A 1 970 ? -27.173 22.664 56.743 1.00 78.06 970 GLY A CA 1
ATOM 7495 C C . GLY A 1 970 ? -27.950 22.945 58.036 1.00 78.06 970 GLY A C 1
ATOM 7496 O O . GLY A 1 970 ? -28.586 22.057 58.608 1.00 78.06 970 GLY A O 1
ATOM 7497 N N . SER A 1 971 ? -27.919 24.196 58.502 1.00 74.12 971 SER A N 1
ATOM 7498 C CA . SER A 1 971 ? -28.555 24.632 59.758 1.00 74.12 971 SER A CA 1
ATOM 7499 C C . SER A 1 971 ? -30.055 24.973 59.647 1.00 74.12 971 SER A C 1
ATOM 7501 O O . SER A 1 971 ? -30.585 25.635 60.545 1.00 74.12 971 SER A O 1
ATOM 7503 N N . ASP A 1 972 ? -30.749 24.571 58.573 1.00 73.38 972 ASP A N 1
ATOM 7504 C CA . ASP A 1 972 ? -32.200 24.773 58.425 1.00 73.38 972 ASP A CA 1
ATOM 7505 C C . ASP A 1 972 ? -32.979 23.914 59.437 1.00 73.38 972 ASP A C 1
ATOM 7507 O O . ASP A 1 972 ? -33.288 22.744 59.217 1.00 73.38 972 ASP A O 1
ATOM 7511 N N . THR A 1 973 ? -33.249 24.496 60.603 1.00 72.44 973 THR A N 1
ATOM 7512 C CA . THR A 1 973 ? -33.563 23.767 61.841 1.00 72.44 973 THR A CA 1
ATOM 7513 C C . THR A 1 973 ? -34.801 22.865 61.730 1.00 72.44 973 THR A C 1
ATOM 7515 O O . THR A 1 973 ? -34.704 21.694 62.092 1.00 72.44 973 THR A O 1
ATOM 7518 N N . PRO A 1 974 ? -35.947 23.318 61.179 1.00 79.94 974 PRO A N 1
ATOM 7519 C CA . PRO A 1 974 ? -37.145 22.481 61.085 1.00 79.94 974 PRO A CA 1
ATOM 7520 C C . PRO A 1 974 ? -36.998 21.300 60.114 1.00 79.94 974 PRO A C 1
ATOM 7522 O O . PRO A 1 974 ? -37.483 20.203 60.396 1.00 79.94 974 PRO A O 1
ATOM 7525 N N . LEU A 1 975 ? -36.346 21.511 58.965 1.00 80.00 975 LEU A N 1
ATOM 7526 C CA . LEU A 1 975 ? -36.162 20.467 57.952 1.00 80.00 975 LEU A CA 1
ATOM 7527 C C . LEU A 1 975 ? -35.052 19.494 58.350 1.00 80.00 975 LEU A C 1
ATOM 7529 O O . LEU A 1 975 ? -35.218 18.284 58.190 1.00 80.00 975 LEU A O 1
ATOM 7533 N N . THR A 1 976 ? -33.961 19.996 58.927 1.00 81.94 976 THR A N 1
ATOM 7534 C CA . THR A 1 976 ? -32.865 19.177 59.449 1.00 81.94 976 THR A CA 1
ATOM 7535 C C . THR A 1 976 ? -33.330 18.306 60.617 1.00 81.94 976 THR A C 1
ATOM 7537 O O . THR A 1 976 ? -33.005 17.121 60.642 1.00 81.94 976 THR A O 1
ATOM 7540 N N . GLU A 1 977 ? -34.171 18.810 61.530 1.00 80.12 977 GLU A N 1
ATOM 7541 C CA . GLU A 1 977 ? -34.763 17.992 62.602 1.00 80.12 977 GLU A CA 1
ATOM 7542 C C . GLU A 1 977 ? -35.664 16.870 62.062 1.00 80.12 977 GLU A C 1
ATOM 7544 O O . GLU A 1 977 ? -35.564 15.721 62.508 1.00 80.12 977 GLU A O 1
ATOM 7549 N N . GLN A 1 978 ? -36.516 17.176 61.075 1.00 82.44 978 GLN A N 1
ATOM 7550 C CA . GLN A 1 978 ? -37.374 16.182 60.419 1.00 82.44 978 GLN A CA 1
ATOM 7551 C C . GLN A 1 978 ? -36.556 15.113 59.689 1.00 82.44 978 GLN A C 1
ATOM 7553 O O . GLN A 1 978 ? -36.843 13.919 59.805 1.00 82.44 978 GLN A O 1
ATOM 7558 N N . LEU A 1 979 ? -35.523 15.529 58.954 1.00 82.81 979 LEU A N 1
ATOM 7559 C CA . LEU A 1 979 ? -34.652 14.615 58.228 1.00 82.81 979 LEU A CA 1
ATOM 7560 C C . LEU A 1 979 ? -33.823 13.762 59.198 1.00 82.81 979 LEU A C 1
ATOM 7562 O O . LEU A 1 979 ? -33.675 12.560 58.981 1.00 82.81 979 LEU A O 1
ATOM 7566 N N . ALA A 1 980 ? -33.340 14.339 60.301 1.00 82.25 980 ALA A N 1
ATOM 7567 C CA . ALA A 1 980 ? -32.580 13.626 61.322 1.00 82.25 980 ALA A CA 1
ATOM 7568 C C . ALA A 1 980 ? -33.403 12.525 62.011 1.00 82.25 980 ALA A C 1
ATOM 7570 O O . ALA A 1 980 ? -32.901 11.421 62.230 1.00 82.25 980 ALA A O 1
ATOM 7571 N N . ALA A 1 981 ? -34.696 12.766 62.256 1.00 81.31 981 ALA A N 1
ATOM 7572 C CA . ALA A 1 981 ? -35.619 11.747 62.765 1.00 81.31 981 ALA A CA 1
ATOM 7573 C C . ALA A 1 981 ? -35.848 10.581 61.777 1.00 81.31 981 ALA A C 1
ATOM 7575 O O . ALA A 1 981 ? -36.216 9.474 62.183 1.00 81.31 981 ALA A O 1
ATOM 7576 N N . HIS A 1 982 ? -35.602 10.795 60.481 1.00 85.19 982 HIS A N 1
ATOM 7577 C CA . HIS A 1 982 ? -35.801 9.784 59.445 1.00 85.19 982 HIS A CA 1
ATOM 7578 C C . HIS A 1 982 ? -34.742 8.670 59.465 1.00 85.19 982 HIS A C 1
ATOM 7580 O O . HIS A 1 982 ? -35.022 7.569 58.990 1.00 85.19 982 HIS A O 1
ATOM 7586 N N . LEU A 1 983 ? -33.564 8.901 60.060 1.00 86.75 983 LEU A N 1
ATOM 7587 C CA . LEU A 1 983 ? -32.492 7.901 60.121 1.00 86.75 983 LEU A CA 1
ATOM 7588 C C . LEU A 1 983 ? -32.945 6.612 60.826 1.00 86.75 983 LEU A C 1
ATOM 7590 O O . LEU A 1 983 ? -32.733 5.517 60.314 1.00 86.75 983 LEU A O 1
ATOM 7594 N N . SER A 1 984 ? -33.648 6.726 61.953 1.00 85.50 984 SER A N 1
ATOM 7595 C CA . SER A 1 984 ? -34.200 5.558 62.655 1.00 85.50 984 SER A CA 1
ATOM 7596 C C . SER A 1 984 ? -35.227 4.803 61.807 1.00 85.50 984 SER A C 1
ATOM 7598 O O . SER A 1 984 ? -35.295 3.579 61.865 1.00 85.50 984 SER A O 1
ATOM 7600 N N . THR A 1 985 ? -35.994 5.521 60.980 1.00 86.62 985 THR A N 1
ATOM 7601 C CA . THR A 1 985 ? -36.998 4.929 60.078 1.00 86.62 985 THR A CA 1
ATOM 7602 C C . THR A 1 985 ? -36.333 4.164 58.934 1.00 86.62 985 THR A C 1
ATOM 7604 O O . THR A 1 985 ? -36.811 3.100 58.553 1.00 86.62 985 THR A O 1
ATOM 7607 N N . LEU A 1 986 ? -35.213 4.679 58.417 1.00 87.81 986 LEU A N 1
ATOM 7608 C CA . LEU A 1 986 ? -34.421 4.031 57.375 1.00 87.81 986 LEU A CA 1
ATOM 7609 C C . LEU A 1 986 ? -33.817 2.703 57.858 1.00 87.81 986 LEU A C 1
ATOM 7611 O O . LEU A 1 986 ? -33.823 1.726 57.116 1.00 87.81 986 LEU A O 1
ATOM 7615 N N . VAL A 1 987 ? -33.295 2.662 59.090 1.00 90.06 987 VAL A N 1
ATOM 7616 C CA . VAL A 1 987 ? -32.571 1.490 59.618 1.00 90.06 987 VAL A CA 1
ATOM 7617 C C . VAL A 1 987 ? -33.509 0.449 60.251 1.00 90.06 987 VAL A C 1
ATOM 7619 O O . VAL A 1 987 ? -33.176 -0.735 60.290 1.00 90.06 987 VAL A O 1
ATOM 7622 N N . ALA A 1 988 ? -34.699 0.848 60.717 1.00 89.31 988 ALA A N 1
ATOM 7623 C CA . ALA A 1 988 ? -35.646 -0.044 61.397 1.00 89.31 988 ALA A CA 1
ATOM 7624 C C . ALA A 1 988 ? -35.986 -1.344 60.630 1.00 89.31 988 ALA A C 1
ATOM 7626 O O . ALA A 1 988 ? -35.939 -2.403 61.256 1.00 89.31 988 ALA A O 1
ATOM 7627 N N . PRO A 1 989 ? -36.254 -1.336 59.307 1.00 90.44 989 PRO A N 1
ATOM 7628 C CA . PRO A 1 989 ? -36.575 -2.555 58.557 1.00 90.44 989 PRO A CA 1
ATOM 7629 C C . PRO A 1 989 ? -35.465 -3.613 58.594 1.00 90.44 989 PRO A C 1
ATOM 7631 O O . PRO A 1 989 ? -35.759 -4.803 58.698 1.00 90.44 989 PRO A O 1
ATOM 7634 N N . TYR A 1 990 ? -34.201 -3.184 58.570 1.00 90.88 990 TYR A N 1
ATOM 7635 C CA . TYR A 1 990 ? -33.047 -4.070 58.699 1.00 90.88 990 TYR A CA 1
ATOM 7636 C C . TYR A 1 990 ? -32.951 -4.668 60.107 1.00 90.88 990 TYR A C 1
ATOM 7638 O O . TYR A 1 990 ? -32.800 -5.883 60.258 1.00 90.88 990 TYR A O 1
ATOM 7646 N N . LEU A 1 991 ? -33.107 -3.827 61.139 1.00 90.62 991 LEU A N 1
ATOM 7647 C CA . LEU A 1 991 ? -33.079 -4.268 62.537 1.00 90.62 991 LEU A CA 1
ATOM 7648 C C . LEU A 1 991 ? -34.207 -5.258 62.843 1.00 90.62 991 LEU A C 1
ATOM 7650 O O . LEU A 1 991 ? -33.995 -6.211 63.587 1.00 90.62 991 LEU A O 1
ATOM 7654 N N . GLU A 1 992 ? -35.390 -5.047 62.266 1.00 89.19 992 GLU A N 1
ATOM 7655 C CA . GLU A 1 992 ? -36.533 -5.953 62.388 1.00 89.19 992 GLU A CA 1
ATOM 7656 C C . GLU A 1 992 ? -36.275 -7.299 61.714 1.00 89.19 992 GLU A C 1
ATOM 7658 O O . GLU A 1 992 ? -36.498 -8.339 62.335 1.00 89.19 992 GLU A O 1
ATOM 7663 N N . ALA A 1 993 ? -35.776 -7.284 60.475 1.00 86.31 993 ALA A N 1
ATOM 7664 C CA . ALA A 1 993 ? -35.514 -8.496 59.703 1.00 86.31 993 ALA A CA 1
ATOM 7665 C C . ALA A 1 993 ? -34.445 -9.400 60.345 1.00 86.31 993 ALA A C 1
ATOM 7667 O O . ALA A 1 993 ? -34.540 -10.618 60.229 1.00 86.31 993 ALA A O 1
ATOM 7668 N N . HIS A 1 994 ? -33.480 -8.810 61.060 1.00 87.75 994 HIS A N 1
ATOM 7669 C CA . HIS A 1 994 ? -32.351 -9.521 61.676 1.00 87.75 994 HIS A CA 1
ATOM 7670 C C . HIS A 1 994 ? -32.467 -9.656 63.200 1.00 87.75 994 HIS A C 1
ATOM 7672 O O . HIS A 1 994 ? -31.527 -10.102 63.855 1.00 87.75 994 HIS A O 1
ATOM 7678 N N . THR A 1 995 ? -33.604 -9.280 63.799 1.00 89.19 995 THR A N 1
ATOM 7679 C CA . THR A 1 995 ? -33.828 -9.320 65.260 1.00 89.19 995 THR A CA 1
ATOM 7680 C C . THR A 1 995 ? -32.783 -8.538 66.082 1.00 89.19 995 THR A C 1
ATOM 7682 O O . THR A 1 995 ? -32.359 -8.952 67.158 1.00 89.19 995 THR A O 1
ATOM 7685 N N . LEU A 1 996 ? -32.347 -7.381 65.571 1.00 89.38 996 LEU A N 1
ATOM 7686 C CA . LEU A 1 996 ? -31.282 -6.542 66.139 1.00 89.38 996 LEU A CA 1
ATOM 7687 C C . LEU A 1 996 ? -31.804 -5.326 66.927 1.00 89.38 996 LEU A C 1
ATOM 7689 O O . LEU A 1 996 ? -31.036 -4.395 67.186 1.00 89.38 996 LEU A O 1
ATOM 7693 N N . GLN A 1 997 ? -33.079 -5.292 67.323 1.00 87.38 997 GLN A N 1
ATOM 7694 C CA . GLN A 1 997 ? -33.698 -4.107 67.940 1.00 87.38 997 GLN A CA 1
ATOM 7695 C C . GLN A 1 997 ? -33.042 -3.678 69.269 1.00 87.38 997 GLN A C 1
ATOM 7697 O O . GLN A 1 997 ? -33.065 -2.498 69.606 1.00 87.38 997 GLN A O 1
ATOM 7702 N N . GLU A 1 998 ? -32.406 -4.599 70.002 1.00 87.38 998 GLU A N 1
ATOM 7703 C CA . GLU A 1 998 ? -31.692 -4.312 71.265 1.00 87.38 998 GLU A CA 1
ATOM 7704 C C . GLU A 1 998 ? -30.154 -4.251 71.113 1.00 87.38 998 GLU A C 1
ATOM 7706 O O . GLU A 1 998 ? -29.402 -4.148 72.093 1.00 87.38 998 GLU A O 1
ATOM 7711 N N . SER A 1 999 ? -29.661 -4.306 69.873 1.00 90.88 999 SER A N 1
ATOM 7712 C CA . SER A 1 999 ? -28.232 -4.376 69.554 1.00 90.88 999 SER A CA 1
ATOM 7713 C C . SER A 1 999 ? -27.479 -3.058 69.798 1.00 90.88 999 SER A C 1
ATOM 7715 O O . SER A 1 999 ? -28.052 -1.982 69.998 1.00 90.88 999 SER A O 1
ATOM 7717 N N . ALA A 1 1000 ? -26.143 -3.124 69.739 1.00 89.19 1000 ALA A N 1
ATOM 7718 C CA . ALA A 1 1000 ? -25.301 -1.927 69.711 1.00 89.19 1000 ALA A CA 1
ATOM 7719 C C . ALA A 1 1000 ? -25.590 -1.040 68.484 1.00 89.19 1000 ALA A C 1
ATOM 7721 O O . ALA A 1 1000 ? -25.485 0.183 68.590 1.00 89.19 1000 ALA A O 1
ATOM 7722 N N . LEU A 1 1001 ? -26.005 -1.646 67.364 1.00 89.69 1001 LEU A N 1
ATOM 7723 C CA . LEU A 1 1001 ? -26.377 -0.946 66.138 1.00 89.69 1001 LEU A CA 1
ATOM 7724 C C . LEU A 1 1001 ? -27.670 -0.128 66.320 1.00 89.69 1001 LEU A C 1
ATOM 7726 O O . LEU A 1 1001 ? -27.721 1.033 65.929 1.00 89.69 1001 LEU A O 1
ATOM 7730 N N . ALA A 1 1002 ? -28.683 -0.674 66.997 1.00 88.81 1002 ALA A N 1
ATOM 7731 C CA . ALA A 1 1002 ? -29.920 0.060 67.284 1.00 88.81 1002 ALA A CA 1
ATOM 7732 C C . ALA A 1 1002 ? -29.681 1.288 68.186 1.00 88.81 1002 ALA A C 1
ATOM 7734 O O . ALA A 1 1002 ? -30.218 2.369 67.940 1.00 88.81 1002 ALA A O 1
ATOM 7735 N N . ARG A 1 1003 ? -28.817 1.153 69.205 1.00 91.19 1003 ARG A N 1
ATOM 7736 C CA . ARG A 1 1003 ? -28.465 2.264 70.108 1.00 91.19 1003 ARG A CA 1
ATOM 7737 C C . ARG A 1 1003 ? -27.701 3.382 69.399 1.00 91.19 1003 ARG A C 1
ATOM 7739 O O . ARG A 1 1003 ? -28.010 4.553 69.615 1.00 91.19 1003 ARG A O 1
ATOM 7746 N N . ILE A 1 1004 ? -26.718 3.039 68.562 1.00 93.44 1004 ILE A N 1
ATOM 7747 C CA . ILE A 1 1004 ? -25.882 4.052 67.906 1.00 93.44 1004 ILE A CA 1
ATOM 7748 C C . ILE A 1 1004 ? -26.665 4.852 66.852 1.00 93.44 1004 ILE A C 1
ATOM 7750 O O . ILE A 1 1004 ? -26.416 6.042 66.704 1.00 93.44 1004 ILE A O 1
ATOM 7754 N N . VAL A 1 1005 ? -27.657 4.245 66.185 1.00 91.50 1005 VAL A N 1
ATOM 7755 C CA . VAL A 1 1005 ? -28.555 4.932 65.233 1.00 91.50 1005 VAL A CA 1
ATOM 7756 C C . VAL A 1 1005 ? -29.317 6.071 65.907 1.00 91.50 1005 VAL A C 1
ATOM 7758 O O . VAL A 1 1005 ? -29.371 7.176 65.372 1.00 91.50 1005 VAL A O 1
ATOM 7761 N N . HIS A 1 1006 ? -29.849 5.835 67.110 1.00 87.88 1006 HIS A N 1
ATOM 7762 C CA . HIS A 1 1006 ? -30.542 6.874 67.873 1.00 87.88 1006 HIS A CA 1
ATOM 7763 C C . HIS A 1 1006 ? -29.591 8.015 68.275 1.00 87.88 1006 HIS A C 1
ATOM 7765 O O . HIS A 1 1006 ? -29.942 9.186 68.155 1.00 87.88 1006 HIS A O 1
ATOM 7771 N N . GLN A 1 1007 ? -28.377 7.695 68.736 1.00 90.56 1007 GLN A N 1
ATOM 7772 C CA . GLN A 1 1007 ? -27.365 8.698 69.107 1.00 90.56 1007 GLN A CA 1
ATOM 7773 C C . GLN A 1 1007 ? -26.917 9.535 67.900 1.00 90.56 1007 GLN A C 1
ATOM 7775 O O . GLN A 1 1007 ? -26.737 10.751 68.004 1.00 90.56 1007 GLN A O 1
ATOM 7780 N N . LEU A 1 1008 ? -26.784 8.891 66.741 1.00 90.25 1008 LEU A N 1
ATOM 7781 C CA . LEU A 1 1008 ? -26.421 9.537 65.487 1.00 90.25 1008 LEU A CA 1
ATOM 7782 C C . LEU A 1 1008 ? -27.526 10.480 64.990 1.00 90.25 1008 LEU A C 1
ATOM 7784 O O . LEU A 1 1008 ? -27.234 11.607 64.605 1.00 90.25 1008 LEU A O 1
ATOM 7788 N N . GLY A 1 1009 ? -28.793 10.060 65.070 1.00 87.44 1009 GLY A N 1
ATOM 7789 C CA . GLY A 1 1009 ? -29.941 10.903 64.723 1.00 87.44 1009 GLY A CA 1
ATOM 7790 C C . GLY A 1 1009 ? -30.082 12.133 65.627 1.00 87.44 1009 GLY A C 1
ATOM 7791 O O . GLY A 1 1009 ? -30.316 13.228 65.128 1.00 87.44 1009 GLY A O 1
ATOM 7792 N N . GLU A 1 1010 ? -29.885 11.988 66.943 1.00 87.00 1010 GLU A N 1
ATOM 7793 C CA . GLU A 1 1010 ? -29.923 13.122 67.886 1.00 87.00 1010 GLU A CA 1
ATOM 7794 C C . GLU A 1 1010 ? -28.806 14.136 67.613 1.00 87.00 1010 GLU A C 1
ATOM 7796 O O . GLU A 1 1010 ? -29.064 15.336 67.539 1.00 87.00 1010 GLU A O 1
ATOM 7801 N N . THR A 1 1011 ? -27.574 13.660 67.410 1.00 88.88 1011 THR A N 1
ATOM 7802 C CA . THR A 1 1011 ? -26.426 14.542 67.128 1.00 88.88 1011 THR A CA 1
ATOM 7803 C C . THR A 1 1011 ? -26.507 15.217 65.760 1.00 88.88 1011 THR A C 1
ATOM 7805 O O . THR A 1 1011 ? -25.978 16.310 65.605 1.00 88.88 1011 THR A O 1
ATOM 7808 N N . ALA A 1 1012 ? -27.222 14.632 64.794 1.00 86.75 1012 ALA A N 1
ATOM 7809 C CA . ALA A 1 1012 ? -27.430 15.225 63.474 1.00 86.75 1012 ALA A CA 1
ATOM 7810 C C . ALA A 1 1012 ? -28.495 16.338 63.429 1.00 86.75 1012 ALA A C 1
ATOM 7812 O O . ALA A 1 1012 ? -28.535 17.086 62.453 1.00 86.75 1012 ALA A O 1
ATOM 7813 N N . ARG A 1 1013 ? -29.344 16.493 64.462 1.00 85.62 1013 ARG A N 1
ATOM 7814 C CA . ARG A 1 1013 ? -30.379 17.553 64.503 1.00 85.62 1013 ARG A CA 1
ATOM 7815 C C . ARG A 1 1013 ? -29.808 18.969 64.450 1.00 85.62 1013 ARG A C 1
ATOM 7817 O O . ARG A 1 1013 ? -30.501 19.884 64.023 1.00 85.62 1013 ARG A O 1
ATOM 7824 N N . THR A 1 1014 ? -28.559 19.152 64.876 1.00 79.31 1014 THR A N 1
ATOM 7825 C CA . THR A 1 1014 ? -27.867 20.449 64.841 1.00 79.31 1014 THR A CA 1
ATOM 7826 C C . THR A 1 1014 ? -27.500 20.888 63.421 1.00 79.31 1014 THR A C 1
ATOM 7828 O O . THR A 1 1014 ? -27.185 22.058 63.214 1.00 79.31 1014 THR A O 1
ATOM 7831 N N . GLY A 1 1015 ? -27.504 19.963 62.452 1.00 77.75 1015 GLY A N 1
ATOM 7832 C CA . GLY A 1 1015 ? -27.002 20.186 61.094 1.00 77.75 1015 GLY A CA 1
ATOM 7833 C C . GLY A 1 1015 ? -25.475 20.285 60.992 1.00 77.75 1015 GLY A C 1
ATOM 7834 O O . GLY A 1 1015 ? -24.947 20.360 59.885 1.00 77.75 1015 GLY A O 1
ATOM 7835 N N . ASP A 1 1016 ? -24.757 20.255 62.119 1.00 82.38 1016 ASP A N 1
ATOM 7836 C CA . ASP A 1 1016 ? -23.296 20.295 62.171 1.00 82.38 1016 ASP A CA 1
ATOM 7837 C C . ASP A 1 1016 ? -22.726 18.872 62.151 1.00 82.38 1016 ASP A C 1
ATOM 7839 O O . ASP A 1 1016 ? -22.585 18.210 63.182 1.00 82.38 1016 ASP A O 1
ATOM 7843 N N . LEU A 1 1017 ? -22.402 18.395 60.948 1.00 83.75 1017 LEU A N 1
ATOM 7844 C CA . LEU A 1 1017 ? -21.808 17.073 60.746 1.00 83.75 1017 LEU A CA 1
ATOM 7845 C C . LEU A 1 1017 ? -20.294 17.031 61.002 1.00 83.75 1017 LEU A C 1
ATOM 7847 O O . LEU A 1 1017 ? -19.692 15.966 60.852 1.00 83.75 1017 LEU A O 1
ATOM 7851 N N . GLU A 1 1018 ? -19.679 18.151 61.385 1.00 86.12 1018 GLU A N 1
ATOM 7852 C CA . GLU A 1 1018 ? -18.283 18.201 61.830 1.00 86.12 1018 GLU A CA 1
ATOM 7853 C C . GLU A 1 1018 ? -18.164 18.145 63.360 1.00 86.12 1018 GLU A C 1
ATOM 7855 O O . GLU A 1 1018 ? -17.071 17.927 63.889 1.00 86.12 1018 GLU A O 1
ATOM 7860 N N . ALA A 1 1019 ? -19.288 18.249 64.080 1.00 87.31 1019 ALA A N 1
ATOM 7861 C CA . ALA A 1 1019 ? -19.330 18.133 65.529 1.00 87.31 1019 ALA A CA 1
ATOM 7862 C C . ALA A 1 1019 ? -18.616 16.847 66.017 1.00 87.31 1019 ALA A C 1
ATOM 7864 O O . ALA A 1 1019 ? -18.896 15.750 65.509 1.00 87.31 1019 ALA A O 1
ATOM 7865 N N . PRO A 1 1020 ? -17.727 16.931 67.032 1.00 89.06 1020 PRO A N 1
ATOM 7866 C CA . PRO A 1 1020 ? -16.949 15.784 67.514 1.00 89.06 1020 PRO A CA 1
ATOM 7867 C C . PRO A 1 1020 ? -17.804 14.574 67.915 1.00 89.06 1020 PRO A C 1
ATOM 7869 O O . PRO A 1 1020 ? -17.444 13.426 67.628 1.00 89.06 1020 PRO A O 1
ATOM 7872 N N . ASP A 1 1021 ? -18.961 14.827 68.532 1.00 89.25 1021 ASP A N 1
ATOM 7873 C CA . ASP A 1 1021 ? -19.896 13.786 68.964 1.00 89.25 1021 ASP A CA 1
ATOM 7874 C C . ASP A 1 1021 ? -20.540 13.073 67.766 1.00 89.25 1021 ASP A C 1
ATOM 7876 O O . ASP A 1 1021 ? -20.596 11.841 67.741 1.00 89.25 1021 ASP A O 1
ATOM 7880 N N . TYR A 1 1022 ? -20.957 13.818 66.733 1.00 90.44 1022 TYR A N 1
ATOM 7881 C CA . TYR A 1 1022 ? -21.490 13.233 65.498 1.00 90.44 1022 TYR A CA 1
ATOM 7882 C C . TYR A 1 1022 ? -20.425 12.391 64.789 1.00 90.44 1022 TYR A C 1
ATOM 7884 O O . TYR A 1 1022 ? -20.680 11.235 64.450 1.00 90.44 1022 TYR A O 1
ATOM 7892 N N . CYS A 1 1023 ? -19.211 12.926 64.618 1.00 89.94 1023 CYS A N 1
ATOM 7893 C CA . CYS A 1 1023 ? -18.099 12.209 63.992 1.00 89.94 1023 CYS A CA 1
ATOM 7894 C C . CYS A 1 1023 ? -17.802 10.879 64.704 1.00 89.94 1023 CYS A C 1
ATOM 7896 O O . CYS A 1 1023 ? -17.633 9.844 64.053 1.00 89.94 1023 CYS A O 1
ATOM 7898 N N . THR A 1 1024 ? -17.805 10.889 66.040 1.00 91.88 1024 THR A N 1
ATOM 7899 C CA . THR A 1 1024 ? -17.586 9.693 66.866 1.00 91.88 1024 THR A CA 1
ATOM 7900 C C . THR A 1 1024 ? -18.714 8.673 66.697 1.00 91.88 1024 THR A C 1
ATOM 7902 O O . THR A 1 1024 ? -18.449 7.486 66.476 1.00 91.88 1024 THR A O 1
ATOM 7905 N N . HIS A 1 1025 ? -19.978 9.109 66.753 1.00 92.75 1025 HIS A N 1
ATOM 7906 C CA . HIS A 1 1025 ? -21.125 8.220 66.558 1.00 92.75 1025 HIS A CA 1
ATOM 7907 C C . HIS A 1 1025 ? -21.179 7.647 65.138 1.00 92.75 1025 HIS A C 1
ATOM 7909 O O . HIS A 1 1025 ? -21.423 6.451 64.976 1.00 92.75 1025 HIS A O 1
ATOM 7915 N N . ARG A 1 1026 ? -20.880 8.462 64.118 1.00 92.94 1026 ARG A N 1
ATOM 7916 C CA . ARG A 1 1026 ? -20.803 8.043 62.714 1.00 92.94 1026 ARG A CA 1
ATOM 7917 C C . ARG A 1 1026 ? -19.752 6.962 62.536 1.00 92.94 1026 ARG A C 1
ATOM 7919 O O . ARG A 1 1026 ? -20.048 5.926 61.949 1.00 92.94 1026 ARG A O 1
ATOM 7926 N N . GLN A 1 1027 ? -18.544 7.182 63.059 1.00 90.94 1027 GLN A N 1
ATOM 7927 C CA . GLN A 1 1027 ? -17.467 6.204 62.952 1.00 90.94 1027 GLN A CA 1
ATOM 7928 C C . GLN A 1 1027 ? -17.885 4.870 63.574 1.00 90.94 1027 GLN A C 1
ATOM 7930 O O . GLN A 1 1027 ? -17.706 3.818 62.969 1.00 90.94 1027 GLN A O 1
ATOM 7935 N N . ARG A 1 1028 ? -18.507 4.908 64.756 1.00 92.38 1028 ARG A N 1
ATOM 7936 C CA . ARG A 1 1028 ? -18.986 3.701 65.433 1.00 92.38 1028 ARG A CA 1
ATOM 7937 C C . ARG A 1 1028 ? -20.110 2.995 64.669 1.00 92.38 1028 ARG A C 1
ATOM 7939 O O . ARG A 1 1028 ? -20.109 1.770 64.613 1.00 92.38 1028 ARG A O 1
ATOM 7946 N N . PHE A 1 1029 ? -21.042 3.743 64.081 1.00 92.81 1029 PHE A N 1
ATOM 7947 C CA . PHE A 1 1029 ? -22.120 3.196 63.254 1.00 92.81 1029 PHE A CA 1
ATOM 7948 C C . PHE A 1 1029 ? -21.582 2.494 62.004 1.00 92.81 1029 PHE A C 1
ATOM 7950 O O . PHE A 1 1029 ? -21.936 1.344 61.759 1.00 92.81 1029 PHE A O 1
ATOM 7957 N N . VAL A 1 1030 ? -20.674 3.145 61.268 1.00 91.00 1030 VAL A N 1
ATOM 7958 C CA . VAL A 1 1030 ? -20.038 2.568 60.073 1.00 91.00 1030 VAL A CA 1
ATOM 7959 C C . VAL A 1 1030 ? -19.222 1.324 60.431 1.00 91.00 1030 VAL A C 1
ATOM 7961 O O . VAL A 1 1030 ? -19.328 0.322 59.730 1.00 91.00 1030 VAL A O 1
ATOM 7964 N N . THR A 1 1031 ? -18.468 1.334 61.537 1.00 90.31 1031 THR A N 1
ATOM 7965 C CA . THR A 1 1031 ? -17.713 0.153 61.994 1.00 90.31 1031 THR A CA 1
ATOM 7966 C C . THR A 1 1031 ? -18.629 -1.031 62.301 1.00 90.31 1031 THR A C 1
ATOM 7968 O O . THR A 1 1031 ? -18.359 -2.136 61.838 1.00 90.31 1031 THR A O 1
ATOM 7971 N N . LEU A 1 1032 ? -19.724 -0.808 63.039 1.00 90.94 1032 LEU A N 1
ATOM 7972 C CA . LEU A 1 1032 ? -20.689 -1.868 63.347 1.00 90.94 1032 LEU A CA 1
ATOM 7973 C C . LEU A 1 1032 ? -21.343 -2.403 62.065 1.00 90.94 1032 LEU A C 1
ATOM 7975 O O . LEU A 1 1032 ? -21.398 -3.610 61.866 1.00 90.94 1032 LEU A O 1
ATOM 7979 N N . LEU A 1 1033 ? -21.774 -1.528 61.150 1.00 89.56 1033 LEU A N 1
ATOM 7980 C CA . LEU A 1 1033 ? -22.309 -1.951 59.850 1.00 89.56 1033 LEU A CA 1
ATOM 7981 C C . LEU A 1 1033 ? -21.298 -2.749 59.023 1.00 89.56 1033 LEU A C 1
ATOM 7983 O O . LEU A 1 1033 ? -21.674 -3.741 58.412 1.00 89.56 1033 LEU A O 1
ATOM 7987 N N . ALA A 1 1034 ? -20.023 -2.361 59.019 1.00 87.19 1034 ALA A N 1
ATOM 7988 C CA . ALA A 1 1034 ? -18.976 -3.077 58.295 1.00 87.19 1034 ALA A CA 1
ATOM 7989 C C . ALA A 1 1034 ? -18.713 -4.486 58.859 1.00 87.19 1034 ALA A C 1
ATOM 7991 O O . ALA A 1 1034 ? -18.292 -5.380 58.125 1.00 87.19 1034 ALA A O 1
ATOM 7992 N N . GLU A 1 1035 ? -18.945 -4.717 60.154 1.00 87.25 1035 GLU A N 1
ATOM 7993 C CA . GLU A 1 1035 ? -18.959 -6.071 60.725 1.00 87.25 1035 GLU A CA 1
ATOM 7994 C C . GLU A 1 1035 ? -20.126 -6.885 60.161 1.00 87.25 1035 GLU A C 1
ATOM 7996 O O . GLU A 1 1035 ? -19.890 -7.969 59.635 1.00 87.25 1035 GLU A O 1
ATOM 8001 N N . HIS A 1 1036 ? -21.339 -6.325 60.159 1.00 88.62 1036 HIS A N 1
ATOM 8002 C CA . HIS A 1 1036 ? -22.521 -6.980 59.590 1.00 88.62 1036 HIS A CA 1
ATOM 8003 C C . HIS A 1 1036 ? -22.381 -7.279 58.088 1.00 88.62 1036 HIS A C 1
ATOM 8005 O O . HIS A 1 1036 ? -22.683 -8.391 57.673 1.00 88.62 1036 HIS A O 1
ATOM 8011 N N . ILE A 1 1037 ? -21.846 -6.347 57.289 1.00 86.50 1037 ILE A N 1
ATOM 8012 C CA . ILE A 1 1037 ? -21.581 -6.560 55.852 1.00 86.50 1037 ILE A CA 1
ATOM 8013 C C . ILE A 1 1037 ? -20.645 -7.759 55.639 1.00 86.50 1037 ILE A C 1
ATOM 8015 O O . ILE A 1 1037 ? -20.856 -8.555 54.729 1.00 86.50 1037 ILE A O 1
ATOM 8019 N N . ARG A 1 1038 ? -19.613 -7.916 56.481 1.00 84.06 1038 ARG A N 1
ATOM 8020 C CA . ARG A 1 1038 ? -18.689 -9.059 56.393 1.00 84.06 1038 ARG A CA 1
ATOM 8021 C C . ARG A 1 1038 ? -19.355 -10.373 56.791 1.00 84.06 1038 ARG A C 1
ATOM 8023 O O . ARG A 1 1038 ? -19.053 -11.396 56.183 1.00 84.06 1038 ARG A O 1
ATOM 8030 N N . THR A 1 1039 ? -20.236 -10.349 57.790 1.00 83.12 1039 THR A N 1
ATOM 8031 C CA . THR A 1 1039 ? -21.018 -11.526 58.191 1.00 83.12 1039 THR A CA 1
ATOM 8032 C C . THR A 1 1039 ? -21.969 -11.955 57.077 1.00 83.12 1039 THR A C 1
ATOM 8034 O O . THR A 1 1039 ? -21.900 -13.105 56.665 1.00 83.12 1039 THR A O 1
ATOM 8037 N N . GLU A 1 1040 ? -22.754 -11.028 56.520 1.00 82.62 1040 GLU A N 1
ATOM 8038 C CA . GLU A 1 1040 ? -23.676 -11.295 55.404 1.00 82.62 1040 GLU A CA 1
ATOM 8039 C C . GLU A 1 1040 ? -22.958 -11.794 54.144 1.00 82.62 1040 GLU A C 1
ATOM 8041 O O . GLU A 1 1040 ? -23.493 -12.624 53.430 1.00 82.62 1040 GLU A O 1
ATOM 8046 N N . ALA A 1 1041 ? -21.744 -11.310 53.856 1.00 71.94 1041 ALA A N 1
ATOM 8047 C CA . ALA A 1 1041 ? -20.968 -11.767 52.700 1.00 71.94 1041 ALA A CA 1
ATOM 8048 C C . ALA A 1 1041 ? -20.357 -13.174 52.875 1.00 71.94 1041 ALA A C 1
ATOM 8050 O O . ALA A 1 1041 ? -19.838 -13.735 51.910 1.00 71.94 1041 ALA A O 1
ATOM 8051 N N . SER A 1 1042 ? -20.346 -13.702 54.104 1.00 63.16 1042 SER A N 1
ATOM 8052 C CA . SER A 1 1042 ? -19.810 -15.030 54.437 1.00 63.16 1042 SER A CA 1
ATOM 8053 C C . SER A 1 1042 ? -20.894 -16.116 54.495 1.00 63.16 1042 SER A C 1
ATOM 8055 O O . SER A 1 1042 ? -20.550 -17.300 54.530 1.00 63.16 1042 SER A O 1
ATOM 8057 N N . GLU A 1 1043 ? -22.165 -15.710 54.551 1.00 54.25 1043 GLU A N 1
ATOM 8058 C CA . GLU A 1 1043 ? -23.372 -16.549 54.503 1.00 54.25 1043 GLU A CA 1
ATOM 8059 C C . GLU A 1 1043 ? -23.882 -16.683 53.063 1.00 54.25 1043 GLU A C 1
ATOM 8061 O O . GLU A 1 1043 ? -24.386 -17.784 52.732 1.00 54.25 1043 GLU A O 1
#

Radius of gyration: 57.68 Å; chains: 1; bounding box: 102×73×187 Å